Protein AF-0000000076552666 (afdb_homodimer)

Organism: NCBI:txid570835

Foldseek 3Di:
DAAEAALAFALRCVVVVNFQNQLVVVLVCLLVCLVLGHQEYEYFAQADALAQSHSCLAHAGLPFRQCDQDRHGRHHRRHGLVSLLVSQVSNVVSNYAYAHEANLFFHDNAPDWDQDPVPRDIASWAHDDPVNALTTDPQQFAPHPQDHDPPPDPCPPVTTTGDCRPPSSVVRLLVSLQCQCAVSNHQAYEYEPPVRDDLLSVLVSQADQHDHPRDTHGHAAEYEDPDWQVVLVVSLVVNCVSHVRHYAYEWNVLLLLLLCLFPPALAFQCVNQPCRTCCSVPLARYEYENDHNPCVVNHRDGLSLLSLLVVLQGGHHYYHYNCCVPVVVQQVPPDQAHSSLSSVCSQAASAAHKDWFDGGSFKTKIKHCWDDDPVHTHNIKIKIAGSAAPFKDKDKTADPDAQWKKDWRHKDHDDPDHFDIWTHHRRRITIDIHGHRMMIMIGTD/DAAEAALAFALRCVVVVNFQNQLVVVLVCLLVCLVLGHQEYEYFAQADALAQSHSCLAHAGLPFRQCDQDRHGRHHRRHGLVSLLVSQVSNVVSNYAYAHEANLFFHDNAPDWDQDPVPRDIASWAHDDPVNALTTDPQQFAPHPQDHDPPVDPCPVVTTTGDCRPPSSVVRLLVSLQCQCAVSNHQAYEYEPPVRDDLLSVLVSQADQHDHPRDTHGHAAEYEDPDWQVVLVVSLVVNCVSHVRHYAYEWNVLLVLVLCLFPPALAFQCVNQPQRTCCSVPLARYEYENDHNPCVVNHRDGLSLLVLLVVLQGGHHYYHYNCCVPVVVQQVPPDQAHSSLSSVCSQAASAAHKDWFDGGSFKTKIKHCWDDDPVHTHNIKIKIFGSAAPFKDKDKTADPDAQWKKDWRHKDHPDPDHFDIWTHHRRRITIDIHGHRMMIMIGTD

InterPro domains:
  IPR006046 Alpha amylase [PR00110] (95-106)
  IPR006046 Alpha amylase [PR00110] (186-197)
  IPR006046 Alpha amylase [PR00110] (284-296)
  IPR006047 Glycosyl hydrolase family 13, catalytic domain [PF00128] (23-197)
  IPR006047 Glycosyl hydrolase family 13, catalytic domain [SM00642] (2-346)
  IPR013776 Alpha-amylase, thermostable [PIRSF001021] (3-443)
  IPR013780 Glycosyl hydrolase, all-beta [G3DSA:2.60.40.1180] (351-445)
  IPR017853 Glycoside hydrolase superfamily [SSF51445] (3-327)

Radius of gyration: 35.52 Å; Cα contacts (8 Å, |Δi|>4): 2183; chains: 2; bounding box: 60×103×81 Å

Nearest PDB structures (foldseek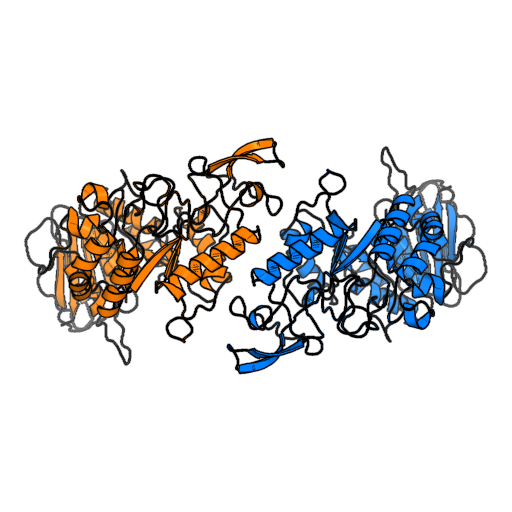):
  1e43-assembly1_A  TM=8.154E-01  e=4.623E-34  Bacillus amyloliquefaciens
  3bh4-assembly2_B  TM=8.262E-01  e=8.918E-34  Bacillus amyloliquefaciens
  4uzu-assembly1_A  TM=8.296E-01  e=8.918E-34  Geobacillus stearothermophilus
  1bli-assembly1_A  TM=8.299E-01  e=7.146E-33  Bacillus licheniformis
  6tp1-assembly1_A  TM=8.231E-01  e=9.925E-33  Bacillus licheniformis

Secondary structure (DSSP, 8-state):
---EEE---TTHHHHTT-TT-HHHHHHHHHHHHHHHT--EEEPPP-SEESSTTS-SSSEEETT-SS-S-BTTBSS-SS--HHHHHHHHHHHHHTT-EEEEEE--SB----SEEEE-TTT--EEEEEB--TT----B-GGGBSS-SS-----SS--GGGPPBB-TTSHHHHHHHHHHHHIIIIII---EEEES-GGGS-HHHHHHHHHS-EEETTEEE--EEEE---S-HHHHHHHHHHHHHS-SS-EEEE-HHHHHHHHHHHHSTT--GGGGGSS-SHHHH-GGGEE-BS--TT-GGG---S-HHHHHHHHHHSSS--EEEHIIIIIS----TTSTTSHHHHHHHHHHH--S-EEEEEE-SSEEEEEE--EE-SS-EE--EEEEEE--SSS-B--EEE-S-TT-EEEEEEEESS--PPPPPEE--TTSEEE--B-TTEEEEEEE-/---EEE---TTHHHHTT-TT-HHHHHHTTHHHHHHHT--EEEPPP-SEESSTTS-SSSEEETT-SS-S-BTTBSS-SS--HHHHHHHHHHHHHTT-EEEEEE--SB----SEEEE-TTT--EEEEEB--TT-S--B-GGGBSS-SS-----SS---TTPPBB-TTSHHHHHHHHHHHHIIIIII---EEEES-GGGS-HHHHHHHHHS-EEETTEEE--EEEE---S-HHHHHHHHHHHHHS-SS-EEEE-HHHHHHHHHHHHSTT--GGGGGSS-SHHHH-GGGEE-BS--TT-GGG---S-HHHHHHHHHHSSS--EEEHIIIIIS----TTSTTSHHHHHHHHHHH--S-EEEEEE-SSEEEEEE--EE-SS-EE--EEEEEE--SSS-B--EEE-S-TT-EEEEEEEESS--PPPPPEE--TTSEEE--B-TTEEEEEEE-

Solvent-accessible surface area (backbone atoms only — not comparable to full-atom values): 44773 Å² total; per-residue (Å²): 125,62,32,34,28,36,67,51,45,78,56,39,29,62,77,68,73,25,64,42,35,33,34,57,54,50,47,72,43,37,63,60,41,31,73,49,55,40,33,27,36,36,40,62,38,66,29,26,22,44,31,29,82,40,77,22,90,34,29,51,27,82,77,25,33,19,78,51,81,50,50,88,33,36,39,24,31,41,21,28,49,69,46,43,46,50,29,47,52,53,27,49,75,44,63,22,44,37,27,42,37,40,63,74,37,43,41,31,64,44,74,38,73,39,67,33,85,88,79,66,48,76,41,60,34,28,35,76,42,90,70,71,57,79,62,40,40,51,59,38,18,52,69,29,52,58,45,73,64,72,67,92,75,72,66,54,92,76,42,48,33,52,29,63,76,25,46,69,45,39,37,42,53,52,52,50,50,42,43,43,36,48,71,57,57,37,47,25,39,35,34,47,53,45,79,69,48,66,50,63,60,54,17,48,64,51,47,30,60,39,51,47,97,90,34,81,42,79,53,48,38,35,29,38,45,89,50,53,47,71,58,42,52,54,49,49,56,53,32,40,69,62,24,89,49,72,54,26,31,46,23,48,44,41,27,54,50,38,36,35,62,40,64,34,84,82,41,53,48,50,68,81,68,71,53,57,23,42,43,70,72,36,28,91,33,13,30,32,47,67,57,60,62,79,41,68,92,67,52,65,85,36,59,55,64,51,39,52,49,51,42,38,53,44,73,41,39,26,34,44,33,38,55,47,41,60,76,66,54,39,26,42,78,96,38,43,60,16,51,39,23,39,42,46,45,24,59,47,17,44,17,57,59,79,42,82,64,44,67,39,52,46,40,38,32,33,31,24,69,22,36,75,58,99,83,47,70,15,76,9,31,38,40,26,40,19,58,40,76,82,44,68,43,61,54,74,35,71,47,95,48,49,63,36,41,27,38,62,60,28,40,45,42,76,49,89,73,76,72,69,67,38,59,21,39,85,78,6,38,34,60,55,58,13,32,11,47,12,24,26,31,30,30,74,102,128,61,33,33,28,36,66,52,45,77,54,39,29,61,76,69,73,26,65,42,35,33,32,56,54,51,46,72,42,38,64,61,38,30,73,48,54,41,33,28,35,37,41,64,38,66,29,25,22,46,31,28,83,39,75,21,88,35,30,51,27,83,77,26,32,19,77,52,81,51,49,87,33,38,39,23,32,42,20,28,50,69,47,43,44,50,30,46,52,52,27,48,76,46,64,23,43,34,27,42,37,41,62,72,38,44,40,30,64,44,75,37,72,36,66,32,85,87,79,66,49,73,41,62,34,29,35,76,41,87,71,71,58,78,63,40,39,52,60,38,17,53,70,28,52,57,44,73,65,74,67,84,74,76,68,54,92,76,43,48,34,52,29,62,75,25,48,69,43,40,37,42,53,52,52,50,50,42,43,42,36,48,71,57,56,38,47,25,39,35,34,46,55,44,79,69,50,65,49,64,60,55,19,48,65,51,46,30,60,39,51,45,98,90,34,81,44,78,53,49,38,34,29,38,44,89,52,53,49,69,58,41,51,52,49,49,56,54,32,43,70,60,27,91,50,73,54,24,31,46,22,47,43,41,28,55,52,38,36,36,64,38,65,34,84,82,40,53,49,52,67,80,68,73,51,57,24,43,43,71,70,37,28,92,34,12,30,31,45,67,57,60,62,80,41,67,92,66,52,64,84,35,58,56,62,50,39,52,51,51,43,37,53,45,72,41,38,25,34,44,34,37,54,48,38,59,77,67,53,39,27,40,76,94,36,44,61,17,51,38,23,39,43,47,44,25,62,45,18,45,18,55,59,77,41,81,63,44,68,39,52,44,40,38,31,32,30,23,69,22,36,76,59,100,85,48,71,15,76,10,30,39,40,26,40,17,59,39,76,82,45,70,44,61,54,74,35,70,47,95,51,50,64,36,43,27,38,61,60,28,41,45,41,76,49,90,74,76,74,68,68,36,59,22,39,82,78,6,37,36,58,52,58,12,34,10,47,12,25,25,33,30,30,75,104

Sequence (890 aa):
MAVMMQAFYWDAPIQEKKEGEWWNHIAEKVEDLGKAGVNALWLPPVSKASDNRSNGYDPYDYFDLGDYDQKGGTKTLYGNRAELEALIAKAHANNIGLYADMVINHNSGADEEETNPLDGQKRWTKFKPKSGRFPRDWNCFHPSRYEEFMIEGENYAGFPHLCHRNPLVYAAMYDYARMLIEELGFDGFRFDFVKGFGAWMIGRLAKYRYVKDGAEFTPYVVGEYWSGTEDIDAWLEHVNQLTDNQIAAFDFPLRYKLKDVCDTPNYDLRNLTDGGAVVMKRPLHAATFVDNHDMGDNVIVNDKMMAYSFIMVHEGYPCIFWYDYYNNGLARPGTPNGIDALIKAHDKYAGGDSEILHADPDLYIMQRVGWKDEKAEQAGLIYVLNNLGDKWSGTSVKTKWPNQKFAPIAWDGHDTALPDERTTDGEGNAEFPAPPRGFAIYAPVMAVMMQAFYWDAPIQEKKEGEWWNHIAEKVEDLGKAGVNALWLPPVSKASDNRSNGYDPYDYFDLGDYDQKGGTKTLYGNRAELEALIAKAHANNIGLYADMVINHNSGADEEETNPLDGQKRWTKFKPKSGRFPRDWNCFHPSRYEEFMIEGENYAGFPHLCHRNPLVYAAMYDYARMLIEELGFDGFRFDFVKGFGAWMIGRLAKYRYVKDGAEFTPYVVGEYWSGTEDIDAWLEHVNQLTDNQIAAFDFPLRYKLKDVCDTPNYDLRNLTDGGAVVMKRPLHAATFVDNHDMGDNVIVNDKMMAYSFIMVHEGYPCIFWYDYYNNGLARPGTPNGIDALIKAHDKYAGGDSEILHADPDLYIMQRVGWKDEKAEQAGLIYVLNNLGDKWSGTSVKTKWPNQKFAPIAWDGHDTALPDERTTDGEGNAEFPAPPRGFAIYAPV

pLDDT: mean 95.34, std 7.49, range [41.53, 98.94]

Structure (mmCIF, N/CA/C/O backbone):
data_AF-0000000076552666-model_v1
#
loop_
_entity.id
_entity.type
_entity.pdbx_description
1 polymer Alpha-amylase
#
loop_
_atom_site.group_PDB
_atom_site.id
_atom_site.type_symbol
_atom_site.label_atom_id
_atom_site.label_alt_id
_atom_site.label_comp_id
_atom_site.label_asym_id
_atom_site.label_entity_id
_atom_site.label_seq_id
_atom_site.pdbx_PDB_ins_code
_atom_site.Cartn_x
_atom_site.Cartn_y
_atom_site.Cartn_z
_atom_site.occupancy
_atom_site.B_iso_or_equiv
_atom_site.auth_seq_id
_atom_site.auth_comp_id
_atom_site.auth_asym_id
_atom_site.auth_atom_id
_atom_site.pdbx_PDB_model_num
ATOM 1 N N . MET A 1 1 ? -4.051 -33.688 -2.457 1 70.56 1 MET A N 1
ATOM 2 C CA . MET A 1 1 ? -2.83 -33.031 -2.891 1 70.56 1 MET A CA 1
ATOM 3 C C . MET A 1 1 ? -2.791 -32.906 -4.41 1 70.56 1 MET A C 1
ATOM 5 O O . MET A 1 1 ? -3.385 -33.719 -5.125 1 70.56 1 MET A O 1
ATOM 9 N N . ALA A 1 2 ? -2.449 -31.734 -5.039 1 92.25 2 ALA A N 1
ATOM 10 C CA . ALA A 1 2 ? -2.637 -31.344 -6.434 1 92.25 2 ALA A CA 1
ATOM 11 C C . ALA A 1 2 ? -1.299 -31.234 -7.16 1 92.25 2 ALA A C 1
ATOM 13 O O . ALA A 1 2 ? -0.248 -31.125 -6.523 1 92.25 2 ALA A O 1
ATOM 14 N N . VAL A 1 3 ? -1.312 -31.609 -8.398 1 98 3 VAL A N 1
ATOM 15 C CA . VAL A 1 3 ? -0.167 -31.484 -9.297 1 98 3 VAL A CA 1
ATOM 16 C C . VAL A 1 3 ? -0.466 -30.469 -10.391 1 98 3 VAL A C 1
ATOM 18 O O . VAL A 1 3 ? -1.53 -30.516 -11.016 1 98 3 VAL A O 1
ATOM 21 N N . MET A 1 4 ? 0.484 -29.578 -10.586 1 98.5 4 MET A N 1
ATOM 22 C CA . MET A 1 4 ? 0.353 -28.594 -11.664 1 98.5 4 MET A CA 1
ATOM 23 C C . MET A 1 4 ? 1.31 -28.922 -12.812 1 98.5 4 MET A C 1
ATOM 25 O O . MET A 1 4 ? 2.342 -29.562 -12.602 1 98.5 4 MET A O 1
ATOM 29 N N . MET A 1 5 ? 0.93 -28.531 -13.977 1 98.81 5 MET A N 1
ATOM 30 C CA . MET A 1 5 ? 1.824 -28.625 -15.133 1 98.81 5 MET A CA 1
ATOM 31 C C . MET A 1 5 ? 2.047 -27.266 -15.766 1 98.81 5 MET A C 1
ATOM 33 O O . MET A 1 5 ? 1.09 -26.531 -16.031 1 98.81 5 MET A O 1
ATOM 37 N N . GLN A 1 6 ? 3.285 -26.906 -15.906 1 98.88 6 GLN A N 1
ATOM 38 C CA . GLN A 1 6 ? 3.584 -25.812 -16.828 1 98.88 6 GLN A CA 1
ATOM 39 C C . GLN A 1 6 ? 3.328 -26.234 -18.281 1 98.88 6 GLN A C 1
ATOM 41 O O . GLN A 1 6 ? 4.098 -27.016 -18.844 1 98.88 6 GLN A O 1
ATOM 46 N N . ALA A 1 7 ? 2.361 -25.672 -18.922 1 98.88 7 ALA A N 1
ATOM 47 C CA . ALA A 1 7 ? 1.863 -26.219 -20.172 1 98.88 7 ALA A CA 1
ATOM 48 C C . ALA A 1 7 ? 2.459 -25.484 -21.375 1 98.88 7 ALA A C 1
ATOM 50 O O . ALA A 1 7 ? 1.768 -25.219 -22.359 1 98.88 7 ALA A O 1
ATOM 51 N N . PHE A 1 8 ? 3.682 -25.094 -21.203 1 98.75 8 PHE A N 1
ATOM 52 C CA . PHE A 1 8 ? 4.43 -24.438 -22.281 1 98.75 8 PHE A CA 1
ATOM 53 C C . PHE A 1 8 ? 5.926 -24.5 -22 1 98.75 8 PHE A C 1
ATOM 55 O O . PHE A 1 8 ? 6.355 -25 -20.969 1 98.75 8 PHE A O 1
ATOM 62 N N . TYR A 1 9 ? 6.73 -24.156 -22.906 1 97.94 9 TYR A N 1
ATOM 63 C CA . TYR A 1 9 ? 8.148 -23.828 -22.812 1 97.94 9 TYR A CA 1
ATOM 64 C C . TYR A 1 9 ? 8.516 -22.75 -23.828 1 97.94 9 TYR A C 1
ATOM 66 O O . TYR A 1 9 ? 7.652 -22.281 -24.578 1 97.94 9 TYR A O 1
ATOM 74 N N . TRP A 1 10 ? 9.75 -22.234 -23.797 1 96.12 10 TRP A N 1
ATOM 75 C CA . TRP A 1 10 ? 10.133 -21.156 -24.703 1 96.12 10 TRP A CA 1
ATOM 76 C C . TRP A 1 10 ? 9.891 -21.562 -26.156 1 96.12 10 TRP A C 1
ATOM 78 O O . TRP A 1 10 ? 10.344 -22.625 -26.594 1 96.12 10 TRP A O 1
ATOM 88 N N . ASP A 1 11 ? 9.148 -20.828 -26.906 1 96.06 11 ASP A N 1
ATOM 89 C CA . ASP A 1 11 ? 8.867 -20.984 -28.328 1 96.06 11 ASP A CA 1
ATOM 90 C C . ASP A 1 11 ? 8.148 -22.297 -28.609 1 96.06 11 ASP A C 1
ATOM 92 O O . ASP A 1 11 ? 8.305 -22.891 -29.672 1 96.06 11 ASP A O 1
ATOM 96 N N . ALA A 1 12 ? 7.414 -22.797 -27.625 1 97.88 12 ALA A N 1
ATOM 97 C CA . ALA A 1 12 ? 6.754 -24.094 -27.734 1 97.88 12 ALA A CA 1
ATOM 98 C C . ALA A 1 12 ? 5.879 -24.156 -28.984 1 97.88 12 ALA A C 1
ATOM 100 O O . ALA A 1 12 ? 5.988 -25.094 -29.781 1 97.88 12 ALA A O 1
ATOM 101 N N . PRO A 1 13 ? 5.035 -23.109 -29.25 1 98.44 13 PRO A N 1
ATOM 102 C CA . PRO A 1 13 ? 4.191 -23.219 -30.438 1 98.44 13 PRO A CA 1
ATOM 103 C C . PRO A 1 13 ? 5 -23.312 -31.734 1 98.44 13 PRO A C 1
ATOM 105 O O . PRO A 1 13 ? 4.602 -24.016 -32.656 1 98.44 13 PRO A O 1
ATOM 108 N N . ILE A 1 14 ? 6.055 -22.547 -31.797 1 97.94 14 ILE A N 1
ATOM 109 C CA . ILE A 1 14 ? 6.902 -22.562 -32.969 1 97.94 14 ILE A CA 1
ATOM 110 C C . ILE A 1 14 ? 7.578 -23.922 -33.125 1 97.94 14 ILE A C 1
ATOM 112 O O . ILE A 1 14 ? 7.527 -24.547 -34.188 1 97.94 14 ILE A O 1
ATOM 116 N N . GLN A 1 15 ? 8.18 -24.391 -32.062 1 97.62 15 GLN A N 1
ATOM 117 C CA . GLN A 1 15 ? 8.922 -25.641 -32.062 1 97.62 15 GLN A CA 1
ATOM 118 C C . GLN A 1 15 ? 8.008 -26.828 -32.344 1 97.62 15 GLN A C 1
ATOM 120 O O . GLN A 1 15 ? 8.438 -27.812 -32.969 1 97.62 15 GLN A O 1
ATOM 125 N N . GLU A 1 16 ? 6.77 -26.797 -31.984 1 97.94 16 GLU A N 1
ATOM 126 C CA . GLU A 1 16 ? 5.82 -27.891 -32.188 1 97.94 16 GLU A CA 1
ATOM 127 C C . GLU A 1 16 ? 4.965 -27.672 -33.406 1 97.94 16 GLU A C 1
ATOM 129 O O . GLU A 1 16 ? 4.031 -28.422 -33.688 1 97.94 16 GLU A O 1
ATOM 134 N N . LYS A 1 17 ? 5.223 -26.609 -34.219 1 98.06 17 LYS A N 1
ATOM 135 C CA . LYS A 1 17 ? 4.492 -26.25 -35.438 1 98.06 17 LYS A CA 1
ATOM 136 C C . LYS A 1 17 ? 3.01 -26.031 -35.125 1 98.06 17 LYS A C 1
ATOM 138 O O . LYS A 1 17 ? 2.145 -26.578 -35.812 1 98.06 17 LYS A O 1
ATOM 143 N N . LYS A 1 18 ? 2.77 -25.297 -34.031 1 98.38 18 LYS A N 1
ATOM 144 C CA . LYS A 1 18 ? 1.422 -24.969 -33.562 1 98.38 18 LYS A CA 1
ATOM 145 C C . LYS A 1 18 ? 1.264 -23.469 -33.344 1 98.38 18 LYS A C 1
ATOM 147 O O . LYS A 1 18 ? 0.619 -23.047 -32.375 1 98.38 18 LYS A O 1
ATOM 152 N N . GLU A 1 19 ? 1.954 -22.672 -34.188 1 97.88 19 GLU A N 1
ATOM 153 C CA . GLU A 1 19 ? 1.85 -21.219 -34.031 1 97.88 19 GLU A CA 1
ATOM 154 C C . GLU A 1 19 ? 0.401 -20.75 -34.156 1 97.88 19 GLU A C 1
ATOM 156 O O . GLU A 1 19 ? -0.294 -21.109 -35.094 1 97.88 19 GLU A O 1
ATOM 161 N N . GLY A 1 20 ? -0.063 -20.047 -33.156 1 98 20 GLY A N 1
ATOM 162 C CA . GLY A 1 20 ? -1.428 -19.547 -33.156 1 98 20 GLY A CA 1
ATOM 163 C C . GLY A 1 20 ? -2.451 -20.609 -32.781 1 98 20 GLY A C 1
ATOM 164 O O . GLY A 1 20 ? -3.656 -20.359 -32.844 1 98 20 GLY A O 1
ATOM 165 N N . GLU A 1 21 ? -1.959 -21.812 -32.406 1 98.44 21 GLU A N 1
ATOM 166 C CA . GLU A 1 21 ? -2.865 -22.938 -32.188 1 98.44 21 GLU A CA 1
ATOM 167 C C . GLU A 1 21 ? -2.523 -23.672 -30.891 1 98.44 21 GLU A C 1
ATOM 169 O O . GLU A 1 21 ? -2.879 -24.844 -30.719 1 98.44 21 GLU A O 1
ATOM 174 N N . TRP A 1 22 ? -1.819 -23 -30.078 1 98.81 22 TRP A N 1
ATOM 175 C CA . TRP A 1 22 ? -1.337 -23.672 -28.875 1 98.81 22 TRP A CA 1
ATOM 176 C C . TRP A 1 22 ? -2.486 -23.969 -27.906 1 98.81 22 TRP A C 1
ATOM 178 O O . TRP A 1 22 ? -2.52 -25.016 -27.281 1 98.81 22 TRP A O 1
ATOM 188 N N . TRP A 1 23 ? -3.475 -23.047 -27.797 1 98.88 23 TRP A N 1
ATOM 189 C CA . TRP A 1 23 ? -4.637 -23.297 -26.953 1 98.88 23 TRP A CA 1
ATOM 190 C C . TRP A 1 23 ? -5.359 -24.562 -27.406 1 98.88 23 TRP A C 1
ATOM 192 O O . TRP A 1 23 ? -5.684 -25.422 -26.578 1 98.88 23 TRP A O 1
ATOM 202 N N . ASN A 1 24 ? -5.547 -24.688 -28.641 1 98.88 24 ASN A N 1
ATOM 203 C CA . ASN A 1 24 ? -6.188 -25.891 -29.172 1 98.88 24 ASN A CA 1
ATOM 204 C C . ASN A 1 24 ? -5.34 -27.141 -28.938 1 98.88 24 ASN A C 1
ATOM 206 O O . ASN A 1 24 ? -5.875 -28.203 -28.625 1 98.88 24 ASN A O 1
ATOM 210 N N . HIS A 1 25 ? -4.082 -26.953 -29.141 1 98.88 25 HIS A N 1
ATOM 211 C CA . HIS A 1 25 ? -3.162 -28.062 -28.922 1 98.88 25 HIS A CA 1
ATOM 212 C C . HIS A 1 25 ? -3.238 -28.578 -27.484 1 98.88 25 HIS A C 1
ATOM 214 O O . HIS A 1 25 ? -3.303 -29.781 -27.25 1 98.88 25 HIS A O 1
ATOM 220 N N . ILE A 1 26 ? -3.23 -27.719 -26.5 1 98.88 26 ILE A N 1
ATOM 221 C CA . ILE A 1 26 ? -3.369 -28.094 -25.109 1 98.88 26 ILE A CA 1
ATOM 222 C C . ILE A 1 26 ? -4.723 -28.766 -24.875 1 98.88 26 ILE A C 1
ATOM 224 O O . ILE A 1 26 ? -4.816 -29.766 -24.172 1 98.88 26 ILE A O 1
ATOM 228 N N . ALA A 1 27 ? -5.754 -28.188 -25.5 1 98.88 27 ALA A N 1
ATOM 229 C CA . ALA A 1 27 ? -7.102 -28.719 -25.344 1 98.88 27 ALA A CA 1
ATOM 230 C C . ALA A 1 27 ? -7.16 -30.203 -25.75 1 98.88 27 ALA A C 1
ATOM 232 O O . ALA A 1 27 ? -7.879 -30.984 -25.125 1 98.88 27 ALA A O 1
ATOM 233 N N . GLU A 1 28 ? -6.41 -30.516 -26.719 1 98.62 28 GLU A N 1
ATOM 234 C CA . GLU A 1 28 ? -6.375 -31.891 -27.188 1 98.62 28 GLU A CA 1
ATOM 235 C C . GLU A 1 28 ? -5.809 -32.844 -26.125 1 98.62 28 GLU A C 1
ATOM 237 O O . GLU A 1 28 ? -6.055 -34.031 -26.172 1 98.62 28 GLU A O 1
ATOM 242 N N . LYS A 1 29 ? -5.07 -32.281 -25.234 1 98.44 29 LYS A N 1
ATOM 243 C CA . LYS A 1 29 ? -4.359 -33.125 -24.266 1 98.44 29 LYS A CA 1
ATOM 244 C C . LYS A 1 29 ? -5.102 -33.125 -22.922 1 98.44 29 LYS A C 1
ATOM 246 O O . LYS A 1 29 ? -4.805 -33.969 -22.062 1 98.44 29 LYS A O 1
ATOM 251 N N . VAL A 1 30 ? -6.094 -32.406 -22.766 1 98.62 30 VAL A N 1
ATOM 252 C CA . VAL A 1 30 ? -6.699 -32.094 -21.469 1 98.62 30 VAL A CA 1
ATOM 253 C C . VAL A 1 30 ? -7.301 -33.375 -20.875 1 98.62 30 VAL A C 1
ATOM 255 O O . VAL A 1 30 ? -7.109 -33.656 -19.688 1 98.62 30 VAL A O 1
ATOM 258 N N . GLU A 1 31 ? -8.008 -34.125 -21.641 1 98.31 31 GLU A N 1
ATOM 259 C CA . GLU A 1 31 ? -8.648 -35.344 -21.125 1 98.31 31 GLU A CA 1
ATOM 260 C C . GLU A 1 31 ? -7.609 -36.312 -20.594 1 98.31 31 GLU A C 1
ATOM 262 O O . GLU A 1 31 ? -7.762 -36.844 -19.484 1 98.31 31 GLU A O 1
ATOM 267 N N . ASP A 1 32 ? -6.59 -36.531 -21.375 1 98.06 32 ASP A N 1
ATOM 268 C CA . ASP A 1 32 ? -5.535 -37.438 -20.984 1 98.06 32 ASP A CA 1
ATOM 269 C C . ASP A 1 32 ? -4.797 -36.938 -19.75 1 98.06 32 ASP A C 1
ATOM 271 O O . ASP A 1 32 ? -4.422 -37.75 -18.875 1 98.06 32 ASP A O 1
ATOM 275 N N . LEU A 1 33 ? -4.566 -35.688 -19.703 1 98.44 33 LEU A N 1
ATOM 276 C CA . LEU A 1 33 ? -3.893 -35.125 -18.547 1 98.44 33 LEU A CA 1
ATOM 277 C C . LEU A 1 33 ? -4.738 -35.281 -17.297 1 98.44 33 LEU A C 1
ATOM 279 O O . LEU A 1 33 ? -4.207 -35.562 -16.219 1 98.44 33 LEU A O 1
ATOM 283 N N . GLY A 1 34 ? -5.996 -35.062 -17.438 1 97.69 34 GLY A N 1
ATOM 284 C CA . GLY A 1 34 ? -6.898 -35.312 -16.312 1 97.69 34 GLY A CA 1
ATOM 285 C C . GLY A 1 34 ? -6.848 -36.75 -15.812 1 97.69 34 GLY A C 1
ATOM 286 O O . GLY A 1 34 ? -6.77 -37 -14.609 1 97.69 34 GLY A O 1
ATOM 287 N N . LYS A 1 35 ? -6.836 -37.656 -16.719 1 96.81 35 LYS A N 1
ATOM 288 C CA . LYS A 1 35 ? -6.758 -39.062 -16.375 1 96.81 35 LYS A CA 1
ATOM 289 C C . LYS A 1 35 ? -5.434 -39.406 -15.68 1 96.81 35 LYS A C 1
ATOM 291 O O . LYS A 1 35 ? -5.383 -40.25 -14.789 1 96.81 35 LYS A O 1
ATOM 296 N N . ALA A 1 36 ? -4.457 -38.688 -16.109 1 97.12 36 ALA A N 1
ATOM 297 C CA . ALA A 1 36 ? -3.133 -38.906 -15.523 1 97.12 36 ALA A CA 1
ATOM 298 C C . ALA A 1 36 ? -3.049 -38.312 -14.117 1 97.12 36 ALA A C 1
ATOM 300 O O . ALA A 1 36 ? -2.131 -38.656 -13.359 1 97.12 36 ALA A O 1
ATOM 301 N N . GLY A 1 37 ? -3.953 -37.438 -13.781 1 97.19 37 GLY A N 1
ATOM 302 C CA . GLY A 1 37 ? -4 -36.938 -12.422 1 97.19 37 GLY A CA 1
ATOM 303 C C . GLY A 1 37 ? -3.49 -35.5 -12.312 1 97.19 37 GLY A C 1
ATOM 304 O O . GLY A 1 37 ? -3.287 -35 -11.203 1 97.19 37 GLY A O 1
ATOM 305 N N . VAL A 1 38 ? -3.301 -34.844 -13.414 1 98.44 38 VAL A N 1
ATOM 306 C CA . VAL A 1 38 ? -2.932 -33.406 -13.398 1 98.44 38 VAL A CA 1
ATOM 307 C C . VAL A 1 38 ? -4.125 -32.594 -12.961 1 98.44 38 VAL A C 1
ATOM 309 O O . VAL A 1 38 ? -5.238 -32.75 -13.461 1 98.44 38 VAL A O 1
ATOM 312 N N . ASN A 1 39 ? -3.85 -31.641 -12.047 1 98.31 39 ASN A N 1
ATOM 313 C CA . ASN A 1 39 ? -4.953 -30.906 -11.438 1 98.31 39 ASN A CA 1
ATOM 314 C C . ASN A 1 39 ? -5.039 -29.484 -11.969 1 98.31 39 ASN A C 1
ATOM 316 O O . ASN A 1 39 ? -6.074 -28.828 -11.828 1 98.31 39 ASN A O 1
ATOM 320 N N . ALA A 1 40 ? -3.953 -28.984 -12.523 1 98.69 40 ALA A N 1
ATOM 321 C CA . ALA A 1 40 ? -3.959 -27.609 -13.023 1 98.69 40 ALA A CA 1
ATOM 322 C C . ALA A 1 40 ? -2.924 -27.438 -14.133 1 98.69 40 ALA A C 1
ATOM 324 O O . ALA A 1 40 ? -1.914 -28.141 -14.172 1 98.69 40 ALA A O 1
ATOM 325 N N . LEU A 1 41 ? -3.242 -26.5 -15 1 98.94 41 LEU A N 1
ATOM 326 C CA . LEU A 1 41 ? -2.314 -26.078 -16.047 1 98.94 41 LEU A CA 1
ATOM 327 C C . LEU A 1 41 ? -1.927 -24.625 -15.875 1 98.94 41 LEU A C 1
ATOM 329 O O . LEU A 1 41 ? -2.795 -23.75 -15.758 1 98.94 41 LEU A O 1
ATOM 333 N N . TRP A 1 42 ? -0.657 -24.359 -15.742 1 98.88 42 TRP A N 1
ATOM 334 C CA . TRP A 1 42 ? -0.108 -23.016 -15.844 1 98.88 42 TRP A CA 1
ATOM 335 C C . TRP A 1 42 ? 0.128 -22.625 -17.297 1 98.88 42 TRP A C 1
ATOM 337 O O . TRP A 1 42 ? 0.955 -23.234 -17.984 1 98.88 42 TRP A O 1
ATOM 347 N N . LEU A 1 43 ? -0.601 -21.656 -17.734 1 98.94 43 LEU A N 1
ATOM 348 C CA . LEU A 1 43 ? -0.508 -21.234 -19.125 1 98.94 43 LEU A CA 1
ATOM 349 C C . LEU A 1 43 ? 0.468 -20.062 -19.281 1 98.94 43 LEU A C 1
ATOM 351 O O . LEU A 1 43 ? 0.708 -19.328 -18.328 1 98.94 43 LEU A O 1
ATOM 355 N N . PRO A 1 44 ? 1.056 -19.953 -20.469 1 98.75 44 PRO A N 1
ATOM 356 C CA . PRO A 1 44 ? 1.867 -18.75 -20.734 1 98.75 44 PRO A CA 1
ATOM 357 C C . PRO A 1 44 ? 1.033 -17.484 -20.812 1 98.75 44 PRO A C 1
ATOM 359 O O . PRO A 1 44 ? -0.198 -17.531 -20.766 1 98.75 44 PRO A O 1
ATOM 362 N N . PRO A 1 45 ? 1.68 -16.297 -20.859 1 98.62 45 PRO A N 1
ATOM 363 C CA . PRO A 1 45 ? 0.902 -15.047 -20.922 1 98.62 45 PRO A CA 1
ATOM 364 C C . PRO A 1 45 ? -0.112 -15.047 -22.062 1 98.62 45 PRO A C 1
ATOM 366 O O . PRO A 1 45 ? 0.238 -15.367 -23.203 1 98.62 45 PRO A O 1
ATOM 369 N N . VAL A 1 46 ? -1.292 -14.633 -21.75 1 98.69 46 VAL A N 1
ATOM 370 C CA . VAL A 1 46 ? -2.383 -14.844 -22.703 1 98.69 46 VAL A CA 1
ATOM 371 C C . VAL A 1 46 ? -2.602 -13.586 -23.531 1 98.69 46 VAL A C 1
ATOM 373 O O . VAL A 1 46 ? -3.324 -13.609 -24.531 1 98.69 46 VAL A O 1
ATOM 376 N N . SER A 1 47 ? -1.963 -12.5 -23.172 1 98.5 47 SER A N 1
ATOM 377 C CA . SER A 1 47 ? -2.232 -11.195 -23.766 1 98.5 47 SER A CA 1
ATOM 378 C C . SER A 1 47 ? -1.25 -10.891 -24.891 1 98.5 47 SER A C 1
ATOM 380 O O . SER A 1 47 ? -0.177 -11.492 -24.969 1 98.5 47 SER A O 1
ATOM 382 N N . LYS A 1 48 ? -1.586 -9.922 -25.719 1 98.69 48 LYS A N 1
ATOM 383 C CA . LYS A 1 48 ? -0.761 -9.5 -26.844 1 98.69 48 LYS A CA 1
ATOM 384 C C . LYS A 1 48 ? 0.574 -8.938 -26.375 1 98.69 48 LYS A C 1
ATOM 386 O O . LYS A 1 48 ? 0.61 -8.062 -25.5 1 98.69 48 LYS A O 1
ATOM 391 N N . ALA A 1 49 ? 1.61 -9.469 -26.938 1 98.12 49 ALA A N 1
ATOM 392 C CA . ALA A 1 49 ? 2.971 -9.039 -26.641 1 98.12 49 ALA A CA 1
ATOM 393 C C . ALA A 1 49 ? 3.449 -7.992 -27.641 1 98.12 49 ALA A C 1
ATOM 395 O O . ALA A 1 49 ? 2.648 -7.434 -28.406 1 98.12 49 ALA A O 1
ATOM 396 N N . SER A 1 50 ? 4.754 -7.613 -27.578 1 97.5 50 SER A N 1
ATOM 397 C CA . SER A 1 50 ? 5.348 -6.594 -28.438 1 97.5 50 SER A CA 1
ATOM 398 C C . SER A 1 50 ? 5.422 -7.07 -29.875 1 97.5 50 SER A C 1
ATOM 400 O O . SER A 1 50 ? 5.613 -6.262 -30.797 1 97.5 50 SER A O 1
ATOM 402 N N . ASP A 1 51 ? 5.355 -8.344 -30.031 1 96.88 51 ASP A N 1
ATOM 403 C CA . ASP A 1 51 ? 5.316 -9.008 -31.328 1 96.88 51 ASP A CA 1
ATOM 404 C C . ASP A 1 51 ? 4.418 -10.242 -31.281 1 96.88 51 ASP A C 1
ATOM 406 O O . ASP A 1 51 ? 4.363 -10.945 -30.266 1 96.88 51 ASP A O 1
ATOM 410 N N . ASN A 1 52 ? 3.732 -10.539 -32.375 1 93.69 52 ASN A N 1
ATOM 411 C CA . ASN A 1 52 ? 2.781 -11.648 -32.375 1 93.69 52 ASN A CA 1
ATOM 412 C C . ASN A 1 52 ? 3.49 -13 -32.281 1 93.69 52 ASN A C 1
ATOM 414 O O . ASN A 1 52 ? 2.857 -14.016 -32.031 1 93.69 52 ASN A O 1
ATOM 418 N N . ARG A 1 53 ? 4.805 -13.031 -32.469 1 94.94 53 ARG A N 1
ATOM 419 C CA . ARG A 1 53 ? 5.555 -14.281 -32.375 1 94.94 53 ARG A CA 1
ATOM 420 C C . ARG A 1 53 ? 6.332 -14.352 -31.078 1 94.94 53 ARG A C 1
ATOM 422 O O . ARG A 1 53 ? 7.141 -15.258 -30.875 1 94.94 53 ARG A O 1
ATOM 429 N N . SER A 1 54 ? 6.078 -13.367 -30.25 1 96.25 54 SER A N 1
ATOM 430 C CA . SER A 1 54 ? 6.719 -13.328 -28.938 1 96.25 54 SER A CA 1
ATOM 431 C C . SER A 1 54 ? 6.109 -14.359 -27.984 1 96.25 54 SER A C 1
ATOM 433 O O . SER A 1 54 ? 4.926 -14.68 -28.094 1 96.25 54 SER A O 1
ATOM 435 N N . ASN A 1 55 ? 6.898 -14.789 -27.031 1 96.75 55 ASN A N 1
ATOM 436 C CA . ASN A 1 55 ? 6.461 -15.734 -26.016 1 96.75 55 ASN A CA 1
ATOM 437 C C . ASN A 1 55 ? 5.566 -15.055 -24.969 1 96.75 55 ASN A C 1
ATOM 439 O O . ASN A 1 55 ? 5 -15.727 -24.109 1 96.75 55 ASN A O 1
ATOM 443 N N . GLY A 1 56 ? 5.41 -13.836 -24.984 1 97.25 56 GLY A N 1
ATOM 444 C CA . GLY A 1 56 ? 4.402 -13.172 -24.172 1 97.25 56 GLY A CA 1
ATOM 445 C C . GLY A 1 56 ? 4.984 -12.469 -22.969 1 97.25 56 GLY A C 1
ATOM 446 O O . GLY A 1 56 ? 4.285 -11.711 -22.281 1 97.25 56 GLY A O 1
ATOM 447 N N . TYR A 1 57 ? 6.281 -12.586 -22.656 1 97 57 TYR A N 1
ATOM 448 C CA . TYR A 1 57 ? 6.883 -11.984 -21.484 1 97 57 TYR A CA 1
ATOM 449 C C . TYR A 1 57 ? 7.344 -10.555 -21.766 1 97 57 TYR A C 1
ATOM 451 O O . TYR A 1 57 ? 8.227 -10.031 -21.094 1 97 57 TYR A O 1
ATOM 459 N N . ASP A 1 58 ? 6.867 -9.977 -22.828 1 96.69 58 ASP A N 1
ATOM 460 C CA . ASP A 1 58 ? 6.992 -8.578 -23.234 1 96.69 58 ASP A CA 1
ATOM 461 C C . ASP A 1 58 ? 5.629 -7.969 -23.531 1 96.69 58 ASP A C 1
ATOM 463 O O . ASP A 1 58 ? 5.383 -7.512 -24.656 1 96.69 58 ASP A O 1
ATOM 467 N N . PRO A 1 59 ? 4.871 -7.852 -22.516 1 97.81 59 PRO A N 1
ATOM 468 C CA . PRO A 1 59 ? 3.467 -7.488 -22.703 1 97.81 59 PRO A CA 1
ATOM 469 C C . PRO A 1 59 ? 3.295 -6.102 -23.328 1 97.81 59 PRO A C 1
ATOM 471 O O . PRO A 1 59 ? 3.988 -5.16 -22.938 1 97.81 59 PRO A O 1
ATOM 474 N N . TYR A 1 60 ? 2.373 -5.992 -24.281 1 98.44 60 TYR A N 1
ATOM 475 C CA . TYR A 1 60 ? 1.987 -4.754 -24.938 1 98.44 60 TYR A CA 1
ATOM 476 C C . TYR A 1 60 ? 0.565 -4.352 -24.562 1 98.44 60 TYR A C 1
ATOM 478 O O . TYR A 1 60 ? 0.343 -3.275 -24.016 1 98.44 60 TYR A O 1
ATOM 486 N N . ASP A 1 61 ? -0.378 -5.223 -24.797 1 98.81 61 ASP A N 1
ATOM 487 C CA . ASP A 1 61 ? -1.8 -4.988 -24.562 1 98.81 61 ASP A CA 1
ATOM 488 C C . ASP A 1 61 ? -2.406 -6.113 -23.719 1 98.81 61 ASP A C 1
ATOM 490 O O . ASP A 1 61 ? -2.787 -7.156 -24.25 1 98.81 61 ASP A O 1
ATOM 494 N N . TYR A 1 62 ? -2.646 -5.883 -22.453 1 98.75 62 TYR A N 1
ATOM 495 C CA . TYR A 1 62 ? -3.131 -6.887 -21.5 1 98.75 62 TYR A CA 1
ATOM 496 C C . TYR A 1 62 ? -4.527 -7.359 -21.875 1 98.75 62 TYR A C 1
ATOM 498 O O . TYR A 1 62 ? -4.957 -8.445 -21.469 1 98.75 62 TYR A O 1
ATOM 506 N N . PHE A 1 63 ? -5.238 -6.598 -22.688 1 98.88 63 PHE A N 1
ATOM 507 C CA . PHE A 1 63 ? -6.656 -6.855 -22.891 1 98.88 63 PHE A CA 1
ATOM 508 C C . PHE A 1 63 ? -6.914 -7.344 -24.312 1 98.88 63 PHE A C 1
ATOM 510 O O . PHE A 1 63 ? -8.062 -7.469 -24.734 1 98.88 63 PHE A O 1
ATOM 517 N N . ASP A 1 64 ? -5.844 -7.531 -25.031 1 98.81 64 ASP A N 1
ATOM 518 C CA . ASP A 1 64 ? -5.902 -8.211 -26.312 1 98.81 64 ASP A CA 1
ATOM 519 C C . ASP A 1 64 ? -5.434 -9.664 -26.188 1 98.81 64 ASP A C 1
ATOM 521 O O . ASP A 1 64 ? -4.242 -9.914 -25.984 1 98.81 64 ASP A O 1
ATOM 525 N N . LEU A 1 65 ? -6.359 -10.57 -26.391 1 98.75 65 LEU A N 1
ATOM 526 C CA . LEU A 1 65 ? -6.062 -11.992 -26.266 1 98.75 65 LEU A CA 1
ATOM 527 C C . LEU A 1 65 ? -5.957 -12.664 -27.625 1 98.75 65 LEU A C 1
ATOM 529 O O . LEU A 1 65 ? -6.172 -13.867 -27.75 1 98.75 65 LEU A O 1
ATOM 533 N N . GLY A 1 66 ? -5.652 -11.852 -28.625 1 98.5 66 GLY A N 1
ATOM 534 C CA . GLY A 1 66 ? -5.496 -12.359 -29.969 1 98.5 66 GLY A CA 1
ATOM 535 C C . GLY A 1 66 ? -6.66 -12.016 -30.875 1 98.5 66 GLY A C 1
ATOM 536 O O . GLY A 1 66 ? -6.98 -12.766 -31.812 1 98.5 66 GLY A O 1
ATOM 537 N N . ASP A 1 67 ? -7.281 -10.867 -30.641 1 98.25 67 ASP A N 1
ATOM 538 C CA . ASP A 1 67 ? -8.5 -10.547 -31.359 1 98.25 67 ASP A CA 1
ATOM 539 C C . ASP A 1 67 ? -8.336 -9.266 -32.188 1 98.25 67 ASP A C 1
ATOM 541 O O . ASP A 1 67 ? -9.188 -8.93 -33 1 98.25 67 ASP A O 1
ATOM 545 N N . TYR A 1 68 ? -7.297 -8.531 -31.922 1 98.5 68 TYR A N 1
ATOM 546 C CA . TYR A 1 68 ? -7.016 -7.293 -32.625 1 98.5 68 TYR A CA 1
ATOM 547 C C . TYR A 1 68 ? -5.793 -7.449 -33.531 1 98.5 68 TYR A C 1
ATOM 549 O O . TYR A 1 68 ? -4.789 -8.039 -33.125 1 98.5 68 TYR A O 1
ATOM 557 N N . ASP A 1 69 ? -5.844 -6.918 -34.781 1 98.56 69 ASP A N 1
ATOM 558 C CA . ASP A 1 69 ? -4.684 -6.895 -35.656 1 98.56 69 ASP A CA 1
ATOM 559 C C . ASP A 1 69 ? -3.709 -5.789 -35.25 1 98.56 69 ASP A C 1
ATOM 561 O O . ASP A 1 69 ? -3.877 -4.633 -35.656 1 98.56 69 ASP A O 1
ATOM 565 N N . GLN A 1 70 ? -2.725 -6.172 -34.5 1 98.44 70 GLN A N 1
ATOM 566 C CA . GLN A 1 70 ? -1.669 -5.285 -34.031 1 98.44 70 GLN A CA 1
ATOM 567 C C . GLN A 1 70 ? -0.409 -6.07 -33.688 1 98.44 70 GLN A C 1
ATOM 569 O O . GLN A 1 70 ? -0.474 -7.273 -33.406 1 98.44 70 GLN A O 1
ATOM 574 N N . LYS A 1 71 ? 0.788 -5.289 -33.75 1 98.25 71 LYS A N 1
ATOM 575 C CA . LYS A 1 71 ? 2.088 -5.852 -33.406 1 98.25 71 LYS A CA 1
ATOM 576 C C . LYS A 1 71 ? 2.41 -7.074 -34.25 1 98.25 71 LYS A C 1
ATOM 578 O O . LYS A 1 71 ? 2.857 -8.102 -33.719 1 98.25 71 LYS A O 1
ATOM 583 N N . GLY A 1 72 ? 2.018 -7.074 -35.5 1 97.81 72 GLY A N 1
ATOM 584 C CA . GLY A 1 72 ? 2.477 -8.031 -36.5 1 97.81 72 GLY A CA 1
ATOM 585 C C . GLY A 1 72 ? 1.427 -9.062 -36.844 1 97.81 72 GLY A C 1
ATOM 586 O O . GLY A 1 72 ? 1.648 -9.898 -37.75 1 97.81 72 GLY A O 1
ATOM 587 N N . GLY A 1 73 ? 0.21 -9.047 -36.156 1 97.75 73 GLY A N 1
ATOM 588 C CA . GLY A 1 73 ? -0.838 -10 -36.469 1 97.75 73 GLY A CA 1
ATOM 589 C C . GLY A 1 73 ? -1.996 -9.961 -35.5 1 97.75 73 GLY A C 1
ATOM 590 O O . GLY A 1 73 ? -1.953 -9.234 -34.5 1 97.75 73 GLY A O 1
ATOM 591 N N . THR A 1 74 ? -2.994 -10.727 -35.781 1 98.5 74 THR A N 1
ATOM 592 C CA . THR A 1 74 ? -4.191 -10.75 -34.969 1 98.5 74 THR A CA 1
ATOM 593 C C . THR A 1 74 ? -3.998 -11.664 -33.75 1 98.5 74 THR A C 1
ATOM 595 O O . THR A 1 74 ? -3.982 -11.211 -32.625 1 98.5 74 THR A O 1
ATOM 598 N N . LYS A 1 75 ? -3.67 -12.922 -33.969 1 98.56 75 LYS A N 1
ATOM 599 C CA . LYS A 1 75 ? -3.537 -13.898 -32.875 1 98.56 75 LYS A CA 1
ATOM 600 C C . LYS A 1 75 ? -2.236 -13.688 -32.125 1 98.56 75 LYS A C 1
ATOM 602 O O . LYS A 1 75 ? -1.266 -13.156 -32.656 1 98.56 75 LYS A O 1
ATOM 607 N N . THR A 1 76 ? -2.299 -14.016 -30.891 1 98.62 76 THR A N 1
ATOM 608 C CA . THR A 1 76 ? -1.034 -14.195 -30.188 1 98.62 76 THR A CA 1
ATOM 609 C C . THR A 1 76 ? -0.318 -15.453 -30.688 1 98.62 76 THR A C 1
ATOM 611 O O . THR A 1 76 ? -0.859 -16.203 -31.5 1 98.62 76 THR A O 1
ATOM 614 N N . LEU A 1 77 ? 0.915 -15.602 -30.172 1 98.62 77 LEU A N 1
ATOM 615 C CA . LEU A 1 77 ? 1.656 -16.812 -30.516 1 98.62 77 LEU A CA 1
ATOM 616 C C . LEU A 1 77 ? 0.874 -18.062 -30.109 1 98.62 77 LEU A C 1
ATOM 618 O O . LEU A 1 77 ? 1.027 -19.125 -30.719 1 98.62 77 LEU A O 1
ATOM 622 N N . TYR A 1 78 ? -0.082 -17.953 -29.188 1 98.81 78 TYR A N 1
ATOM 623 C CA . TYR A 1 78 ? -0.705 -19.094 -28.531 1 98.81 78 TYR A CA 1
ATOM 624 C C . TYR A 1 78 ? -2.131 -19.297 -29.031 1 98.81 78 TYR A C 1
ATOM 626 O O . TYR A 1 78 ? -2.689 -20.391 -28.906 1 98.81 78 TYR A O 1
ATOM 634 N N . GLY A 1 79 ? -2.766 -18.312 -29.516 1 98.62 79 GLY A N 1
ATOM 635 C CA . GLY A 1 79 ? -4.133 -18.422 -30 1 98.62 79 GLY A CA 1
ATOM 636 C C . GLY A 1 79 ? -4.938 -17.156 -29.781 1 98.62 79 GLY A C 1
ATOM 637 O O . GLY A 1 79 ? -4.379 -16.047 -29.766 1 98.62 79 GLY A O 1
ATOM 638 N N . ASN A 1 80 ? -6.266 -17.234 -29.812 1 98.62 80 ASN A N 1
ATOM 639 C CA . ASN A 1 80 ? -7.156 -16.094 -29.594 1 98.62 80 ASN A CA 1
ATOM 640 C C . ASN A 1 80 ? -8.094 -16.344 -28.406 1 98.62 80 ASN A C 1
ATOM 642 O O . ASN A 1 80 ? -8 -17.375 -27.75 1 98.62 80 ASN A O 1
ATOM 646 N N . ARG A 1 81 ? -8.898 -15.383 -28.125 1 98.81 81 ARG A N 1
ATOM 647 C CA . ARG A 1 81 ? -9.75 -15.422 -26.953 1 98.81 81 ARG A CA 1
ATOM 648 C C . ARG A 1 81 ? -10.703 -16.609 -27 1 98.81 81 ARG A C 1
ATOM 650 O O . ARG A 1 81 ? -10.867 -17.328 -26.016 1 98.81 81 ARG A O 1
ATOM 657 N N . ALA A 1 82 ? -11.328 -16.797 -28.094 1 98.81 82 ALA A N 1
ATOM 658 C CA . ALA A 1 82 ? -12.32 -17.859 -28.219 1 98.81 82 ALA A CA 1
ATOM 659 C C . ALA A 1 82 ? -11.695 -19.219 -27.938 1 98.81 82 ALA A C 1
ATOM 661 O O . ALA A 1 82 ? -12.289 -20.062 -27.25 1 98.81 82 ALA A O 1
ATOM 662 N N . GLU A 1 83 ? -10.531 -19.453 -28.516 1 98.88 83 GLU A N 1
ATOM 663 C CA . GLU A 1 83 ? -9.828 -20.719 -28.312 1 98.88 83 GLU A CA 1
ATOM 664 C C . GLU A 1 83 ? -9.414 -20.891 -26.859 1 98.88 83 GLU A C 1
ATOM 666 O O . GLU A 1 83 ? -9.461 -21.984 -26.312 1 98.88 83 GLU A O 1
ATOM 671 N N . LEU A 1 84 ? -9.008 -19.828 -26.25 1 98.94 84 LEU A N 1
ATOM 672 C CA . LEU A 1 84 ? -8.641 -19.844 -24.828 1 98.94 84 LEU A CA 1
ATOM 673 C C . LEU A 1 84 ? -9.844 -20.188 -23.969 1 98.94 84 LEU A C 1
ATOM 675 O O . LEU A 1 84 ? -9.75 -21.016 -23.062 1 98.94 84 LEU A O 1
ATOM 679 N N . GLU A 1 85 ? -10.953 -19.531 -24.234 1 98.88 85 GLU A N 1
ATOM 680 C CA . GLU A 1 85 ? -12.18 -19.797 -23.484 1 98.88 85 GLU A CA 1
ATOM 681 C C . GLU A 1 85 ? -12.609 -21.25 -23.641 1 98.88 85 GLU A C 1
ATOM 683 O O . GLU A 1 85 ? -13.055 -21.891 -22.672 1 98.88 85 GLU A O 1
ATOM 688 N N . ALA A 1 86 ? -12.477 -21.75 -24.797 1 98.88 86 ALA A N 1
ATOM 689 C CA . ALA A 1 86 ? -12.805 -23.156 -25.047 1 98.88 86 ALA A CA 1
ATOM 690 C C . ALA A 1 86 ? -11.875 -24.078 -24.266 1 98.88 86 ALA A C 1
ATOM 692 O O . ALA A 1 86 ? -12.32 -25.094 -23.703 1 98.88 86 ALA A O 1
ATOM 693 N N . LEU A 1 87 ? -10.625 -23.734 -24.266 1 98.94 87 LEU A N 1
ATOM 694 C CA . LEU A 1 87 ? -9.664 -24.516 -23.484 1 98.94 87 LEU A CA 1
ATOM 695 C C . LEU A 1 87 ? -10.039 -24.516 -22.016 1 98.94 87 LEU A C 1
ATOM 697 O O . LEU A 1 87 ? -10.039 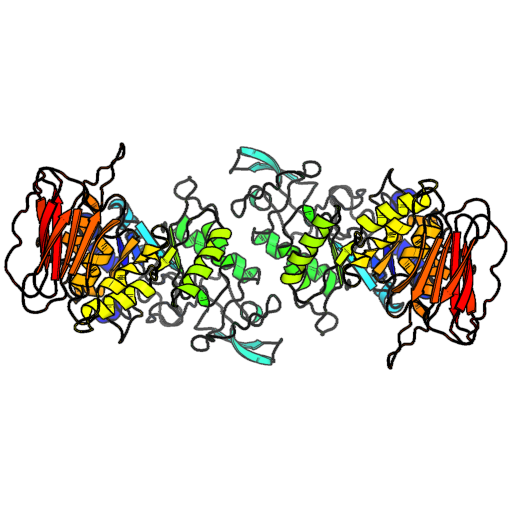-25.562 -21.359 1 98.94 87 LEU A O 1
ATOM 701 N N . ILE A 1 88 ? -10.359 -23.391 -21.469 1 98.88 88 ILE A N 1
ATOM 702 C CA . ILE A 1 88 ? -10.68 -23.25 -20.047 1 98.88 88 ILE A CA 1
ATOM 703 C C . ILE A 1 88 ? -11.922 -24.078 -19.719 1 98.88 88 ILE A C 1
ATOM 705 O O . ILE A 1 88 ? -11.938 -24.828 -18.734 1 98.88 88 ILE A O 1
ATOM 709 N N . ALA A 1 89 ? -12.891 -23.969 -20.562 1 98.69 89 ALA A N 1
ATOM 710 C CA . ALA A 1 89 ? -14.117 -24.75 -20.359 1 98.69 89 ALA A CA 1
ATOM 711 C C . ALA A 1 89 ? -13.828 -26.25 -20.375 1 98.69 89 ALA A C 1
ATOM 713 O O . ALA A 1 89 ? -14.32 -26.984 -19.516 1 98.69 89 ALA A O 1
ATOM 714 N N . LYS A 1 90 ? -13.086 -26.672 -21.312 1 98.81 90 LYS A N 1
ATOM 715 C CA . LYS A 1 90 ? -12.758 -28.094 -21.422 1 98.81 90 LYS A CA 1
ATOM 716 C C . LYS A 1 90 ? -11.953 -28.562 -20.219 1 98.81 90 LYS A C 1
ATOM 718 O O . LYS A 1 90 ? -12.195 -29.656 -19.703 1 98.81 90 LYS A O 1
ATOM 723 N N . ALA A 1 91 ? -11 -27.781 -19.844 1 98.88 91 ALA A N 1
ATOM 724 C CA . ALA A 1 91 ? -10.203 -28.125 -18.672 1 98.88 91 ALA A CA 1
ATOM 725 C C . ALA A 1 91 ? -11.078 -28.297 -17.438 1 98.88 91 ALA A C 1
ATOM 727 O O . ALA A 1 91 ? -10.977 -29.297 -16.734 1 98.88 91 ALA A O 1
ATOM 728 N N . HIS A 1 92 ? -11.969 -27.359 -17.234 1 98.5 92 HIS A N 1
ATOM 729 C CA . HIS A 1 92 ? -12.859 -27.422 -16.078 1 98.5 92 HIS A CA 1
ATOM 730 C C . HIS A 1 92 ? -13.773 -28.641 -16.156 1 98.5 92 HIS A C 1
ATOM 732 O O . HIS A 1 92 ? -14.039 -29.281 -15.133 1 98.5 92 HIS A O 1
ATOM 738 N N . ALA A 1 93 ? -14.18 -28.984 -17.281 1 98.31 93 ALA A N 1
ATOM 739 C CA . ALA A 1 93 ? -15.016 -30.172 -17.469 1 98.31 93 ALA A CA 1
ATOM 740 C C . ALA A 1 93 ? -14.258 -31.438 -17.109 1 98.31 93 ALA A C 1
ATOM 742 O O . ALA A 1 93 ? -14.859 -32.469 -16.828 1 98.31 93 ALA A O 1
ATOM 743 N N . ASN A 1 94 ? -12.992 -31.344 -17.172 1 98 94 ASN A N 1
ATOM 744 C CA . ASN A 1 94 ? -12.148 -32.469 -16.828 1 98 94 ASN A CA 1
ATOM 745 C C . ASN A 1 94 ? -11.477 -32.281 -15.469 1 98 94 ASN A C 1
ATOM 747 O O . ASN A 1 94 ? -10.445 -32.906 -15.188 1 98 94 ASN A O 1
ATOM 751 N N . ASN A 1 95 ? -11.961 -31.344 -14.68 1 96.81 95 ASN A N 1
ATOM 752 C CA . ASN A 1 95 ? -11.531 -31.062 -13.312 1 96.81 95 ASN A CA 1
ATOM 753 C C . ASN A 1 95 ? -10.086 -30.594 -13.266 1 96.81 95 ASN A C 1
ATOM 755 O O . ASN A 1 95 ? -9.32 -31 -12.383 1 96.81 95 ASN A O 1
ATOM 759 N N . ILE A 1 96 ? -9.711 -29.906 -14.242 1 98.62 96 ILE A N 1
ATOM 760 C CA . ILE A 1 96 ? -8.383 -29.297 -14.305 1 98.62 96 ILE A CA 1
ATOM 761 C C . ILE A 1 96 ? -8.516 -27.781 -14.18 1 98.62 96 ILE A C 1
ATOM 763 O O . ILE A 1 96 ? -9.281 -27.156 -14.93 1 98.62 96 ILE A O 1
ATOM 767 N N . GLY A 1 97 ? -7.844 -27.188 -13.188 1 98.5 97 GLY A N 1
ATOM 768 C CA . GLY A 1 97 ? -7.781 -25.734 -13.078 1 98.5 97 GLY A CA 1
ATOM 769 C C . GLY A 1 97 ? -6.758 -25.109 -14.008 1 98.5 97 GLY A C 1
ATOM 770 O O . GLY A 1 97 ? -5.926 -25.812 -14.586 1 98.5 97 GLY A O 1
ATOM 771 N N . LEU A 1 98 ? -6.855 -23.812 -14.156 1 98.81 98 LEU A N 1
ATOM 772 C CA . LEU A 1 98 ? -5.898 -23.078 -14.984 1 98.81 98 LEU A CA 1
ATOM 773 C C . LEU A 1 98 ? -5.355 -21.859 -14.242 1 98.81 98 LEU A C 1
ATOM 775 O O . LEU A 1 98 ? -6.105 -21.156 -13.57 1 98.81 98 LEU A O 1
ATOM 779 N N . TYR A 1 99 ? -4.074 -21.641 -14.336 1 98.88 99 TYR A N 1
ATOM 780 C CA . TYR A 1 99 ? -3.416 -20.469 -13.758 1 98.88 99 TYR A CA 1
ATOM 781 C C . TYR A 1 99 ? -2.893 -19.547 -14.844 1 98.88 99 TYR A C 1
ATOM 783 O O . TYR A 1 99 ? -2.268 -20 -15.805 1 98.88 99 TYR A O 1
ATOM 791 N N . ALA A 1 100 ? -3.16 -18.266 -14.727 1 98.88 100 ALA A N 1
ATOM 792 C CA . ALA A 1 100 ? -2.717 -17.266 -15.688 1 98.88 100 ALA A CA 1
ATOM 793 C C . ALA A 1 100 ? -1.341 -16.719 -15.312 1 98.88 100 ALA A C 1
ATOM 795 O O . ALA A 1 100 ? -1.056 -16.484 -14.141 1 98.88 100 ALA A O 1
ATOM 796 N N . ASP A 1 101 ? -0.516 -16.578 -16.297 1 98.81 101 ASP A N 1
ATOM 797 C CA . ASP A 1 101 ? 0.796 -15.969 -16.109 1 98.81 101 ASP A CA 1
ATOM 798 C C . ASP A 1 101 ? 0.693 -14.445 -16.094 1 98.81 101 ASP A C 1
ATOM 800 O O . ASP A 1 101 ? 0.418 -13.82 -17.125 1 98.81 101 ASP A O 1
ATOM 804 N N . MET A 1 102 ? 0.98 -13.875 -14.984 1 98.44 102 MET A N 1
ATOM 805 C CA . MET A 1 102 ? 0.896 -12.438 -14.773 1 98.44 102 MET A CA 1
ATOM 806 C C . MET A 1 102 ? 2.264 -11.781 -14.938 1 98.44 102 MET A C 1
ATOM 808 O O . MET A 1 102 ? 3.092 -11.828 -14.023 1 98.44 102 MET A O 1
ATOM 812 N N . VAL A 1 103 ? 2.449 -11.109 -16.062 1 97.81 103 VAL A N 1
ATOM 813 C CA . VAL A 1 103 ? 3.652 -10.32 -16.312 1 97.81 103 VAL A CA 1
ATOM 814 C C . VAL A 1 103 ? 3.334 -8.836 -16.156 1 97.81 103 VAL A C 1
ATOM 816 O O . VAL A 1 103 ? 3.002 -8.164 -17.141 1 97.81 103 VAL A O 1
ATOM 819 N N . ILE A 1 104 ? 3.51 -8.305 -14.898 1 96.94 104 ILE A N 1
ATOM 820 C CA . ILE A 1 104 ? 2.955 -6.977 -14.664 1 96.94 104 ILE A CA 1
ATOM 821 C C . ILE A 1 104 ? 4.059 -6.035 -14.188 1 96.94 104 ILE A C 1
ATOM 823 O O . ILE A 1 104 ? 3.779 -4.934 -13.703 1 96.94 104 ILE A O 1
ATOM 827 N N . ASN A 1 105 ? 5.359 -6.477 -14.289 1 94.88 105 ASN A N 1
ATOM 828 C CA . ASN A 1 105 ? 6.465 -5.613 -13.898 1 94.88 105 ASN A CA 1
ATOM 829 C C . ASN A 1 105 ? 6.777 -4.582 -14.977 1 94.88 105 ASN A C 1
ATOM 831 O O . ASN A 1 105 ? 7.008 -3.408 -14.68 1 94.88 105 ASN A O 1
ATOM 835 N N . HIS A 1 106 ? 6.789 -5.039 -16.203 1 95.19 106 HIS A N 1
ATOM 836 C CA . HIS A 1 106 ? 7.254 -4.215 -17.328 1 95.19 106 HIS A CA 1
ATOM 837 C C . HIS A 1 106 ? 6.348 -4.371 -18.531 1 95.19 106 HIS A C 1
ATOM 839 O O . HIS A 1 106 ? 5.523 -5.285 -18.594 1 95.19 106 HIS A O 1
ATOM 845 N N . ASN A 1 107 ? 6.48 -3.443 -19.422 1 96.31 107 ASN A N 1
ATOM 846 C CA . ASN A 1 107 ? 5.828 -3.514 -20.734 1 96.31 107 ASN A CA 1
ATOM 847 C C . ASN A 1 107 ? 6.824 -3.324 -21.875 1 96.31 107 ASN A C 1
ATOM 849 O O . ASN A 1 107 ? 7.961 -2.902 -21.641 1 96.31 107 ASN A O 1
ATOM 853 N N . SER A 1 108 ? 6.43 -3.752 -22.984 1 96.19 108 SER A N 1
ATOM 854 C CA . SER A 1 108 ? 7.273 -3.68 -24.172 1 96.19 108 SER A CA 1
ATOM 855 C C . SER A 1 108 ? 6.441 -3.424 -25.422 1 96.19 108 SER A C 1
ATOM 857 O O . SER A 1 108 ? 5.238 -3.684 -25.438 1 96.19 108 SER A O 1
ATOM 859 N N . GLY A 1 109 ? 7.133 -2.838 -26.469 1 97.25 109 GLY A N 1
ATOM 860 C CA . GLY A 1 109 ? 6.469 -2.625 -27.75 1 97.25 109 GLY A CA 1
ATOM 861 C C . GLY A 1 109 ? 5.707 -1.313 -27.812 1 97.25 109 GLY A C 1
ATOM 862 O O . GLY A 1 109 ? 4.711 -1.203 -28.531 1 97.25 109 GLY A O 1
ATOM 863 N N . ALA A 1 110 ? 6.191 -0.334 -27.125 1 97.75 110 ALA A N 1
ATOM 864 C CA . ALA A 1 110 ? 5.539 0.974 -27.125 1 97.75 110 ALA A CA 1
ATOM 865 C C . ALA A 1 110 ? 5.422 1.537 -28.531 1 97.75 110 ALA A C 1
ATOM 867 O O . ALA A 1 110 ? 6.199 1.174 -29.422 1 97.75 110 ALA A O 1
ATOM 868 N N . ASP A 1 111 ? 4.527 2.447 -28.688 1 98.31 111 ASP A N 1
ATOM 869 C CA . ASP A 1 111 ? 4.23 3.004 -30 1 98.31 111 ASP A CA 1
ATOM 870 C C . ASP A 1 111 ? 5.07 4.254 -30.266 1 98.31 111 ASP A C 1
ATOM 872 O O . ASP A 1 111 ? 5.285 4.625 -31.422 1 98.31 111 ASP A O 1
ATOM 876 N N . GLU A 1 112 ? 5.48 4.969 -29.234 1 98 112 GLU A N 1
ATOM 877 C CA . GLU A 1 112 ? 6.316 6.16 -29.359 1 98 112 GLU A CA 1
ATOM 878 C C . GLU A 1 112 ? 7.238 6.309 -28.156 1 98 112 GLU A C 1
ATOM 880 O O . GLU A 1 112 ? 6.941 5.801 -27.062 1 98 112 GLU A O 1
ATOM 885 N N . GLU A 1 113 ? 8.344 6.941 -28.375 1 96.81 113 GLU A N 1
ATOM 886 C CA . GLU A 1 113 ? 9.195 7.379 -27.281 1 96.81 113 GLU A CA 1
ATOM 887 C C . GLU A 1 113 ? 8.688 8.68 -26.672 1 96.81 113 GLU A C 1
ATOM 889 O O . GLU A 1 113 ? 8.125 9.523 -27.375 1 96.81 113 GLU A O 1
ATOM 894 N N . GLU A 1 114 ? 8.906 8.82 -25.391 1 97.69 114 GLU A N 1
ATOM 895 C CA . GLU A 1 114 ? 8.617 10.062 -24.688 1 97.69 114 GLU A CA 1
ATOM 896 C C . GLU A 1 114 ? 9.812 10.508 -23.844 1 97.69 114 GLU A C 1
ATOM 898 O O . GLU A 1 114 ? 10.578 9.68 -23.359 1 97.69 114 GLU A O 1
ATOM 903 N N . THR A 1 115 ? 10 11.797 -23.781 1 96.62 115 THR A N 1
ATOM 904 C CA . THR A 1 115 ? 10.945 12.336 -22.812 1 96.62 115 THR A CA 1
ATOM 905 C C . THR A 1 115 ? 10.305 12.43 -21.438 1 96.62 115 THR A C 1
ATOM 907 O O . THR A 1 115 ? 9.273 13.086 -21.266 1 96.62 115 THR A O 1
ATOM 910 N N . ASN A 1 116 ? 10.844 11.75 -20.516 1 94.38 116 ASN A N 1
ATOM 911 C CA . ASN A 1 116 ? 10.352 11.844 -19.141 1 94.38 116 ASN A CA 1
ATOM 912 C C . ASN A 1 116 ? 10.672 13.203 -18.531 1 94.38 116 ASN A C 1
ATOM 914 O O . ASN A 1 116 ? 11.836 13.594 -18.438 1 94.38 116 ASN A O 1
ATOM 918 N N . PRO A 1 117 ? 9.727 13.906 -18.109 1 94 117 PRO A N 1
ATOM 919 C CA . PRO A 1 117 ? 9.977 15.266 -17.625 1 94 117 PRO A CA 1
ATOM 920 C C . PRO A 1 117 ? 10.727 15.281 -16.297 1 94 117 PRO A C 1
ATOM 922 O O . PRO A 1 117 ? 11.258 16.328 -15.898 1 94 117 PRO A O 1
ATOM 925 N N . LEU A 1 118 ? 10.758 14.266 -15.602 1 92 118 LEU A N 1
ATOM 926 C CA . LEU A 1 118 ? 11.383 14.234 -14.289 1 92 118 LEU A CA 1
ATOM 927 C C . LEU A 1 118 ? 12.898 14.102 -14.414 1 92 118 LEU A C 1
ATOM 929 O O . LEU A 1 118 ? 13.648 14.68 -13.617 1 92 118 LEU A O 1
ATOM 933 N N . ASP A 1 119 ? 13.359 13.352 -15.43 1 91.19 119 ASP A N 1
ATOM 934 C CA . ASP A 1 119 ? 14.797 13.125 -15.5 1 91.19 119 ASP A CA 1
ATOM 935 C C . ASP A 1 119 ? 15.336 13.461 -16.891 1 91.19 119 ASP A C 1
ATOM 937 O O . ASP A 1 119 ? 16.531 13.344 -17.141 1 91.19 119 ASP A O 1
ATOM 941 N N . GLY A 1 120 ? 14.484 13.805 -17.781 1 93.56 120 GLY A N 1
ATOM 942 C CA . GLY A 1 120 ? 14.875 14.273 -19.109 1 93.56 120 GLY A CA 1
ATOM 943 C C . GLY A 1 120 ? 15.25 13.141 -20.047 1 93.56 120 GLY A C 1
ATOM 944 O O . GLY A 1 120 ? 15.641 13.383 -21.188 1 93.56 120 GLY A O 1
ATOM 945 N N . GLN A 1 121 ? 15.094 11.836 -19.719 1 92.62 121 GLN A N 1
ATOM 946 C CA . GLN A 1 121 ? 15.5 10.695 -20.531 1 92.62 121 GLN A CA 1
ATOM 947 C C . GLN A 1 121 ? 14.375 10.266 -21.484 1 92.62 121 GLN A C 1
ATOM 949 O O . GLN A 1 121 ? 13.203 10.281 -21.094 1 92.62 121 GLN A O 1
ATOM 954 N N . LYS A 1 122 ? 14.781 9.875 -22.656 1 94.81 122 LYS A N 1
ATOM 955 C CA . LYS A 1 122 ? 13.828 9.328 -23.625 1 94.81 122 LYS A CA 1
ATOM 956 C C . LYS A 1 122 ? 13.625 7.828 -23.406 1 94.81 122 LYS A C 1
ATOM 958 O O . LYS A 1 122 ? 14.594 7.082 -23.266 1 94.81 122 LYS A O 1
ATOM 963 N N . ARG A 1 123 ? 12.344 7.371 -23.297 1 93.5 123 ARG A N 1
ATOM 964 C CA . ARG A 1 123 ? 11.992 5.965 -23.141 1 93.5 123 ARG A CA 1
ATOM 965 C C . ARG A 1 123 ? 10.766 5.613 -23.984 1 93.5 123 ARG A C 1
ATOM 967 O O . ARG A 1 123 ? 9.961 6.488 -24.312 1 93.5 123 ARG A O 1
ATOM 974 N N . TRP A 1 124 ? 10.656 4.363 -24.406 1 95.44 124 TRP A N 1
ATOM 975 C CA . TRP A 1 124 ? 9.492 3.859 -25.125 1 95.44 124 TRP A CA 1
ATOM 976 C C . TRP A 1 124 ? 8.328 3.617 -24.172 1 95.44 124 TRP A C 1
ATOM 978 O O . TRP A 1 124 ? 8.125 2.498 -23.703 1 95.44 124 TRP A O 1
ATOM 988 N N . THR A 1 125 ? 7.574 4.781 -23.922 1 97.38 125 THR A N 1
ATOM 989 C CA . THR A 1 125 ? 6.605 4.672 -22.828 1 97.38 125 THR A CA 1
ATOM 990 C C . THR A 1 125 ? 5.207 5.043 -23.312 1 97.38 125 THR A C 1
ATOM 992 O O . THR A 1 125 ? 4.242 4.984 -22.547 1 97.38 125 THR A O 1
ATOM 995 N N . LYS A 1 126 ? 5.062 5.406 -24.562 1 98.5 126 LYS A N 1
ATOM 996 C CA . LYS A 1 126 ? 3.73 5.727 -25.078 1 98.5 126 LYS A CA 1
ATOM 997 C C . LYS A 1 126 ? 3.08 4.5 -25.719 1 98.5 126 LYS A C 1
ATOM 999 O O . LYS A 1 126 ? 3.539 4.016 -26.75 1 98.5 126 LYS A O 1
ATOM 1004 N N . PHE A 1 127 ? 2.033 3.973 -25.125 1 98.69 127 PHE A N 1
ATOM 1005 C CA . PHE A 1 127 ? 1.293 2.807 -25.594 1 98.69 127 PHE A CA 1
ATOM 1006 C C . PHE A 1 127 ? -0.124 3.191 -26 1 98.69 127 PHE A C 1
ATOM 1008 O O . PHE A 1 127 ? -0.846 3.824 -25.219 1 98.69 127 PHE A O 1
ATOM 1015 N N . LYS A 1 128 ? -0.562 2.877 -27.141 1 98.5 128 LYS A N 1
ATOM 1016 C CA . LYS A 1 128 ? -1.902 3.088 -27.672 1 98.5 128 LYS A CA 1
ATOM 1017 C C . LYS A 1 128 ? -2.516 1.775 -28.156 1 98.5 128 LYS A C 1
ATOM 1019 O O . LYS A 1 128 ? -2.807 1.616 -29.344 1 98.5 128 LYS A O 1
ATOM 1024 N N . PRO A 1 129 ? -2.797 0.823 -27.25 1 98.69 129 PRO A N 1
ATOM 1025 C CA . PRO A 1 129 ? -3.322 -0.494 -27.609 1 98.69 129 PRO A CA 1
ATOM 1026 C C . PRO A 1 129 ? -4.668 -0.415 -28.328 1 98.69 129 PRO A C 1
ATOM 1028 O O . PRO A 1 129 ? -5.504 0.428 -27.984 1 98.69 129 PRO A O 1
ATOM 1031 N N . LYS A 1 130 ? -4.93 -1.281 -29.203 1 98.56 130 LYS A N 1
ATOM 1032 C CA . LYS A 1 130 ? -6.152 -1.279 -30 1 98.56 130 LYS A CA 1
ATOM 1033 C C . LYS A 1 130 ? -7.34 -1.783 -29.188 1 98.56 130 LYS A C 1
ATOM 1035 O O . LYS A 1 130 ? -8.492 -1.596 -29.578 1 98.56 130 LYS A O 1
ATOM 1040 N N . SER A 1 131 ? -7.09 -2.453 -28.094 1 98.44 131 SER A N 1
ATOM 1041 C CA . SER A 1 131 ? -8.188 -2.842 -27.219 1 98.44 131 SER A CA 1
ATOM 1042 C C . SER A 1 131 ? -8.906 -1.62 -26.656 1 98.44 131 SER A C 1
ATOM 1044 O O . SER A 1 131 ? -10.023 -1.732 -26.141 1 98.44 131 SER A O 1
ATOM 1046 N N . GLY A 1 132 ? -8.203 -0.463 -26.703 1 98.44 132 GLY A N 1
ATOM 1047 C CA . GLY A 1 132 ? -8.742 0.761 -26.125 1 98.44 132 GLY A CA 1
ATOM 1048 C C . GLY A 1 132 ? -8.625 0.82 -24.609 1 98.44 132 GLY A C 1
ATOM 1049 O O . GLY A 1 132 ? -9.039 1.799 -24 1 98.44 132 GLY A O 1
ATOM 1050 N N . ARG A 1 133 ? -8.031 -0.177 -24.078 1 98.44 133 ARG A N 1
ATOM 1051 C CA . ARG A 1 133 ? -7.906 -0.252 -22.625 1 98.44 133 ARG A CA 1
ATOM 1052 C C . ARG A 1 133 ? -6.461 -0.035 -22.188 1 98.44 133 ARG A C 1
ATOM 1054 O O . ARG A 1 133 ? -5.531 -0.486 -22.859 1 98.44 133 ARG A O 1
ATOM 1061 N N . PHE A 1 134 ? -6.285 0.74 -21.062 1 98.56 134 PHE A N 1
ATOM 1062 C CA . PHE A 1 134 ? -5.027 0.994 -20.359 1 98.56 134 PHE A CA 1
ATOM 1063 C C . PHE A 1 134 ? -4.027 1.673 -21.297 1 98.56 134 PHE A C 1
ATOM 1065 O O . PHE A 1 134 ? -2.906 1.189 -21.469 1 98.56 134 PHE A O 1
ATOM 1072 N N . PRO A 1 135 ? -4.418 2.688 -22.078 1 98.75 135 PRO A N 1
ATOM 1073 C CA . PRO A 1 135 ? -3.373 3.516 -22.703 1 98.75 135 PRO A CA 1
ATOM 1074 C C . PRO A 1 135 ? -2.361 4.035 -21.672 1 98.75 135 PRO A C 1
ATOM 1076 O O . PRO A 1 135 ? -2.719 4.297 -20.531 1 98.75 135 PRO A O 1
ATOM 1079 N N . ARG A 1 136 ? -1.084 4.137 -22.062 1 98.62 136 ARG A N 1
ATOM 1080 C CA . ARG A 1 136 ? -0.037 4.492 -21.109 1 98.62 136 ARG A CA 1
ATOM 1081 C C . ARG A 1 136 ? 0.829 5.629 -21.656 1 98.62 136 ARG A C 1
ATOM 1083 O O . ARG A 1 136 ? 0.944 5.805 -22.875 1 98.62 136 ARG A O 1
ATOM 1090 N N . ASP A 1 137 ? 1.364 6.328 -20.781 1 98.56 137 ASP A N 1
ATOM 1091 C CA . ASP A 1 137 ? 2.375 7.344 -21.062 1 98.56 137 ASP A CA 1
ATOM 1092 C C . ASP A 1 137 ? 3.514 7.273 -20.047 1 98.56 137 ASP A C 1
ATOM 1094 O O . ASP A 1 137 ? 3.586 6.34 -19.25 1 98.56 137 ASP A O 1
ATOM 1098 N N . TRP A 1 138 ? 4.402 8.211 -20.109 1 96.56 138 TRP A N 1
ATOM 1099 C CA . TRP A 1 138 ? 5.625 8.188 -19.297 1 96.56 138 TRP A CA 1
ATOM 1100 C C . TRP A 1 138 ? 5.301 8.047 -17.828 1 96.56 138 TRP A C 1
ATOM 1102 O O . TRP A 1 138 ? 6.031 7.387 -17.078 1 96.56 138 TRP A O 1
ATOM 1112 N N . ASN A 1 139 ? 4.195 8.617 -17.391 1 96.88 139 ASN A N 1
ATOM 1113 C CA . ASN A 1 139 ? 3.869 8.695 -15.969 1 96.88 139 ASN A CA 1
ATOM 1114 C C . ASN A 1 139 ? 3.375 7.352 -15.43 1 96.88 139 ASN A C 1
ATOM 1116 O O . ASN A 1 139 ? 3.221 7.18 -14.227 1 96.88 139 ASN A O 1
ATOM 1120 N N . CYS A 1 140 ? 3.109 6.383 -16.328 1 97.38 140 CYS A N 1
ATOM 1121 C CA . CYS A 1 140 ? 2.705 5.035 -15.938 1 97.38 140 CYS A CA 1
ATOM 1122 C C . CYS A 1 140 ? 3.918 4.188 -15.57 1 97.38 140 CYS A C 1
ATOM 1124 O O . CYS A 1 140 ? 3.771 3.076 -15.062 1 97.38 140 CYS A O 1
ATOM 1126 N N . PHE A 1 141 ? 5.121 4.734 -15.828 1 95.25 141 PHE A N 1
ATOM 1127 C CA . PHE A 1 141 ? 6.363 3.998 -1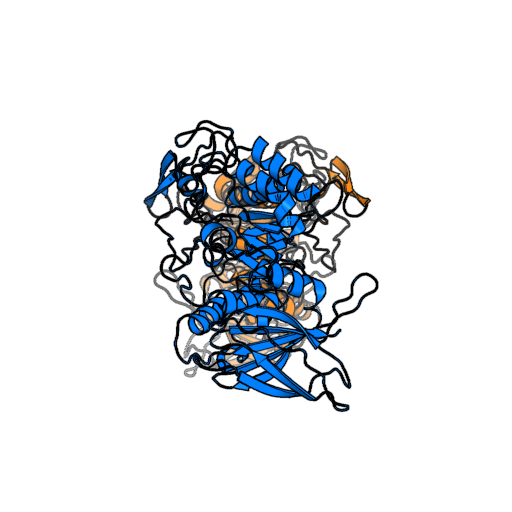5.633 1 95.25 141 PHE A CA 1
ATOM 1128 C C . PHE A 1 141 ? 7.309 4.77 -14.711 1 95.25 141 PHE A C 1
ATOM 1130 O O . PHE A 1 141 ? 7.172 5.984 -14.555 1 95.25 141 PHE A O 1
ATOM 1137 N N . HIS A 1 142 ? 8.258 4.074 -14.148 1 92.25 142 HIS A N 1
ATOM 1138 C CA . HIS A 1 142 ? 9.281 4.738 -13.352 1 92.25 142 HIS A CA 1
ATOM 1139 C C . HIS A 1 142 ? 10.289 5.461 -14.242 1 92.25 142 HIS A C 1
ATOM 1141 O O . HIS A 1 142 ? 10.68 4.941 -15.289 1 92.25 142 HIS A O 1
ATOM 1147 N N . PRO A 1 143 ? 10.789 6.59 -13.805 1 92.38 143 PRO A N 1
ATOM 1148 C CA . PRO A 1 143 ? 10.258 7.387 -12.695 1 92.38 143 PRO A CA 1
ATOM 1149 C C . PRO A 1 143 ? 8.93 8.062 -13.031 1 92.38 143 PRO A C 1
ATOM 1151 O O . PRO A 1 143 ? 8.688 8.406 -14.195 1 92.38 143 PRO A O 1
ATOM 1154 N N . SER A 1 144 ? 8.047 8.156 -12.117 1 94.81 144 SER A N 1
ATOM 1155 C CA . SER A 1 144 ? 6.738 8.797 -12.258 1 94.81 144 SER A CA 1
ATOM 1156 C C . SER A 1 144 ? 6.504 9.828 -11.156 1 94.81 144 SER A C 1
ATOM 1158 O O . SER A 1 144 ? 7.324 9.969 -10.25 1 94.81 144 SER A O 1
ATOM 1160 N N . ARG A 1 145 ? 5.48 10.578 -11.234 1 96.06 145 ARG A N 1
ATOM 1161 C CA . ARG A 1 145 ? 5.141 11.555 -10.203 1 96.06 145 ARG A CA 1
ATOM 1162 C C . ARG A 1 145 ? 4.676 10.859 -8.93 1 96.06 145 ARG A C 1
ATOM 1164 O O . ARG A 1 145 ? 4.59 11.484 -7.871 1 96.06 145 ARG A O 1
ATOM 1171 N N . TYR A 1 146 ? 4.375 9.594 -9 1 95.31 146 TYR A N 1
ATOM 1172 C CA . TYR A 1 146 ? 3.828 8.844 -7.871 1 95.31 146 TYR A CA 1
ATOM 1173 C C . TYR A 1 146 ? 4.938 8.164 -7.074 1 95.31 146 TYR A C 1
ATOM 1175 O O . TYR A 1 146 ? 4.812 7.969 -5.863 1 95.31 146 TYR A O 1
ATOM 1183 N N . GLU A 1 147 ? 5.934 7.711 -7.672 1 86.94 147 GLU A N 1
ATOM 1184 C CA . GLU A 1 147 ? 7.035 6.996 -7.035 1 86.94 147 GLU A CA 1
ATOM 1185 C C . GLU A 1 147 ? 8.258 6.941 -7.945 1 86.94 147 GLU A C 1
ATOM 1187 O O . GLU A 1 147 ? 8.133 6.938 -9.172 1 86.94 147 GLU A O 1
ATOM 1192 N N . GLU A 1 148 ? 9.281 7.18 -7.188 1 73.69 148 GLU A N 1
ATOM 1193 C CA . GLU A 1 148 ? 10.523 6.879 -7.891 1 73.69 148 GLU A CA 1
ATOM 1194 C C . GLU A 1 148 ? 11.18 5.617 -7.34 1 73.69 148 GLU A C 1
ATOM 1196 O O . GLU A 1 148 ? 11.453 5.527 -6.137 1 73.69 148 GLU A O 1
ATOM 1201 N N . PHE A 1 149 ? 10.812 4.566 -7.711 1 62.38 149 PHE A N 1
ATOM 1202 C CA . PHE A 1 149 ? 11.469 3.35 -7.25 1 62.38 149 PHE A CA 1
ATOM 1203 C C . PHE A 1 149 ? 12.398 2.801 -8.32 1 62.38 149 PHE A C 1
ATOM 1205 O O . PHE A 1 149 ? 11.984 2.574 -9.461 1 62.38 149 PHE A O 1
ATOM 1212 N N . MET A 1 150 ? 13.641 3.451 -8.32 1 53.34 150 MET A N 1
ATOM 1213 C CA . MET A 1 150 ? 14.469 2.68 -9.242 1 53.34 150 MET A CA 1
ATOM 1214 C C . MET A 1 150 ? 15.008 1.423 -8.562 1 53.34 150 MET A C 1
ATOM 1216 O O . MET A 1 150 ? 15.562 1.491 -7.469 1 53.34 150 MET A O 1
ATOM 1220 N N . ILE A 1 151 ? 14.281 0.4 -8.523 1 50.19 151 ILE A N 1
ATOM 1221 C CA . ILE A 1 151 ? 14.891 -0.805 -7.969 1 50.19 151 ILE A CA 1
ATOM 1222 C C . ILE A 1 151 ? 16.359 -0.871 -8.375 1 50.19 151 ILE A C 1
ATOM 1224 O O . ILE A 1 151 ? 16.703 -0.656 -9.539 1 50.19 151 ILE A O 1
ATOM 1228 N N . GLU A 1 152 ? 17.266 -0.473 -7.445 1 42.81 152 GLU A N 1
ATOM 1229 C CA . GLU A 1 152 ? 18.719 -0.528 -7.559 1 42.81 152 GLU A CA 1
ATOM 1230 C C . GLU A 1 152 ? 19.141 -1.339 -8.781 1 42.81 152 GLU A C 1
ATOM 1232 O O . GLU A 1 152 ? 20.109 -0.99 -9.453 1 42.81 152 GLU A O 1
ATOM 1237 N N . GLY A 1 153 ? 18.797 -2.57 -9.125 1 41.53 153 GLY A N 1
ATOM 1238 C CA . GLY A 1 153 ? 19.391 -3.531 -10.031 1 41.53 153 GLY A CA 1
ATOM 1239 C C . GLY A 1 153 ? 18.609 -3.699 -11.32 1 41.53 153 GLY A C 1
ATOM 1240 O O . GLY A 1 153 ? 19.203 -3.828 -12.398 1 41.53 153 GLY A O 1
ATOM 1241 N N . GLU A 1 154 ? 17.219 -4.242 -11.398 1 47.75 154 GLU A N 1
ATOM 1242 C CA . GLU A 1 154 ? 16.875 -5.062 -12.562 1 47.75 154 GLU A CA 1
ATOM 1243 C C . GLU A 1 154 ? 16.188 -4.234 -13.641 1 47.75 154 GLU A C 1
ATOM 1245 O O . GLU A 1 154 ? 14.984 -3.984 -13.555 1 47.75 154 GLU A O 1
ATOM 1250 N N . ASN A 1 155 ? 16.672 -2.979 -13.906 1 52.25 155 ASN A N 1
ATOM 1251 C CA . ASN A 1 155 ? 16.281 -2.625 -15.266 1 52.25 155 ASN A CA 1
ATOM 1252 C C . ASN A 1 155 ? 16.25 -3.852 -16.172 1 52.25 155 ASN A C 1
ATOM 1254 O O . ASN A 1 155 ? 17.25 -4.195 -16.812 1 52.25 155 ASN A O 1
ATOM 1258 N N . TYR A 1 156 ? 15.477 -4.664 -15.852 1 53.5 156 TYR A N 1
ATOM 1259 C CA . TYR A 1 156 ? 15.328 -5.836 -16.703 1 53.5 156 TYR A CA 1
ATOM 1260 C C . TYR A 1 156 ? 15.203 -5.43 -18.172 1 53.5 156 TYR A C 1
ATOM 1262 O O . TYR A 1 156 ? 14.242 -4.762 -18.562 1 53.5 156 TYR A O 1
ATOM 1270 N N . ALA A 1 157 ? 16.125 -5.773 -18.984 1 60.47 157 ALA A N 1
ATOM 1271 C CA . ALA A 1 157 ? 16.219 -5.859 -20.438 1 60.47 157 ALA A CA 1
ATOM 1272 C C . ALA A 1 157 ? 15.914 -4.512 -21.094 1 60.47 157 ALA A C 1
ATOM 1274 O O . ALA A 1 157 ? 15.562 -4.449 -22.266 1 60.47 157 ALA A O 1
ATOM 1275 N N . GLY A 1 158 ? 15.945 -3.303 -20.125 1 73.88 158 GLY A N 1
ATOM 1276 C CA . GLY A 1 158 ? 15.75 -2.01 -20.766 1 73.88 158 GLY A CA 1
ATOM 1277 C C . GLY A 1 158 ? 14.281 -1.654 -20.953 1 73.88 158 GLY A C 1
ATOM 1278 O O . GLY A 1 158 ? 13.961 -0.582 -21.469 1 73.88 158 GLY A O 1
ATOM 1279 N N . PHE A 1 159 ? 13.383 -2.504 -20.5 1 87.06 159 PHE A N 1
ATOM 1280 C CA . PHE A 1 159 ? 11.953 -2.234 -20.625 1 87.06 159 PHE A CA 1
ATOM 1281 C C . PHE A 1 159 ? 11.492 -1.236 -19.578 1 87.06 159 PHE A C 1
ATOM 1283 O O . PHE A 1 159 ? 12.055 -1.188 -18.469 1 87.06 159 PHE A O 1
ATOM 1290 N N . PRO A 1 160 ? 10.594 -0.352 -20 1 92.19 160 PRO A N 1
ATOM 1291 C CA . PRO A 1 160 ? 10.023 0.498 -18.953 1 92.19 160 PRO A CA 1
ATOM 1292 C C . PRO A 1 160 ? 9.234 -0.297 -17.922 1 92.19 160 PRO A C 1
ATOM 1294 O O . PRO A 1 160 ? 8.461 -1.191 -18.281 1 92.19 160 PRO A O 1
ATOM 1297 N N . HIS A 1 161 ? 9.43 0.003 -16.672 1 92.81 161 HIS A N 1
ATOM 1298 C CA . HIS A 1 161 ? 8.781 -0.679 -15.555 1 92.81 161 HIS A CA 1
ATOM 1299 C C . HIS A 1 161 ? 7.555 0.087 -15.078 1 92.81 161 HIS A C 1
ATOM 1301 O O . HIS A 1 161 ? 7.613 1.302 -14.875 1 92.81 161 HIS A O 1
ATOM 1307 N N . LEU A 1 162 ? 6.543 -0.605 -14.867 1 95.25 162 LEU A N 1
ATOM 1308 C CA . LEU A 1 162 ? 5.281 0.006 -14.461 1 95.25 162 LEU A CA 1
ATOM 1309 C C . LEU A 1 162 ? 5.371 0.558 -13.047 1 95.25 162 LEU A C 1
ATOM 1311 O O . LEU A 1 162 ? 5.953 -0.077 -12.164 1 95.25 162 LEU A O 1
ATOM 1315 N N . CYS A 1 163 ? 4.852 1.742 -12.828 1 95.06 163 CYS A N 1
ATOM 1316 C CA . CYS A 1 163 ? 4.621 2.285 -11.492 1 95.06 163 CYS A CA 1
ATOM 1317 C C . CYS A 1 163 ? 3.244 1.895 -10.977 1 95.06 163 CYS A C 1
ATOM 1319 O O . CYS A 1 163 ? 2.25 2.553 -11.281 1 95.06 163 CYS A O 1
ATOM 1321 N N . HIS A 1 164 ? 3.197 0.916 -10.141 1 96 164 HIS A N 1
ATOM 1322 C CA . HIS A 1 164 ? 1.917 0.375 -9.695 1 96 164 HIS A CA 1
ATOM 1323 C C . HIS A 1 164 ? 1.192 1.356 -8.781 1 96 164 HIS A C 1
ATOM 1325 O O . HIS A 1 164 ? -0.007 1.21 -8.531 1 96 164 HIS A O 1
ATOM 1331 N N . ARG A 1 165 ? 1.897 2.393 -8.289 1 95.44 165 ARG A N 1
ATOM 1332 C CA . ARG A 1 165 ? 1.271 3.389 -7.426 1 95.44 165 ARG A CA 1
ATOM 1333 C C . ARG A 1 165 ? 0.483 4.406 -8.242 1 95.44 165 ARG A C 1
ATOM 1335 O O . ARG A 1 165 ? -0.311 5.172 -7.695 1 95.44 165 ARG A O 1
ATOM 1342 N N . ASN A 1 166 ? 0.801 4.508 -9.523 1 96.94 166 ASN A N 1
ATOM 1343 C CA . ASN A 1 166 ? -0.031 5.309 -10.414 1 96.94 166 ASN A CA 1
ATOM 1344 C C . ASN A 1 166 ? -1.463 4.785 -10.469 1 96.94 166 ASN A C 1
ATOM 1346 O O . ASN A 1 166 ? -1.687 3.607 -10.75 1 96.94 166 ASN A O 1
ATOM 1350 N N . PRO A 1 167 ? -2.463 5.645 -10.25 1 97.88 167 PRO A N 1
ATOM 1351 C CA . PRO A 1 167 ? -3.85 5.176 -10.18 1 97.88 167 PRO A CA 1
ATOM 1352 C C . PRO A 1 167 ? -4.297 4.477 -11.461 1 97.88 167 PRO A C 1
ATOM 1354 O O . PRO A 1 167 ? -5.086 3.533 -11.414 1 97.88 167 PRO A O 1
ATOM 1357 N N . LEU A 1 168 ? -3.84 4.938 -12.562 1 98.25 168 LEU A N 1
ATOM 1358 C CA . LEU A 1 168 ? -4.207 4.305 -13.828 1 98.25 168 LEU A CA 1
ATOM 1359 C C . LEU A 1 168 ? -3.652 2.889 -13.906 1 98.25 168 LEU A C 1
ATOM 1361 O O . LEU A 1 168 ? -4.363 1.96 -14.297 1 98.25 168 LEU A O 1
ATOM 1365 N N . VAL A 1 169 ? -2.373 2.699 -13.555 1 98.12 169 VAL A N 1
ATOM 1366 C CA . VAL A 1 169 ? -1.733 1.389 -13.555 1 98.12 169 VAL A CA 1
ATOM 1367 C C . VAL A 1 169 ? -2.408 0.484 -12.531 1 98.12 169 VAL A C 1
ATOM 1369 O O . VAL A 1 169 ? -2.76 -0.658 -12.836 1 98.12 169 VAL A O 1
ATOM 1372 N N . TYR A 1 170 ? -2.607 1.054 -11.359 1 97.69 170 TYR A N 1
ATOM 1373 C CA . TYR A 1 170 ? -3.256 0.353 -10.258 1 97.69 170 TYR A CA 1
ATOM 1374 C C . TYR A 1 170 ? -4.609 -0.198 -10.68 1 97.69 170 TYR A C 1
ATOM 1376 O O . TYR A 1 170 ? -4.891 -1.386 -10.5 1 97.69 170 TYR A O 1
ATOM 1384 N N . ALA A 1 171 ? -5.426 0.587 -11.281 1 98.44 171 ALA A N 1
ATOM 1385 C CA . ALA A 1 171 ? -6.754 0.197 -11.742 1 98.44 171 ALA A CA 1
ATOM 1386 C C . ALA A 1 171 ? -6.664 -0.852 -12.852 1 98.44 171 ALA A C 1
ATOM 1388 O O . ALA A 1 171 ? -7.445 -1.806 -12.875 1 98.44 171 ALA A O 1
ATOM 1389 N N . ALA A 1 172 ? -5.738 -0.692 -13.719 1 98.75 172 ALA A N 1
ATOM 1390 C CA . ALA A 1 172 ? -5.582 -1.61 -14.844 1 98.75 172 ALA A CA 1
ATOM 1391 C C . ALA A 1 172 ? -5.219 -3.012 -14.359 1 98.75 172 ALA A C 1
ATOM 1393 O O . ALA A 1 172 ? -5.652 -4.008 -14.945 1 98.75 172 ALA A O 1
ATOM 1394 N N . MET A 1 173 ? -4.395 -3.119 -13.32 1 98.56 173 MET A N 1
ATOM 1395 C CA . MET A 1 173 ? -4.012 -4.422 -12.781 1 98.56 173 MET A CA 1
ATOM 1396 C C . MET A 1 173 ? -5.23 -5.16 -12.227 1 98.56 173 MET A C 1
ATOM 1398 O O . MET A 1 173 ? -5.379 -6.363 -12.438 1 98.56 173 MET A O 1
ATOM 1402 N N . TYR A 1 174 ? -6.117 -4.422 -11.586 1 98.5 174 TYR A N 1
ATOM 1403 C CA . TYR A 1 174 ? -7.344 -5.039 -11.086 1 98.5 174 TYR A CA 1
ATOM 1404 C C . TYR A 1 174 ? -8.242 -5.465 -12.242 1 98.5 174 TYR A C 1
ATOM 1406 O O . TYR A 1 174 ? -8.828 -6.551 -12.219 1 98.5 174 TYR A O 1
ATOM 1414 N N . ASP A 1 175 ? -8.375 -4.562 -13.211 1 98.69 175 ASP A N 1
ATOM 1415 C CA . ASP A 1 175 ? -9.203 -4.891 -14.367 1 98.69 175 ASP A CA 1
ATOM 1416 C C . ASP A 1 175 ? -8.703 -6.152 -15.062 1 98.69 175 ASP A C 1
ATOM 1418 O O . ASP A 1 175 ? -9.492 -7.012 -15.445 1 98.69 175 ASP A O 1
ATOM 1422 N N . TYR A 1 176 ? -7.387 -6.203 -15.219 1 98.81 176 TYR A N 1
ATOM 1423 C CA . TYR A 1 176 ? -6.77 -7.359 -15.859 1 98.81 176 TYR A CA 1
ATOM 1424 C C . TYR A 1 176 ? -7.016 -8.625 -15.047 1 98.81 176 TYR A C 1
ATOM 1426 O O . TYR A 1 176 ? -7.449 -9.641 -15.586 1 98.81 176 TYR A O 1
ATOM 1434 N N . ALA A 1 177 ? -6.824 -8.578 -13.758 1 98.81 177 ALA A N 1
ATOM 1435 C CA . ALA A 1 177 ? -7.043 -9.719 -12.875 1 98.81 177 ALA A CA 1
ATOM 1436 C C . ALA A 1 177 ? -8.5 -10.18 -12.922 1 98.81 177 ALA A C 1
ATOM 1438 O O . ALA A 1 177 ? -8.773 -11.375 -12.961 1 98.81 177 ALA A O 1
ATOM 1439 N N . ARG A 1 178 ? -9.422 -9.234 -12.906 1 98.5 178 ARG A N 1
ATOM 1440 C CA . ARG A 1 178 ? -10.844 -9.57 -12.953 1 98.5 178 ARG A CA 1
ATOM 1441 C C . ARG A 1 178 ? -11.211 -10.219 -14.281 1 98.5 178 ARG A C 1
ATOM 1443 O O . ARG A 1 178 ? -12.016 -11.156 -14.312 1 98.5 178 ARG A O 1
ATOM 1450 N N . MET A 1 179 ? -10.625 -9.648 -15.344 1 98.75 179 MET A N 1
ATOM 1451 C CA . MET A 1 179 ? -10.883 -10.281 -16.625 1 98.75 179 MET A CA 1
ATOM 1452 C C . MET A 1 179 ? -10.445 -11.742 -16.609 1 98.75 179 MET A C 1
ATOM 1454 O O . MET A 1 179 ? -11.18 -12.625 -17.062 1 98.75 179 MET A O 1
ATOM 1458 N N . LEU A 1 180 ? -9.305 -12.062 -16.062 1 98.81 180 LEU A N 1
ATOM 1459 C CA . LEU A 1 180 ? -8.742 -13.406 -16.047 1 98.81 180 LEU A CA 1
ATOM 1460 C C . LEU A 1 180 ? -9.578 -14.336 -15.18 1 98.81 180 LEU A C 1
ATOM 1462 O O . LEU A 1 180 ? -9.93 -15.438 -15.594 1 98.81 180 LEU A O 1
ATOM 1466 N N . ILE A 1 181 ? -9.953 -13.867 -14 1 98.75 181 ILE A N 1
ATOM 1467 C CA . ILE A 1 181 ? -10.625 -14.734 -13.039 1 98.75 181 ILE A CA 1
ATOM 1468 C C . ILE A 1 181 ? -12.133 -14.727 -13.312 1 98.75 181 ILE A C 1
ATOM 1470 O O . ILE A 1 181 ? -12.727 -15.781 -13.539 1 98.75 181 ILE A O 1
ATOM 1474 N N . GLU A 1 182 ? -12.75 -13.555 -13.391 1 98.5 182 GLU A N 1
ATOM 1475 C CA . GLU A 1 182 ? -14.203 -13.445 -13.375 1 98.5 182 GLU A CA 1
ATOM 1476 C C . GLU A 1 182 ? -14.781 -13.641 -14.773 1 98.5 182 GLU A C 1
ATOM 1478 O O . GLU A 1 182 ? -15.836 -14.258 -14.93 1 98.5 182 GLU A O 1
ATOM 1483 N N . GLU A 1 183 ? -14.117 -13.125 -15.773 1 98.12 183 GLU A N 1
ATOM 1484 C CA . GLU A 1 183 ? -14.664 -13.211 -17.125 1 98.12 183 GLU A CA 1
ATOM 1485 C C . GLU A 1 183 ? -14.219 -14.492 -17.828 1 98.12 183 GLU A C 1
ATOM 1487 O O . GLU A 1 183 ? -15.047 -15.203 -18.406 1 98.12 183 GLU A O 1
ATOM 1492 N N . LEU A 1 184 ? -12.906 -14.836 -17.734 1 98.56 184 LEU A N 1
ATOM 1493 C CA . LEU A 1 184 ? -12.367 -15.961 -18.5 1 98.56 184 LEU A CA 1
ATOM 1494 C C . LEU A 1 184 ? -12.469 -17.25 -17.703 1 98.56 184 LEU A C 1
ATOM 1496 O O . LEU A 1 184 ? -12.531 -18.344 -18.281 1 98.56 184 LEU A O 1
ATOM 1500 N N . GLY A 1 185 ? -12.305 -17.156 -16.391 1 98.5 185 GLY A N 1
ATOM 1501 C CA . GLY A 1 185 ? -12.508 -18.344 -15.57 1 98.5 185 GLY A CA 1
ATOM 1502 C C . GLY A 1 185 ? -11.203 -18.953 -15.094 1 98.5 185 GLY A C 1
ATOM 1503 O O . GLY A 1 185 ? -11.188 -20.109 -14.648 1 98.5 185 GLY A O 1
ATOM 1504 N N . PHE A 1 186 ? -10.133 -18.25 -15.141 1 98.81 186 PHE A N 1
ATOM 1505 C CA . PHE A 1 186 ? -8.898 -18.781 -14.562 1 98.81 186 PHE A CA 1
ATOM 1506 C C . PHE A 1 186 ? -9.062 -19.031 -13.07 1 98.81 186 PHE A C 1
ATOM 1508 O O . PHE A 1 186 ? -9.953 -18.453 -12.438 1 98.81 186 PHE A O 1
ATOM 1515 N N . ASP A 1 187 ? -8.188 -19.875 -12.539 1 98.69 187 ASP A N 1
ATOM 1516 C CA . ASP A 1 187 ? -8.344 -20.312 -11.156 1 98.69 187 ASP A CA 1
ATOM 1517 C C . ASP A 1 187 ? -7.203 -19.781 -10.281 1 98.69 187 ASP A C 1
ATOM 1519 O O . ASP A 1 187 ? -7.152 -20.078 -9.078 1 98.69 187 ASP A O 1
ATOM 1523 N N . GLY A 1 188 ? -6.309 -19.047 -10.867 1 98.5 188 GLY A N 1
ATOM 1524 C CA . GLY A 1 188 ? -5.207 -18.5 -10.094 1 98.5 188 GLY A CA 1
ATOM 1525 C C . GLY A 1 188 ? -4.203 -17.734 -10.945 1 98.5 188 GLY A C 1
ATOM 1526 O O . GLY A 1 188 ? -4.426 -17.531 -12.141 1 98.5 188 GLY A O 1
ATOM 1527 N N . PHE A 1 189 ? -3.131 -17.281 -10.219 1 98.75 189 PHE A N 1
ATOM 1528 C CA . PHE A 1 189 ? -2.117 -16.438 -10.844 1 98.75 189 PHE A CA 1
ATOM 1529 C C . PHE A 1 189 ? -0.722 -17 -10.609 1 98.75 189 PHE A C 1
ATOM 1531 O O . PHE A 1 189 ? -0.408 -17.438 -9.5 1 98.75 189 PHE A O 1
ATOM 1538 N N . ARG A 1 190 ? 0.03 -17.047 -11.648 1 98.81 190 ARG A N 1
ATOM 1539 C CA . ARG A 1 190 ? 1.483 -17.109 -11.539 1 98.81 190 ARG A CA 1
ATOM 1540 C C . ARG A 1 190 ? 2.111 -15.758 -11.859 1 98.81 190 ARG A C 1
ATOM 1542 O O . ARG A 1 190 ? 2.037 -15.289 -13 1 98.81 190 ARG A O 1
ATOM 1549 N N . PHE A 1 191 ? 2.752 -15.109 -10.883 1 98.06 191 PHE A N 1
ATOM 1550 C CA . PHE A 1 191 ? 3.348 -13.797 -11.086 1 98.06 191 PHE A CA 1
ATOM 1551 C C . PHE A 1 191 ? 4.805 -13.93 -11.516 1 98.06 191 PHE A C 1
ATOM 1553 O O . PHE A 1 191 ? 5.617 -14.523 -10.805 1 98.06 191 PHE A O 1
ATOM 1560 N N . ASP A 1 192 ? 5.074 -13.297 -12.633 1 96.69 192 ASP A N 1
ATOM 1561 C CA . ASP A 1 192 ? 6.41 -13.281 -13.219 1 96.69 192 ASP A CA 1
ATOM 1562 C C . ASP A 1 192 ? 7.293 -12.234 -12.547 1 96.69 192 ASP A C 1
ATOM 1564 O O . ASP A 1 192 ? 6.836 -11.125 -12.258 1 96.69 192 ASP A O 1
ATOM 1568 N N . PHE A 1 193 ? 8.539 -12.578 -12.281 1 93.69 193 PHE A N 1
ATOM 1569 C CA . PHE A 1 193 ? 9.586 -11.656 -11.844 1 93.69 193 PHE A CA 1
ATOM 1570 C C . PHE A 1 193 ? 9.102 -10.789 -10.695 1 93.69 193 PHE A C 1
ATOM 1572 O O . PHE A 1 193 ? 9.172 -9.562 -10.766 1 93.69 193 PHE A O 1
ATOM 1579 N N . VAL A 1 194 ? 8.727 -11.383 -9.602 1 94.38 194 VAL A N 1
ATOM 1580 C CA . VAL A 1 194 ? 8.078 -10.664 -8.5 1 94.38 194 VAL A CA 1
ATOM 1581 C C . VAL A 1 194 ? 9.117 -9.844 -7.738 1 94.38 194 VAL A C 1
ATOM 1583 O O . VAL A 1 194 ? 8.766 -8.969 -6.945 1 94.38 194 VAL A O 1
ATOM 1586 N N . LYS A 1 195 ? 10.414 -10.062 -8.008 1 90.69 195 LYS A N 1
ATOM 1587 C CA . LYS A 1 195 ? 11.461 -9.242 -7.414 1 90.69 195 LYS A CA 1
ATOM 1588 C C . LYS A 1 195 ? 11.461 -7.832 -8 1 90.69 195 LYS A C 1
ATOM 1590 O O . LYS A 1 195 ? 12.039 -6.914 -7.426 1 90.69 195 LYS A O 1
ATOM 1595 N N . GLY A 1 196 ? 10.812 -7.715 -9.125 1 89.5 196 GLY A N 1
ATOM 1596 C CA . GLY A 1 196 ? 10.93 -6.48 -9.883 1 89.5 196 GLY A CA 1
ATOM 1597 C C . GLY A 1 196 ? 9.914 -5.434 -9.477 1 89.5 196 GLY A C 1
ATOM 1598 O O . GLY A 1 196 ? 9.938 -4.309 -9.984 1 89.5 196 GLY A O 1
ATOM 1599 N N . PHE A 1 197 ? 8.93 -5.695 -8.625 1 91.19 197 PHE A N 1
ATOM 1600 C CA . PHE A 1 197 ? 7.93 -4.723 -8.195 1 91.19 197 PHE A CA 1
ATOM 1601 C C . PHE A 1 197 ? 7.453 -5.035 -6.781 1 91.19 197 PHE A C 1
ATOM 1603 O O . PHE A 1 197 ? 7.891 -6.016 -6.172 1 91.19 197 PHE A O 1
ATOM 1610 N N . GLY A 1 198 ? 6.672 -4.242 -6.234 1 90.06 198 GLY A N 1
ATOM 1611 C CA . GLY A 1 198 ? 6.285 -4.359 -4.836 1 90.06 198 GLY A CA 1
ATOM 1612 C C . GLY A 1 198 ? 5.379 -5.547 -4.566 1 90.06 198 GLY A C 1
ATOM 1613 O O . GLY A 1 198 ? 4.363 -5.727 -5.242 1 90.06 198 GLY A O 1
ATOM 1614 N N . ALA A 1 199 ? 5.664 -6.273 -3.469 1 93.06 199 ALA A N 1
ATOM 1615 C CA . ALA A 1 199 ? 4.871 -7.434 -3.062 1 93.06 199 ALA A CA 1
ATOM 1616 C C . ALA A 1 199 ? 3.443 -7.027 -2.715 1 93.06 199 ALA A C 1
ATOM 1618 O O . ALA A 1 199 ? 2.52 -7.836 -2.822 1 93.06 199 ALA A O 1
ATOM 1619 N N . TRP A 1 200 ? 3.33 -5.758 -2.359 1 92.62 200 TRP A N 1
ATOM 1620 C CA . TRP A 1 200 ? 2.014 -5.273 -1.952 1 92.62 200 TRP A CA 1
ATOM 1621 C C . TRP A 1 200 ? 1.01 -5.406 -3.092 1 92.62 200 TRP A C 1
ATOM 1623 O O . TRP A 1 200 ? -0.17 -5.684 -2.859 1 92.62 200 TRP A O 1
ATOM 1633 N N . MET A 1 201 ? 1.449 -5.223 -4.332 1 94.88 201 MET A N 1
ATOM 1634 C CA . MET A 1 201 ? 0.549 -5.344 -5.477 1 94.88 201 MET A CA 1
ATOM 1635 C C . MET A 1 201 ? 0.041 -6.773 -5.621 1 94.88 201 MET A C 1
ATOM 1637 O O . MET A 1 201 ? -1.138 -6.992 -5.906 1 94.88 201 MET A O 1
ATOM 1641 N N . ILE A 1 202 ? 0.887 -7.734 -5.371 1 96.5 202 ILE A N 1
ATOM 1642 C CA . ILE A 1 202 ? 0.51 -9.141 -5.418 1 96.5 202 ILE A CA 1
ATOM 1643 C C . ILE A 1 202 ? -0.477 -9.453 -4.293 1 96.5 202 ILE A C 1
ATOM 1645 O O . ILE A 1 202 ? -1.512 -10.078 -4.523 1 96.5 202 ILE A O 1
ATOM 1649 N N . GLY A 1 203 ? -0.134 -8.969 -3.086 1 94.88 203 GLY A N 1
ATOM 1650 C CA . GLY A 1 203 ? -1.031 -9.164 -1.959 1 94.88 203 GLY A CA 1
ATOM 1651 C C . GLY A 1 203 ? -2.418 -8.602 -2.195 1 94.88 203 GLY A C 1
ATOM 1652 O O . GLY A 1 203 ? -3.42 -9.234 -1.854 1 94.88 203 GLY A O 1
ATOM 1653 N N . ARG A 1 204 ? -2.484 -7.473 -2.84 1 94.94 204 ARG A N 1
ATOM 1654 C CA . ARG A 1 204 ? -3.758 -6.809 -3.098 1 94.94 204 ARG A CA 1
ATOM 1655 C C . ARG A 1 204 ? -4.59 -7.586 -4.113 1 94.94 204 ARG A C 1
ATOM 1657 O O . ARG A 1 204 ? -5.797 -7.762 -3.932 1 94.94 204 ARG A O 1
ATOM 1664 N N . LEU A 1 205 ? -3.98 -8.031 -5.133 1 97.19 205 LEU A N 1
ATOM 1665 C CA . LEU A 1 205 ? -4.703 -8.797 -6.148 1 97.19 205 LEU A CA 1
ATOM 1666 C C . LEU A 1 205 ? -5.133 -10.148 -5.605 1 97.19 205 LEU A C 1
ATOM 1668 O O . LEU A 1 205 ? -6.191 -10.664 -5.977 1 97.19 205 LEU A O 1
ATOM 1672 N N . ALA A 1 206 ? -4.309 -10.711 -4.723 1 96.69 206 ALA A N 1
ATOM 1673 C CA . ALA A 1 206 ? -4.637 -12 -4.117 1 96.69 206 ALA A CA 1
ATOM 1674 C C . ALA A 1 206 ? -5.82 -11.867 -3.162 1 96.69 206 ALA A C 1
ATOM 1676 O O . ALA A 1 206 ? -6.652 -12.773 -3.064 1 96.69 206 ALA A O 1
ATOM 1677 N N . LYS A 1 207 ? -5.902 -10.734 -2.504 1 93.88 207 LYS A N 1
ATOM 1678 C CA . LYS A 1 207 ? -6.887 -10.508 -1.449 1 93.88 207 LYS A CA 1
ATOM 1679 C C . LYS A 1 207 ? -8.227 -10.078 -2.033 1 93.88 207 LYS A C 1
ATOM 1681 O O . LYS A 1 207 ? -9.266 -10.188 -1.37 1 93.88 207 LYS A O 1
ATOM 1686 N N . TYR A 1 208 ? -8.227 -9.531 -3.188 1 96.5 208 TYR A N 1
ATOM 1687 C CA . TYR A 1 208 ? -9.453 -9.047 -3.807 1 96.5 208 TYR A CA 1
ATOM 1688 C C . TYR A 1 208 ? -10.523 -10.133 -3.814 1 96.5 208 TYR A C 1
ATOM 1690 O O . TYR A 1 208 ? -10.227 -11.305 -4.066 1 96.5 208 TYR A O 1
ATOM 1698 N N . ARG A 1 209 ? -11.805 -9.773 -3.553 1 96.12 209 ARG A N 1
ATOM 1699 C CA . ARG A 1 209 ? -12.906 -10.727 -3.496 1 96.12 209 ARG A CA 1
ATOM 1700 C C . ARG A 1 209 ? -13.508 -10.961 -4.883 1 96.12 209 ARG A C 1
ATOM 1702 O O . ARG A 1 209 ? -14.508 -10.336 -5.238 1 96.12 209 ARG A O 1
ATOM 1709 N N . TYR A 1 210 ? -12.914 -11.859 -5.582 1 97.38 210 TYR A N 1
ATOM 1710 C CA . TYR A 1 210 ? -13.391 -12.211 -6.914 1 97.38 210 TYR A CA 1
ATOM 1711 C C . TYR A 1 210 ? -14.719 -12.953 -6.836 1 97.38 210 TYR A C 1
ATOM 1713 O O . TYR A 1 210 ? -15.047 -13.539 -5.801 1 97.38 210 TYR A O 1
ATOM 1721 N N . VAL A 1 211 ? -15.461 -12.898 -7.902 1 96.81 211 VAL A N 1
ATOM 1722 C CA . VAL A 1 211 ? -16.719 -13.633 -8 1 96.81 211 VAL A CA 1
ATOM 1723 C C . VAL A 1 211 ? -16.703 -14.508 -9.258 1 96.81 211 VAL A C 1
ATOM 1725 O O . VAL A 1 211 ? -16.453 -14.016 -10.359 1 96.81 211 VAL A O 1
ATOM 1728 N N . LYS A 1 212 ? -16.891 -15.766 -9.062 1 94.62 212 LYS A N 1
ATOM 1729 C CA . LYS A 1 212 ? -17.062 -16.75 -10.133 1 94.62 212 LYS A CA 1
ATOM 1730 C C . LYS A 1 212 ? -18.375 -17.5 -9.969 1 94.62 212 LYS A C 1
ATOM 1732 O O . LYS A 1 212 ? -18.672 -18.031 -8.898 1 94.62 212 LYS A O 1
ATOM 1737 N N . ASP A 1 213 ? -19.156 -17.531 -11.055 1 91 213 ASP A N 1
ATOM 1738 C CA . ASP A 1 213 ? -20.422 -18.234 -11.062 1 91 213 ASP A CA 1
ATOM 1739 C C . ASP A 1 213 ? -21.297 -17.812 -9.883 1 91 213 ASP A C 1
ATOM 1741 O O . ASP A 1 213 ? -21.891 -18.656 -9.211 1 91 213 ASP A O 1
ATOM 1745 N N . GLY A 1 214 ? -21.25 -16.578 -9.477 1 90.94 214 GLY A N 1
ATOM 1746 C CA . GLY A 1 214 ? -22.125 -15.992 -8.477 1 90.94 214 GLY A CA 1
ATOM 1747 C C . GLY A 1 214 ? -21.625 -16.172 -7.055 1 90.94 214 GLY A C 1
ATOM 1748 O O . GLY A 1 214 ? -22.281 -15.742 -6.102 1 90.94 214 GLY A O 1
ATOM 1749 N N . ALA A 1 215 ? -20.469 -16.766 -6.926 1 94.69 215 ALA A N 1
ATOM 1750 C CA . ALA A 1 215 ? -19.922 -17 -5.598 1 94.69 215 ALA A CA 1
ATOM 1751 C C . ALA A 1 215 ? -18.516 -16.406 -5.469 1 94.69 215 ALA A C 1
ATOM 1753 O O . ALA A 1 215 ? -17.812 -16.266 -6.465 1 94.69 215 ALA A O 1
ATOM 1754 N N . GLU A 1 216 ? -18.219 -16.031 -4.258 1 94.56 216 GLU A N 1
ATOM 1755 C CA . GLU A 1 216 ? -16.875 -15.539 -4 1 94.56 216 GLU A CA 1
ATOM 1756 C C . GLU A 1 216 ? -15.828 -16.609 -4.285 1 94.56 216 GLU A C 1
ATOM 1758 O O . GLU A 1 216 ? -16.047 -17.797 -3.99 1 94.56 216 GLU A O 1
ATOM 1763 N N . PHE A 1 217 ? -14.727 -16.203 -4.801 1 96.81 217 PHE A N 1
ATOM 1764 C CA . PHE A 1 217 ? -13.68 -17.141 -5.219 1 96.81 217 PHE A CA 1
ATOM 1765 C C . PHE A 1 217 ? -12.305 -16.625 -4.793 1 96.81 217 PHE A C 1
ATOM 1767 O O . PHE A 1 217 ? -12 -15.445 -4.953 1 96.81 217 PHE A O 1
ATOM 1774 N N . THR A 1 218 ? -11.5 -17.469 -4.191 1 96.38 218 THR A N 1
ATOM 1775 C CA . THR A 1 218 ? -10.125 -17.156 -3.826 1 96.38 218 THR A CA 1
ATOM 1776 C C . THR A 1 218 ? -9.141 -17.844 -4.773 1 96.38 218 THR A C 1
ATOM 1778 O O . THR A 1 218 ? -9.078 -19.062 -4.824 1 96.38 218 THR A O 1
ATOM 1781 N N . PRO A 1 219 ? -8.352 -17.078 -5.477 1 97.75 219 PRO A N 1
ATOM 1782 C CA . PRO A 1 219 ? -7.43 -17.672 -6.445 1 97.75 219 PRO A CA 1
ATOM 1783 C C . PRO A 1 219 ? -6.172 -18.25 -5.789 1 97.75 219 PRO A C 1
ATOM 1785 O O . PRO A 1 219 ? -5.758 -17.781 -4.727 1 97.75 219 PRO A O 1
ATOM 1788 N N . TYR A 1 220 ? -5.637 -19.312 -6.41 1 97.75 220 TYR A N 1
ATOM 1789 C CA . TYR A 1 220 ? -4.27 -19.719 -6.105 1 97.75 220 TYR A CA 1
ATOM 1790 C C . TYR A 1 220 ? -3.266 -18.688 -6.586 1 97.75 220 TYR A C 1
ATOM 1792 O O . TYR A 1 220 ? -3.414 -18.125 -7.676 1 97.75 220 TYR A O 1
ATOM 1800 N N . VAL A 1 221 ? -2.232 -18.375 -5.777 1 98.56 221 VAL A N 1
ATOM 1801 C CA . VAL A 1 221 ? -1.247 -17.375 -6.156 1 98.56 221 VAL A CA 1
ATOM 1802 C C . VAL A 1 221 ? 0.161 -17.906 -5.902 1 98.56 221 VAL A C 1
ATOM 1804 O O . VAL A 1 221 ? 0.468 -18.375 -4.801 1 98.56 221 VAL A O 1
ATOM 1807 N N . VAL A 1 222 ? 1.021 -17.859 -6.918 1 98.56 222 VAL A N 1
ATOM 1808 C CA . VAL A 1 222 ? 2.422 -18.234 -6.773 1 98.56 222 VAL A CA 1
ATOM 1809 C C . VAL A 1 222 ? 3.311 -17.203 -7.469 1 98.56 222 VAL A C 1
ATOM 1811 O O . VAL A 1 222 ? 2.955 -16.688 -8.523 1 98.56 222 VAL A O 1
ATOM 1814 N N . GLY A 1 223 ? 4.406 -16.875 -6.852 1 98.06 223 GLY A N 1
ATOM 1815 C CA . GLY A 1 223 ? 5.332 -15.906 -7.418 1 98.06 223 GLY A CA 1
ATOM 1816 C C . GLY A 1 223 ? 6.668 -16.516 -7.805 1 98.06 223 GLY A C 1
ATOM 1817 O O . GLY A 1 223 ? 7.16 -17.422 -7.133 1 98.06 223 GLY A O 1
ATOM 1818 N N . GLU A 1 224 ? 7.191 -16.016 -8.859 1 97.69 224 GLU A N 1
ATOM 1819 C CA . GLU A 1 224 ? 8.562 -16.328 -9.227 1 97.69 224 GLU A CA 1
ATOM 1820 C C . GLU A 1 224 ? 9.555 -15.375 -8.555 1 97.69 224 GLU A C 1
ATOM 1822 O O . GLU A 1 224 ? 9.844 -14.297 -9.078 1 97.69 224 GLU A O 1
ATOM 1827 N N . TYR A 1 225 ? 9.984 -15.727 -7.484 1 95.69 225 TYR A N 1
ATOM 1828 C CA . TYR A 1 225 ? 11.07 -15.023 -6.801 1 95.69 225 TYR A CA 1
ATOM 1829 C C . TYR A 1 225 ? 12.375 -15.812 -6.898 1 95.69 225 TYR A C 1
ATOM 1831 O O . TYR A 1 225 ? 12.719 -16.562 -5.984 1 95.69 225 TYR A O 1
ATOM 1839 N N . TRP A 1 226 ? 13.086 -15.531 -7.965 1 94.75 226 TRP A N 1
ATOM 1840 C CA . TRP A 1 226 ? 14.305 -16.281 -8.234 1 94.75 226 TRP A CA 1
ATOM 1841 C C . TRP A 1 226 ? 15.477 -15.742 -7.418 1 94.75 226 TRP A C 1
ATOM 1843 O O . TRP A 1 226 ? 16.109 -14.766 -7.816 1 94.75 226 TRP A O 1
ATOM 1853 N N . SER A 1 227 ? 15.695 -16.297 -6.336 1 93.69 227 SER A N 1
ATOM 1854 C CA . SER A 1 227 ? 16.75 -15.914 -5.41 1 93.69 227 SER A CA 1
ATOM 1855 C C . SER A 1 227 ? 17.062 -17.031 -4.426 1 93.69 227 SER A C 1
ATOM 1857 O O . SER A 1 227 ? 16.625 -18.172 -4.613 1 93.69 227 SER A O 1
ATOM 1859 N N . GLY A 1 228 ? 17.922 -16.766 -3.518 1 93.5 228 GLY A N 1
ATOM 1860 C CA . GLY A 1 228 ? 18.297 -17.734 -2.494 1 93.5 228 GLY A CA 1
ATOM 1861 C C . GLY A 1 228 ? 17.266 -17.828 -1.379 1 93.5 228 GLY A C 1
ATOM 1862 O O . GLY A 1 228 ? 16.25 -17.141 -1.396 1 93.5 228 GLY A O 1
ATOM 1863 N N . THR A 1 229 ? 17.594 -18.719 -0.519 1 93.81 229 THR A N 1
ATOM 1864 C CA . THR A 1 229 ? 16.688 -19.141 0.543 1 93.81 229 THR A CA 1
ATOM 1865 C C . THR A 1 229 ? 16.25 -17.938 1.386 1 93.81 229 THR A C 1
ATOM 1867 O O . THR A 1 229 ? 15.062 -17.719 1.589 1 93.81 229 THR A O 1
ATOM 1870 N N . GLU A 1 230 ? 17.172 -17.156 1.817 1 94.12 230 GLU A N 1
ATOM 1871 C CA . GLU A 1 230 ? 16.875 -16.047 2.73 1 94.12 230 GLU A CA 1
ATOM 1872 C C . GLU A 1 230 ? 15.977 -15.008 2.07 1 94.12 230 GLU A C 1
ATOM 1874 O O . GLU A 1 230 ? 15.023 -14.523 2.684 1 94.12 230 GLU A O 1
ATOM 1879 N N . ASP A 1 231 ? 16.203 -14.719 0.877 1 94.56 231 ASP A N 1
ATOM 1880 C CA . ASP A 1 231 ? 15.445 -13.703 0.15 1 94.56 231 ASP A CA 1
ATOM 1881 C C . ASP A 1 231 ? 14.016 -14.164 -0.108 1 94.56 231 ASP A C 1
ATOM 1883 O O . ASP A 1 231 ? 13.07 -13.398 0.066 1 94.56 231 ASP A O 1
ATOM 1887 N N . ILE A 1 232 ? 13.867 -15.383 -0.502 1 96.12 232 ILE A N 1
ATOM 1888 C CA . ILE A 1 232 ? 12.539 -15.922 -0.786 1 96.12 232 ILE A CA 1
ATOM 1889 C C . ILE A 1 232 ? 11.727 -15.984 0.503 1 96.12 232 ILE A C 1
ATOM 1891 O O . ILE A 1 232 ? 10.539 -15.656 0.51 1 96.12 232 ILE A O 1
ATOM 1895 N N . ASP A 1 233 ? 12.367 -16.391 1.542 1 95.31 233 ASP A N 1
ATOM 1896 C CA . ASP A 1 233 ? 11.695 -16.484 2.834 1 95.31 233 ASP A CA 1
ATOM 1897 C C . ASP A 1 233 ? 11.195 -15.109 3.289 1 95.31 233 ASP A C 1
ATOM 1899 O O . ASP A 1 233 ? 10.055 -14.977 3.75 1 95.31 233 ASP A O 1
ATOM 1903 N N . ALA A 1 234 ? 12.062 -14.148 3.18 1 95.5 234 ALA A N 1
ATOM 1904 C CA . ALA A 1 234 ? 11.688 -12.789 3.553 1 95.5 234 ALA A CA 1
ATOM 1905 C C . ALA A 1 234 ? 10.523 -12.289 2.703 1 95.5 234 ALA A C 1
ATOM 1907 O O . ALA A 1 234 ? 9.602 -11.656 3.219 1 95.5 234 ALA A O 1
ATOM 1908 N N . TRP A 1 235 ? 10.555 -12.531 1.455 1 95.44 235 TRP A N 1
ATOM 1909 C CA . TRP A 1 235 ? 9.484 -12.125 0.549 1 95.44 235 TRP A CA 1
ATOM 1910 C C . TRP A 1 235 ? 8.164 -12.789 0.923 1 95.44 235 TRP A C 1
ATOM 1912 O O . TRP A 1 235 ? 7.125 -12.133 0.977 1 95.44 235 TRP A O 1
ATOM 1922 N N . LEU A 1 236 ? 8.227 -14.094 1.225 1 96.62 236 LEU A N 1
ATOM 1923 C CA . LEU A 1 236 ? 7.039 -14.836 1.609 1 96.62 236 LEU A CA 1
ATOM 1924 C C . LEU A 1 236 ? 6.453 -14.297 2.91 1 96.62 236 LEU A C 1
ATOM 1926 O O . LEU A 1 236 ? 5.234 -14.211 3.059 1 96.62 236 LEU A O 1
ATOM 1930 N N . GLU A 1 237 ? 7.34 -14 3.811 1 94.75 237 GLU A N 1
ATOM 1931 C CA . GLU A 1 237 ? 6.863 -13.406 5.059 1 94.75 237 GLU A CA 1
ATOM 1932 C C . GLU A 1 237 ? 6.129 -12.094 4.797 1 94.75 237 GLU A C 1
ATOM 1934 O O . GLU A 1 237 ? 5.031 -11.875 5.32 1 94.75 237 GLU A O 1
ATOM 1939 N N . HIS A 1 238 ? 6.684 -11.328 3.99 1 92.94 238 HIS A N 1
ATOM 1940 C CA . HIS A 1 238 ? 6.137 -10 3.715 1 92.94 238 HIS A CA 1
ATOM 1941 C C . HIS A 1 238 ? 4.816 -10.094 2.963 1 92.94 238 HIS A C 1
ATOM 1943 O O . HIS A 1 238 ? 3.814 -9.516 3.385 1 92.94 238 HIS A O 1
ATOM 1949 N N . VAL A 1 239 ? 4.77 -10.797 1.906 1 93.44 239 VAL A N 1
ATOM 1950 C CA . VAL A 1 239 ? 3.602 -10.82 1.029 1 93.44 239 VAL A CA 1
ATOM 1951 C C . VAL A 1 239 ? 2.43 -11.484 1.746 1 93.44 239 VAL A C 1
ATOM 1953 O O . VAL A 1 239 ? 1.275 -11.094 1.558 1 93.44 239 VAL A O 1
ATOM 1956 N N . ASN A 1 240 ? 2.717 -12.453 2.6 1 94.19 240 ASN A N 1
ATOM 1957 C CA . ASN A 1 240 ? 1.643 -13.18 3.27 1 94.19 240 ASN A CA 1
ATOM 1958 C C . ASN A 1 240 ? 1.11 -12.406 4.473 1 94.19 240 ASN A C 1
ATOM 1960 O O . ASN A 1 240 ? 0.073 -12.766 5.035 1 94.19 240 ASN A O 1
ATOM 1964 N N . GLN A 1 241 ? 1.744 -11.336 4.855 1 90.44 241 GLN A N 1
ATOM 1965 C CA . GLN A 1 241 ? 1.196 -10.422 5.855 1 90.44 241 GLN A CA 1
ATOM 1966 C C . GLN A 1 241 ? 0.125 -9.523 5.25 1 90.44 241 GLN A C 1
ATOM 1968 O O . GLN A 1 241 ? -0.669 -8.922 5.977 1 90.44 241 GLN A O 1
ATOM 1973 N N . LEU A 1 242 ? 0.109 -9.477 4.012 1 86 242 LEU A N 1
ATOM 1974 C CA . LEU A 1 242 ? -0.762 -8.531 3.318 1 86 242 LEU A CA 1
ATOM 1975 C C . LEU A 1 242 ? -2.127 -9.156 3.041 1 86 242 LEU A C 1
ATOM 1977 O O . LEU A 1 242 ? -3.082 -8.453 2.713 1 86 242 LEU A O 1
ATOM 1981 N N . THR A 1 243 ? -2.229 -10.453 3.211 1 83.06 243 THR A N 1
ATOM 1982 C CA . THR A 1 243 ? -3.455 -11.156 2.844 1 83.06 243 THR A CA 1
ATOM 1983 C C . THR A 1 243 ? -3.607 -12.445 3.652 1 83.06 243 THR A C 1
ATOM 1985 O O . THR A 1 243 ? -2.617 -13 4.125 1 83.06 243 THR A O 1
ATOM 1988 N N . ASP A 1 244 ? -4.863 -12.805 3.701 1 82.5 244 ASP A N 1
ATOM 1989 C CA . ASP A 1 244 ? -5.152 -14.102 4.312 1 82.5 244 ASP A CA 1
ATOM 1990 C C . ASP A 1 244 ? -5.086 -15.227 3.275 1 82.5 244 ASP A C 1
ATOM 1992 O O . ASP A 1 244 ? -5.109 -16.406 3.631 1 82.5 244 ASP A O 1
ATOM 1996 N N . ASN A 1 245 ? -5.016 -14.766 2.074 1 83.31 245 ASN A N 1
ATOM 1997 C CA . ASN A 1 245 ? -4.816 -15.758 1.022 1 83.31 245 ASN A CA 1
ATOM 1998 C C . ASN A 1 245 ? -3.377 -16.266 0.987 1 83.31 245 ASN A C 1
ATOM 2000 O O . ASN A 1 245 ? -2.438 -15.461 0.991 1 83.31 245 ASN A O 1
ATOM 2004 N N . GLN A 1 246 ? -3.273 -17.484 0.914 1 88.25 246 GLN A N 1
ATOM 2005 C CA . GLN A 1 246 ? -1.938 -18.078 0.923 1 88.25 246 GLN A CA 1
ATOM 2006 C C . GLN A 1 246 ? -1.222 -17.844 -0.403 1 88.25 246 GLN A C 1
ATOM 2008 O O . GLN A 1 246 ? -1.727 -18.219 -1.463 1 88.25 246 GLN A O 1
ATOM 2013 N N . ILE A 1 247 ? -0.127 -17.188 -0.32 1 96.44 247 ILE A N 1
ATOM 2014 C CA . ILE A 1 247 ? 0.711 -16.938 -1.486 1 96.44 247 ILE A CA 1
ATOM 2015 C C . ILE A 1 247 ? 1.949 -17.828 -1.44 1 96.44 247 ILE A C 1
ATOM 2017 O O . ILE A 1 247 ? 2.605 -17.938 -0.402 1 96.44 247 ILE A O 1
ATOM 2021 N N . ALA A 1 248 ? 2.197 -18.5 -2.527 1 98.12 248 ALA A N 1
ATOM 2022 C CA . ALA A 1 248 ? 3.322 -19.422 -2.635 1 98.12 248 ALA A CA 1
ATOM 2023 C C . ALA A 1 248 ? 4.441 -18.828 -3.488 1 98.12 248 ALA A C 1
ATOM 2025 O O . ALA A 1 248 ? 4.266 -17.781 -4.109 1 98.12 248 ALA A O 1
ATOM 2026 N N . ALA A 1 249 ? 5.617 -19.453 -3.43 1 98.31 249 ALA A N 1
ATOM 2027 C CA . ALA A 1 249 ? 6.754 -19.156 -4.293 1 98.31 249 ALA A CA 1
ATOM 2028 C C . ALA A 1 249 ? 7.324 -20.422 -4.914 1 98.31 249 ALA A C 1
ATOM 2030 O O . ALA A 1 249 ? 7.277 -21.5 -4.305 1 98.31 249 ALA A O 1
ATOM 2031 N N . PHE A 1 250 ? 7.812 -20.281 -6.078 1 98.56 250 PHE A N 1
ATOM 2032 C CA . PHE A 1 250 ? 8.562 -21.391 -6.66 1 98.56 250 PHE A CA 1
ATOM 2033 C C . PHE A 1 250 ? 9.828 -21.672 -5.863 1 98.56 250 PHE A C 1
ATOM 2035 O O . PHE A 1 250 ? 10.547 -20.734 -5.496 1 98.56 250 PHE A O 1
ATOM 2042 N N . ASP A 1 251 ? 10.109 -22.922 -5.617 1 98.25 251 ASP A N 1
ATOM 2043 C CA . ASP A 1 251 ? 11.188 -23.344 -4.723 1 98.25 251 ASP A CA 1
ATOM 2044 C C . ASP A 1 251 ? 12.508 -23.469 -5.48 1 98.25 251 ASP A C 1
ATOM 2046 O O . ASP A 1 251 ? 13.031 -24.578 -5.637 1 98.25 251 ASP A O 1
ATOM 2050 N N . PHE A 1 252 ? 13.078 -22.391 -5.805 1 97.94 252 PHE A N 1
ATOM 2051 C CA . PHE A 1 252 ? 14.328 -22.344 -6.551 1 97.94 252 PHE A CA 1
ATOM 2052 C C . PHE A 1 252 ? 15.453 -23 -5.75 1 97.94 252 PHE A C 1
ATOM 2054 O O . PHE A 1 252 ? 16.25 -23.766 -6.297 1 97.94 252 PHE A O 1
ATOM 2061 N N . PRO A 1 253 ? 15.523 -22.75 -4.473 1 97.62 253 PRO A N 1
ATOM 2062 C CA . PRO A 1 253 ? 16.578 -23.422 -3.707 1 97.62 253 PRO A CA 1
ATOM 2063 C C . PRO A 1 253 ? 16.516 -24.953 -3.818 1 97.62 253 PRO A C 1
ATOM 2065 O O . PRO A 1 253 ? 17.531 -25.594 -4.012 1 97.62 253 PRO A O 1
ATOM 2068 N N . LEU A 1 254 ? 15.344 -25.516 -3.689 1 98.06 254 LEU A N 1
ATOM 2069 C CA . LEU A 1 254 ? 15.211 -26.969 -3.857 1 98.06 254 LEU A CA 1
ATOM 2070 C C . LEU A 1 254 ? 15.641 -27.391 -5.258 1 98.06 254 LEU A C 1
ATOM 2072 O O . LEU A 1 254 ? 16.359 -28.375 -5.422 1 98.06 254 LEU A O 1
ATOM 2076 N N . ARG A 1 255 ? 15.172 -26.641 -6.23 1 98.25 255 ARG A N 1
ATOM 2077 C CA . ARG A 1 255 ? 15.477 -26.984 -7.617 1 98.25 255 ARG A CA 1
ATOM 2078 C C . ARG A 1 255 ? 16.984 -27.078 -7.844 1 98.25 255 ARG A C 1
ATOM 2080 O O . ARG A 1 255 ? 17.453 -27.969 -8.547 1 98.25 255 ARG A O 1
ATOM 2087 N N . TYR A 1 256 ? 17.734 -26.219 -7.34 1 97.62 256 TYR A N 1
ATOM 2088 C CA . TYR A 1 256 ? 19.188 -26.25 -7.523 1 97.62 256 TYR A CA 1
ATOM 2089 C C . TYR A 1 256 ? 19.812 -27.422 -6.781 1 97.62 256 TYR A C 1
ATOM 2091 O O . TYR A 1 256 ? 20.766 -28.031 -7.262 1 97.62 256 TYR A O 1
ATOM 2099 N N . LYS A 1 257 ? 19.297 -27.766 -5.641 1 97.5 257 LYS A N 1
ATOM 2100 C CA . LYS A 1 257 ? 19.75 -28.969 -4.945 1 97.5 257 LYS A CA 1
ATOM 2101 C C . LYS A 1 257 ? 19.469 -30.219 -5.77 1 97.5 257 LYS A C 1
ATOM 2103 O O . LYS A 1 257 ? 20.312 -31.109 -5.867 1 97.5 257 LYS A O 1
ATOM 2108 N N . LEU A 1 258 ? 18.328 -30.266 -6.332 1 98.19 258 LEU A N 1
ATOM 2109 C CA . LEU A 1 258 ? 17.938 -31.422 -7.125 1 98.19 258 LEU A CA 1
ATOM 2110 C C . LEU A 1 258 ? 18.797 -31.531 -8.383 1 98.19 258 LEU A C 1
ATOM 2112 O O . LEU A 1 258 ? 19.109 -32.625 -8.828 1 98.19 258 LEU A O 1
ATOM 2116 N N . LYS A 1 259 ? 19.125 -30.359 -8.953 1 98.44 259 LYS A N 1
ATOM 2117 C CA . LYS A 1 259 ? 20.078 -30.422 -10.062 1 98.44 259 LYS A CA 1
ATOM 2118 C C . LYS A 1 259 ? 21.375 -31.078 -9.641 1 98.44 259 LYS A C 1
ATOM 2120 O O . LYS A 1 259 ? 21.938 -31.891 -10.375 1 98.44 259 LYS A O 1
ATOM 2125 N N . ASP A 1 260 ? 21.844 -30.703 -8.508 1 97.75 260 ASP A N 1
ATOM 2126 C CA . ASP A 1 260 ? 23.094 -31.281 -8.008 1 97.75 260 ASP A CA 1
ATOM 2127 C C . ASP A 1 260 ? 22.938 -32.781 -7.762 1 97.75 260 ASP A C 1
ATOM 2129 O O . ASP A 1 260 ? 23.844 -33.562 -8.094 1 97.75 260 ASP A O 1
ATOM 2133 N N . VAL A 1 261 ? 21.844 -33.219 -7.176 1 97.81 261 VAL A N 1
ATOM 2134 C CA . VAL A 1 261 ? 21.562 -34.625 -6.957 1 97.81 261 VAL A CA 1
ATOM 2135 C C . VAL A 1 261 ? 21.672 -35.375 -8.273 1 97.81 261 VAL A C 1
ATOM 2137 O O . VAL A 1 261 ? 22.25 -36.469 -8.328 1 97.81 261 VAL A O 1
ATOM 2140 N N . CYS A 1 262 ? 21.188 -34.781 -9.297 1 98.06 262 CYS A N 1
ATOM 2141 C CA . CYS A 1 262 ? 21.062 -35.469 -10.586 1 98.06 262 CYS A CA 1
ATOM 2142 C C . CYS A 1 262 ? 22.375 -35.375 -11.367 1 98.06 262 CYS A C 1
ATOM 2144 O O . CYS A 1 262 ? 22.844 -36.375 -11.93 1 98.06 262 CYS A O 1
ATOM 2146 N N . ASP A 1 263 ? 23.031 -34.188 -11.367 1 97.56 263 ASP A N 1
ATOM 2147 C CA . ASP A 1 263 ? 24.094 -33.906 -12.336 1 97.56 263 ASP A CA 1
ATOM 2148 C C . ASP A 1 263 ? 25.469 -33.938 -11.672 1 97.56 263 ASP A C 1
ATOM 2150 O O . ASP A 1 263 ? 26.484 -33.969 -12.359 1 97.56 263 ASP A O 1
ATOM 2154 N N . THR A 1 264 ? 25.484 -33.812 -10.32 1 95.81 264 THR A N 1
ATOM 2155 C CA . THR A 1 264 ? 26.766 -33.812 -9.633 1 95.81 264 THR A CA 1
ATOM 2156 C C . THR A 1 264 ? 27.094 -35.156 -9.047 1 95.81 264 THR A C 1
ATOM 2158 O O . THR A 1 264 ? 26.453 -35.625 -8.102 1 95.81 264 THR A O 1
ATOM 2161 N N . PRO A 1 265 ? 28.125 -35.719 -9.523 1 89.69 265 PRO A N 1
ATOM 2162 C CA . PRO A 1 265 ? 28.5 -37.031 -8.977 1 89.69 265 PRO A CA 1
ATOM 2163 C C . PRO A 1 265 ? 28.797 -37 -7.48 1 89.69 265 PRO A C 1
ATOM 2165 O O . PRO A 1 265 ? 29.453 -36.062 -7.008 1 89.69 265 PRO A O 1
ATOM 2168 N N . ASN A 1 266 ? 28.359 -37.906 -6.723 1 90.38 266 ASN A N 1
ATOM 2169 C CA . ASN A 1 266 ? 28.609 -38.094 -5.293 1 90.38 266 ASN A CA 1
ATOM 2170 C C . ASN A 1 266 ? 28.062 -36.906 -4.484 1 90.38 266 ASN A C 1
ATOM 2172 O O . ASN A 1 266 ? 28.641 -36.531 -3.465 1 90.38 266 ASN A O 1
ATOM 2176 N N . TYR A 1 267 ? 27.141 -36.25 -5.043 1 96.12 267 TYR A N 1
ATOM 2177 C CA . TYR A 1 267 ? 26.469 -35.219 -4.25 1 96.12 267 TYR A CA 1
ATOM 2178 C C . TYR A 1 267 ? 25.984 -35.781 -2.92 1 96.12 267 TYR A C 1
ATOM 2180 O O . TYR A 1 267 ? 25.406 -36.875 -2.875 1 96.12 267 TYR A O 1
ATOM 2188 N N . ASP A 1 268 ? 26.281 -35.094 -1.779 1 97.69 268 ASP A N 1
ATOM 2189 C CA . ASP A 1 268 ? 25.875 -35.531 -0.442 1 97.69 268 ASP A CA 1
ATOM 2190 C C . ASP A 1 268 ? 24.375 -35.312 -0.236 1 97.69 268 ASP A C 1
ATOM 2192 O O . ASP A 1 268 ? 23.906 -34.188 -0.087 1 97.69 268 ASP A O 1
ATOM 2196 N N . LEU A 1 269 ? 23.609 -36.406 -0.11 1 97.75 269 LEU A N 1
ATOM 2197 C CA . LEU A 1 269 ? 22.156 -36.375 -0.044 1 97.75 269 LEU A CA 1
ATOM 2198 C C . LEU A 1 269 ? 21.703 -35.75 1.272 1 97.75 269 LEU A C 1
ATOM 2200 O O . LEU A 1 269 ? 20.547 -35.344 1.399 1 97.75 269 LEU A O 1
ATOM 2204 N N . ARG A 1 270 ? 22.594 -35.562 2.322 1 96.06 270 ARG A N 1
ATOM 2205 C CA . ARG A 1 270 ? 22.234 -34.938 3.584 1 96.06 270 ARG A CA 1
ATOM 2206 C C . ARG A 1 270 ? 21.875 -33.469 3.363 1 96.06 270 ARG A C 1
ATOM 2208 O O . ARG A 1 270 ? 21.172 -32.875 4.184 1 96.06 270 ARG A O 1
ATOM 2215 N N . ASN A 1 271 ? 22.25 -32.938 2.209 1 96.06 271 ASN A N 1
ATOM 2216 C CA . ASN A 1 271 ? 21.969 -31.547 1.866 1 96.06 271 ASN A CA 1
ATOM 2217 C C . ASN A 1 271 ? 20.484 -31.328 1.565 1 96.06 271 ASN A C 1
ATOM 2219 O O . ASN A 1 271 ? 20 -30.188 1.535 1 96.06 271 ASN A O 1
ATOM 2223 N N . LEU A 1 272 ? 19.797 -32.344 1.328 1 96.25 272 LEU A N 1
ATOM 2224 C CA . LEU A 1 272 ? 18.359 -32.281 1.079 1 96.25 272 LEU A CA 1
ATOM 2225 C C . LEU A 1 272 ? 17.594 -32.094 2.385 1 96.25 272 LEU A C 1
ATOM 2227 O O . LEU A 1 272 ? 16.391 -31.875 2.373 1 96.25 272 LEU A O 1
ATOM 2231 N N . THR A 1 273 ? 18.297 -32.125 3.533 1 91.94 273 THR A N 1
ATOM 2232 C CA . THR A 1 273 ? 17.641 -32.156 4.832 1 91.94 273 THR A CA 1
ATOM 2233 C C . THR A 1 273 ? 17.828 -30.844 5.578 1 91.94 273 THR A C 1
ATOM 2235 O O . THR A 1 273 ? 17.25 -30.641 6.652 1 91.94 273 THR A O 1
ATOM 2238 N N . ASP A 1 274 ? 18.578 -29.797 5.207 1 85.38 274 ASP A N 1
ATOM 2239 C CA . ASP A 1 274 ? 19.094 -28.641 5.949 1 85.38 274 ASP A CA 1
ATOM 2240 C C . ASP A 1 274 ? 18.047 -27.547 6.035 1 85.38 274 ASP A C 1
ATOM 2242 O O . ASP A 1 274 ? 18.312 -26.453 6.562 1 85.38 274 ASP A O 1
ATOM 2246 N N . GLY A 1 275 ? 16.953 -27.625 5.613 1 81.25 275 GLY A N 1
ATOM 2247 C CA . GLY A 1 275 ? 15.906 -26.625 5.734 1 81.25 275 GLY A CA 1
ATOM 2248 C C . GLY A 1 275 ? 16.078 -25.469 4.754 1 81.25 275 GLY A C 1
ATOM 2249 O O . GLY A 1 275 ? 15.398 -24.453 4.871 1 81.25 275 GLY A O 1
ATOM 2250 N N . GLY A 1 276 ? 16.922 -25.5 3.889 1 89 276 GLY A N 1
ATOM 2251 C CA . GLY A 1 276 ? 17.203 -24.406 2.961 1 89 276 GLY A CA 1
ATOM 2252 C C . GLY A 1 276 ? 16.172 -24.281 1.859 1 89 276 GLY A C 1
ATOM 2253 O O . GLY A 1 276 ? 16.094 -23.25 1.188 1 89 276 GLY A O 1
ATOM 2254 N N . ALA A 1 277 ? 15.461 -25.281 1.669 1 93.69 277 ALA A N 1
ATOM 2255 C CA . ALA A 1 277 ? 14.414 -25.25 0.647 1 93.69 277 ALA A CA 1
ATOM 2256 C C . ALA A 1 277 ? 13.109 -24.719 1.212 1 93.69 277 ALA A C 1
ATOM 2258 O O . ALA A 1 277 ? 12.812 -24.906 2.395 1 93.69 277 ALA A O 1
ATOM 2259 N N . VAL A 1 278 ? 12.297 -24.031 0.38 1 95 278 VAL A N 1
ATOM 2260 C CA . VAL A 1 278 ? 11.016 -23.469 0.799 1 95 278 VAL A CA 1
ATOM 2261 C C . VAL A 1 278 ? 10.117 -24.578 1.356 1 95 278 VAL A C 1
ATOM 2263 O O . VAL A 1 278 ? 9.5 -24.406 2.408 1 95 278 VAL A O 1
ATOM 2266 N N . VAL A 1 279 ? 10.133 -25.734 0.716 1 95.56 279 VAL A N 1
ATOM 2267 C CA . VAL A 1 279 ? 9.211 -26.812 1.045 1 95.56 279 VAL A CA 1
ATOM 2268 C C . VAL A 1 279 ? 9.539 -27.375 2.428 1 95.56 279 VAL A C 1
ATOM 2270 O O . VAL A 1 279 ? 8.648 -27.828 3.145 1 95.56 279 VAL A O 1
ATOM 2273 N N . MET A 1 280 ? 10.75 -27.328 2.785 1 92.38 280 MET A N 1
ATOM 2274 C CA . MET A 1 280 ? 11.156 -27.844 4.086 1 92.38 280 MET A CA 1
ATOM 2275 C C . MET A 1 280 ? 10.734 -26.906 5.211 1 92.38 280 MET A C 1
ATOM 2277 O O . MET A 1 280 ? 10.398 -27.359 6.309 1 92.38 280 MET A O 1
ATOM 2281 N N . LYS A 1 281 ? 10.68 -25.656 4.93 1 92.06 281 LYS A N 1
ATOM 2282 C CA . LYS A 1 281 ? 10.359 -24.656 5.938 1 92.06 281 LYS A CA 1
ATOM 2283 C C . LYS A 1 281 ? 8.883 -24.281 5.891 1 92.06 281 LYS A C 1
ATOM 2285 O O . LYS A 1 281 ? 8.258 -24.062 6.93 1 92.06 281 LYS A O 1
ATOM 2290 N N . ARG A 1 282 ? 8.391 -24.156 4.652 1 93.44 282 ARG A N 1
ATOM 2291 C CA . ARG A 1 282 ? 7.027 -23.703 4.41 1 93.44 282 ARG A CA 1
ATOM 2292 C C . ARG A 1 282 ? 6.336 -24.547 3.355 1 93.44 282 ARG A C 1
ATOM 2294 O O . ARG A 1 282 ? 6 -24.062 2.273 1 93.44 282 ARG A O 1
ATOM 2301 N N . PRO A 1 283 ? 6.008 -25.734 3.695 1 93.69 283 PRO A N 1
ATOM 2302 C CA . PRO A 1 283 ? 5.492 -26.656 2.678 1 93.69 283 PRO A CA 1
ATOM 2303 C C . PRO A 1 283 ? 4.219 -26.141 2.012 1 93.69 283 PRO A C 1
ATOM 2305 O O . PRO A 1 283 ? 4.004 -26.375 0.82 1 93.69 283 PRO A O 1
ATOM 2308 N N . LEU A 1 284 ? 3.432 -25.375 2.74 1 92.31 284 LEU A N 1
ATOM 2309 C CA . LEU A 1 284 ? 2.16 -24.906 2.203 1 92.31 284 LEU A CA 1
ATOM 2310 C C . LEU A 1 284 ? 2.369 -23.719 1.272 1 92.31 284 LEU A C 1
ATOM 2312 O O . LEU A 1 284 ? 1.46 -23.328 0.533 1 92.31 284 LEU A O 1
ATOM 2316 N N . HIS A 1 285 ? 3.572 -23.156 1.271 1 96.62 285 HIS A N 1
ATOM 2317 C CA . HIS A 1 285 ? 3.887 -21.984 0.454 1 96.62 285 HIS A CA 1
ATOM 2318 C C . HIS A 1 285 ? 4.895 -22.328 -0.637 1 96.62 285 HIS A C 1
ATOM 2320 O O . HIS A 1 285 ? 5.516 -21.438 -1.217 1 96.62 285 HIS A O 1
ATOM 2326 N N . ALA A 1 286 ? 5.047 -23.656 -0.897 1 97.44 286 ALA A N 1
ATOM 2327 C CA . ALA A 1 286 ? 6.105 -24.062 -1.812 1 97.44 286 ALA A CA 1
ATOM 2328 C C . ALA A 1 286 ? 5.523 -24.672 -3.09 1 97.44 286 ALA A C 1
ATOM 2330 O O . ALA A 1 286 ? 4.805 -25.672 -3.041 1 97.44 286 ALA A O 1
ATOM 2331 N N . ALA A 1 287 ? 5.789 -24.016 -4.16 1 98.5 287 ALA A N 1
ATOM 2332 C CA . ALA A 1 287 ? 5.652 -24.672 -5.461 1 98.5 287 ALA A CA 1
ATOM 2333 C C . ALA A 1 287 ? 6.973 -25.281 -5.906 1 98.5 287 ALA A C 1
ATOM 2335 O O . ALA A 1 287 ? 7.918 -24.578 -6.25 1 98.5 287 ALA A O 1
ATOM 2336 N N . THR A 1 288 ? 7.023 -26.594 -5.914 1 98.56 288 THR A N 1
ATOM 2337 C CA . THR A 1 288 ? 8.273 -27.266 -6.262 1 98.56 288 THR A CA 1
ATOM 2338 C C . THR A 1 288 ? 8.305 -27.609 -7.75 1 98.56 288 THR A C 1
ATOM 2340 O O . THR A 1 288 ? 7.258 -27.781 -8.375 1 98.56 288 THR A O 1
ATOM 2343 N N . PHE A 1 289 ? 9.508 -27.594 -8.32 1 98.69 289 PHE A N 1
ATOM 2344 C CA . PHE A 1 289 ? 9.648 -27.891 -9.75 1 98.69 289 PHE A CA 1
ATOM 2345 C C . PHE A 1 289 ? 11.039 -28.438 -10.055 1 98.69 289 PHE A C 1
ATOM 2347 O O . PHE A 1 289 ? 11.945 -28.344 -9.227 1 98.69 289 PHE A O 1
ATOM 2354 N N . VAL A 1 290 ? 11.125 -29.125 -11.211 1 98.62 290 VAL A N 1
ATOM 2355 C CA . VAL A 1 290 ? 12.375 -29.734 -11.641 1 98.62 290 VAL A CA 1
ATOM 2356 C C . VAL A 1 290 ? 13.023 -28.891 -12.734 1 98.62 290 VAL A C 1
ATOM 2358 O O . VAL A 1 290 ? 14.227 -28.625 -12.695 1 98.62 290 VAL A O 1
ATOM 2361 N N . ASP A 1 291 ? 12.25 -28.5 -13.664 1 98.19 291 ASP A N 1
ATOM 2362 C CA . ASP A 1 291 ? 12.672 -27.578 -14.719 1 98.19 291 ASP A CA 1
ATOM 2363 C C . ASP A 1 291 ? 11.508 -26.703 -15.18 1 98.19 291 ASP A C 1
ATOM 2365 O O . ASP A 1 291 ? 10.352 -26.984 -14.852 1 98.19 291 ASP A O 1
ATOM 2369 N N . ASN A 1 292 ? 11.836 -25.625 -15.75 1 97.88 292 ASN A N 1
ATOM 2370 C CA . ASN A 1 292 ? 10.867 -24.703 -16.344 1 97.88 292 ASN A CA 1
ATOM 2371 C C . ASN A 1 292 ? 11.469 -23.969 -17.547 1 97.88 292 ASN A C 1
ATOM 2373 O O . ASN A 1 292 ? 12.578 -24.266 -17.969 1 97.88 292 ASN A O 1
ATOM 2377 N N . HIS A 1 293 ? 10.75 -23.078 -18.094 1 97.12 293 HIS A N 1
ATOM 2378 C CA . HIS A 1 293 ? 11.133 -22.422 -19.344 1 97.12 293 HIS A CA 1
ATOM 2379 C C . HIS A 1 293 ? 12.312 -21.484 -19.125 1 97.12 293 HIS A C 1
ATOM 2381 O O . HIS A 1 293 ? 12.984 -21.094 -20.094 1 97.12 293 HIS A O 1
ATOM 2387 N N . ASP A 1 294 ? 12.656 -21.188 -17.953 1 94.31 294 ASP A N 1
ATOM 2388 C CA . ASP A 1 294 ? 13.664 -20.172 -17.688 1 94.31 294 ASP A CA 1
ATOM 2389 C C . ASP A 1 294 ? 15.023 -20.797 -17.422 1 94.31 294 ASP A C 1
ATOM 2391 O O . ASP A 1 294 ? 16.031 -20.094 -17.328 1 94.31 294 ASP A O 1
ATOM 2395 N N . MET A 1 295 ? 15.133 -22.016 -17.281 1 94.94 295 MET A N 1
ATOM 2396 C CA . MET A 1 295 ? 16.375 -22.625 -16.828 1 94.94 295 MET A CA 1
ATOM 2397 C C . MET A 1 295 ? 17.438 -22.609 -17.906 1 94.94 295 MET A C 1
ATOM 2399 O O . MET A 1 295 ? 18.625 -22.625 -17.625 1 94.94 295 MET A O 1
ATOM 2403 N N . GLY A 1 296 ? 17.047 -22.609 -19.234 1 91.88 296 GLY A N 1
ATOM 2404 C CA . GLY A 1 296 ? 18 -22.547 -20.328 1 91.88 296 GLY A CA 1
ATOM 2405 C C . GLY A 1 296 ? 19.094 -23.594 -20.219 1 91.88 296 GLY A C 1
ATOM 2406 O O . GLY A 1 296 ? 18.812 -24.781 -20.109 1 91.88 296 GLY A O 1
ATOM 2407 N N . ASP A 1 297 ? 20.344 -23.062 -20.078 1 92.44 297 ASP A N 1
ATOM 2408 C CA . ASP A 1 297 ? 21.484 -23.953 -20.016 1 92.44 297 ASP A CA 1
ATOM 2409 C C . ASP A 1 297 ? 21.594 -24.609 -18.641 1 92.44 297 ASP A C 1
ATOM 2411 O O . ASP A 1 297 ? 22.391 -25.531 -18.453 1 92.44 297 ASP A O 1
ATOM 2415 N N . ASN A 1 298 ? 20.781 -24.25 -17.781 1 95.69 298 ASN A N 1
ATOM 2416 C CA . ASN A 1 298 ? 20.844 -24.75 -16.406 1 95.69 298 ASN A CA 1
ATOM 2417 C C . ASN A 1 298 ? 19.891 -25.922 -16.203 1 95.69 298 ASN A C 1
ATOM 2419 O O . ASN A 1 298 ? 19.672 -26.359 -15.07 1 95.69 298 ASN A O 1
ATOM 2423 N N . VAL A 1 299 ? 19.391 -26.5 -17.188 1 96.88 299 VAL A N 1
ATOM 2424 C CA . VAL A 1 299 ? 18.453 -27.609 -17.094 1 96.88 299 VAL A CA 1
ATOM 2425 C C . VAL A 1 299 ? 19.156 -28.844 -16.531 1 96.88 299 VAL A C 1
ATOM 2427 O O . VAL A 1 299 ? 20.375 -28.969 -16.641 1 96.88 299 VAL A O 1
ATOM 2430 N N . ILE A 1 300 ? 18.422 -29.672 -15.914 1 98.12 300 ILE A N 1
ATOM 2431 C CA . ILE A 1 300 ? 18.938 -30.969 -15.461 1 98.12 300 ILE A CA 1
ATOM 2432 C C . ILE A 1 300 ? 19.062 -31.922 -16.656 1 98.12 300 ILE A C 1
ATOM 2434 O O . ILE A 1 300 ? 18.109 -32.094 -17.406 1 98.12 300 ILE A O 1
ATOM 2438 N N . VAL A 1 301 ? 20.203 -32.562 -16.781 1 96.75 301 VAL A N 1
ATOM 2439 C CA . VAL A 1 301 ? 20.453 -33.281 -18 1 96.75 301 VAL A CA 1
ATOM 2440 C C . VAL A 1 301 ? 20.578 -34.781 -17.688 1 96.75 301 VAL A C 1
ATOM 2442 O O . VAL A 1 301 ? 20.453 -35.625 -18.594 1 96.75 301 VAL A O 1
ATOM 2445 N N . ASN A 1 302 ? 20.828 -35.156 -16.516 1 96.31 302 ASN A N 1
ATOM 2446 C CA . ASN A 1 302 ? 20.953 -36.531 -16.109 1 96.31 302 ASN A CA 1
ATOM 2447 C C . ASN A 1 302 ? 19.906 -36.906 -15.055 1 96.31 302 ASN A C 1
ATOM 2449 O O . ASN A 1 302 ? 19.5 -36.062 -14.25 1 96.31 302 ASN A O 1
ATOM 2453 N N . ASP A 1 303 ? 19.438 -38.125 -15.109 1 96.88 303 ASP A N 1
ATOM 2454 C CA . ASP A 1 303 ? 18.688 -38.812 -14.047 1 96.88 303 ASP A CA 1
ATOM 2455 C C . ASP A 1 303 ? 17.547 -37.906 -13.547 1 96.88 303 ASP A C 1
ATOM 2457 O O . ASP A 1 303 ? 17.328 -37.781 -12.336 1 96.88 303 ASP A O 1
ATOM 2461 N N . LYS A 1 304 ? 16.859 -37.188 -14.367 1 97.75 304 LYS A N 1
ATOM 2462 C CA . LYS A 1 304 ? 15.828 -36.219 -14.047 1 97.75 304 LYS A CA 1
ATOM 2463 C C . LYS A 1 304 ? 14.695 -36.844 -13.242 1 97.75 304 LYS A C 1
ATOM 2465 O O . LYS A 1 304 ? 14.039 -36.156 -12.445 1 97.75 304 LYS A O 1
ATOM 2470 N N . MET A 1 305 ? 14.516 -38.125 -13.391 1 98.25 305 MET A N 1
ATOM 2471 C CA . MET A 1 305 ? 13.43 -38.812 -12.695 1 98.25 305 MET A CA 1
ATOM 2472 C C . MET A 1 305 ? 13.688 -38.844 -11.188 1 98.25 305 MET A C 1
ATOM 2474 O O . MET A 1 305 ? 12.75 -38.906 -10.398 1 98.25 305 MET A O 1
ATOM 2478 N N . MET A 1 306 ? 14.922 -38.781 -10.758 1 98.38 306 MET A N 1
ATOM 2479 C CA . MET A 1 306 ? 15.227 -38.688 -9.336 1 98.38 306 MET A CA 1
ATOM 2480 C C . MET A 1 306 ? 14.656 -37.406 -8.742 1 98.38 306 MET A C 1
ATOM 2482 O O . MET A 1 306 ? 14.07 -37.406 -7.66 1 98.38 306 MET A O 1
ATOM 2486 N N . ALA A 1 307 ? 14.828 -36.344 -9.516 1 98.75 307 ALA A N 1
ATOM 2487 C CA . ALA A 1 307 ? 14.305 -35.062 -9.078 1 98.75 307 ALA A CA 1
ATOM 2488 C C . ALA A 1 307 ? 12.773 -35.062 -9.039 1 98.75 307 ALA A C 1
ATOM 2490 O O . ALA A 1 307 ? 12.172 -34.625 -8.062 1 98.75 307 ALA A O 1
ATOM 2491 N N . TYR A 1 308 ? 12.133 -35.562 -10.078 1 98.88 308 TYR A N 1
ATOM 2492 C CA . TYR A 1 308 ? 10.672 -35.625 -10.117 1 98.88 308 TYR A CA 1
ATOM 2493 C C . TYR A 1 308 ? 10.148 -36.5 -8.977 1 98.88 308 TYR A C 1
ATOM 2495 O O . TYR A 1 308 ? 9.102 -36.188 -8.391 1 98.88 308 TYR A O 1
ATOM 2503 N N . SER A 1 309 ? 10.859 -37.625 -8.695 1 98.81 309 SER A N 1
ATOM 2504 C CA . SER A 1 309 ? 10.406 -38.469 -7.602 1 98.81 309 SER A CA 1
ATOM 2505 C C . SER A 1 309 ? 10.391 -37.719 -6.281 1 98.81 309 SER A C 1
ATOM 2507 O O . SER A 1 309 ? 9.453 -37.844 -5.488 1 98.81 309 SER A O 1
ATOM 2509 N N . PHE A 1 310 ? 11.375 -36.906 -6.059 1 98.62 310 PHE A N 1
ATOM 2510 C CA . PHE A 1 310 ? 11.492 -36.156 -4.816 1 98.62 310 PHE A CA 1
ATOM 2511 C C . PHE A 1 310 ? 10.328 -35.188 -4.652 1 98.62 310 PHE A C 1
ATOM 2513 O O . PHE A 1 310 ? 9.672 -35.156 -3.607 1 98.62 310 PHE A O 1
ATOM 2520 N N . ILE A 1 311 ? 9.977 -34.406 -5.668 1 98.56 311 ILE A N 1
ATOM 2521 C CA . ILE A 1 311 ? 8.977 -33.344 -5.508 1 98.56 311 ILE A CA 1
ATOM 2522 C C . ILE A 1 311 ? 7.578 -33.969 -5.465 1 98.56 311 ILE A C 1
ATOM 2524 O O . ILE A 1 311 ? 6.641 -33.375 -4.938 1 98.56 311 ILE A O 1
ATOM 2528 N N . MET A 1 312 ? 7.438 -35.188 -5.93 1 98.5 312 MET A N 1
ATOM 2529 C CA . MET A 1 312 ? 6.125 -35.812 -5.977 1 98.5 312 MET A CA 1
ATOM 2530 C C . MET A 1 312 ? 5.793 -36.469 -4.645 1 98.5 312 MET A C 1
ATOM 2532 O O . MET A 1 312 ? 4.621 -36.719 -4.336 1 98.5 312 MET A O 1
ATOM 2536 N N . VAL A 1 313 ? 6.781 -36.75 -3.877 1 97.69 313 VAL A N 1
ATOM 2537 C CA . VAL A 1 313 ? 6.484 -37.5 -2.654 1 97.69 313 VAL A CA 1
ATOM 2538 C C . VAL A 1 313 ? 6.527 -36.562 -1.455 1 97.69 313 VAL A C 1
ATOM 2540 O O . VAL A 1 313 ? 5.918 -36.812 -0.419 1 97.69 313 VAL A O 1
ATOM 2543 N N . HIS A 1 314 ? 7.262 -35.469 -1.507 1 96.88 314 HIS A N 1
ATOM 2544 C CA . HIS A 1 314 ? 7.316 -34.5 -0.419 1 96.88 314 HIS A CA 1
ATOM 2545 C C . HIS A 1 314 ? 6.125 -33.531 -0.471 1 96.88 314 HIS A C 1
ATOM 2547 O O . HIS A 1 314 ? 5.41 -33.5 -1.474 1 96.88 314 HIS A O 1
ATOM 2553 N N . GLU A 1 315 ? 5.945 -32.875 0.67 1 95 315 GLU A N 1
ATOM 2554 C CA . GLU A 1 315 ? 4.91 -31.859 0.69 1 95 315 GLU A CA 1
ATOM 2555 C C . GLU A 1 315 ? 5.176 -30.781 -0.364 1 95 315 GLU A C 1
ATOM 2557 O O . GLU A 1 315 ? 6.125 -30.891 -1.143 1 95 315 GLU A O 1
ATOM 2562 N N . GLY A 1 316 ? 4.309 -29.75 -0.444 1 96.06 316 GLY A N 1
ATOM 2563 C CA . GLY A 1 316 ? 4.398 -28.734 -1.479 1 96.06 316 GLY A CA 1
ATOM 2564 C C . GLY A 1 316 ? 3.465 -29 -2.646 1 96.06 316 GLY A C 1
ATOM 2565 O O . GLY A 1 316 ? 2.705 -29.969 -2.643 1 96.06 316 GLY A O 1
ATOM 2566 N N . TYR A 1 317 ? 3.51 -28.078 -3.611 1 98 317 TYR A N 1
ATOM 2567 C CA . TYR A 1 317 ? 2.703 -28.156 -4.824 1 98 317 TYR A CA 1
ATOM 2568 C C . TYR A 1 317 ? 3.58 -28.391 -6.047 1 98 317 TYR A C 1
ATOM 2570 O O . TYR A 1 317 ? 4.07 -27.438 -6.66 1 98 317 TYR A O 1
ATOM 2578 N N . PRO A 1 318 ? 3.771 -29.672 -6.426 1 98.62 318 PRO A N 1
ATOM 2579 C CA . PRO A 1 318 ? 4.723 -29.984 -7.496 1 98.62 318 PRO A CA 1
ATOM 2580 C C . PRO A 1 318 ? 4.238 -29.516 -8.867 1 98.62 318 PRO A C 1
ATOM 2582 O O . PRO A 1 318 ? 3.047 -29.609 -9.164 1 98.62 318 PRO A O 1
ATOM 2585 N N . CYS A 1 319 ? 5.199 -29.047 -9.633 1 98.81 319 CYS A N 1
ATOM 2586 C CA . CYS A 1 319 ? 4.945 -28.578 -10.992 1 98.81 319 CYS A CA 1
ATOM 2587 C C . CYS A 1 319 ? 5.734 -29.406 -12 1 98.81 319 CYS A C 1
ATOM 2589 O O . CYS A 1 319 ? 6.965 -29.469 -11.938 1 98.81 319 CYS A O 1
ATOM 2591 N N . ILE A 1 320 ? 4.988 -30.031 -12.914 1 98.62 320 ILE A N 1
ATOM 2592 C CA . ILE A 1 320 ? 5.578 -30.797 -14.008 1 98.62 320 ILE A CA 1
ATOM 2593 C C . ILE A 1 320 ? 5.812 -29.891 -15.211 1 98.62 320 ILE A C 1
ATOM 2595 O O . ILE A 1 320 ? 5.035 -28.953 -15.453 1 98.62 320 ILE A O 1
ATOM 2599 N N . PHE A 1 321 ? 6.895 -30.156 -15.898 1 98.75 321 PHE A N 1
ATOM 2600 C CA . PHE A 1 321 ? 7.277 -29.359 -17.047 1 98.75 321 PHE A CA 1
ATOM 2601 C C . PHE A 1 321 ? 6.844 -30.031 -18.344 1 98.75 321 PHE A C 1
ATOM 2603 O O . PHE A 1 321 ? 7.211 -31.188 -18.609 1 98.75 321 PHE A O 1
ATOM 2610 N N . TRP A 1 322 ? 6.137 -29.312 -19.156 1 98.75 322 TRP A N 1
ATOM 2611 C CA . TRP A 1 322 ? 5.602 -29.828 -20.406 1 98.75 322 TRP A CA 1
ATOM 2612 C C . TRP A 1 322 ? 6.695 -30.5 -21.219 1 98.75 322 TRP A C 1
ATOM 2614 O O . TRP A 1 322 ? 6.508 -31.609 -21.719 1 98.75 322 TRP A O 1
ATOM 2624 N N . TYR A 1 323 ? 7.801 -29.844 -21.391 1 98.44 323 TYR A N 1
ATOM 2625 C CA . TYR A 1 323 ? 8.891 -30.328 -22.234 1 98.44 323 TYR A CA 1
ATOM 2626 C C . TYR A 1 323 ? 9.391 -31.672 -21.734 1 98.44 323 TYR A C 1
ATOM 2628 O O . TYR A 1 323 ? 9.648 -32.594 -22.531 1 98.44 323 TYR A O 1
ATOM 2636 N N . ASP A 1 324 ? 9.484 -31.875 -20.469 1 98.56 324 ASP A N 1
ATOM 2637 C CA . ASP A 1 324 ? 9.93 -33.125 -19.875 1 98.56 324 ASP A CA 1
ATOM 2638 C C . ASP A 1 324 ? 8.875 -34.219 -20.062 1 98.56 324 ASP A C 1
ATOM 2640 O O . ASP A 1 324 ? 9.211 -35.375 -20.375 1 98.56 324 ASP A O 1
ATOM 2644 N N . TYR A 1 325 ? 7.695 -33.875 -19.891 1 98.75 325 TYR A N 1
ATOM 2645 C CA . TYR A 1 325 ? 6.586 -34.844 -19.969 1 98.75 325 TYR A CA 1
ATOM 2646 C C . TYR A 1 325 ? 6.414 -35.375 -21.375 1 98.75 325 TYR A C 1
ATOM 2648 O O . TYR A 1 325 ? 6.332 -36.594 -21.578 1 98.75 325 TYR A O 1
ATOM 2656 N N . TYR A 1 326 ? 6.445 -34.531 -22.359 1 98.44 326 TYR A N 1
ATOM 2657 C CA . TYR A 1 326 ? 6.125 -34.906 -23.719 1 98.44 326 TYR A CA 1
ATOM 2658 C C . TYR A 1 326 ? 7.387 -35.031 -24.562 1 98.44 326 TYR A C 1
ATOM 2660 O O . TYR A 1 326 ? 7.645 -36.094 -25.156 1 98.44 326 TYR A O 1
ATOM 2668 N N . ASN A 1 327 ? 8.164 -33.969 -24.641 1 97.94 327 ASN A N 1
ATOM 2669 C CA . ASN A 1 327 ? 9.281 -33.938 -25.578 1 97.94 327 ASN A CA 1
ATOM 2670 C C . ASN A 1 327 ? 10.406 -34.875 -25.172 1 97.94 327 ASN A C 1
ATOM 2672 O O . ASN A 1 327 ? 10.969 -35.594 -26 1 97.94 327 ASN A O 1
ATOM 2676 N N . ASN A 1 328 ? 10.695 -34.844 -23.844 1 97.81 328 ASN A N 1
ATOM 2677 C CA . ASN A 1 328 ? 11.711 -35.781 -23.359 1 97.81 328 ASN A CA 1
ATOM 2678 C C . ASN A 1 328 ? 11.133 -37.156 -23.109 1 97.81 328 ASN A C 1
ATOM 2680 O O . ASN A 1 328 ? 11.867 -38.094 -22.75 1 97.81 328 ASN A O 1
ATOM 2684 N N . GLY A 1 329 ? 9.844 -37.344 -23.172 1 98.06 329 GLY A N 1
ATOM 2685 C CA . GLY A 1 329 ? 9.195 -38.656 -23.062 1 98.06 329 GLY A CA 1
ATOM 2686 C C . GLY A 1 329 ? 9.219 -39.219 -21.656 1 98.06 329 GLY A C 1
ATOM 2687 O O . GLY A 1 329 ? 9.312 -40.438 -21.484 1 98.06 329 GLY A O 1
ATOM 2688 N N . LEU A 1 330 ? 9.141 -38.375 -20.688 1 98.44 330 LEU A N 1
ATOM 2689 C CA . LEU A 1 330 ? 9.297 -38.844 -19.328 1 98.44 330 LEU A CA 1
ATOM 2690 C C . LEU A 1 330 ? 7.945 -39.219 -18.719 1 98.44 330 LEU A C 1
ATOM 2692 O O . LEU A 1 330 ? 7.883 -39.781 -17.625 1 98.44 330 LEU A O 1
ATOM 2696 N N . ALA A 1 331 ? 6.871 -38.906 -19.438 1 98.62 331 ALA A N 1
ATOM 2697 C CA . ALA A 1 331 ? 5.566 -39.344 -18.938 1 98.62 331 ALA A CA 1
ATOM 2698 C C . ALA A 1 331 ? 5.531 -40.844 -18.703 1 98.62 331 ALA A C 1
ATOM 2700 O O . ALA A 1 331 ? 5.238 -41.312 -17.609 1 98.62 331 ALA A O 1
ATOM 2701 N N . ARG A 1 332 ? 5.844 -41.594 -19.656 1 97.94 332 ARG A N 1
ATOM 2702 C CA . ARG A 1 332 ? 5.91 -43.031 -19.688 1 97.94 332 ARG A CA 1
ATOM 2703 C C . ARG A 1 332 ? 4.633 -43.656 -19.125 1 97.94 332 ARG A C 1
ATOM 2705 O O . ARG A 1 332 ? 4.68 -44.406 -18.156 1 97.94 332 ARG A O 1
ATOM 2712 N N . PRO A 1 333 ? 3.512 -43.344 -19.797 1 97.31 333 PRO A N 1
ATOM 2713 C CA . PRO A 1 333 ? 2.221 -43.844 -19.297 1 97.31 333 PRO A CA 1
ATOM 2714 C C . PRO A 1 333 ? 2.164 -45.375 -19.219 1 97.31 333 PRO A C 1
ATOM 2716 O O . PRO A 1 333 ? 2.697 -46.062 -20.078 1 97.31 333 PRO A O 1
ATOM 2719 N N . GLY A 1 334 ? 1.616 -45.844 -18.156 1 95.62 334 GLY A N 1
ATOM 2720 C CA . GLY A 1 334 ? 1.392 -47.281 -18 1 95.62 334 GLY A CA 1
ATOM 2721 C C . GLY A 1 334 ? 2.598 -48.031 -17.438 1 95.62 334 GLY A C 1
ATOM 2722 O O . GLY A 1 334 ? 2.588 -49.25 -17.344 1 95.62 334 GLY A O 1
ATOM 2723 N N . THR A 1 335 ? 3.639 -47.281 -17.141 1 96.56 335 THR A N 1
ATOM 2724 C CA . THR A 1 335 ? 4.828 -47.906 -16.562 1 96.56 335 THR A CA 1
ATOM 2725 C C . THR A 1 335 ? 5.074 -47.375 -15.156 1 96.56 335 THR A C 1
ATOM 2727 O O . THR A 1 335 ? 4.566 -46.312 -14.797 1 96.56 335 THR A O 1
ATOM 2730 N N . PRO A 1 336 ? 5.785 -48.094 -14.336 1 96.69 336 PRO A N 1
ATOM 2731 C CA . PRO A 1 336 ? 6.078 -47.625 -12.977 1 96.69 336 PRO A CA 1
ATOM 2732 C C . PRO A 1 336 ? 7.254 -46.656 -12.922 1 96.69 336 PRO A C 1
ATOM 2734 O O . PRO A 1 336 ? 7.617 -46.188 -11.844 1 96.69 336 PRO A O 1
ATOM 2737 N N . ASN A 1 337 ? 7.867 -46.344 -14.086 1 96.94 337 ASN A N 1
ATOM 2738 C CA . ASN A 1 337 ? 9.148 -45.625 -14.086 1 96.94 337 ASN A CA 1
ATOM 2739 C C . ASN A 1 337 ? 9.008 -44.219 -14.641 1 96.94 337 ASN A C 1
ATOM 2741 O O . ASN A 1 337 ? 10 -43.594 -14.977 1 96.94 337 ASN A O 1
ATOM 2745 N N . GLY A 1 338 ? 7.777 -43.75 -14.852 1 97.94 338 GLY A N 1
ATOM 2746 C CA . GLY A 1 338 ? 7.555 -42.438 -15.453 1 97.94 338 GLY A CA 1
ATOM 2747 C C . GLY A 1 338 ? 6.871 -41.469 -14.516 1 97.94 338 GLY A C 1
ATOM 2748 O O . GLY A 1 338 ? 6.523 -41.844 -13.383 1 97.94 338 GLY A O 1
ATOM 2749 N N . ILE A 1 339 ? 6.688 -40.25 -15 1 98.81 339 ILE A N 1
ATOM 2750 C CA . ILE A 1 339 ? 6.055 -39.188 -14.234 1 98.81 339 ILE A CA 1
ATOM 2751 C C . ILE A 1 339 ? 4.621 -39.594 -13.891 1 98.81 339 ILE A C 1
ATOM 2753 O O . ILE A 1 339 ? 4.129 -39.281 -12.805 1 98.81 339 ILE A O 1
ATOM 2757 N N . ASP A 1 340 ? 3.934 -40.344 -14.789 1 98.62 340 ASP A N 1
ATOM 2758 C CA . ASP A 1 340 ? 2.561 -40.75 -14.523 1 98.62 340 ASP A CA 1
ATOM 2759 C C . ASP A 1 340 ? 2.475 -41.625 -13.258 1 98.62 340 ASP A C 1
ATOM 2761 O O . ASP A 1 340 ? 1.548 -41.469 -12.461 1 98.62 340 ASP A O 1
ATOM 2765 N N . ALA A 1 341 ? 3.404 -42.5 -13.086 1 98.38 341 ALA A N 1
ATOM 2766 C CA . ALA A 1 341 ? 3.428 -43.344 -11.883 1 98.38 341 ALA A CA 1
ATOM 2767 C C . ALA A 1 341 ? 3.666 -42.469 -10.641 1 98.38 341 ALA A C 1
ATOM 2769 O O . ALA A 1 341 ? 3.111 -42.75 -9.578 1 98.38 341 ALA A O 1
ATOM 2770 N N . LEU A 1 342 ? 4.492 -41.531 -10.773 1 98.75 342 LEU A N 1
ATOM 2771 C CA . LEU A 1 342 ? 4.777 -40.625 -9.656 1 98.75 342 LEU A CA 1
ATOM 2772 C C . LEU A 1 342 ? 3.549 -39.812 -9.289 1 98.75 342 LEU A C 1
ATOM 2774 O O . LEU A 1 342 ? 3.295 -39.562 -8.109 1 98.75 342 LEU A O 1
ATOM 2778 N N . ILE A 1 343 ? 2.791 -39.344 -10.297 1 98.56 343 ILE A N 1
ATOM 2779 C CA . ILE A 1 343 ? 1.55 -38.625 -10.047 1 98.56 343 ILE A CA 1
ATOM 2780 C C . ILE A 1 343 ? 0.585 -39.5 -9.258 1 98.56 343 ILE A C 1
ATOM 2782 O O . ILE A 1 343 ? -0.038 -39.031 -8.297 1 98.56 343 ILE A O 1
ATOM 2786 N N . LYS A 1 344 ? 0.521 -40.719 -9.648 1 96.94 344 LYS A N 1
ATOM 2787 C CA . LYS A 1 344 ? -0.353 -41.656 -8.945 1 96.94 344 LYS A CA 1
ATOM 2788 C C . LYS A 1 344 ? 0.103 -41.875 -7.508 1 96.94 344 LYS A C 1
ATOM 2790 O O . LYS A 1 344 ? -0.722 -41.906 -6.594 1 96.94 344 LYS A O 1
ATOM 2795 N N . ALA A 1 345 ? 1.401 -42.031 -7.344 1 97.69 345 ALA A N 1
ATOM 2796 C CA . ALA A 1 345 ? 1.947 -42.188 -5.996 1 97.69 345 ALA A CA 1
ATOM 2797 C C . ALA A 1 345 ? 1.615 -40.969 -5.141 1 97.69 345 ALA A C 1
ATOM 2799 O O . ALA A 1 345 ? 1.237 -41.094 -3.975 1 97.69 345 ALA A O 1
ATOM 2800 N N . HIS A 1 346 ? 1.749 -39.812 -5.688 1 97.62 346 HIS A N 1
ATOM 2801 C CA . HIS A 1 346 ? 1.445 -38.562 -5.016 1 97.62 346 HIS A CA 1
ATOM 2802 C C . HIS A 1 346 ? -0.015 -38.5 -4.578 1 97.62 346 HIS A C 1
ATOM 2804 O O . HIS A 1 346 ? -0.312 -38.156 -3.428 1 97.62 346 HIS A O 1
ATOM 2810 N N . ASP A 1 347 ? -0.899 -38.781 -5.48 1 94.81 347 ASP A N 1
ATOM 2811 C CA . ASP A 1 347 ? -2.34 -38.656 -5.281 1 94.81 347 ASP A CA 1
ATOM 2812 C C . ASP A 1 347 ? -2.836 -39.688 -4.242 1 94.81 347 ASP A C 1
ATOM 2814 O O . ASP A 1 347 ? -3.613 -39.312 -3.354 1 94.81 347 ASP A O 1
ATOM 2818 N N . LYS A 1 348 ? -2.301 -40.844 -4.254 1 94.5 348 LYS A N 1
ATOM 2819 C CA . LYS A 1 348 ? -2.902 -41.906 -3.482 1 94.5 348 LYS A CA 1
ATOM 2820 C C . LYS A 1 348 ? -2.182 -42.125 -2.15 1 94.5 348 LYS A C 1
ATOM 2822 O O . LYS A 1 348 ? -2.783 -42.562 -1.17 1 94.5 348 LYS A O 1
ATOM 2827 N N . TYR A 1 349 ? -0.91 -41.688 -2.139 1 96.5 349 TYR A N 1
ATOM 2828 C CA . TYR A 1 349 ? -0.166 -42.219 -1.004 1 96.5 349 TYR A CA 1
ATOM 2829 C C . TYR A 1 349 ? 0.609 -41.125 -0.291 1 96.5 349 TYR A C 1
ATOM 2831 O O . TYR A 1 349 ? 1.021 -41.281 0.859 1 96.5 349 TYR A O 1
ATOM 2839 N N . ALA A 1 350 ? 0.898 -40.031 -0.886 1 95.94 350 ALA A N 1
ATOM 2840 C CA . ALA A 1 350 ? 1.793 -39.031 -0.32 1 95.94 350 ALA A CA 1
ATOM 2841 C C . ALA A 1 350 ? 1.044 -38.094 0.631 1 95.94 350 ALA A C 1
ATOM 2843 O O . ALA A 1 350 ? 1.05 -36.875 0.452 1 95.94 350 ALA A O 1
ATOM 2844 N N . GLY A 1 351 ? 0.454 -38.688 1.623 1 93.69 351 GLY A N 1
ATOM 2845 C CA . GLY A 1 351 ? -0.274 -37.938 2.611 1 93.69 351 GLY A CA 1
ATOM 2846 C C . GLY A 1 351 ? 0.44 -37.844 3.947 1 93.69 351 GLY A C 1
ATOM 2847 O O . GLY A 1 351 ? 1.283 -38.688 4.262 1 93.69 351 GLY A O 1
ATOM 2848 N N . GLY A 1 352 ? 0.099 -36.75 4.707 1 93.25 352 GLY A N 1
ATOM 2849 C CA . GLY A 1 352 ? 0.667 -36.562 6.035 1 93.25 352 GLY A CA 1
ATOM 2850 C C . GLY A 1 352 ? 2.066 -36 6.02 1 93.25 352 GLY A C 1
ATOM 2851 O O . GLY A 1 352 ? 2.598 -35.656 4.953 1 93.25 352 GLY A O 1
ATOM 2852 N N . ASP A 1 353 ? 2.707 -35.938 7.156 1 94.31 353 ASP A N 1
ATOM 2853 C CA . ASP A 1 353 ? 4.016 -35.312 7.301 1 94.31 353 ASP A CA 1
ATOM 2854 C C . ASP A 1 353 ? 5.121 -36.219 6.754 1 94.31 353 ASP A C 1
ATOM 2856 O O . ASP A 1 353 ? 5.027 -37.438 6.828 1 94.31 353 ASP A O 1
ATOM 2860 N N . SER A 1 354 ? 6.07 -35.562 6.203 1 95.62 354 SER A N 1
ATOM 2861 C CA . SER A 1 354 ? 7.305 -36.25 5.859 1 95.62 354 SER A CA 1
ATOM 2862 C C . SER A 1 354 ? 8.188 -36.469 7.086 1 95.62 354 SER A C 1
ATOM 2864 O O . SER A 1 354 ? 8.375 -35.531 7.883 1 95.62 354 SER A O 1
ATOM 2866 N N . GLU A 1 355 ? 8.672 -37.625 7.215 1 97.06 355 GLU A N 1
ATOM 2867 C CA . GLU A 1 355 ? 9.641 -37.969 8.25 1 97.06 355 GLU A CA 1
ATOM 2868 C C . GLU A 1 355 ? 10.867 -38.656 7.664 1 97.06 355 GLU A C 1
ATOM 2870 O O . GLU A 1 355 ? 10.75 -39.719 7.047 1 97.06 355 GLU A O 1
ATOM 2875 N N . ILE A 1 356 ? 11.969 -38.031 7.891 1 97.25 356 ILE A N 1
ATOM 2876 C CA . ILE A 1 356 ? 13.211 -38.625 7.406 1 97.25 356 ILE A CA 1
ATOM 2877 C C . ILE A 1 356 ? 13.617 -39.781 8.32 1 97.25 356 ILE A C 1
ATOM 2879 O O . ILE A 1 356 ? 13.789 -39.594 9.531 1 97.25 356 ILE A O 1
ATOM 2883 N N . LEU A 1 357 ? 13.805 -40.906 7.734 1 98.31 357 LEU A N 1
ATOM 2884 C CA . LEU A 1 357 ? 14.148 -42.094 8.5 1 98.31 357 LEU A CA 1
ATOM 2885 C C . LEU A 1 357 ? 15.656 -42.344 8.453 1 98.31 357 LEU A C 1
ATOM 2887 O O . LEU A 1 357 ? 16.219 -42.938 9.391 1 98.31 357 LEU A O 1
ATOM 2891 N N . HIS A 1 358 ? 16.234 -42 7.309 1 98.19 358 HIS A N 1
ATOM 2892 C CA . HIS A 1 358 ? 17.672 -42.188 7.121 1 98.19 358 HIS A CA 1
ATOM 2893 C C . HIS A 1 358 ? 18.219 -41.219 6.082 1 98.19 358 HIS A C 1
ATOM 2895 O O . HIS A 1 358 ? 17.578 -40.969 5.059 1 98.19 358 HIS A O 1
ATOM 2901 N N . ALA A 1 359 ? 19.406 -40.625 6.379 1 97.69 359 ALA A N 1
ATOM 2902 C CA . ALA A 1 359 ? 20.125 -39.812 5.398 1 97.69 359 ALA A CA 1
ATOM 2903 C C . ALA A 1 359 ? 21.641 -39.969 5.578 1 97.69 359 ALA A C 1
ATOM 2905 O O . ALA A 1 359 ? 22.156 -39.719 6.672 1 97.69 359 ALA A O 1
ATOM 2906 N N . ASP A 1 360 ? 22.281 -40.375 4.641 1 97.06 360 ASP A N 1
ATOM 2907 C CA . ASP A 1 360 ? 23.734 -40.344 4.52 1 97.06 360 ASP A CA 1
ATOM 2908 C C . ASP A 1 360 ? 24.172 -39.844 3.137 1 97.06 360 ASP A C 1
ATOM 2910 O O . ASP A 1 360 ? 23.344 -39.375 2.354 1 97.06 360 ASP A O 1
ATOM 2914 N N . PRO A 1 361 ? 25.359 -39.781 2.773 1 96.75 361 PRO A N 1
ATOM 2915 C CA . PRO A 1 361 ? 25.766 -39.156 1.516 1 96.75 361 PRO A CA 1
ATOM 2916 C C . PRO A 1 361 ? 25.156 -39.844 0.292 1 96.75 361 PRO A C 1
ATOM 2918 O O . PRO A 1 361 ? 24.953 -39.188 -0.738 1 96.75 361 PRO A O 1
ATOM 2921 N N . ASP A 1 362 ? 24.797 -41.125 0.427 1 97.19 362 ASP A N 1
ATOM 2922 C CA . ASP A 1 362 ? 24.438 -41.844 -0.792 1 97.19 362 ASP A CA 1
ATOM 2923 C C . ASP A 1 362 ? 23.016 -42.375 -0.723 1 97.19 362 ASP A C 1
ATOM 2925 O O . ASP A 1 362 ? 22.469 -42.812 -1.728 1 97.19 362 ASP A O 1
ATOM 2929 N N . LEU A 1 363 ? 22.453 -42.281 0.465 1 98 363 LEU A N 1
ATOM 2930 C CA . LEU A 1 363 ? 21.141 -42.906 0.638 1 98 363 LEU A CA 1
ATOM 2931 C C . LEU A 1 363 ? 20.219 -42 1.453 1 98 363 LEU A C 1
ATOM 2933 O O . LEU A 1 363 ? 20.609 -41.5 2.5 1 98 363 LEU A O 1
ATOM 2937 N N . TYR A 1 364 ? 19.016 -41.75 0.95 1 98.38 364 TYR A N 1
ATOM 2938 C CA . TYR A 1 364 ? 17.969 -40.969 1.583 1 98.38 364 TYR A CA 1
ATOM 2939 C C . TYR A 1 364 ? 16.656 -41.781 1.646 1 98.38 364 TYR A C 1
ATOM 2941 O O . TYR A 1 364 ? 16.156 -42.25 0.621 1 98.38 364 TYR A O 1
ATOM 2949 N N . ILE A 1 365 ? 16.141 -42.031 2.824 1 98.69 365 ILE A N 1
ATOM 2950 C CA . ILE A 1 365 ? 14.898 -42.75 3.023 1 98.69 365 ILE A CA 1
ATOM 2951 C C . ILE A 1 365 ? 13.945 -41.906 3.881 1 98.69 365 ILE A C 1
ATOM 2953 O O . ILE A 1 365 ? 14.336 -41.406 4.93 1 98.69 365 ILE A O 1
ATOM 2957 N N . MET A 1 366 ? 12.758 -41.75 3.465 1 98.12 366 MET A N 1
ATOM 2958 C CA . MET A 1 366 ? 11.742 -41 4.184 1 98.12 366 MET A CA 1
ATOM 2959 C C . MET A 1 366 ? 10.383 -41.688 4.094 1 98.12 366 MET A C 1
ATOM 2961 O O . MET A 1 366 ? 10.156 -42.531 3.215 1 98.12 366 MET A O 1
ATOM 2965 N N . GLN A 1 367 ? 9.539 -41.406 5.066 1 98.25 367 GLN A N 1
ATOM 2966 C CA . GLN A 1 367 ? 8.164 -41.906 4.977 1 98.25 367 GLN A CA 1
ATOM 2967 C C . GLN A 1 367 ? 7.18 -40.719 4.988 1 98.25 367 GLN A C 1
ATOM 2969 O O . GLN A 1 367 ? 7.457 -39.688 5.57 1 98.25 367 GLN A O 1
ATOM 2974 N N . ARG A 1 368 ? 6.137 -40.781 4.207 1 97.81 368 ARG A N 1
ATOM 2975 C CA . ARG A 1 368 ? 4.898 -40.062 4.457 1 97.81 368 ARG A CA 1
ATOM 2976 C C . ARG A 1 368 ? 3.975 -40.844 5.379 1 97.81 368 ARG A C 1
ATOM 2978 O O . ARG A 1 368 ? 3.652 -42 5.105 1 97.81 368 ARG A O 1
ATOM 2985 N N . VAL A 1 369 ? 3.52 -40.219 6.422 1 96.06 369 VAL A N 1
ATOM 2986 C CA . VAL A 1 369 ? 2.893 -40.969 7.508 1 96.06 369 VAL A CA 1
ATOM 2987 C C . VAL A 1 369 ? 1.443 -41.281 7.145 1 96.06 369 VAL A C 1
ATOM 2989 O O . VAL A 1 369 ? 0.803 -42.125 7.793 1 96.06 369 VAL A O 1
ATOM 2992 N N . GLY A 1 370 ? 0.917 -40.688 6.191 1 94 370 GLY A N 1
ATOM 2993 C CA . GLY A 1 370 ? -0.468 -40.875 5.801 1 94 370 GLY A CA 1
ATOM 2994 C C . GLY A 1 370 ? -1.412 -39.844 6.367 1 94 370 GLY A C 1
ATOM 2995 O O . GLY A 1 370 ? -1.037 -39.094 7.262 1 94 370 GLY A O 1
ATOM 2996 N N . TRP A 1 371 ? -2.504 -39.75 5.77 1 90.44 371 TRP A N 1
ATOM 2997 C CA . TRP A 1 371 ? -3.545 -38.812 6.172 1 90.44 371 TRP A CA 1
ATOM 2998 C C . TRP A 1 371 ? -4.93 -39.375 5.863 1 90.44 371 TRP A C 1
ATOM 3000 O O . TRP A 1 371 ? -5.125 -40.031 4.848 1 90.44 371 TRP A O 1
ATOM 3010 N N . LYS A 1 372 ? -5.809 -39.188 6.844 1 87.88 372 LYS A N 1
ATOM 3011 C CA . LYS A 1 372 ? -7.184 -39.625 6.629 1 87.88 372 LYS A CA 1
ATOM 3012 C C . LYS A 1 372 ? -8.18 -38.594 7.113 1 87.88 372 LYS A C 1
ATOM 3014 O O . LYS A 1 372 ? -7.992 -38 8.18 1 87.88 372 LYS A O 1
ATOM 3019 N N . ASP A 1 373 ? -8.945 -38.188 6.129 1 83.44 373 ASP A N 1
ATOM 3020 C CA . ASP A 1 373 ? -10.125 -37.406 6.531 1 83.44 373 ASP A CA 1
ATOM 3021 C C . ASP A 1 373 ? -11.406 -38.062 6.004 1 83.44 373 ASP A C 1
ATOM 3023 O O . ASP A 1 373 ? -11.391 -39.219 5.582 1 83.44 373 ASP A O 1
ATOM 3027 N N . GLU A 1 374 ? -12.688 -37.5 6.223 1 81.88 374 GLU A N 1
ATOM 3028 C CA . GLU A 1 374 ? -13.969 -38.062 5.859 1 81.88 374 GLU A CA 1
ATOM 3029 C C . GLU A 1 374 ? -14.062 -38.312 4.355 1 81.88 374 GLU A C 1
ATOM 3031 O O . GLU A 1 374 ? -14.805 -39.188 3.904 1 81.88 374 GLU A O 1
ATOM 3036 N N . LYS A 1 375 ? -13.18 -37.594 3.748 1 77 375 LYS A N 1
ATOM 3037 C CA . LYS A 1 375 ? -13.398 -37.562 2.303 1 77 375 LYS A CA 1
ATOM 3038 C C . LYS A 1 375 ? -12.281 -38.281 1.564 1 77 375 LYS A C 1
ATOM 3040 O O . LYS A 1 375 ? -12.477 -38.719 0.429 1 77 375 LYS A O 1
ATOM 3045 N N . ALA A 1 376 ? -11.07 -38.312 2.18 1 78.19 376 ALA A N 1
ATOM 3046 C CA . ALA A 1 376 ? -9.906 -38.844 1.469 1 78.19 376 ALA A CA 1
ATOM 3047 C C . ALA A 1 376 ? -8.953 -39.562 2.43 1 78.19 376 ALA A C 1
ATOM 3049 O O . ALA A 1 376 ? -8.906 -39.219 3.619 1 78.19 376 ALA A O 1
ATOM 3050 N N . GLU A 1 377 ? -8.391 -40.625 1.784 1 88.5 377 GLU A N 1
ATOM 3051 C CA . GLU A 1 377 ? -7.379 -41.375 2.539 1 88.5 377 GLU A CA 1
ATOM 3052 C C . GLU A 1 377 ? -6.109 -41.562 1.716 1 88.5 377 GLU A C 1
ATOM 3054 O O . GLU A 1 377 ? -6.176 -41.969 0.552 1 88.5 377 GLU A O 1
ATOM 3059 N N . GLN A 1 378 ? -5.027 -41.125 2.268 1 93.62 378 GLN A N 1
ATOM 3060 C CA . GLN A 1 378 ? -3.695 -41.438 1.763 1 93.62 378 GLN A CA 1
ATOM 3061 C C . GLN A 1 378 ? -2.908 -42.25 2.768 1 93.62 378 GLN A C 1
ATOM 3063 O O . GLN A 1 378 ? -2.572 -41.781 3.854 1 93.62 378 GLN A O 1
ATOM 3068 N N . ALA A 1 379 ? -2.531 -43.438 2.375 1 93.56 379 ALA A N 1
ATOM 3069 C CA . ALA A 1 379 ? -2.057 -44.469 3.297 1 93.56 379 ALA A CA 1
ATOM 3070 C C . ALA A 1 379 ? -0.63 -44.156 3.756 1 93.56 379 ALA A C 1
ATOM 3072 O O . ALA A 1 379 ? -0.163 -44.719 4.75 1 93.56 379 ALA A O 1
ATOM 3073 N N . GLY A 1 380 ? -0.011 -43.312 3.029 1 97.06 380 GLY A N 1
ATOM 3074 C CA . GLY A 1 380 ? 1.405 -43.094 3.291 1 97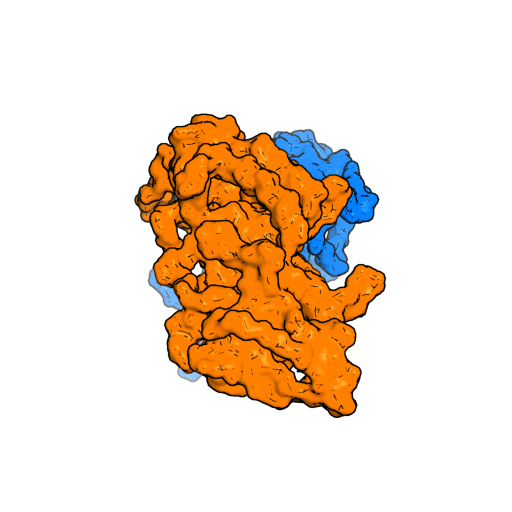.06 380 GLY A CA 1
ATOM 3075 C C . GLY A 1 380 ? 2.303 -43.906 2.367 1 97.06 380 GLY A C 1
ATOM 3076 O O . GLY A 1 380 ? 1.816 -44.656 1.526 1 97.06 380 GLY A O 1
ATOM 3077 N N . LEU A 1 381 ? 3.639 -43.656 2.5 1 98.56 381 LEU A N 1
ATOM 3078 C CA . LEU A 1 381 ? 4.602 -44.344 1.639 1 98.56 381 LEU A CA 1
ATOM 3079 C C . LEU A 1 381 ? 6 -44.281 2.238 1 98.56 381 LEU A C 1
ATOM 3081 O O . LEU A 1 381 ? 6.238 -43.562 3.201 1 98.56 381 LEU A O 1
ATOM 3085 N N . ILE A 1 382 ? 6.832 -45.188 1.747 1 98.69 382 ILE A N 1
ATOM 3086 C CA . ILE A 1 382 ? 8.273 -45.125 1.975 1 98.69 382 ILE A CA 1
ATOM 3087 C C . ILE A 1 382 ? 8.984 -44.719 0.68 1 98.69 382 ILE A C 1
ATOM 3089 O O . ILE A 1 382 ? 8.727 -45.312 -0.375 1 98.69 382 ILE A O 1
ATOM 3093 N N . TYR A 1 383 ? 9.797 -43.75 0.758 1 98.75 383 TYR A N 1
ATOM 3094 C CA . TYR A 1 383 ? 10.57 -43.25 -0.377 1 98.75 383 TYR A CA 1
ATOM 3095 C C . TYR A 1 383 ? 12.062 -43.5 -0.164 1 98.75 383 TYR A C 1
ATOM 3097 O O . TYR A 1 383 ? 12.602 -43.219 0.902 1 98.75 383 TYR A O 1
ATOM 3105 N N . VAL A 1 384 ? 12.664 -44.031 -1.185 1 98.75 384 VAL A N 1
ATOM 3106 C CA . VAL A 1 384 ? 14.094 -44.312 -1.133 1 98.75 384 VAL A CA 1
ATOM 3107 C C . VAL A 1 384 ? 14.789 -43.656 -2.332 1 98.75 384 VAL A C 1
ATOM 3109 O O . VAL A 1 384 ? 14.367 -43.844 -3.477 1 98.75 384 VAL A O 1
ATOM 3112 N N . LEU A 1 385 ? 15.82 -42.906 -2.092 1 98.44 385 LEU A N 1
ATOM 3113 C CA . LEU A 1 385 ? 16.672 -42.281 -3.098 1 98.44 385 LEU A CA 1
ATOM 3114 C C . LEU A 1 385 ? 18.109 -42.781 -2.969 1 98.44 385 LEU A C 1
ATOM 3116 O O . LEU A 1 385 ? 18.719 -42.656 -1.9 1 98.44 385 LEU A O 1
ATOM 3120 N N . ASN A 1 386 ? 18.609 -43.375 -4.035 1 97.69 386 ASN A N 1
ATOM 3121 C CA . ASN A 1 386 ? 19.938 -44 -4.062 1 97.69 386 ASN A CA 1
ATOM 3122 C C . ASN A 1 386 ? 20.859 -43.25 -5.027 1 97.69 386 ASN A C 1
ATOM 3124 O O . ASN A 1 386 ? 20.641 -43.281 -6.238 1 97.69 386 ASN A O 1
ATOM 3128 N N . ASN A 1 387 ? 21.953 -42.719 -4.555 1 96.25 387 ASN A N 1
ATOM 3129 C CA . ASN A 1 387 ? 22.891 -41.938 -5.34 1 96.25 387 ASN A CA 1
ATOM 3130 C C . ASN A 1 387 ? 24.062 -42.781 -5.82 1 96.25 387 ASN A C 1
ATOM 3132 O O . ASN A 1 387 ? 24.891 -42.312 -6.613 1 96.25 387 ASN A O 1
ATOM 3136 N N . LEU A 1 388 ? 24.141 -44 -5.367 1 92 388 LEU A N 1
ATOM 3137 C CA . LEU A 1 388 ? 25.219 -44.844 -5.816 1 92 388 LEU A CA 1
ATOM 3138 C C . LEU A 1 388 ? 25 -45.312 -7.258 1 92 388 LEU A C 1
ATOM 3140 O O . LEU A 1 388 ? 23.891 -45.656 -7.641 1 92 388 LEU A O 1
ATOM 3144 N N . GLY A 1 389 ? 26.016 -45.312 -8.023 1 85.88 389 GLY A N 1
ATOM 3145 C CA . GLY A 1 389 ? 25.891 -45.531 -9.453 1 85.88 389 GLY A CA 1
ATOM 3146 C C . GLY A 1 389 ? 26.031 -47 -9.828 1 85.88 389 GLY A C 1
ATOM 3147 O O . GLY A 1 389 ? 25.672 -47.406 -10.938 1 85.88 389 GLY A O 1
ATOM 3148 N N . ASP A 1 390 ? 26.344 -47.812 -8.883 1 86.69 390 ASP A N 1
ATOM 3149 C CA . ASP A 1 390 ? 26.797 -49.125 -9.328 1 86.69 390 ASP A CA 1
ATOM 3150 C C . ASP A 1 390 ? 26.031 -50.25 -8.625 1 86.69 390 ASP A C 1
ATOM 3152 O O . ASP A 1 390 ? 26.109 -51.406 -9.023 1 86.69 390 ASP A O 1
ATOM 3156 N N . LYS A 1 391 ? 25.234 -49.938 -7.582 1 92.81 391 LYS A N 1
ATOM 3157 C CA . LYS A 1 391 ? 24.594 -51.031 -6.859 1 92.81 391 LYS A CA 1
ATOM 3158 C C . LYS A 1 391 ? 23.281 -50.562 -6.219 1 92.81 391 LYS A C 1
ATOM 3160 O O . LYS A 1 391 ? 23.125 -49.375 -5.914 1 92.81 391 LYS A O 1
ATOM 3165 N N . TRP A 1 392 ? 22.438 -51.531 -6.059 1 96.44 392 TRP A N 1
ATOM 3166 C CA . TRP A 1 392 ? 21.25 -51.312 -5.227 1 96.44 392 TRP A CA 1
ATOM 3167 C C . TRP A 1 392 ? 21.656 -50.969 -3.797 1 96.44 392 TRP A C 1
ATOM 3169 O O . TRP A 1 392 ? 22.672 -51.469 -3.293 1 96.44 392 TRP A O 1
ATOM 3179 N N . SER A 1 393 ? 20.984 -50.094 -3.236 1 96.12 393 SER A N 1
ATOM 3180 C CA . SER A 1 393 ? 21.281 -49.688 -1.867 1 96.12 393 SER A CA 1
ATOM 3181 C C . SER A 1 393 ? 20.016 -49.5 -1.046 1 96.12 393 SER A C 1
ATOM 3183 O O . SER A 1 393 ? 19 -49.031 -1.566 1 96.12 393 SER A O 1
ATOM 3185 N N . GLY A 1 394 ? 20.031 -49.938 0.184 1 96.69 394 GLY A N 1
ATOM 3186 C CA . GLY A 1 394 ? 19.016 -49.781 1.214 1 96.69 394 GLY A CA 1
ATOM 3187 C C . GLY A 1 394 ? 19.531 -50.094 2.609 1 96.69 394 GLY A C 1
ATOM 3188 O O . GLY A 1 394 ? 20.656 -50.562 2.771 1 96.69 394 GLY A O 1
ATOM 3189 N N . THR A 1 395 ? 18.828 -49.625 3.572 1 97.5 395 THR A N 1
ATOM 3190 C CA . THR A 1 395 ? 19.141 -49.938 4.961 1 97.5 395 THR A CA 1
ATOM 3191 C C . THR A 1 395 ? 17.875 -50.156 5.777 1 97.5 395 THR A C 1
ATOM 3193 O O . THR A 1 395 ? 16.781 -49.812 5.324 1 97.5 395 THR A O 1
ATOM 3196 N N . SER A 1 396 ? 18.078 -50.875 6.84 1 97.94 396 SER A N 1
ATOM 3197 C CA . SER A 1 396 ? 16.938 -51.062 7.727 1 97.94 396 SER A CA 1
ATOM 3198 C C . SER A 1 396 ? 16.562 -49.75 8.414 1 97.94 396 SER A C 1
ATOM 3200 O O . SER A 1 396 ? 17.422 -49.062 8.961 1 97.94 396 SER A O 1
ATOM 3202 N N . VAL A 1 397 ? 15.273 -49.469 8.367 1 98.56 397 VAL A N 1
ATOM 3203 C CA . VAL A 1 397 ? 14.742 -48.312 9.039 1 98.56 397 VAL A CA 1
ATOM 3204 C C . VAL A 1 397 ? 13.508 -48.688 9.852 1 98.56 397 VAL A C 1
ATOM 3206 O O . VAL A 1 397 ? 12.828 -49.656 9.539 1 98.56 397 VAL A O 1
ATOM 3209 N N . LYS A 1 398 ? 13.289 -47.875 10.867 1 98.19 398 LYS A N 1
ATOM 3210 C CA . LYS A 1 398 ? 12.07 -48 11.648 1 98.19 398 LYS A CA 1
ATOM 3211 C C . LYS A 1 398 ? 10.93 -47.188 11.07 1 98.19 398 LYS A C 1
ATOM 3213 O O . LYS A 1 398 ? 10.992 -45.938 11.086 1 98.19 398 LYS A O 1
ATOM 3218 N N . THR A 1 399 ? 9.93 -47.844 10.609 1 98.25 399 THR A N 1
ATOM 3219 C CA . THR A 1 399 ? 8.766 -47.188 10.062 1 98.25 399 THR A CA 1
ATOM 3220 C C . THR A 1 399 ? 7.641 -47.094 11.102 1 98.25 399 THR A C 1
ATOM 3222 O O . THR A 1 399 ? 7.762 -47.688 12.188 1 98.25 399 THR A O 1
ATOM 3225 N N . LYS A 1 400 ? 6.582 -46.406 10.766 1 96.88 400 LYS A N 1
ATOM 3226 C CA . LYS A 1 400 ? 5.441 -46.312 11.68 1 96.88 400 LYS A CA 1
ATOM 3227 C C . LYS A 1 400 ? 4.566 -47.562 11.594 1 96.88 400 LYS A C 1
ATOM 3229 O O . LYS A 1 400 ? 3.67 -47.75 12.422 1 96.88 400 LYS A O 1
ATOM 3234 N N . TRP A 1 401 ? 4.777 -48.438 10.648 1 97.56 401 TRP A N 1
ATOM 3235 C CA . TRP A 1 401 ? 3.9 -49.594 10.375 1 97.56 401 TRP A CA 1
ATOM 3236 C C . TRP A 1 401 ? 4.492 -50.875 10.93 1 97.56 401 TRP A C 1
ATOM 3238 O O . TRP A 1 401 ? 5.422 -51.438 10.352 1 97.56 401 TRP A O 1
ATOM 3248 N N . PRO A 1 402 ? 3.951 -51.469 11.938 1 97.69 402 PRO A N 1
ATOM 3249 C CA . PRO A 1 402 ? 4.371 -52.781 12.375 1 97.69 402 PRO A CA 1
ATOM 3250 C C . PRO A 1 402 ? 3.707 -53.906 11.578 1 97.69 402 PRO A C 1
ATOM 3252 O O . PRO A 1 402 ? 2.512 -53.844 11.273 1 97.69 402 PRO A O 1
ATOM 3255 N N . ASN A 1 403 ? 4.422 -54.906 11.234 1 98.06 403 ASN A N 1
ATOM 3256 C CA . ASN A 1 403 ? 3.916 -56.094 10.555 1 98.06 403 ASN A CA 1
ATOM 3257 C C . ASN A 1 403 ? 3.139 -55.719 9.297 1 98.06 403 ASN A C 1
ATOM 3259 O O . ASN A 1 403 ? 2.029 -56.219 9.078 1 98.06 403 ASN A O 1
ATOM 3263 N N . GLN A 1 404 ? 3.705 -54.906 8.523 1 98.25 404 GLN A N 1
ATOM 3264 C CA . GLN A 1 404 ? 3.039 -54.406 7.328 1 98.25 404 GLN A CA 1
ATOM 3265 C C . GLN A 1 404 ? 3.801 -54.781 6.062 1 98.25 404 GLN A C 1
ATOM 3267 O O . GLN A 1 404 ? 5.02 -54.594 5.988 1 98.25 404 GLN A O 1
ATOM 3272 N N . LYS A 1 405 ? 3.131 -55.312 5.086 1 98.44 405 LYS A N 1
ATOM 3273 C CA . LYS A 1 405 ? 3.691 -55.562 3.762 1 98.44 405 LYS A CA 1
ATOM 3274 C C . LYS A 1 405 ? 3.668 -54.312 2.895 1 98.44 405 LYS A C 1
ATOM 3276 O O . LYS A 1 405 ? 2.693 -53.562 2.912 1 98.44 405 LYS A O 1
ATOM 3281 N N . PHE A 1 406 ? 4.754 -54.094 2.176 1 98.44 406 PHE A N 1
ATOM 3282 C CA . PHE A 1 406 ? 4.879 -53 1.25 1 98.44 406 PHE A CA 1
ATOM 3283 C C . PHE A 1 406 ? 5.145 -53.5 -0.166 1 98.44 406 PHE A C 1
ATOM 3285 O O . PHE A 1 406 ? 5.926 -54.406 -0.366 1 98.44 406 PHE A O 1
ATOM 3292 N N . ALA A 1 407 ? 4.492 -52.875 -1.127 1 98.25 407 ALA A N 1
ATOM 3293 C CA . ALA A 1 407 ? 4.754 -53.156 -2.539 1 98.25 407 ALA A CA 1
ATOM 3294 C C . ALA A 1 407 ? 5.395 -51.938 -3.213 1 98.25 407 ALA A C 1
ATOM 3296 O O . ALA A 1 407 ? 5.027 -50.812 -2.934 1 98.25 407 ALA A O 1
ATOM 3297 N N . PRO A 1 408 ? 6.41 -52.219 -4.062 1 98.12 408 PRO A N 1
ATOM 3298 C CA . PRO A 1 408 ? 6.902 -51.094 -4.879 1 98.12 408 PRO A CA 1
ATOM 3299 C C . PRO A 1 408 ? 5.855 -50.594 -5.867 1 98.12 408 PRO A C 1
ATOM 3301 O O . PRO A 1 408 ? 5.238 -51.375 -6.586 1 98.12 408 PRO A O 1
ATOM 3304 N N . ILE A 1 409 ? 5.648 -49.281 -5.934 1 97.81 409 ILE A N 1
ATOM 3305 C CA . ILE A 1 409 ? 4.586 -48.75 -6.785 1 97.81 409 ILE A CA 1
ATOM 3306 C C . ILE A 1 409 ? 5.184 -47.844 -7.852 1 97.81 409 ILE A C 1
ATOM 3308 O O . ILE A 1 409 ? 4.543 -47.562 -8.867 1 97.81 409 ILE A O 1
ATOM 3312 N N . ALA A 1 410 ? 6.375 -47.312 -7.707 1 98.44 410 ALA A N 1
ATOM 3313 C CA . ALA A 1 410 ? 7.105 -46.531 -8.688 1 98.44 410 ALA A CA 1
ATOM 3314 C C . ALA A 1 410 ? 8.609 -46.594 -8.445 1 98.44 410 ALA A C 1
ATOM 3316 O O . ALA A 1 410 ? 9.062 -46.594 -7.297 1 98.44 410 ALA A O 1
ATOM 3317 N N . TRP A 1 411 ? 9.383 -46.75 -9.477 1 98.19 411 TRP A N 1
ATOM 3318 C CA . TRP A 1 411 ? 10.836 -46.812 -9.367 1 98.19 411 TRP A CA 1
ATOM 3319 C C . TRP A 1 411 ? 11.492 -46.5 -10.711 1 98.19 411 TRP A C 1
ATOM 3321 O O . TRP A 1 411 ? 10.867 -46.656 -11.766 1 98.19 411 TRP A O 1
ATOM 3331 N N . ASP A 1 412 ? 12.688 -46.031 -10.703 1 97.38 412 ASP A N 1
ATOM 3332 C CA . ASP A 1 412 ? 13.547 -45.844 -11.867 1 97.38 412 ASP A CA 1
ATOM 3333 C C . ASP A 1 412 ? 15.016 -45.75 -11.461 1 97.38 412 ASP A C 1
ATOM 3335 O O . ASP A 1 412 ? 15.328 -45.438 -10.312 1 97.38 412 ASP A O 1
ATOM 3339 N N . GLY A 1 413 ? 15.898 -46.125 -12.328 1 95.94 413 GLY A N 1
ATOM 3340 C CA . GLY A 1 413 ? 17.344 -46.062 -12.094 1 95.94 413 GLY A CA 1
ATOM 3341 C C . GLY A 1 413 ? 18.141 -46.781 -13.164 1 95.94 413 GLY A C 1
ATOM 3342 O O . GLY A 1 413 ? 17.625 -47.031 -14.258 1 95.94 413 GLY A O 1
ATOM 3343 N N . HIS A 1 414 ? 19.422 -46.938 -12.82 1 94.94 414 HIS A N 1
ATOM 3344 C CA . HIS A 1 414 ? 20.328 -47.531 -13.789 1 94.94 414 HIS A CA 1
ATOM 3345 C C . HIS A 1 414 ? 20.359 -49.062 -13.664 1 94.94 414 HIS A C 1
ATOM 3347 O O . HIS A 1 414 ? 21.422 -49.656 -13.633 1 94.94 414 HIS A O 1
ATOM 3353 N N . ASP A 1 415 ? 19.25 -49.656 -13.391 1 90.44 415 ASP A N 1
ATOM 3354 C CA . ASP A 1 415 ? 19.031 -51.094 -13.375 1 90.44 415 ASP A CA 1
ATOM 3355 C C . ASP A 1 415 ? 17.578 -51.438 -13.742 1 90.44 415 ASP A C 1
ATOM 3357 O O . ASP A 1 415 ? 16.656 -50.719 -13.383 1 90.44 415 ASP A O 1
ATOM 3361 N N . THR A 1 416 ? 17.422 -52.562 -14.461 1 85.94 416 THR A N 1
ATOM 3362 C CA . THR A 1 416 ? 16.094 -52.938 -14.953 1 85.94 416 THR A CA 1
ATOM 3363 C C . THR A 1 416 ? 15.383 -53.844 -13.969 1 85.94 416 THR A C 1
ATOM 3365 O O . THR A 1 416 ? 14.195 -54.156 -14.133 1 85.94 416 THR A O 1
ATOM 3368 N N . ALA A 1 417 ? 16.109 -54.188 -12.922 1 86.75 417 ALA A N 1
ATOM 3369 C CA . ALA A 1 417 ? 15.5 -55.094 -11.945 1 86.75 417 ALA A CA 1
ATOM 3370 C C . ALA A 1 417 ? 14.344 -54.406 -11.219 1 86.75 417 ALA A C 1
ATOM 3372 O O . ALA A 1 417 ? 14.375 -53.188 -10.984 1 86.75 417 ALA A O 1
ATOM 3373 N N . LEU A 1 418 ? 13.406 -55.219 -10.859 1 91.31 418 LEU A N 1
ATOM 3374 C CA . LEU A 1 418 ? 12.242 -54.781 -10.109 1 91.31 418 LEU A CA 1
ATOM 3375 C C . LEU A 1 418 ? 12.5 -54.875 -8.602 1 91.31 418 LEU A C 1
ATOM 3377 O O . LEU A 1 418 ? 13.055 -55.844 -8.125 1 91.31 418 LEU A O 1
ATOM 3381 N N . PRO A 1 419 ? 12.117 -53.781 -7.945 1 95.44 419 PRO A N 1
ATOM 3382 C CA . PRO A 1 419 ? 12.211 -53.906 -6.488 1 95.44 419 PRO A CA 1
ATOM 3383 C C . PRO A 1 419 ? 11.25 -54.969 -5.934 1 95.44 419 PRO A C 1
ATOM 3385 O O . PRO A 1 419 ? 10.133 -55.094 -6.426 1 95.44 419 PRO A O 1
ATOM 3388 N N . ASP A 1 420 ? 11.695 -55.656 -4.902 1 95 420 ASP A N 1
ATOM 3389 C CA . ASP A 1 420 ? 10.875 -56.688 -4.258 1 95 420 ASP A CA 1
ATOM 3390 C C . ASP A 1 420 ? 9.969 -56.094 -3.195 1 95 420 ASP A C 1
ATOM 3392 O O . ASP A 1 420 ? 10.273 -55.031 -2.645 1 95 420 ASP A O 1
ATOM 3396 N N . GLU A 1 421 ? 8.938 -56.781 -2.918 1 97.5 421 GLU A N 1
ATOM 3397 C CA . GLU A 1 421 ? 8.117 -56.438 -1.765 1 97.5 421 GLU A CA 1
ATOM 3398 C C . GLU A 1 421 ? 8.922 -56.5 -0.47 1 97.5 421 GLU A C 1
ATOM 3400 O O . GLU A 1 421 ? 9.898 -57.25 -0.378 1 97.5 421 GLU A O 1
ATOM 3405 N N . ARG A 1 422 ? 8.484 -55.688 0.412 1 97.88 422 ARG A N 1
ATOM 3406 C CA . ARG A 1 422 ? 9.117 -55.625 1.728 1 97.88 422 ARG A CA 1
ATOM 3407 C C . ARG A 1 422 ? 8.078 -55.781 2.836 1 97.88 422 ARG A C 1
ATOM 3409 O O . ARG A 1 422 ? 6.918 -55.406 2.664 1 97.88 422 ARG A O 1
ATOM 3416 N N . THR A 1 423 ? 8.5 -56.375 4 1 98.38 423 THR A N 1
ATOM 3417 C CA . THR A 1 423 ? 7.629 -56.5 5.164 1 98.38 423 THR A CA 1
ATOM 3418 C C . THR A 1 423 ? 8.344 -56.031 6.43 1 98.38 423 THR A C 1
ATOM 3420 O O . THR A 1 423 ? 9.469 -56.469 6.703 1 98.38 423 THR A O 1
ATOM 3423 N N . THR A 1 424 ? 7.695 -55.188 7.117 1 98.44 424 THR A N 1
ATOM 3424 C CA . THR A 1 424 ? 8.273 -54.75 8.383 1 98.44 424 THR A CA 1
ATOM 3425 C C . THR A 1 424 ? 8.031 -55.781 9.477 1 98.44 424 THR A C 1
ATOM 3427 O O . THR A 1 424 ? 7.055 -56.531 9.422 1 98.44 424 THR A O 1
ATOM 3430 N N . ASP A 1 425 ? 8.906 -55.781 10.453 1 98.19 425 ASP A N 1
ATOM 3431 C CA . ASP A 1 425 ? 8.734 -56.688 11.602 1 98.19 425 ASP A CA 1
ATOM 3432 C C . ASP A 1 425 ? 7.793 -56.062 12.633 1 98.19 425 ASP A C 1
ATOM 3434 O O . ASP A 1 425 ? 7.137 -55.062 12.359 1 98.19 425 ASP A O 1
ATOM 3438 N N . GLY A 1 426 ? 7.668 -56.688 13.766 1 97.69 426 GLY A N 1
ATOM 3439 C CA . GLY A 1 426 ? 6.734 -56.281 14.805 1 97.69 426 GLY A CA 1
ATOM 3440 C C . GLY A 1 426 ? 7.031 -54.906 15.367 1 97.69 426 GLY A C 1
ATOM 3441 O O . GLY A 1 426 ? 6.148 -54.25 15.938 1 97.69 426 GLY A O 1
ATOM 3442 N N . GLU A 1 427 ? 8.273 -54.438 15.195 1 97.75 427 GLU A N 1
ATOM 3443 C CA . GLU A 1 427 ? 8.672 -53.125 15.688 1 97.75 427 GLU A CA 1
ATOM 3444 C C . GLU A 1 427 ? 8.648 -52.094 14.562 1 97.75 427 GLU A C 1
ATOM 3446 O O . GLU A 1 427 ? 8.969 -50.938 14.789 1 97.75 427 GLU A O 1
ATOM 3451 N N . GLY A 1 428 ? 8.297 -52.469 13.344 1 98.19 428 GLY A N 1
ATOM 3452 C CA . GLY A 1 428 ? 8.18 -51.562 12.219 1 98.19 428 GLY A CA 1
ATOM 3453 C C . GLY A 1 428 ? 9.461 -51.438 11.414 1 98.19 428 GLY A C 1
ATOM 3454 O O . GLY A 1 428 ? 9.609 -50.5 10.617 1 98.19 428 GLY A O 1
ATOM 3455 N N . ASN A 1 429 ? 10.422 -52.312 11.625 1 98.25 429 ASN A N 1
ATOM 3456 C CA . ASN A 1 429 ? 11.703 -52.219 10.93 1 98.25 429 ASN A CA 1
ATOM 3457 C C . ASN A 1 429 ? 11.695 -53.031 9.641 1 98.25 429 ASN A C 1
ATOM 3459 O O . ASN A 1 429 ? 11.109 -54.125 9.586 1 98.25 429 ASN A O 1
ATOM 3463 N N . ALA A 1 430 ? 12.258 -52.531 8.57 1 98.5 430 ALA A N 1
ATOM 3464 C CA . ALA A 1 430 ? 12.508 -53.25 7.324 1 98.5 430 ALA A CA 1
ATOM 3465 C C . ALA A 1 430 ? 13.57 -52.562 6.484 1 98.5 430 ALA A C 1
ATOM 3467 O O . ALA A 1 430 ? 13.859 -51.375 6.699 1 98.5 430 ALA A O 1
ATOM 3468 N N . GLU A 1 431 ? 14.195 -53.281 5.645 1 98.31 431 GLU A N 1
ATOM 3469 C CA . GLU A 1 431 ? 15.086 -52.719 4.633 1 98.31 431 GLU A CA 1
ATOM 3470 C C . GLU A 1 431 ? 14.32 -52.375 3.357 1 98.31 431 GLU A C 1
ATOM 3472 O O . GLU A 1 431 ? 13.523 -53.156 2.871 1 98.31 431 GLU A O 1
ATOM 3477 N N . PHE A 1 432 ? 14.562 -51.25 2.848 1 98.44 432 PHE A N 1
ATOM 3478 C CA . PHE A 1 432 ? 13.969 -50.812 1.593 1 98.44 432 PHE A CA 1
ATOM 3479 C C . PHE A 1 432 ? 15.047 -50.406 0.6 1 98.44 432 PHE A C 1
ATOM 3481 O O . PHE A 1 432 ? 15.656 -49.344 0.748 1 98.44 432 PHE A O 1
ATOM 3488 N N . PRO A 1 433 ? 15.281 -51.094 -0.449 1 97.62 433 PRO A N 1
ATOM 3489 C CA . PRO A 1 433 ? 16.328 -50.719 -1.411 1 97.62 433 PRO A CA 1
ATOM 3490 C C . PRO A 1 433 ? 15.789 -49.938 -2.604 1 97.62 433 PRO A C 1
ATOM 3492 O O . PRO A 1 433 ? 14.586 -50 -2.896 1 97.62 433 PRO A O 1
ATOM 3495 N N . ALA A 1 434 ? 16.656 -49.281 -3.291 1 98 434 ALA A N 1
ATOM 3496 C CA . ALA A 1 434 ? 16.406 -48.625 -4.574 1 98 434 ALA A CA 1
ATOM 3497 C C . ALA A 1 434 ? 17.516 -48.938 -5.574 1 98 434 ALA A C 1
ATOM 3499 O O . ALA A 1 434 ? 18.641 -49.25 -5.184 1 98 434 ALA A O 1
ATOM 3500 N N . PRO A 1 435 ? 17.172 -48.844 -6.832 1 97.56 435 PRO A N 1
ATOM 3501 C CA . PRO A 1 435 ? 18.172 -49.156 -7.855 1 97.56 435 PRO A CA 1
ATOM 3502 C C . PRO A 1 435 ? 19.297 -48.094 -7.895 1 97.56 435 PRO A C 1
ATOM 3504 O O . PRO A 1 435 ? 19.156 -47.031 -7.312 1 97.56 435 PRO A O 1
ATOM 3507 N N . PRO A 1 436 ? 20.469 -48.469 -8.594 1 96.44 436 PRO A N 1
ATOM 3508 C CA . PRO A 1 436 ? 21.562 -47.5 -8.734 1 96.44 436 PRO A CA 1
ATOM 3509 C C . PRO A 1 436 ? 21.125 -46.219 -9.43 1 96.44 436 PRO A C 1
ATOM 3511 O O . PRO A 1 436 ? 20.453 -46.281 -10.461 1 96.44 436 PRO A O 1
ATOM 3514 N N . ARG A 1 437 ? 21.625 -45.094 -8.859 1 96.94 437 ARG A N 1
ATOM 3515 C CA . ARG A 1 437 ? 21.266 -43.781 -9.383 1 96.94 437 ARG A CA 1
ATOM 3516 C C . ARG A 1 437 ? 19.781 -43.688 -9.672 1 96.94 437 ARG A C 1
ATOM 3518 O O . ARG A 1 437 ? 19.375 -43.344 -10.781 1 96.94 437 ARG A O 1
ATOM 3525 N N . GLY A 1 438 ? 19 -44.062 -8.555 1 97.12 438 GLY A N 1
ATOM 3526 C CA . GLY A 1 438 ? 17.562 -44.156 -8.766 1 97.12 438 GLY A CA 1
ATOM 3527 C C . GLY A 1 438 ? 16.766 -44 -7.488 1 97.12 438 GLY A C 1
ATOM 3528 O O . GLY A 1 438 ? 17.25 -43.438 -6.508 1 97.12 438 GLY A O 1
ATOM 3529 N N . PHE A 1 439 ? 15.484 -44.344 -7.586 1 98.38 439 PHE A N 1
ATOM 3530 C CA . PHE A 1 439 ? 14.547 -44.219 -6.477 1 98.38 439 PHE A CA 1
ATOM 3531 C C . PHE A 1 439 ? 13.562 -45.406 -6.488 1 98.38 439 PHE A C 1
ATOM 3533 O O . PHE A 1 439 ? 13.438 -46.094 -7.492 1 98.38 439 PHE A O 1
ATOM 3540 N N . ALA A 1 440 ? 12.984 -45.594 -5.398 1 98.69 440 ALA A N 1
ATOM 3541 C CA . ALA A 1 440 ? 11.844 -46.5 -5.277 1 98.69 440 ALA A CA 1
ATOM 3542 C C . ALA A 1 440 ? 10.836 -45.969 -4.258 1 98.69 440 ALA A C 1
ATOM 3544 O O . ALA A 1 440 ? 11.219 -45.438 -3.223 1 98.69 440 ALA A O 1
ATOM 3545 N N . ILE A 1 441 ? 9.602 -46.125 -4.574 1 98.88 441 ILE A N 1
ATOM 3546 C CA . ILE A 1 441 ? 8.492 -45.781 -3.688 1 98.88 441 ILE A CA 1
ATOM 3547 C C . ILE A 1 441 ? 7.715 -47.031 -3.314 1 98.88 441 ILE A C 1
ATOM 3549 O O . ILE A 1 441 ? 7.246 -47.781 -4.191 1 98.88 441 ILE A O 1
ATOM 3553 N N . TYR A 1 442 ? 7.652 -47.281 -2.02 1 98.69 442 TYR A N 1
ATOM 3554 C CA . TYR A 1 442 ? 6.922 -48.438 -1.49 1 98.69 442 TYR A CA 1
ATOM 3555 C C . TYR A 1 442 ? 5.645 -48 -0.785 1 98.69 442 TYR A C 1
ATOM 3557 O O . TYR A 1 442 ? 5.66 -47.031 -0.002 1 98.69 442 TYR A O 1
ATOM 3565 N N . ALA A 1 443 ? 4.52 -48.688 -1.055 1 98.25 443 ALA A N 1
ATOM 3566 C CA . ALA A 1 443 ? 3.246 -48.375 -0.404 1 98.25 443 ALA A CA 1
ATOM 3567 C C . ALA A 1 443 ? 2.75 -49.562 0.405 1 98.25 443 ALA A C 1
ATOM 3569 O O . ALA A 1 443 ? 2.947 -50.719 0.011 1 98.25 443 ALA A O 1
ATOM 3570 N N . PRO A 1 444 ? 2.115 -49.281 1.467 1 96.94 444 PRO A N 1
ATOM 3571 C CA . PRO A 1 444 ? 1.562 -50.375 2.246 1 96.94 444 PRO A CA 1
ATOM 3572 C C . PRO A 1 444 ? 0.406 -51.094 1.536 1 96.94 444 PRO A C 1
ATOM 3574 O O . PRO A 1 444 ? -0.405 -50.438 0.875 1 96.94 444 PRO A O 1
ATOM 3577 N N . VAL A 1 445 ? 0.43 -52.375 1.65 1 93.88 445 VAL A N 1
ATOM 3578 C CA . VAL A 1 445 ? -0.612 -53.188 1.006 1 93.88 445 VAL A CA 1
ATOM 3579 C C . VAL A 1 445 ? -1.385 -53.969 2.059 1 93.88 445 VAL A C 1
ATOM 3581 O O . VAL A 1 445 ? -0.833 -54.344 3.1 1 93.88 445 VAL A O 1
ATOM 3584 N N . MET B 1 1 ? 11.453 29.984 11.633 1 70.5 1 MET B N 1
ATOM 3585 C CA . MET B 1 1 ? 10.414 29.266 12.359 1 70.5 1 MET B CA 1
ATOM 3586 C C . MET B 1 1 ? 9.039 29.875 12.086 1 70.5 1 MET B C 1
ATOM 3588 O O . MET B 1 1 ? 8.93 31.062 11.812 1 70.5 1 MET B O 1
ATOM 3592 N N . ALA B 1 2 ? 7.941 29.109 11.766 1 92.31 2 ALA B N 1
ATOM 3593 C CA . ALA B 1 2 ? 6.66 29.531 11.203 1 92.31 2 ALA B CA 1
ATOM 3594 C C . ALA B 1 2 ? 5.527 29.328 12.203 1 92.31 2 ALA B C 1
ATOM 3596 O O . ALA B 1 2 ? 5.668 28.562 13.164 1 92.31 2 ALA B O 1
ATOM 3597 N N . VAL B 1 3 ? 4.582 30.203 12.164 1 98.06 3 VAL B N 1
ATOM 3598 C CA . VAL B 1 3 ? 3.365 30.141 12.969 1 98.06 3 VAL B CA 1
ATOM 3599 C C . VAL B 1 3 ? 2.158 29.922 12.055 1 98.06 3 VAL B C 1
ATOM 3601 O O . VAL B 1 3 ? 2.006 30.625 11.047 1 98.06 3 VAL B O 1
ATOM 3604 N N . MET B 1 4 ? 1.339 28.969 12.438 1 98.5 4 MET B N 1
ATOM 3605 C CA . MET B 1 4 ? 0.106 28.719 11.695 1 98.5 4 MET B CA 1
ATOM 3606 C C . MET B 1 4 ? -1.109 29.172 12.492 1 98.5 4 MET B C 1
ATOM 3608 O O . MET B 1 4 ? -1.064 29.25 13.719 1 98.5 4 MET B O 1
ATOM 3612 N N . MET B 1 5 ? -2.131 29.547 11.789 1 98.81 5 MET B N 1
ATOM 3613 C CA . MET B 1 5 ? -3.406 29.859 12.43 1 98.81 5 MET B CA 1
ATOM 3614 C C . MET B 1 5 ? -4.52 28.969 11.883 1 98.81 5 MET B C 1
ATOM 3616 O O . MET B 1 5 ? -4.672 28.844 10.664 1 98.81 5 MET B O 1
ATOM 3620 N N . GLN B 1 6 ? -5.199 28.312 12.773 1 98.88 6 GLN B N 1
ATOM 3621 C CA . GLN B 1 6 ? -6.496 27.766 12.375 1 98.88 6 GLN B CA 1
ATOM 3622 C C . GLN B 1 6 ? -7.508 28.875 12.125 1 98.88 6 GLN B C 1
ATOM 3624 O O . GLN B 1 6 ? -8 29.5 13.062 1 98.88 6 GLN B O 1
ATOM 3629 N N . ALA B 1 7 ? -7.918 29.062 10.914 1 98.88 7 ALA B N 1
ATOM 3630 C CA . ALA B 1 7 ? -8.648 30.266 10.531 1 98.88 7 ALA B CA 1
ATOM 3631 C C . ALA B 1 7 ? -10.148 30.016 10.516 1 98.88 7 ALA B C 1
ATOM 3633 O O . ALA B 1 7 ? -10.859 30.516 9.641 1 98.88 7 ALA B O 1
ATOM 3634 N N . PHE B 1 8 ? -10.578 29.188 11.422 1 98.75 8 PHE B N 1
ATOM 3635 C CA . PHE B 1 8 ? -12 28.906 11.594 1 98.75 8 PHE B CA 1
ATOM 3636 C C . PHE B 1 8 ? -12.266 28.312 12.969 1 98.75 8 PHE B C 1
ATOM 3638 O O . PHE B 1 8 ? -11.336 28.062 13.734 1 98.75 8 PHE B O 1
ATOM 3645 N N . TYR B 1 9 ? -13.445 28.172 13.367 1 97.94 9 TYR B N 1
ATOM 3646 C CA . TYR B 1 9 ? -13.984 27.359 14.453 1 97.94 9 TYR B CA 1
ATOM 3647 C C . TYR B 1 9 ? -15.375 26.844 14.102 1 97.94 9 TYR B C 1
ATOM 3649 O O . TYR B 1 9 ? -15.891 27.109 13.016 1 97.94 9 TYR B O 1
ATOM 3657 N N . TRP B 1 10 ? -15.953 25.953 14.93 1 96.12 10 TRP B N 1
ATOM 3658 C CA . TRP B 1 10 ? -17.266 25.391 14.617 1 96.12 10 TRP B CA 1
ATOM 3659 C C . TRP B 1 10 ? -18.297 26.484 14.359 1 96.12 10 TRP B C 1
ATOM 3661 O O . TRP B 1 10 ? -18.453 27.391 15.188 1 96.12 10 TRP B O 1
ATOM 3671 N N . ASP B 1 11 ? -18.953 26.5 13.25 1 96.06 11 ASP B N 1
ATOM 3672 C CA . ASP B 1 11 ? -20.031 27.391 12.852 1 96.06 11 ASP B CA 1
ATOM 3673 C C . ASP B 1 11 ? -19.562 28.844 12.805 1 96.06 11 ASP B C 1
ATOM 3675 O O . ASP B 1 11 ? -20.328 29.766 13.047 1 96.06 11 ASP B O 1
ATOM 3679 N N . ALA B 1 12 ? -18.266 29.031 12.562 1 97.88 12 ALA B N 1
ATOM 3680 C CA . ALA B 1 12 ? -17.672 30.359 12.586 1 97.88 12 ALA B CA 1
ATOM 3681 C C . ALA B 1 12 ? -18.422 31.312 11.648 1 97.88 12 ALA B C 1
ATOM 3683 O O . ALA B 1 12 ? -18.812 32.406 12.055 1 97.88 12 ALA B O 1
ATOM 3684 N N . PRO B 1 13 ? -18.734 30.875 10.375 1 98.44 13 PRO B N 1
ATOM 3685 C CA . PRO B 1 13 ? -19.422 31.812 9.5 1 98.44 13 PRO B CA 1
ATOM 3686 C C . PRO B 1 13 ? -20.797 32.219 10.039 1 98.44 13 PRO B C 1
ATOM 3688 O O . PRO B 1 13 ? -21.219 33.375 9.875 1 98.44 13 PRO B O 1
ATOM 3691 N N . ILE B 1 14 ? -21.484 31.266 10.586 1 98 14 ILE B N 1
ATOM 3692 C CA . ILE B 1 14 ? -22.812 31.547 11.141 1 98 14 ILE B CA 1
ATOM 3693 C C . ILE B 1 14 ? -22.688 32.469 12.344 1 98 14 ILE B C 1
ATOM 3695 O O . ILE B 1 14 ? -23.359 33.5 12.414 1 98 14 ILE B O 1
ATOM 3699 N N . GLN B 1 15 ? -21.812 32.125 13.258 1 97.62 15 GLN B N 1
ATOM 3700 C CA . GLN B 1 15 ? -21.641 32.906 14.492 1 97.62 15 GLN B CA 1
ATOM 3701 C C . GLN B 1 15 ? -21.156 34.312 14.203 1 97.62 15 GLN B C 1
ATOM 3703 O O . GLN B 1 15 ? -21.5 35.25 14.938 1 97.62 15 GLN B O 1
ATOM 3708 N N . GLU B 1 16 ? -20.406 34.531 13.172 1 97.94 16 GLU B N 1
ATOM 3709 C CA . GLU B 1 16 ? -19.859 35.844 12.836 1 97.94 16 GLU B CA 1
ATOM 3710 C C . GLU B 1 16 ? -20.703 36.562 11.773 1 97.94 16 GLU B C 1
ATOM 3712 O O . GLU B 1 16 ? -20.328 37.625 11.273 1 97.94 16 GLU B O 1
ATOM 3717 N N . LYS B 1 17 ? -21.859 35.969 11.375 1 98.06 17 LYS B N 1
ATOM 3718 C CA . LYS B 1 17 ? -22.781 36.5 10.375 1 98.06 17 LYS B CA 1
ATOM 3719 C C . LYS B 1 17 ? -22.094 36.719 9.039 1 98.06 17 LYS B C 1
ATOM 3721 O O . LYS B 1 17 ? -22.188 37.781 8.43 1 98.06 17 LYS B O 1
ATOM 3726 N N . LYS B 1 18 ? -21.312 35.688 8.664 1 98.38 18 LYS B N 1
ATOM 3727 C CA . LYS B 1 18 ? -20.562 35.688 7.41 1 98.38 18 LYS B CA 1
ATOM 3728 C C . LYS B 1 18 ? -20.844 34.406 6.605 1 98.38 18 LYS B C 1
ATOM 3730 O O . LYS B 1 18 ? -19.922 33.844 6.004 1 98.38 18 LYS B O 1
ATOM 3735 N N . GLU B 1 19 ? -22.078 33.906 6.711 1 97.81 19 GLU B N 1
ATOM 3736 C CA . GLU B 1 19 ? -22.438 32.719 5.965 1 97.81 19 GLU B CA 1
ATOM 3737 C C . GLU B 1 19 ? -22.203 32.875 4.469 1 97.81 19 GLU B C 1
ATOM 3739 O O . GLU B 1 19 ? -22.656 33.875 3.881 1 97.81 19 GLU B O 1
ATOM 3744 N N . GLY B 1 20 ? -21.422 32 3.9 1 98 20 GLY B N 1
ATOM 3745 C CA . GLY B 1 20 ? -21.109 32.062 2.482 1 98 20 GLY B CA 1
ATOM 3746 C C . GLY B 1 20 ? -20.062 33.125 2.148 1 98 20 GLY B C 1
ATOM 3747 O O . GLY B 1 20 ? -19.766 33.375 0.976 1 98 20 GLY B O 1
ATOM 3748 N N . GLU B 1 21 ? -19.484 33.75 3.199 1 98.44 21 GLU B N 1
ATOM 3749 C CA . GLU B 1 21 ? -18.578 34.875 2.973 1 98.44 21 GLU B CA 1
ATOM 3750 C C . GLU B 1 21 ? -17.312 34.75 3.82 1 98.44 21 GLU B C 1
ATOM 3752 O O . GLU B 1 21 ? -16.625 35.719 4.082 1 98.44 21 GLU B O 1
ATOM 3757 N N . TRP B 1 22 ? -17.094 33.562 4.246 1 98.81 22 TRP B N 1
ATOM 3758 C CA . TRP B 1 22 ? -15.977 33.375 5.168 1 98.81 22 TRP B CA 1
ATOM 3759 C C . TRP B 1 22 ? -14.641 33.562 4.461 1 98.81 22 TRP B C 1
ATOM 3761 O O . TRP B 1 22 ? -13.711 34.125 5.031 1 98.81 22 TRP B O 1
ATOM 3771 N N . TRP B 1 23 ? -14.523 33.125 3.188 1 98.88 23 TRP B N 1
ATOM 3772 C CA . TRP B 1 23 ? -13.297 33.344 2.432 1 98.88 23 TRP B CA 1
ATOM 3773 C C . TRP B 1 23 ? -12.984 34.844 2.33 1 98.88 23 TRP B C 1
ATOM 3775 O O . TRP B 1 23 ? -11.852 35.25 2.58 1 98.88 23 TRP B O 1
ATOM 3785 N N . ASN B 1 24 ? -13.953 35.562 2.031 1 98.88 24 ASN B N 1
ATOM 3786 C CA . ASN B 1 24 ? -13.781 37.031 1.949 1 98.88 24 ASN B CA 1
ATOM 3787 C C . ASN B 1 24 ? -13.422 37.625 3.307 1 98.88 24 ASN B C 1
ATOM 3789 O O . ASN B 1 24 ? -12.602 38.531 3.387 1 98.88 24 ASN B O 1
ATOM 3793 N N . HIS B 1 25 ? -14.102 37.125 4.289 1 98.88 25 HIS B N 1
ATOM 3794 C CA . HIS B 1 25 ? -13.844 37.594 5.641 1 98.88 25 HIS B CA 1
ATOM 3795 C C . HIS B 1 25 ? -12.391 37.375 6.043 1 98.88 25 HIS B C 1
ATOM 3797 O O . HIS B 1 25 ? -11.75 38.281 6.59 1 98.88 25 HIS B O 1
ATOM 3803 N N . ILE B 1 26 ? -11.844 36.219 5.797 1 98.88 26 ILE B N 1
ATOM 3804 C CA . ILE B 1 26 ? -10.445 35.906 6.078 1 98.88 26 ILE B CA 1
ATOM 3805 C C . ILE B 1 26 ? -9.547 36.844 5.246 1 98.88 26 ILE B C 1
ATOM 3807 O O . ILE B 1 26 ? -8.547 37.344 5.75 1 98.88 26 ILE B O 1
ATOM 3811 N N . ALA B 1 27 ? -9.922 37 3.98 1 98.88 27 ALA B N 1
ATOM 3812 C CA . ALA B 1 27 ? -9.117 37.844 3.088 1 98.88 27 ALA B CA 1
ATOM 3813 C C . ALA B 1 27 ? -8.938 39.25 3.658 1 98.88 27 ALA B C 1
ATOM 3815 O O . ALA B 1 27 ? -7.879 39.844 3.5 1 98.88 27 ALA B O 1
ATOM 3816 N N . GLU B 1 28 ? -9.93 39.688 4.309 1 98.62 28 GLU B N 1
ATOM 3817 C CA . GLU B 1 28 ? -9.875 41.031 4.91 1 98.62 28 GLU B CA 1
ATOM 3818 C C . GLU B 1 28 ? -8.82 41.094 6.008 1 98.62 28 GLU B C 1
ATOM 3820 O O . GLU B 1 28 ? -8.344 42.188 6.352 1 98.62 28 GLU B O 1
ATOM 3825 N N . LYS B 1 29 ? -8.492 40 6.543 1 98.44 29 LYS B N 1
ATOM 3826 C CA . LYS B 1 29 ? -7.598 39.938 7.699 1 98.44 29 LYS B CA 1
ATOM 3827 C C . LYS B 1 29 ? -6.176 39.594 7.277 1 98.44 29 LYS B C 1
ATOM 3829 O O . LYS B 1 29 ? -5.234 39.75 8.062 1 98.44 29 LYS B O 1
ATOM 3834 N N . VAL B 1 30 ? -5.945 39.25 6.094 1 98.62 30 VAL B N 1
ATOM 3835 C CA . VAL B 1 30 ? -4.715 38.625 5.633 1 98.62 30 VAL B CA 1
ATOM 3836 C C . VAL B 1 30 ? -3.543 39.594 5.797 1 98.62 30 VAL B C 1
ATOM 3838 O O . VAL B 1 30 ? -2.477 39.188 6.285 1 98.62 30 VAL B O 1
ATOM 3841 N N . GLU B 1 31 ? -3.686 40.812 5.418 1 98.31 31 GLU B N 1
ATOM 3842 C CA . GLU B 1 31 ? -2.594 41.781 5.512 1 98.31 31 GLU B CA 1
ATOM 3843 C C . GLU B 1 31 ? -2.143 41.938 6.957 1 98.31 31 GLU B C 1
ATOM 3845 O O . GLU B 1 31 ? -0.946 41.906 7.25 1 98.31 31 GLU B O 1
ATOM 3850 N N . ASP B 1 32 ? -3.119 42.125 7.82 1 98.06 32 ASP B N 1
ATOM 3851 C CA . ASP B 1 32 ? -2.814 42.312 9.234 1 98.06 32 ASP B CA 1
ATOM 3852 C C . ASP B 1 32 ? -2.174 41.094 9.836 1 98.06 32 ASP B C 1
ATOM 3854 O O . ASP B 1 32 ? -1.269 41.188 10.664 1 98.06 32 ASP B O 1
ATOM 3858 N N . LEU B 1 33 ? -2.658 39.969 9.453 1 98.44 33 LEU B N 1
ATOM 3859 C CA . LEU B 1 33 ? -2.096 38.719 9.953 1 98.44 33 LEU B CA 1
ATOM 3860 C C . LEU B 1 33 ? -0.651 38.562 9.492 1 98.44 33 LEU B C 1
ATOM 3862 O O . LEU B 1 33 ? 0.197 38.094 10.258 1 98.44 33 LEU B O 1
ATOM 3866 N N . GLY B 1 34 ? -0.406 38.906 8.281 1 97.69 34 GLY B N 1
ATOM 3867 C CA . GLY B 1 34 ? 0.963 38.875 7.793 1 97.69 34 GLY B CA 1
ATOM 3868 C C . GLY B 1 34 ? 1.884 39.812 8.586 1 97.69 34 GLY B C 1
ATOM 3869 O O . GLY B 1 34 ? 2.992 39.406 8.953 1 97.69 34 GLY B O 1
ATOM 3870 N N . LYS B 1 35 ? 1.413 40.969 8.883 1 96.81 35 LYS B N 1
ATOM 3871 C CA . LYS B 1 35 ? 2.186 41.906 9.672 1 96.81 35 LYS B CA 1
ATOM 3872 C C . LYS B 1 35 ? 2.439 41.375 11.078 1 96.81 35 LYS B C 1
ATOM 3874 O O . LYS B 1 35 ? 3.492 41.656 11.664 1 96.81 35 LYS B O 1
ATOM 3879 N N . ALA B 1 36 ? 1.479 40.656 11.523 1 97.19 36 ALA B N 1
ATOM 3880 C CA . ALA B 1 36 ? 1.602 40.094 12.867 1 97.19 36 ALA B CA 1
ATOM 3881 C C . ALA B 1 36 ? 2.596 38.938 12.891 1 97.19 36 ALA B C 1
ATOM 3883 O O . ALA B 1 36 ? 3.059 38.531 13.961 1 97.19 36 ALA B O 1
ATOM 3884 N N . GLY B 1 37 ? 2.889 38.406 11.758 1 97.19 37 GLY B N 1
ATOM 3885 C CA . GLY B 1 37 ? 3.902 37.344 11.688 1 97.19 37 GLY B CA 1
ATOM 3886 C C . GLY B 1 37 ? 3.322 35.969 11.484 1 97.19 37 GLY B C 1
ATOM 3887 O O . GLY B 1 37 ? 4.035 34.969 11.586 1 97.19 37 GLY B O 1
ATOM 3888 N N . VAL B 1 38 ? 2.064 35.875 11.148 1 98.44 38 VAL B N 1
ATOM 3889 C CA . VAL B 1 38 ? 1.452 34.594 10.812 1 98.44 38 VAL B CA 1
ATOM 3890 C C . VAL B 1 38 ? 1.954 34.125 9.453 1 98.44 38 VAL B C 1
ATOM 3892 O O . VAL B 1 38 ? 1.974 34.875 8.492 1 98.44 38 VAL B O 1
ATOM 3895 N N . ASN B 1 39 ? 2.316 32.844 9.406 1 98.31 39 ASN B N 1
ATOM 3896 C CA . ASN B 1 39 ? 2.973 32.344 8.203 1 98.31 39 ASN B CA 1
ATOM 3897 C C . ASN B 1 39 ? 2.039 31.469 7.371 1 98.31 39 ASN B C 1
ATOM 3899 O O . ASN B 1 39 ? 2.285 31.234 6.188 1 98.31 39 ASN B O 1
ATOM 3903 N N . ALA B 1 40 ? 0.997 30.938 7.996 1 98.69 40 ALA B N 1
ATOM 3904 C CA . ALA B 1 40 ? 0.08 30.062 7.27 1 98.69 40 ALA B CA 1
ATOM 3905 C C . ALA B 1 40 ? -1.307 30.078 7.906 1 98.69 40 ALA B C 1
ATOM 3907 O O . ALA B 1 40 ? -1.443 30.312 9.109 1 98.69 40 ALA B O 1
ATOM 3908 N N . LEU B 1 41 ? -2.275 29.844 7.055 1 98.94 41 LEU B N 1
ATOM 3909 C CA . LEU B 1 41 ? -3.654 29.672 7.5 1 98.94 41 LEU B CA 1
ATOM 3910 C C . LEU B 1 41 ? -4.156 28.266 7.18 1 98.94 41 LEU B C 1
ATOM 3912 O O . LEU B 1 41 ? -4.055 27.812 6.039 1 98.94 41 LEU B O 1
ATOM 3916 N N . TRP B 1 42 ? -4.582 27.547 8.188 1 98.88 42 TRP B N 1
ATOM 3917 C CA . TRP B 1 42 ? -5.332 26.312 8.016 1 98.88 42 TRP B CA 1
ATOM 3918 C C . TRP B 1 42 ? -6.816 26.594 7.809 1 98.88 42 TRP B C 1
ATOM 3920 O O . TRP B 1 42 ? -7.484 27.125 8.703 1 98.88 42 TRP B O 1
ATOM 3930 N N . LEU B 1 43 ? -7.281 26.266 6.645 1 98.94 43 LEU B N 1
ATOM 3931 C CA . LEU B 1 43 ? -8.672 26.547 6.305 1 98.94 43 LEU B CA 1
ATOM 3932 C C . LEU B 1 43 ? -9.555 25.344 6.582 1 98.94 43 LEU B C 1
ATOM 3934 O O . LEU B 1 43 ? -9.07 24.203 6.59 1 98.94 43 LEU B O 1
ATOM 3938 N N . PRO B 1 44 ? -10.844 25.594 6.848 1 98.69 44 PRO B N 1
ATOM 3939 C CA . PRO B 1 44 ? -11.773 24.469 6.953 1 98.69 44 PRO B CA 1
ATOM 3940 C C . PRO B 1 44 ? -12 23.766 5.617 1 98.69 44 PRO B C 1
ATOM 3942 O O . PRO B 1 44 ? -11.508 24.219 4.582 1 98.69 44 PRO B O 1
ATOM 3945 N N . PRO B 1 45 ? -12.68 22.578 5.625 1 98.62 45 PRO B N 1
ATOM 3946 C CA . PRO B 1 45 ? -12.906 21.875 4.359 1 98.62 45 PRO B CA 1
ATOM 3947 C C . PRO B 1 45 ? -13.547 22.766 3.297 1 98.62 45 PRO B C 1
ATOM 3949 O O . PRO B 1 45 ? -14.555 23.438 3.564 1 98.62 45 PRO B O 1
ATOM 3952 N N . VAL B 1 46 ? -13 22.719 2.127 1 98.69 46 VAL B N 1
ATOM 3953 C CA . VAL B 1 46 ? -13.359 23.703 1.127 1 98.69 46 VAL B CA 1
ATOM 3954 C C . VAL B 1 46 ? -14.453 23.156 0.216 1 98.69 46 VAL B C 1
ATOM 3956 O O . VAL B 1 46 ? -15.062 23.891 -0.56 1 98.69 46 VAL B O 1
ATOM 3959 N N . SER B 1 47 ? -14.742 21.875 0.326 1 98.56 47 SER B N 1
ATOM 3960 C CA . SER B 1 47 ? -15.625 21.188 -0.611 1 98.56 47 SER B CA 1
ATOM 3961 C C . SER B 1 47 ? -17.047 21.125 -0.084 1 98.56 47 SER B C 1
ATOM 3963 O O . SER B 1 47 ? -17.281 21.281 1.117 1 98.56 47 SER B O 1
ATOM 3965 N N . LYS B 1 48 ? -18 20.859 -0.973 1 98.69 48 LYS B N 1
ATOM 3966 C CA . LYS B 1 48 ? -19.422 20.75 -0.636 1 98.69 48 LYS B CA 1
ATOM 3967 C C . LYS B 1 48 ? -19.672 19.594 0.335 1 98.69 48 LYS B C 1
ATOM 3969 O O . LYS B 1 48 ? -19.234 18.469 0.096 1 98.69 48 LYS B O 1
ATOM 3974 N N . ALA B 1 49 ? -20.344 19.938 1.401 1 98.12 49 ALA B N 1
ATOM 3975 C CA . ALA B 1 49 ? -20.703 18.969 2.426 1 98.12 49 ALA B CA 1
ATOM 3976 C C . ALA B 1 49 ? -22.109 18.422 2.193 1 98.12 49 ALA B C 1
ATOM 3978 O O . ALA B 1 49 ? -22.688 18.609 1.123 1 98.12 49 ALA B O 1
ATOM 3979 N N . SER B 1 50 ? -22.641 17.625 3.156 1 97.5 50 SER B N 1
ATOM 3980 C CA . SER B 1 50 ? -23.953 17 3.057 1 97.5 50 SER B CA 1
ATOM 3981 C C . SER B 1 50 ? -25.062 18.031 3.115 1 97.5 50 SER B C 1
ATOM 3983 O O . SER B 1 50 ? -26.203 17.734 2.76 1 97.5 50 SER B O 1
ATOM 3985 N N . ASP B 1 51 ? -24.719 19.172 3.613 1 96.81 51 ASP B N 1
ATOM 3986 C CA . ASP B 1 51 ? -25.594 20.328 3.684 1 96.81 51 ASP B CA 1
ATOM 3987 C C . ASP B 1 51 ? -24.812 21.625 3.486 1 96.81 51 ASP B C 1
ATOM 3989 O O . ASP B 1 51 ? -23.672 21.734 3.922 1 96.81 51 ASP B O 1
ATOM 3993 N N . ASN B 1 52 ? -25.422 22.609 2.867 1 93.75 52 ASN B N 1
ATOM 3994 C CA . ASN B 1 52 ? -24.688 23.844 2.559 1 93.75 52 ASN B CA 1
ATOM 3995 C C . ASN B 1 52 ? -24.391 24.641 3.82 1 93.75 52 ASN B C 1
ATOM 3997 O O . ASN B 1 52 ? -23.578 25.562 3.793 1 93.75 52 ASN B O 1
ATOM 4001 N N . ARG B 1 53 ? -25 24.312 4.953 1 95 53 ARG B N 1
ATOM 4002 C CA . ARG B 1 53 ? -24.734 25.016 6.203 1 95 53 ARG B CA 1
ATOM 4003 C C . ARG B 1 53 ? -23.844 24.172 7.121 1 95 53 ARG B C 1
ATOM 4005 O O . ARG B 1 53 ? -23.641 24.531 8.281 1 95 53 ARG B O 1
ATOM 4012 N N . SER B 1 54 ? -23.406 23.078 6.566 1 96.25 54 SER B N 1
ATOM 4013 C CA . SER B 1 54 ? -22.5 22.203 7.312 1 96.25 54 SER B CA 1
ATOM 4014 C C . SER B 1 54 ? -21.109 22.812 7.422 1 96.25 54 SER B C 1
ATOM 4016 O O . SER B 1 54 ? -20.672 23.547 6.531 1 96.25 54 SER B O 1
ATOM 4018 N N . ASN B 1 55 ? -20.391 22.438 8.469 1 96.75 55 ASN B N 1
ATOM 4019 C CA . ASN B 1 55 ? -19.016 22.875 8.695 1 96.75 55 ASN B CA 1
ATOM 4020 C C . ASN B 1 55 ? -18.047 22.156 7.77 1 96.75 55 ASN B C 1
ATOM 4022 O O . ASN B 1 55 ? -16.859 22.5 7.734 1 96.75 55 ASN B O 1
ATOM 4026 N N . GLY B 1 56 ? -18.438 21.234 7.059 1 97.12 56 GLY B N 1
ATOM 4027 C CA . GLY B 1 56 ? -17.609 20.672 6.004 1 97.12 56 GLY B CA 1
ATOM 4028 C C . GLY B 1 56 ? -17 19.328 6.367 1 97.12 56 GLY B C 1
ATOM 4029 O O . GLY B 1 56 ? -16.438 18.641 5.512 1 97.12 56 GLY B O 1
ATOM 4030 N N . TYR B 1 57 ? -17.156 18.812 7.59 1 97 57 TYR B N 1
ATOM 4031 C CA . TYR B 1 57 ? -16.547 17.562 8.016 1 97 57 TYR B CA 1
ATOM 4032 C C . TYR B 1 57 ? -17.469 16.375 7.699 1 97 57 TYR B C 1
ATOM 4034 O O . TYR B 1 57 ? -17.359 15.328 8.328 1 97 57 TYR B O 1
ATOM 4042 N N . ASP B 1 58 ? -18.406 16.578 6.84 1 96.62 58 ASP B N 1
ATOM 4043 C CA . ASP B 1 58 ? -19.297 15.586 6.23 1 96.62 58 ASP B CA 1
ATOM 4044 C C . ASP B 1 58 ? -19.297 15.711 4.711 1 96.62 58 ASP B C 1
ATOM 4046 O O . ASP B 1 58 ? -20.344 15.945 4.102 1 96.62 58 ASP B O 1
ATOM 4050 N N . PRO B 1 59 ? -18.188 15.414 4.168 1 97.88 59 PRO B N 1
ATOM 4051 C CA . PRO B 1 59 ? -18 15.703 2.744 1 97.88 59 PRO B CA 1
ATOM 4052 C C . PRO B 1 59 ? -18.953 14.93 1.849 1 97.88 59 PRO B C 1
ATOM 4054 O O . PRO B 1 59 ? -19.188 13.734 2.066 1 97.88 59 PRO B O 1
ATOM 4057 N N . TYR B 1 60 ? -19.516 15.602 0.855 1 98.44 60 TYR B N 1
ATOM 4058 C CA . TYR B 1 60 ? -20.391 15.047 -0.166 1 98.44 60 TYR B CA 1
ATOM 4059 C C . TYR B 1 60 ? -19.703 15.039 -1.529 1 98.44 60 TYR B C 1
ATOM 4061 O O . TYR B 1 60 ? -19.531 13.984 -2.141 1 98.44 60 TYR B O 1
ATOM 4069 N N . ASP B 1 61 ? -19.266 16.188 -1.979 1 98.81 61 ASP B N 1
ATOM 4070 C CA . ASP B 1 61 ? -18.656 16.391 -3.283 1 98.81 61 ASP B CA 1
ATOM 4071 C C . ASP B 1 61 ? -17.312 17.125 -3.15 1 98.81 61 ASP B C 1
ATOM 4073 O O . ASP B 1 61 ? -17.281 18.344 -3.076 1 98.81 61 ASP B O 1
ATOM 4077 N N . TYR B 1 62 ? -16.203 16.422 -3.273 1 98.81 62 TYR B N 1
ATOM 4078 C CA . TYR B 1 62 ? -14.867 16.953 -3.072 1 98.81 62 TYR B CA 1
ATOM 4079 C C . TYR B 1 62 ? -14.539 18.016 -4.121 1 98.81 62 TYR B C 1
ATOM 4081 O O . TYR B 1 62 ? -13.656 18.844 -3.916 1 98.81 62 TYR B O 1
ATOM 4089 N N . PHE B 1 63 ? -15.266 18.016 -5.227 1 98.88 63 PHE B N 1
ATOM 4090 C CA . PHE B 1 63 ? -14.867 18.828 -6.367 1 98.88 63 PHE B CA 1
ATOM 4091 C C . PHE B 1 63 ? -15.844 19.969 -6.586 1 98.88 63 PHE B C 1
ATOM 4093 O O . PHE B 1 63 ? -15.766 20.672 -7.598 1 98.88 63 PHE B O 1
ATOM 4100 N N . ASP B 1 64 ? -16.75 20.078 -5.676 1 98.81 64 ASP B N 1
ATOM 4101 C CA . ASP B 1 64 ? -17.609 21.25 -5.613 1 98.81 64 ASP B CA 1
ATOM 4102 C C . ASP B 1 64 ? -17.172 22.203 -4.508 1 98.81 64 ASP B C 1
ATOM 4104 O O . ASP B 1 64 ? -17.312 21.906 -3.322 1 98.81 64 ASP B O 1
ATOM 4108 N N . LEU B 1 65 ? -16.703 23.359 -4.926 1 98.75 65 LEU B N 1
ATOM 4109 C CA . LEU B 1 65 ? -16.188 24.344 -3.982 1 98.75 65 LEU B CA 1
ATOM 4110 C C . LEU B 1 65 ? -17.172 25.5 -3.799 1 98.75 65 LEU B C 1
ATOM 4112 O O . LEU B 1 65 ? -16.781 26.609 -3.449 1 98.75 65 LEU B O 1
ATOM 4116 N N . GLY B 1 66 ? -18.422 25.203 -4.062 1 98.5 66 GLY B N 1
ATOM 4117 C CA . GLY B 1 66 ? -19.484 26.203 -3.908 1 98.5 66 GLY B CA 1
ATOM 4118 C C . GLY B 1 66 ? -19.969 26.75 -5.23 1 98.5 66 GLY B C 1
ATOM 4119 O O . GLY B 1 66 ? -20.391 27.906 -5.309 1 98.5 66 GLY B O 1
ATOM 4120 N N . ASP B 1 67 ? -19.953 25.906 -6.254 1 98.25 67 ASP B N 1
ATOM 4121 C CA . ASP B 1 67 ? -20.25 26.422 -7.59 1 98.25 67 ASP B CA 1
ATOM 4122 C C . ASP B 1 67 ? -21.484 25.703 -8.172 1 98.25 67 ASP B C 1
ATOM 4124 O O . ASP B 1 67 ? -22 26.125 -9.203 1 98.25 67 ASP B O 1
ATOM 4128 N N . TYR B 1 68 ? -21.875 24.625 -7.582 1 98.5 68 TYR B N 1
ATOM 4129 C CA . TYR B 1 68 ? -23.047 23.875 -8.031 1 98.5 68 TYR B CA 1
ATOM 4130 C C . TYR B 1 68 ? -24.188 23.984 -7.043 1 98.5 68 TYR B C 1
ATOM 4132 O O . TYR B 1 68 ? -23.984 23.922 -5.828 1 98.5 68 TYR B O 1
ATOM 4140 N N . ASP B 1 69 ? -25.438 24.141 -7.531 1 98.56 69 ASP B N 1
ATOM 4141 C CA . ASP B 1 69 ? -26.609 24.141 -6.68 1 98.56 69 ASP B CA 1
ATOM 4142 C C . ASP B 1 69 ? -27 22.719 -6.285 1 98.56 69 ASP B C 1
ATOM 4144 O O . ASP B 1 69 ? -27.703 22.031 -7.031 1 98.56 69 ASP B O 1
ATOM 4148 N N . GLN B 1 70 ? -26.547 22.328 -5.121 1 98.44 70 GLN B N 1
ATOM 4149 C CA . GLN B 1 70 ? -26.812 21.016 -4.543 1 98.44 70 GLN B CA 1
ATOM 4150 C C . GLN B 1 70 ? -26.672 21.047 -3.023 1 98.44 70 GLN B C 1
ATOM 4152 O O . GLN B 1 70 ? -26 21.922 -2.477 1 98.44 70 GLN B O 1
ATOM 4157 N N . LYS B 1 71 ? -27.438 20.031 -2.361 1 98.25 71 LYS B N 1
ATOM 4158 C CA . LYS B 1 71 ? -27.375 19.875 -0.912 1 98.25 71 LYS B CA 1
ATOM 4159 C C . LYS B 1 71 ? -27.797 21.156 -0.198 1 98.25 71 LYS B C 1
ATOM 4161 O O . LYS B 1 71 ? -27.125 21.594 0.737 1 98.25 71 LYS B O 1
ATOM 4166 N N . GLY B 1 72 ? -28.75 21.875 -0.74 1 97.81 72 GLY B N 1
ATOM 4167 C CA . GLY B 1 72 ? -29.422 22.969 -0.05 1 97.81 72 GLY B CA 1
ATOM 4168 C C . GLY B 1 72 ? -29.016 24.344 -0.544 1 97.81 72 GLY B C 1
ATOM 4169 O O . GLY B 1 72 ? -29.562 25.359 -0.105 1 97.81 72 GLY B O 1
ATOM 4170 N N . GLY B 1 73 ? -28 24.422 -1.506 1 97.75 73 GLY B N 1
ATOM 4171 C CA . GLY B 1 73 ? -27.578 25.703 -2.025 1 97.75 73 GLY B CA 1
ATOM 4172 C C . GLY B 1 73 ? -26.328 25.625 -2.889 1 97.75 73 GLY B C 1
ATOM 4173 O O . GLY B 1 73 ? -25.734 24.547 -3.033 1 97.75 73 GLY B O 1
ATOM 4174 N N . THR B 1 74 ? -25.969 26.734 -3.443 1 98.5 74 THR B N 1
ATOM 4175 C CA . THR B 1 74 ? -24.812 26.766 -4.34 1 98.5 74 THR B CA 1
ATOM 4176 C C . THR B 1 74 ? -23.516 26.875 -3.545 1 98.5 74 THR B C 1
ATOM 4178 O O . THR B 1 74 ? -22.688 25.969 -3.562 1 98.5 74 THR B O 1
ATOM 4181 N N . LYS B 1 75 ? -23.375 27.891 -2.711 1 98.56 75 LYS B N 1
ATOM 4182 C CA . LYS B 1 75 ? -22.141 28.125 -1.966 1 98.56 75 LYS B CA 1
ATOM 4183 C C . LYS B 1 75 ? -22 27.141 -0.807 1 98.56 75 LYS B C 1
ATOM 4185 O O . LYS B 1 75 ? -23 26.625 -0.297 1 98.56 75 LYS B O 1
ATOM 4190 N N . THR B 1 76 ? -20.797 26.844 -0.514 1 98.62 76 THR B N 1
ATOM 4191 C CA . THR B 1 76 ? -20.578 26.219 0.782 1 98.62 76 THR B CA 1
ATOM 4192 C C . THR B 1 76 ? -20.797 27.219 1.915 1 98.62 76 THR B C 1
ATOM 4194 O O . THR B 1 76 ? -21.047 28.406 1.668 1 98.62 76 THR B O 1
ATOM 4197 N N . LEU B 1 77 ? -20.75 26.672 3.143 1 98.56 77 LEU B N 1
ATOM 4198 C CA . LEU B 1 77 ? -20.859 27.547 4.301 1 98.56 77 LEU B CA 1
ATOM 4199 C C . LEU B 1 77 ? -19.797 28.641 4.273 1 98.56 77 LEU B C 1
ATOM 4201 O O . LEU B 1 77 ? -20 29.734 4.805 1 98.56 77 LEU B O 1
ATOM 4205 N N . TYR B 1 78 ? -18.688 28.453 3.543 1 98.81 78 TYR B N 1
ATOM 4206 C CA . TYR B 1 78 ? -17.5 29.297 3.645 1 98.81 78 TYR B CA 1
ATOM 4207 C C . TYR B 1 78 ? -17.359 30.188 2.422 1 98.81 78 TYR B C 1
ATOM 4209 O O . TYR B 1 78 ? -16.672 31.219 2.471 1 98.81 78 TYR B O 1
ATOM 4217 N N . GLY B 1 79 ? -17.922 29.859 1.327 1 98.62 79 GLY B N 1
ATOM 4218 C CA . GLY B 1 79 ? -17.828 30.641 0.106 1 98.62 79 GLY B CA 1
ATOM 4219 C C . GLY B 1 79 ? -17.797 29.781 -1.149 1 98.62 79 GLY B C 1
ATOM 4220 O O . GLY B 1 79 ? -18.359 28.688 -1.172 1 98.62 79 GLY B O 1
ATOM 4221 N N . ASN B 1 80 ? -17.344 30.328 -2.266 1 98.62 80 ASN B N 1
ATOM 4222 C CA . ASN B 1 80 ? -17.25 29.625 -3.535 1 98.62 80 ASN B CA 1
ATOM 4223 C C . ASN B 1 80 ? -15.805 29.594 -4.043 1 98.62 80 ASN B C 1
ATOM 4225 O O . ASN B 1 80 ? -14.898 30.078 -3.373 1 98.62 80 ASN B O 1
ATOM 4229 N N . ARG B 1 81 ? -15.633 28.969 -5.156 1 98.81 81 ARG B N 1
ATOM 4230 C CA . ARG B 1 81 ? -14.289 28.734 -5.691 1 98.81 81 ARG B CA 1
ATOM 4231 C C . ARG B 1 81 ? -13.586 30.062 -5.973 1 98.81 81 ARG B C 1
ATOM 4233 O O . ARG B 1 81 ? -12.422 30.234 -5.617 1 98.81 81 ARG B O 1
ATOM 4240 N N . ALA B 1 82 ? -14.242 30.938 -6.602 1 98.81 82 ALA B N 1
ATOM 4241 C CA . ALA B 1 82 ? -13.633 32.219 -6.984 1 98.81 82 ALA B CA 1
ATOM 4242 C C . ALA B 1 82 ? -13.133 32.969 -5.758 1 98.81 82 ALA B C 1
ATOM 4244 O O . ALA B 1 82 ? -12.031 33.531 -5.777 1 98.81 82 ALA B O 1
ATOM 4245 N N . GLU B 1 83 ? -13.953 33.031 -4.73 1 98.88 83 GLU B N 1
ATOM 4246 C CA . GLU B 1 83 ? -13.578 33.719 -3.49 1 98.88 83 GLU B CA 1
ATOM 4247 C C . GLU B 1 83 ? -12.398 33 -2.818 1 98.88 83 GLU B C 1
ATOM 4249 O O . GLU B 1 83 ? -11.516 33.656 -2.262 1 98.88 83 GLU B O 1
ATOM 4254 N N . LEU B 1 84 ? -12.391 31.719 -2.871 1 98.94 84 LEU B N 1
ATOM 4255 C CA . LEU B 1 84 ? -11.281 30.938 -2.32 1 98.94 84 LEU B CA 1
ATOM 4256 C C . LEU B 1 84 ? -9.984 31.234 -3.07 1 98.94 84 LEU B C 1
ATOM 4258 O O . LEU B 1 84 ? -8.945 31.438 -2.451 1 98.94 84 LEU B O 1
ATOM 4262 N N . GLU B 1 85 ? -10.062 31.219 -4.387 1 98.88 85 GLU B N 1
ATOM 4263 C CA . GLU B 1 85 ? -8.891 31.516 -5.207 1 98.88 85 GLU B CA 1
ATOM 4264 C C . GLU B 1 85 ? -8.367 32.938 -4.922 1 98.88 85 GLU B C 1
ATOM 4266 O O . GLU B 1 85 ? -7.152 33.125 -4.863 1 98.88 85 GLU B O 1
ATOM 4271 N N . ALA B 1 86 ? -9.242 33.812 -4.75 1 98.88 86 ALA B N 1
ATOM 4272 C CA . ALA B 1 86 ? -8.852 35.188 -4.418 1 98.88 86 ALA B CA 1
ATOM 4273 C C . ALA B 1 86 ? -8.164 35.25 -3.057 1 98.88 86 ALA B C 1
ATOM 4275 O O . ALA B 1 86 ? -7.18 35.969 -2.879 1 98.88 86 ALA B O 1
ATOM 4276 N N . LEU B 1 87 ? -8.719 34.531 -2.125 1 98.94 87 LEU B N 1
ATOM 4277 C CA . LEU B 1 87 ? -8.109 34.469 -0.803 1 98.94 87 LEU B CA 1
ATOM 4278 C C . LEU B 1 87 ? -6.695 33.906 -0.89 1 98.94 87 LEU B C 1
ATOM 4280 O O . LEU B 1 87 ? -5.766 34.438 -0.298 1 98.94 87 LEU B O 1
ATOM 4284 N N . ILE B 1 88 ? -6.512 32.844 -1.611 1 98.88 88 ILE B N 1
ATOM 4285 C CA . ILE B 1 88 ? -5.219 32.188 -1.732 1 98.88 88 ILE B CA 1
ATOM 4286 C C . ILE B 1 88 ? -4.207 33.125 -2.377 1 98.88 88 ILE B C 1
ATOM 4288 O O . ILE B 1 88 ? -3.086 33.281 -1.887 1 98.88 88 ILE B O 1
ATOM 4292 N N . ALA B 1 89 ? -4.629 33.781 -3.4 1 98.69 89 ALA B N 1
ATOM 4293 C CA . ALA B 1 89 ? -3.758 34.75 -4.074 1 98.69 89 ALA B CA 1
ATOM 4294 C C . ALA B 1 89 ? -3.34 35.875 -3.129 1 98.69 89 ALA B C 1
ATOM 4296 O O . ALA B 1 89 ? -2.164 36.25 -3.076 1 98.69 89 ALA B O 1
ATOM 4297 N N . LYS B 1 90 ? -4.27 36.375 -2.43 1 98.81 90 LYS B N 1
ATOM 4298 C CA . LYS B 1 90 ? -3.98 37.469 -1.501 1 98.81 90 LYS B CA 1
ATOM 4299 C C . LYS B 1 90 ? -3.045 37 -0.387 1 98.81 90 LYS B C 1
ATOM 4301 O O . LYS B 1 90 ? -2.131 37.75 0.005 1 98.81 90 LYS B O 1
ATOM 4306 N N . ALA B 1 91 ? -3.336 35.875 0.135 1 98.88 91 ALA B N 1
ATOM 4307 C CA . ALA B 1 91 ? -2.477 35.312 1.177 1 98.88 91 ALA B CA 1
ATOM 4308 C C . ALA B 1 91 ? -1.037 35.188 0.685 1 98.88 91 ALA B C 1
ATOM 4310 O O . ALA B 1 91 ? -0.101 35.625 1.356 1 98.88 91 ALA B O 1
ATOM 4311 N N . HIS B 1 92 ? -0.875 34.656 -0.494 1 98.5 92 HIS B N 1
ATOM 4312 C CA . HIS B 1 92 ? 0.458 34.469 -1.06 1 98.5 92 HIS B CA 1
ATOM 4313 C C . HIS B 1 92 ? 1.143 35.812 -1.29 1 98.5 92 HIS B C 1
ATOM 4315 O O . HIS B 1 92 ? 2.348 35.938 -1.062 1 98.5 92 HIS B O 1
ATOM 4321 N N . ALA B 1 93 ? 0.429 36.75 -1.667 1 98.31 93 ALA B N 1
ATOM 4322 C CA . ALA B 1 93 ? 0.972 38.094 -1.87 1 98.31 93 ALA B CA 1
ATOM 4323 C C . ALA B 1 93 ? 1.468 38.688 -0.556 1 98.31 93 ALA B C 1
ATOM 4325 O O . ALA B 1 93 ? 2.285 39.625 -0.556 1 98.31 93 ALA B O 1
ATOM 4326 N N . ASN B 1 94 ? 0.948 38.188 0.49 1 98 94 ASN B N 1
ATOM 4327 C CA . ASN B 1 94 ? 1.36 38.656 1.812 1 98 94 ASN B CA 1
ATOM 4328 C C . ASN B 1 94 ? 2.23 37.625 2.52 1 98 94 ASN B C 1
ATOM 4330 O O . ASN B 1 94 ? 2.328 37.625 3.748 1 98 94 ASN B O 1
ATOM 4334 N N . ASN B 1 95 ? 2.76 36.656 1.795 1 96.81 95 ASN B N 1
ATOM 4335 C CA . ASN B 1 95 ? 3.697 35.656 2.256 1 96.81 95 ASN B CA 1
ATOM 4336 C C . ASN B 1 95 ? 3.062 34.719 3.299 1 96.81 95 ASN B C 1
ATOM 4338 O O . ASN B 1 95 ? 3.699 34.375 4.297 1 96.81 95 ASN B O 1
ATOM 4342 N N . ILE B 1 96 ? 1.841 34.5 3.141 1 98.62 96 ILE B N 1
ATOM 4343 C CA . ILE B 1 96 ? 1.109 33.562 3.992 1 98.62 96 ILE B CA 1
ATOM 4344 C C . ILE B 1 96 ? 0.724 32.344 3.188 1 98.62 96 ILE B C 1
ATOM 4346 O O . ILE B 1 96 ? 0.124 32.438 2.115 1 98.62 96 ILE B O 1
ATOM 4350 N N . GLY B 1 97 ? 1.143 31.156 3.666 1 98.5 97 GLY B N 1
ATOM 4351 C CA . GLY B 1 97 ? 0.709 29.906 3.061 1 98.5 97 GLY B CA 1
ATOM 4352 C C . GLY B 1 97 ? -0.674 29.469 3.51 1 98.5 97 GLY B C 1
ATOM 4353 O O . GLY B 1 97 ? -1.218 30.016 4.473 1 98.5 97 GLY B O 1
ATOM 4354 N N . LEU B 1 98 ? -1.231 28.531 2.789 1 98.81 98 LEU B N 1
ATOM 4355 C CA . LEU B 1 98 ? -2.539 27.984 3.148 1 98.81 98 LEU B CA 1
ATOM 4356 C C . LEU B 1 98 ? -2.512 26.469 3.172 1 98.81 98 LEU B C 1
ATOM 4358 O O . LEU B 1 98 ? -1.915 25.828 2.293 1 98.81 98 LEU B O 1
ATOM 4362 N N . TYR B 1 99 ? -3.119 25.875 4.168 1 98.88 99 TYR B N 1
ATOM 4363 C CA . TYR B 1 99 ? -3.258 24.422 4.289 1 98.88 99 TYR B CA 1
ATOM 4364 C C . TYR B 1 99 ? -4.711 24 4.133 1 98.88 99 TYR B C 1
ATOM 4366 O O . TYR B 1 99 ? -5.605 24.609 4.734 1 98.88 99 TYR B O 1
ATOM 4374 N N . ALA B 1 100 ? -4.965 23.016 3.314 1 98.88 100 ALA B N 1
ATOM 4375 C CA . ALA B 1 100 ? -6.309 22.484 3.072 1 98.88 100 ALA B CA 1
ATOM 4376 C C . ALA B 1 100 ? -6.656 21.391 4.074 1 98.88 100 ALA B C 1
ATOM 4378 O O . ALA B 1 100 ? -5.816 20.547 4.402 1 98.88 100 ALA B O 1
ATOM 4379 N N . ASP B 1 101 ? -7.848 21.453 4.57 1 98.81 101 ASP B N 1
ATOM 4380 C CA . ASP B 1 101 ? -8.359 20.406 5.453 1 98.81 101 ASP B CA 1
ATOM 4381 C C . ASP B 1 101 ? -8.844 19.203 4.656 1 98.81 101 ASP B C 1
ATOM 4383 O O . ASP B 1 101 ? -9.859 19.266 3.959 1 98.81 101 ASP B O 1
ATOM 4387 N N . MET B 1 102 ? -8.18 18.109 4.816 1 98.44 102 MET B N 1
ATOM 4388 C CA . MET B 1 102 ? -8.469 16.875 4.105 1 98.44 102 MET B CA 1
ATOM 4389 C C . MET B 1 102 ? -9.32 15.938 4.957 1 98.44 102 MET B C 1
ATOM 4391 O O . MET B 1 102 ? -8.797 15.258 5.844 1 98.44 102 MET B O 1
ATOM 4395 N N . VAL B 1 103 ? -10.609 15.867 4.629 1 97.88 103 VAL B N 1
ATOM 4396 C CA . VAL B 1 103 ? -11.516 14.914 5.266 1 97.88 103 VAL B CA 1
ATOM 4397 C C . VAL B 1 103 ? -11.789 13.75 4.312 1 97.88 103 VAL B C 1
ATOM 4399 O O . VAL B 1 103 ? -12.758 13.781 3.553 1 97.88 103 VAL B O 1
ATOM 4402 N N . ILE B 1 104 ? -10.953 12.68 4.426 1 97 104 ILE B N 1
ATOM 4403 C CA . ILE B 1 104 ? -11.016 11.688 3.361 1 97 104 ILE B CA 1
ATOM 4404 C C . ILE B 1 104 ? -11.312 10.312 3.955 1 97 104 ILE B C 1
ATOM 4406 O O . ILE B 1 104 ? -11.195 9.289 3.27 1 97 104 ILE B O 1
ATOM 4410 N N . ASN B 1 105 ? -11.703 10.266 5.273 1 94.88 105 ASN B N 1
ATOM 4411 C CA . ASN B 1 105 ? -12.055 8.992 5.891 1 94.88 105 ASN B CA 1
ATOM 4412 C C . ASN B 1 105 ? -13.461 8.555 5.508 1 94.88 105 ASN B C 1
ATOM 4414 O O . ASN B 1 105 ? -13.695 7.375 5.211 1 94.88 105 ASN B O 1
ATOM 4418 N N . HIS B 1 106 ? -14.375 9.5 5.539 1 95.19 106 HIS B N 1
ATOM 4419 C CA . HIS B 1 106 ? -15.797 9.195 5.379 1 95.19 106 HIS B CA 1
ATOM 4420 C C . HIS B 1 106 ? -16.484 10.211 4.473 1 95.19 106 HIS B C 1
ATOM 4422 O O . HIS B 1 106 ? -15.922 11.266 4.176 1 95.19 106 HIS B O 1
ATOM 4428 N N . ASN B 1 107 ? -17.625 9.828 4.012 1 96.38 107 ASN B N 1
ATOM 4429 C CA . ASN B 1 107 ? -18.516 10.719 3.268 1 96.38 107 ASN B CA 1
ATOM 4430 C C . ASN B 1 107 ? -19.906 10.758 3.863 1 96.38 107 ASN B C 1
ATOM 4432 O O . ASN B 1 107 ? -20.266 9.906 4.691 1 96.38 107 ASN B O 1
ATOM 4436 N N . SER B 1 108 ? -20.594 11.766 3.537 1 96.19 108 SER B N 1
ATOM 4437 C CA . SER B 1 108 ? -21.953 11.969 4.043 1 96.19 108 SER B CA 1
ATOM 4438 C C . SER B 1 108 ? -22.828 12.641 3 1 96.19 108 SER B C 1
ATOM 4440 O O . SER B 1 108 ? -22.328 13.289 2.074 1 96.19 108 SER B O 1
ATOM 4442 N N . GLY B 1 109 ? -24.203 12.414 3.164 1 97.19 109 GLY B N 1
ATOM 4443 C CA . GLY B 1 109 ? -25.141 13.07 2.277 1 97.19 109 GLY B CA 1
ATOM 4444 C C . GLY B 1 109 ? -25.391 12.305 0.995 1 97.19 109 GLY B C 1
ATOM 4445 O O . GLY B 1 109 ? -25.703 12.898 -0.041 1 97.19 109 GLY B O 1
ATOM 4446 N N . ALA B 1 110 ? -25.312 11.016 1.06 1 97.75 110 ALA B N 1
ATOM 4447 C CA . ALA B 1 110 ? -25.531 10.18 -0.115 1 97.75 110 ALA B CA 1
ATOM 4448 C C . ALA B 1 110 ? -26.922 10.43 -0.708 1 97.75 110 ALA B C 1
ATOM 4450 O O . ALA B 1 110 ? -27.828 10.867 -0.008 1 97.75 110 ALA B O 1
ATOM 4451 N N . ASP B 1 111 ? -27.047 10.07 -1.93 1 98.31 111 ASP B N 1
ATOM 4452 C CA . ASP B 1 111 ? -28.281 10.344 -2.658 1 98.31 111 ASP B CA 1
ATOM 4453 C C . ASP B 1 111 ? -29.25 9.164 -2.561 1 98.31 111 ASP B C 1
ATOM 4455 O O . ASP B 1 111 ? -30.469 9.328 -2.732 1 98.31 111 ASP B O 1
ATOM 4459 N N . GLU B 1 112 ? -28.75 7.957 -2.373 1 98 112 GLU B N 1
ATOM 4460 C CA . GLU B 1 112 ? -29.562 6.754 -2.223 1 98 112 GLU B CA 1
ATOM 4461 C C . GLU B 1 112 ? -28.891 5.746 -1.298 1 98 112 GLU B C 1
ATOM 4463 O O . GLU B 1 112 ? -27.672 5.75 -1.152 1 98 112 GLU B O 1
ATOM 4468 N N . GLU B 1 113 ? -29.703 4.941 -0.677 1 96.81 113 GLU B N 1
ATOM 4469 C CA . GLU B 1 113 ? -29.203 3.771 0.033 1 96.81 113 GLU B CA 1
ATOM 4470 C C . GLU B 1 113 ? -28.938 2.611 -0.926 1 96.81 113 GLU B C 1
ATOM 4472 O O . GLU B 1 113 ? -29.656 2.455 -1.921 1 96.81 113 GLU B O 1
ATOM 4477 N N . GLU B 1 114 ? -27.969 1.819 -0.595 1 97.69 114 GLU B N 1
ATOM 4478 C CA . GLU B 1 114 ? -27.672 0.582 -1.314 1 97.69 114 GLU B CA 1
ATOM 4479 C C . GLU B 1 114 ? -27.516 -0.593 -0.353 1 97.69 114 GLU B C 1
ATOM 4481 O O . GLU B 1 114 ? -27.078 -0.418 0.783 1 97.69 114 GLU B O 1
ATOM 4486 N N . THR B 1 115 ? -28 -1.721 -0.791 1 96.62 115 THR B N 1
ATOM 4487 C CA . THR B 1 115 ? -27.672 -2.945 -0.064 1 96.62 115 THR B CA 1
ATOM 4488 C C . THR B 1 115 ? -26.281 -3.449 -0.437 1 96.62 115 THR B C 1
ATOM 4490 O O . THR B 1 115 ? -26 -3.705 -1.609 1 96.62 115 THR B O 1
ATOM 4493 N N . ASN B 1 116 ? -25.422 -3.518 0.498 1 94.38 116 ASN B N 1
ATOM 4494 C CA . ASN B 1 116 ? -24.094 -4.066 0.249 1 94.38 116 ASN B CA 1
ATOM 4495 C C . ASN B 1 116 ? -24.156 -5.57 -0.011 1 94.38 116 ASN B C 1
ATOM 4497 O O . ASN B 1 116 ? -24.625 -6.336 0.837 1 94.38 116 ASN B O 1
ATOM 4501 N N . PRO B 1 117 ? -23.719 -5.992 -1.087 1 94 117 PRO B N 1
ATOM 4502 C CA . PRO B 1 117 ? -23.859 -7.41 -1.426 1 94 117 PRO B CA 1
ATOM 4503 C C . PRO B 1 117 ? -22.969 -8.312 -0.567 1 94 117 PRO B C 1
ATOM 4505 O O . PRO B 1 117 ? -23.188 -9.531 -0.524 1 94 117 PRO B O 1
ATOM 4508 N N . LEU B 1 118 ? -22.016 -7.832 0.036 1 91.88 118 LEU B N 1
ATOM 4509 C CA . LEU B 1 118 ? -21.094 -8.641 0.808 1 91.88 118 LEU B CA 1
ATOM 4510 C C . LEU B 1 118 ? -21.672 -9.008 2.168 1 91.88 118 LEU B C 1
ATOM 4512 O O . LEU B 1 118 ? -21.438 -10.102 2.678 1 91.88 118 LEU B O 1
ATOM 4516 N N . ASP B 1 119 ? -22.469 -8.078 2.744 1 91.06 119 ASP B N 1
ATOM 4517 C CA . ASP B 1 119 ? -22.953 -8.359 4.09 1 91.06 119 ASP B CA 1
ATOM 4518 C C . ASP B 1 119 ? -24.469 -8.172 4.18 1 91.06 119 ASP B C 1
ATOM 4520 O O . ASP B 1 119 ? -25.062 -8.375 5.242 1 91.06 119 ASP B O 1
ATOM 4524 N N . GLY B 1 120 ? -25.062 -7.742 3.129 1 93.5 120 GLY B N 1
ATOM 4525 C CA . GLY B 1 120 ? -26.516 -7.637 3.043 1 93.5 120 GLY B CA 1
ATOM 4526 C C . GLY B 1 120 ? -27.062 -6.414 3.75 1 93.5 120 GLY B C 1
ATOM 4527 O O . GLY B 1 120 ? -28.281 -6.207 3.785 1 93.5 120 GLY B O 1
ATOM 4528 N N . GLN B 1 121 ? -26.266 -5.449 4.277 1 92.5 121 GLN B N 1
ATOM 4529 C CA . GLN B 1 121 ? -26.703 -4.281 5.031 1 92.5 121 GLN B CA 1
ATOM 4530 C C . GLN B 1 121 ? -26.984 -3.1 4.105 1 92.5 121 GLN B C 1
ATOM 4532 O O . GLN B 1 121 ? -26.25 -2.877 3.143 1 92.5 121 GLN B O 1
ATOM 4537 N N . LYS B 1 122 ? -28.016 -2.361 4.453 1 94.75 122 LYS B N 1
ATOM 4538 C CA . LYS B 1 122 ? -28.328 -1.132 3.729 1 94.75 122 LYS B CA 1
ATOM 4539 C C . LYS B 1 122 ? -27.547 0.051 4.293 1 94.75 122 LYS B C 1
ATOM 4541 O O . LYS B 1 122 ? -27.5 0.249 5.508 1 94.75 122 LYS B O 1
ATOM 4546 N N . ARG B 1 123 ? -26.844 0.826 3.41 1 93.38 123 ARG B N 1
ATOM 4547 C CA . ARG B 1 123 ? -26.094 2.02 3.785 1 93.38 123 ARG B CA 1
ATOM 4548 C C . ARG B 1 123 ? -26.266 3.125 2.75 1 93.38 123 ARG B C 1
ATOM 4550 O O . ARG B 1 123 ? -26.578 2.852 1.587 1 93.38 123 ARG B O 1
ATOM 4557 N N . TRP B 1 124 ? -26.156 4.367 3.178 1 95.38 124 TRP B N 1
ATOM 4558 C CA . TRP B 1 124 ? -26.203 5.52 2.289 1 95.38 124 TRP B CA 1
ATOM 4559 C C . TRP B 1 124 ? -24.891 5.684 1.536 1 95.38 124 TRP B C 1
ATOM 4561 O O . TRP B 1 124 ? -24 6.438 1.964 1 95.38 124 TRP B O 1
ATOM 4571 N N . THR B 1 125 ? -24.797 4.875 0.383 1 97.44 125 THR B N 1
ATOM 4572 C CA . THR B 1 125 ? -23.469 4.797 -0.235 1 97.44 125 THR B CA 1
ATOM 4573 C C . THR B 1 125 ? -23.531 5.211 -1.702 1 97.44 125 THR B C 1
ATOM 4575 O O . THR B 1 125 ? -22.516 5.242 -2.389 1 97.44 125 THR B O 1
ATOM 4578 N N . LYS B 1 126 ? -24.719 5.551 -2.191 1 98.5 126 LYS B N 1
ATOM 4579 C CA . LYS B 1 126 ? -24.797 6 -3.578 1 98.5 126 LYS B CA 1
ATOM 4580 C C . LYS B 1 126 ? -24.703 7.52 -3.672 1 98.5 126 LYS B C 1
ATOM 4582 O O . LYS B 1 126 ? -25.594 8.234 -3.207 1 98.5 126 LYS B O 1
ATOM 4587 N N . PHE B 1 127 ? -23.625 8.039 -4.238 1 98.69 127 PHE B N 1
ATOM 4588 C CA . PHE B 1 127 ? -23.375 9.469 -4.41 1 98.69 127 PHE B CA 1
ATOM 4589 C C . PHE B 1 127 ? -23.375 9.844 -5.887 1 98.69 127 PHE B C 1
ATOM 4591 O O . PHE B 1 127 ? -22.672 9.219 -6.688 1 98.69 127 PHE B O 1
ATOM 4598 N N . LYS B 1 128 ? -24.094 10.789 -6.305 1 98.44 128 LYS B N 1
ATOM 4599 C CA . LYS B 1 128 ? -24.172 11.344 -7.652 1 98.44 128 LYS B CA 1
ATOM 4600 C C . LYS B 1 128 ? -23.922 12.844 -7.648 1 98.44 128 LYS B C 1
ATOM 4602 O O . LYS B 1 128 ? -24.797 13.633 -8.016 1 98.44 128 LYS B O 1
ATOM 4607 N N . PRO B 1 129 ? -22.688 13.289 -7.305 1 98.75 129 PRO B N 1
ATOM 4608 C CA . PRO B 1 129 ? -22.359 14.719 -7.199 1 98.75 129 PRO B CA 1
ATOM 4609 C C . PRO B 1 129 ? -22.531 15.461 -8.516 1 98.75 129 PRO B C 1
ATOM 4611 O O . PRO B 1 129 ? -22.25 14.914 -9.586 1 98.75 129 PRO B O 1
ATOM 4614 N N . LYS B 1 130 ? -22.906 16.672 -8.477 1 98.56 130 LYS B N 1
ATOM 4615 C CA . LYS B 1 130 ? -23.172 17.469 -9.664 1 98.56 130 LYS B CA 1
ATOM 4616 C C . LYS B 1 130 ? -21.875 17.922 -10.328 1 98.56 130 LYS B C 1
ATOM 4618 O O . LYS B 1 130 ? -21.875 18.344 -11.477 1 98.56 130 LYS B O 1
ATOM 4623 N N . SER B 1 131 ? -20.766 17.844 -9.617 1 98.44 131 SER B N 1
ATOM 4624 C CA . SER B 1 131 ? -19.484 18.141 -10.25 1 98.44 131 SER B CA 1
ATOM 4625 C C . SER B 1 131 ? -19.172 17.141 -11.359 1 98.44 131 SER B C 1
ATOM 4627 O O . SER B 1 131 ? -18.297 17.391 -12.195 1 98.44 131 SER B O 1
ATOM 4629 N N . GLY B 1 132 ? -19.859 15.992 -11.305 1 98.44 132 GLY B N 1
ATOM 4630 C CA . GLY B 1 132 ? -19.609 14.922 -12.258 1 98.44 132 GLY B CA 1
ATOM 4631 C C . GLY B 1 132 ? -18.359 14.117 -11.938 1 98.44 132 GLY B C 1
ATOM 4632 O O . GLY B 1 132 ? -18.016 13.18 -12.656 1 98.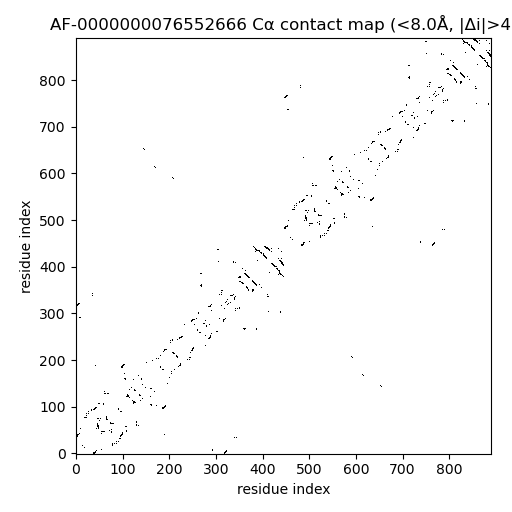44 132 GLY B O 1
ATOM 4633 N N . ARG B 1 133 ? -17.75 14.469 -10.875 1 98.5 133 ARG B N 1
ATOM 4634 C CA . ARG B 1 133 ? -16.5 13.797 -10.5 1 98.5 133 ARG B CA 1
ATOM 4635 C C . ARG B 1 133 ? -16.703 12.914 -9.281 1 98.5 133 ARG B C 1
ATOM 4637 O O . ARG B 1 133 ? -17.453 13.266 -8.359 1 98.5 133 ARG B O 1
ATOM 4644 N N . PHE B 1 134 ? -16.062 11.68 -9.312 1 98.56 134 PHE B N 1
ATOM 4645 C CA . PHE B 1 134 ? -15.992 10.711 -8.227 1 98.56 134 PHE B CA 1
ATOM 4646 C C . PHE B 1 134 ? -17.391 10.242 -7.824 1 98.56 134 PHE B C 1
ATOM 4648 O O . PHE B 1 134 ? -17.75 10.32 -6.648 1 98.56 134 PHE B O 1
ATOM 4655 N N . PRO B 1 135 ? -18.297 9.922 -8.758 1 98.75 135 PRO B N 1
ATOM 4656 C CA . PRO B 1 135 ? -19.484 9.172 -8.336 1 98.75 135 PRO B CA 1
ATOM 4657 C C . PRO B 1 135 ? -19.125 7.918 -7.543 1 98.75 135 PRO B C 1
ATOM 4659 O O . PRO B 1 135 ? -18.094 7.293 -7.793 1 98.75 135 PRO B O 1
ATOM 4662 N N . ARG B 1 136 ? -19.953 7.566 -6.547 1 98.62 136 ARG B N 1
ATOM 4663 C CA . ARG B 1 136 ? -19.609 6.465 -5.656 1 98.62 136 ARG B CA 1
ATOM 4664 C C . ARG B 1 136 ? -20.781 5.492 -5.52 1 98.62 136 ARG B C 1
ATOM 4666 O O . ARG B 1 136 ? -21.938 5.875 -5.695 1 98.62 136 ARG B O 1
ATOM 4673 N N . ASP B 1 137 ? -20.453 4.336 -5.234 1 98.56 137 ASP B N 1
ATOM 4674 C CA . ASP B 1 137 ? -21.391 3.285 -4.879 1 98.56 137 ASP B CA 1
ATOM 4675 C C . ASP B 1 137 ? -20.891 2.465 -3.695 1 98.56 137 ASP B C 1
ATOM 4677 O O . ASP B 1 137 ? -19.891 2.824 -3.066 1 98.56 137 ASP B O 1
ATOM 4681 N N . TRP B 1 138 ? -21.594 1.418 -3.371 1 96.56 138 TRP B N 1
ATOM 4682 C CA . TRP B 1 138 ? -21.312 0.64 -2.17 1 96.56 138 TRP B CA 1
ATOM 4683 C C . TRP B 1 138 ? -19.859 0.168 -2.152 1 96.56 138 TRP B C 1
ATOM 4685 O O . TRP B 1 138 ? -19.234 0.097 -1.091 1 96.56 138 TRP B O 1
ATOM 4695 N N . ASN B 1 139 ? -19.297 -0.108 -3.312 1 96.81 139 ASN B N 1
ATOM 4696 C CA . ASN B 1 139 ? -17.969 -0.721 -3.408 1 96.81 139 ASN B CA 1
ATOM 4697 C C . ASN B 1 139 ? -16.859 0.29 -3.125 1 96.81 139 ASN B C 1
ATOM 4699 O O . ASN B 1 139 ? -15.703 -0.085 -2.984 1 96.81 139 ASN B O 1
ATOM 4703 N N . CYS B 1 140 ? -17.203 1.594 -3.047 1 97.38 140 CYS B N 1
ATOM 4704 C CA . CYS B 1 140 ? -16.25 2.643 -2.705 1 97.38 140 CYS B CA 1
ATOM 4705 C C . CYS B 1 140 ? -16.062 2.732 -1.196 1 97.38 140 CYS B C 1
ATOM 4707 O O . CYS B 1 140 ? -15.172 3.445 -0.721 1 97.38 140 CYS B O 1
ATOM 4709 N N . PHE B 1 141 ? -16.891 1.99 -0.437 1 95.25 141 PHE B N 1
ATOM 4710 C CA . PHE B 1 141 ? -16.891 2.057 1.02 1 95.25 141 PHE B CA 1
ATOM 4711 C C . PHE B 1 141 ? -16.703 0.673 1.625 1 95.25 141 PHE B C 1
ATOM 4713 O O . PHE B 1 141 ? -16.938 -0.34 0.961 1 95.25 141 PHE B O 1
ATOM 4720 N N . HIS B 1 142 ? -16.297 0.644 2.865 1 92.19 142 HIS B N 1
ATOM 4721 C CA . HIS B 1 142 ? -16.203 -0.626 3.574 1 92.19 142 HIS B CA 1
ATOM 4722 C C . HIS B 1 142 ? -17.578 -1.146 3.971 1 92.19 142 HIS B C 1
ATOM 4724 O O . HIS B 1 142 ? -18.438 -0.373 4.391 1 92.19 142 HIS B O 1
ATOM 4730 N N . PRO B 1 143 ? -17.766 -2.439 3.943 1 92.31 143 PRO B N 1
ATOM 4731 C CA . PRO B 1 143 ? -16.906 -3.424 3.285 1 92.31 143 PRO B CA 1
ATOM 4732 C C . PRO B 1 143 ? -16.969 -3.344 1.763 1 92.31 143 PRO B C 1
ATOM 4734 O O . PRO B 1 143 ? -18.016 -2.982 1.205 1 92.31 143 PRO B O 1
ATOM 4737 N N . SER B 1 144 ? -15.898 -3.557 1.093 1 94.81 144 SER B N 1
ATOM 4738 C CA . SER B 1 144 ? -15.781 -3.547 -0.363 1 94.81 144 SER B CA 1
ATOM 4739 C C . SER B 1 144 ? -15.109 -4.816 -0.875 1 94.81 144 SER B C 1
ATOM 4741 O O . SER B 1 144 ? -14.656 -5.645 -0.084 1 94.81 144 SER B O 1
ATOM 4743 N N . ARG B 1 145 ? -15.094 -5.035 -2.127 1 95.94 145 ARG B N 1
ATOM 4744 C CA . ARG B 1 145 ? -14.414 -6.188 -2.715 1 95.94 145 ARG B CA 1
ATOM 4745 C C . ARG B 1 145 ? -12.906 -6.059 -2.586 1 95.94 145 ARG B C 1
ATOM 4747 O O . ARG B 1 145 ? -12.172 -7.031 -2.775 1 95.94 145 ARG B O 1
ATOM 4754 N N . TYR B 1 146 ? -12.414 -4.887 -2.268 1 95.31 146 TYR B N 1
ATOM 4755 C CA . TYR B 1 146 ? -10.984 -4.613 -2.213 1 95.31 146 TYR B CA 1
ATOM 4756 C C . TYR B 1 146 ? -10.438 -4.824 -0.803 1 95.31 146 TYR B C 1
ATOM 4758 O O . TYR B 1 146 ? -9.266 -5.164 -0.625 1 95.31 146 TYR B O 1
ATOM 4766 N N . GLU B 1 147 ? -11.148 -4.539 0.187 1 86.94 147 GLU B N 1
ATOM 4767 C CA . GLU B 1 147 ? -10.719 -4.641 1.578 1 86.94 147 GLU B CA 1
ATOM 4768 C C . GLU B 1 147 ? -11.914 -4.613 2.527 1 86.94 147 GLU B C 1
ATOM 4770 O O . GLU B 1 147 ? -12.922 -3.953 2.252 1 86.94 147 GLU B O 1
ATOM 4775 N N . GLU B 1 148 ? -11.664 -5.559 3.428 1 74.19 148 GLU B N 1
ATOM 4776 C CA . GLU B 1 148 ? -12.609 -5.453 4.535 1 74.19 148 GLU B CA 1
ATOM 4777 C C . GLU B 1 148 ? -11.938 -4.879 5.781 1 74.19 148 GLU B C 1
ATOM 4779 O O . GLU B 1 148 ? -10.906 -5.383 6.219 1 74.19 148 GLU B O 1
ATOM 4784 N N . PHE B 1 149 ? -11.703 -3.807 5.887 1 62.69 149 PHE B N 1
ATOM 4785 C CA . PHE B 1 149 ? -11.133 -3.277 7.121 1 62.69 149 PHE B CA 1
ATOM 4786 C C . PHE B 1 149 ? -12.227 -2.689 8.008 1 62.69 149 PHE B C 1
ATOM 4788 O O . PHE B 1 149 ? -13.031 -1.873 7.555 1 62.69 149 PHE B O 1
ATOM 4795 N N . MET B 1 150 ? -12.758 -3.725 8.844 1 52.19 150 MET B N 1
ATOM 4796 C CA . MET B 1 150 ? -13.617 -3.031 9.797 1 52.19 150 MET B CA 1
ATOM 4797 C C . MET B 1 150 ? -12.805 -2.428 10.938 1 52.19 150 MET B C 1
ATOM 4799 O O . MET B 1 150 ? -12 -3.121 11.562 1 52.19 150 MET B O 1
ATOM 4803 N N . ILE B 1 151 ? -12.141 -1.389 10.727 1 49.16 151 ILE B N 1
ATOM 4804 C CA . ILE B 1 151 ? -11.453 -0.787 11.867 1 49.16 151 ILE B CA 1
ATOM 4805 C C . ILE B 1 151 ? -12.258 -1.017 13.141 1 49.16 151 ILE B C 1
ATOM 4807 O O . ILE B 1 151 ? -13.484 -0.851 13.141 1 49.16 151 ILE B O 1
ATOM 4811 N N . GLU B 1 152 ? -11.812 -2.016 13.93 1 41.78 152 GLU B N 1
ATOM 4812 C CA . GLU B 1 152 ? -12.406 -2.141 15.258 1 41.78 152 GLU B CA 1
ATOM 4813 C C . GLU B 1 152 ? -13.289 -0.939 15.578 1 41.78 152 GLU B C 1
ATOM 4815 O O . GLU B 1 152 ? -14.344 -1.088 16.203 1 41.78 152 GLU B O 1
ATOM 4820 N N . GLY B 1 153 ? -12.609 0.243 15.867 1 41.72 153 GLY B N 1
ATOM 4821 C CA . GLY B 1 153 ? -13.273 1.356 16.516 1 41.72 153 GLY B CA 1
ATOM 4822 C C . GLY B 1 153 ? -14.453 1.899 15.734 1 41.72 153 GLY B C 1
ATOM 4823 O O . GLY B 1 153 ? -15.492 1.249 15.641 1 41.72 153 GLY B O 1
ATOM 4824 N N . GLU B 1 154 ? -14.289 3.309 14.977 1 45.03 154 GLU B N 1
ATOM 4825 C CA . GLU B 1 154 ? -15.109 4.512 15 1 45.03 154 GLU B CA 1
ATOM 4826 C C . GLU B 1 154 ? -16.078 4.539 13.828 1 45.03 154 GLU B C 1
ATOM 4828 O O . GLU B 1 154 ? -15.688 4.82 12.695 1 45.03 154 GLU B O 1
ATOM 4833 N N . ASN B 1 155 ? -16.75 3.336 13.539 1 51.53 155 ASN B N 1
ATOM 4834 C CA . ASN B 1 155 ? -17.969 3.811 12.891 1 51.53 155 ASN B CA 1
ATOM 4835 C C . ASN B 1 155 ? -18.281 5.254 13.281 1 51.53 155 ASN B C 1
ATOM 4837 O O . ASN B 1 155 ? -19 5.496 14.25 1 51.53 155 ASN B O 1
ATOM 4841 N N . TYR B 1 156 ? -17.422 6.031 13.062 1 51.84 156 TYR B N 1
ATOM 4842 C CA . TYR B 1 156 ? -17.688 7.438 13.344 1 51.84 156 TYR B CA 1
ATOM 4843 C C . TYR B 1 156 ? -19.047 7.852 12.789 1 51.84 156 TYR B C 1
ATOM 4845 O O . TYR B 1 156 ? -19.266 7.816 11.578 1 51.84 156 TYR B O 1
ATOM 4853 N N . ALA B 1 157 ? -19.938 8.141 13.555 1 60.09 157 ALA B N 1
ATOM 4854 C CA . ALA B 1 157 ? -21.203 8.859 13.422 1 60.09 157 ALA B CA 1
ATOM 4855 C C . ALA B 1 157 ? -22.125 8.172 12.422 1 60.09 157 ALA B C 1
ATOM 4857 O O . ALA B 1 157 ? -23.047 8.797 11.891 1 60.09 157 ALA B O 1
ATOM 4858 N N . GLY B 1 158 ? -21.672 6.723 12.047 1 73.75 158 GLY B N 1
ATOM 4859 C CA . GLY B 1 158 ? -22.594 6.047 11.156 1 73.75 158 GLY B CA 1
ATOM 4860 C C . GLY B 1 158 ? -22.359 6.359 9.688 1 73.75 158 GLY B C 1
ATOM 4861 O O . GLY B 1 158 ? -23.062 5.855 8.82 1 73.75 158 GLY B O 1
ATOM 4862 N N . PHE B 1 159 ? -21.328 7.141 9.375 1 86.94 159 PHE B N 1
ATOM 4863 C CA . PHE B 1 159 ? -21.016 7.484 7.992 1 86.94 159 PHE B CA 1
ATOM 4864 C C . PHE B 1 159 ? -20.281 6.344 7.297 1 86.94 159 PHE B C 1
ATOM 4866 O O . PHE B 1 159 ? -19.531 5.602 7.934 1 86.94 159 PHE B O 1
ATOM 4873 N N . PRO B 1 160 ? -20.641 6.145 6.023 1 92.12 160 PRO B N 1
ATOM 4874 C CA . PRO B 1 160 ? -19.844 5.168 5.293 1 92.12 160 PRO B CA 1
ATOM 4875 C C . PRO B 1 160 ? -18.375 5.598 5.145 1 92.12 160 PRO B C 1
ATOM 4877 O O . PRO B 1 160 ? -18.109 6.762 4.84 1 92.12 160 PRO B O 1
ATOM 4880 N N . HIS B 1 161 ? -17.469 4.703 5.375 1 92.81 161 HIS B N 1
ATOM 4881 C CA . HIS B 1 161 ? -16.031 4.953 5.32 1 92.81 161 HIS B CA 1
ATOM 4882 C C . HIS B 1 161 ? -15.461 4.543 3.967 1 92.81 161 HIS B C 1
ATOM 4884 O O . HIS B 1 161 ? -15.727 3.441 3.482 1 92.81 161 HIS B O 1
ATOM 4890 N N . LEU B 1 162 ? -14.688 5.363 3.451 1 95.31 162 LEU B N 1
ATOM 4891 C CA . LEU B 1 162 ? -14.109 5.121 2.133 1 95.31 162 LEU B CA 1
ATOM 4892 C C . LEU B 1 162 ? -13.109 3.977 2.18 1 95.31 162 LEU B C 1
ATOM 4894 O O . LEU B 1 162 ? -12.32 3.871 3.127 1 95.31 162 LEU B O 1
ATOM 4898 N N . CYS B 1 163 ? -13.148 3.096 1.211 1 95.06 163 CYS B N 1
ATOM 4899 C CA . CYS B 1 163 ? -12.102 2.107 0.972 1 95.06 163 CYS B CA 1
ATOM 4900 C C . CYS B 1 163 ? -11.031 2.662 0.039 1 95.06 163 CYS B C 1
ATOM 4902 O O . CYS B 1 163 ? -11.18 2.621 -1.183 1 95.06 163 CYS B O 1
ATOM 4904 N N . HIS B 1 164 ? -9.945 3.09 0.584 1 95.94 164 HIS B N 1
ATOM 4905 C CA . HIS B 1 164 ? -8.922 3.77 -0.203 1 95.94 164 HIS B CA 1
ATOM 4906 C C . HIS B 1 164 ? -8.219 2.799 -1.147 1 95.94 164 HIS B C 1
ATOM 4908 O O . HIS B 1 164 ? -7.531 3.223 -2.08 1 95.94 164 HIS B O 1
ATOM 4914 N N . ARG B 1 165 ? -8.398 1.48 -0.944 1 95.38 165 ARG B N 1
ATOM 4915 C CA . ARG B 1 165 ? -7.781 0.487 -1.818 1 95.38 165 ARG B CA 1
ATOM 4916 C C . ARG B 1 165 ? -8.57 0.325 -3.109 1 95.38 165 ARG B C 1
ATOM 4918 O O . ARG B 1 165 ? -8.094 -0.277 -4.07 1 95.38 165 ARG B O 1
ATOM 4925 N N . ASN B 1 166 ? -9.828 0.727 -3.08 1 96.88 166 ASN B N 1
ATOM 4926 C CA . ASN B 1 166 ? -10.594 0.785 -4.32 1 96.88 166 ASN B CA 1
ATOM 4927 C C . ASN B 1 166 ? -9.953 1.738 -5.328 1 96.88 166 ASN B C 1
ATOM 4929 O O . ASN B 1 166 ? -9.711 2.904 -5.016 1 96.88 166 ASN B O 1
ATOM 4933 N N . PRO B 1 167 ? -9.719 1.287 -6.562 1 97.81 167 PRO B N 1
ATOM 4934 C CA . PRO B 1 167 ? -9.016 2.121 -7.539 1 97.81 167 PRO B CA 1
ATOM 4935 C C . PRO B 1 167 ? -9.727 3.445 -7.805 1 97.81 167 PRO B C 1
ATOM 4937 O O . PRO B 1 167 ? -9.078 4.465 -8.039 1 97.81 167 PRO B O 1
ATOM 4940 N N . LEU B 1 168 ? -11.016 3.43 -7.801 1 98.25 168 LEU B N 1
ATOM 4941 C CA . LEU B 1 168 ? -11.758 4.664 -8.023 1 98.25 168 LEU B CA 1
ATOM 4942 C C . LEU B 1 168 ? -11.523 5.656 -6.891 1 98.25 168 LEU B C 1
ATOM 4944 O O . LEU B 1 168 ? -11.297 6.844 -7.137 1 98.25 168 LEU B O 1
ATOM 4948 N N . VAL B 1 169 ? -11.586 5.195 -5.637 1 98.06 169 VAL B N 1
ATOM 4949 C CA . VAL B 1 169 ? -11.352 6.031 -4.465 1 98.06 169 VAL B CA 1
ATOM 4950 C C . VAL B 1 169 ? -9.906 6.52 -4.461 1 98.06 169 VAL B C 1
ATOM 4952 O O . VAL B 1 169 ? -9.641 7.711 -4.277 1 98.06 169 VAL B O 1
ATOM 4955 N N . TYR B 1 170 ? -9.016 5.586 -4.715 1 97.62 170 TYR B N 1
ATOM 4956 C CA . TYR B 1 170 ? -7.59 5.867 -4.773 1 97.62 170 TYR B CA 1
ATOM 4957 C C . TYR B 1 170 ? -7.293 6.988 -5.766 1 97.62 170 TYR B C 1
ATOM 4959 O O . TYR B 1 170 ? -6.621 7.965 -5.422 1 97.62 170 TYR B O 1
ATOM 4967 N N . ALA B 1 171 ? -7.816 6.918 -6.934 1 98.5 171 ALA B N 1
ATOM 4968 C CA . ALA B 1 171 ? -7.617 7.918 -7.98 1 98.5 171 ALA B CA 1
ATOM 4969 C C . ALA B 1 171 ? -8.242 9.25 -7.59 1 98.5 171 ALA B C 1
ATOM 4971 O O . ALA B 1 171 ? -7.656 10.312 -7.828 1 98.5 171 ALA B O 1
ATOM 4972 N N . ALA B 1 172 ? -9.375 9.203 -6.996 1 98.75 172 ALA B N 1
ATOM 4973 C CA . ALA B 1 172 ? -10.086 10.422 -6.609 1 98.75 172 ALA B CA 1
ATOM 4974 C C . ALA B 1 172 ? -9.305 11.203 -5.559 1 98.75 172 ALA B C 1
ATOM 4976 O O . ALA B 1 172 ? -9.305 12.438 -5.562 1 98.75 172 ALA B O 1
ATOM 4977 N N . MET B 1 173 ? -8.641 10.508 -4.629 1 98.5 173 MET B N 1
ATOM 4978 C CA . MET B 1 173 ? -7.844 11.172 -3.604 1 98.5 173 MET B CA 1
ATOM 4979 C C . MET B 1 173 ? -6.68 11.938 -4.227 1 98.5 173 MET B C 1
ATOM 4981 O O . MET B 1 173 ? -6.391 13.07 -3.824 1 98.5 173 MET B O 1
ATOM 4985 N N . TYR B 1 174 ? -6.07 11.359 -5.242 1 98.5 174 TYR B N 1
ATOM 4986 C CA . TYR B 1 174 ? -4.992 12.055 -5.938 1 98.5 174 TYR B CA 1
ATOM 4987 C C . TYR B 1 174 ? -5.531 13.258 -6.707 1 98.5 174 TYR B C 1
ATOM 4989 O O . TYR B 1 174 ? -4.922 14.328 -6.707 1 98.5 174 TYR B O 1
ATOM 4997 N N . ASP B 1 175 ? -6.648 13.031 -7.387 1 98.69 175 ASP B N 1
ATOM 4998 C CA . ASP B 1 175 ? -7.25 14.125 -8.133 1 98.69 175 ASP B CA 1
ATOM 4999 C C . ASP B 1 175 ? -7.586 15.297 -7.215 1 98.69 175 ASP B C 1
ATOM 5001 O O . ASP B 1 175 ? -7.34 16.453 -7.566 1 98.69 175 ASP B O 1
ATOM 5005 N N . TYR B 1 176 ? -8.164 14.945 -6.082 1 98.81 176 TYR B N 1
ATOM 5006 C CA . TYR B 1 176 ? -8.523 15.969 -5.102 1 98.81 176 TYR B CA 1
ATOM 5007 C C . TYR B 1 176 ? -7.289 16.703 -4.594 1 98.81 176 TYR B C 1
ATOM 5009 O O . TYR B 1 176 ? -7.254 17.938 -4.574 1 98.81 176 TYR B O 1
ATOM 5017 N N . ALA B 1 177 ? -6.254 15.992 -4.258 1 98.81 177 ALA B N 1
ATOM 5018 C CA . ALA B 1 177 ? -5.008 16.578 -3.771 1 98.81 177 ALA B CA 1
ATOM 5019 C C . ALA B 1 177 ? -4.379 17.484 -4.824 1 98.81 177 ALA B C 1
ATOM 5021 O O . ALA B 1 177 ? -3.898 18.578 -4.508 1 98.81 177 ALA B O 1
ATOM 5022 N N . ARG B 1 178 ? -4.379 17.047 -6.07 1 98.5 178 ARG B N 1
ATOM 5023 C CA . ARG B 1 178 ? -3.805 17.828 -7.152 1 98.5 178 ARG B CA 1
ATOM 5024 C C . ARG B 1 178 ? -4.602 19.109 -7.379 1 98.5 178 ARG B C 1
ATOM 5026 O O . ARG B 1 178 ? -4.023 20.172 -7.637 1 98.5 178 ARG B O 1
ATOM 5033 N N . MET B 1 179 ? -5.93 18.938 -7.309 1 98.69 179 MET B N 1
ATOM 5034 C CA . MET B 1 179 ? -6.742 20.141 -7.434 1 98.69 179 MET B CA 1
ATOM 5035 C C . MET B 1 179 ? -6.367 21.172 -6.367 1 98.69 179 MET B C 1
ATOM 5037 O O . MET B 1 179 ? -6.191 22.344 -6.672 1 98.69 179 MET B O 1
ATOM 5041 N N . LEU B 1 180 ? -6.168 20.766 -5.145 1 98.81 180 LEU B N 1
ATOM 5042 C CA . LEU B 1 180 ? -5.883 21.656 -4.023 1 98.81 180 LEU B CA 1
ATOM 5043 C C . LEU B 1 180 ? -4.508 22.281 -4.172 1 98.81 180 LEU B C 1
ATOM 5045 O O . LEU B 1 180 ? -4.359 23.5 -4.027 1 98.81 180 LEU B O 1
ATOM 5049 N N . ILE B 1 181 ? -3.52 21.484 -4.531 1 98.69 181 ILE B N 1
ATOM 5050 C CA . ILE B 1 181 ? -2.145 21.969 -4.559 1 98.69 181 ILE B CA 1
ATOM 5051 C C . ILE B 1 181 ? -1.854 22.625 -5.906 1 98.69 181 ILE B C 1
ATOM 5053 O O . ILE B 1 181 ? -1.474 23.797 -5.969 1 98.69 181 ILE B O 1
ATOM 5057 N N . GLU B 1 182 ? -2.121 21.938 -7.008 1 98.5 182 GLU B N 1
ATOM 5058 C CA . GLU B 1 182 ? -1.641 22.359 -8.32 1 98.5 182 GLU B CA 1
ATOM 5059 C C . GLU B 1 182 ? -2.584 23.375 -8.953 1 98.5 182 GLU B C 1
ATOM 5061 O O . GLU B 1 182 ? -2.137 24.312 -9.609 1 98.5 182 GLU B O 1
ATOM 5066 N N . GLU B 1 183 ? -3.869 23.188 -8.773 1 98.12 183 GLU B N 1
ATOM 5067 C CA . GLU B 1 183 ? -4.82 24.078 -9.422 1 98.12 183 GLU B CA 1
ATOM 5068 C C . GLU B 1 183 ? -5.129 25.297 -8.547 1 98.12 183 GLU B C 1
ATOM 5070 O O . GLU B 1 183 ? -5.094 26.438 -9.016 1 98.12 183 GLU B O 1
ATOM 5075 N N . LEU B 1 184 ? -5.406 25.062 -7.234 1 98.56 184 LEU B N 1
ATOM 5076 C CA . LEU B 1 184 ? -5.855 26.141 -6.359 1 98.56 184 LEU B CA 1
ATOM 5077 C C . LEU B 1 184 ? -4.672 26.844 -5.715 1 98.56 184 LEU B C 1
ATOM 5079 O O . LEU B 1 184 ? -4.766 28.031 -5.352 1 98.56 184 LEU B O 1
ATOM 5083 N N . GLY B 1 185 ? -3.623 26.094 -5.418 1 98.44 185 GLY B N 1
ATOM 5084 C CA . GLY B 1 185 ? -2.424 26.734 -4.906 1 98.44 185 GLY B CA 1
ATOM 5085 C C . GLY B 1 185 ? -2.244 26.562 -3.41 1 98.44 185 GLY B C 1
ATOM 5086 O O . GLY B 1 185 ? -1.459 27.281 -2.787 1 98.44 185 GLY B O 1
ATOM 5087 N N . PHE B 1 186 ? -2.91 25.641 -2.818 1 98.81 186 PHE B N 1
ATOM 5088 C CA . PHE B 1 186 ? -2.652 25.359 -1.41 1 98.81 186 PHE B CA 1
ATOM 5089 C C . PHE B 1 186 ? -1.207 24.922 -1.2 1 98.81 186 PHE B C 1
ATOM 5091 O O . PHE B 1 186 ? -0.549 24.469 -2.137 1 98.81 186 PHE B O 1
ATOM 5098 N N . ASP B 1 187 ? -0.752 25.047 0.051 1 98.69 187 ASP B N 1
ATOM 5099 C CA . ASP B 1 187 ? 0.658 24.812 0.345 1 98.69 187 ASP B CA 1
ATOM 5100 C C . ASP B 1 187 ? 0.834 23.578 1.227 1 98.69 187 ASP B C 1
ATOM 5102 O O . ASP B 1 187 ? 1.957 23.234 1.596 1 98.69 187 ASP B O 1
ATOM 5106 N N . GLY B 1 188 ? -0.237 22.938 1.563 1 98.5 188 GLY B N 1
ATOM 5107 C CA . GLY B 1 188 ? -0.148 21.734 2.389 1 98.5 188 GLY B CA 1
ATOM 5108 C C . GLY B 1 188 ? -1.503 21.172 2.771 1 98.5 188 GLY B C 1
ATOM 5109 O O . GLY B 1 188 ? -2.535 21.641 2.291 1 98.5 188 GLY B O 1
ATOM 5110 N N . PHE B 1 189 ? -1.412 20.094 3.6 1 98.75 189 PHE B N 1
ATOM 5111 C CA . PHE B 1 189 ? -2.605 19.344 3.986 1 98.75 189 PHE B CA 1
ATOM 5112 C C . PHE B 1 189 ? -2.684 19.203 5.5 1 98.75 189 PHE B C 1
ATOM 5114 O O . PHE B 1 189 ? -1.676 18.938 6.16 1 98.75 189 PHE B O 1
ATOM 5121 N N . ARG B 1 190 ? -3.838 19.469 6.012 1 98.81 190 ARG B N 1
ATOM 5122 C CA . ARG B 1 190 ? -4.227 18.953 7.316 1 98.81 190 ARG B CA 1
ATOM 5123 C C . ARG B 1 190 ? -5.199 17.781 7.176 1 98.81 190 ARG B C 1
ATOM 5125 O O . ARG B 1 190 ? -6.324 17.953 6.703 1 98.81 190 ARG B O 1
ATOM 5132 N N . PHE B 1 191 ? -4.801 16.578 7.598 1 98.12 191 PHE B N 1
ATOM 5133 C CA . PHE B 1 191 ? -5.652 15.398 7.469 1 98.12 191 PHE B CA 1
ATOM 5134 C C . PHE B 1 191 ? -6.488 15.195 8.727 1 98.12 191 PHE B C 1
ATOM 5136 O O . PHE B 1 191 ? -5.945 15.062 9.828 1 98.12 191 PHE B O 1
ATOM 5143 N N . ASP B 1 192 ? -7.77 15.117 8.492 1 96.75 192 ASP B N 1
ATOM 5144 C CA . ASP B 1 192 ? -8.75 14.906 9.555 1 96.75 192 ASP B CA 1
ATOM 5145 C C . ASP B 1 192 ? -8.844 13.43 9.938 1 96.75 192 ASP B C 1
ATOM 5147 O O . ASP B 1 192 ? -8.82 12.555 9.062 1 96.75 192 ASP B O 1
ATOM 5151 N N . PHE B 1 193 ? -8.93 13.141 11.211 1 93.56 193 PHE B N 1
ATOM 5152 C CA . PHE B 1 193 ? -9.242 11.828 11.758 1 93.56 193 PHE B CA 1
ATOM 5153 C C . PHE B 1 193 ? -8.383 10.75 11.109 1 93.56 193 PHE B C 1
ATOM 5155 O O . PHE B 1 193 ? -8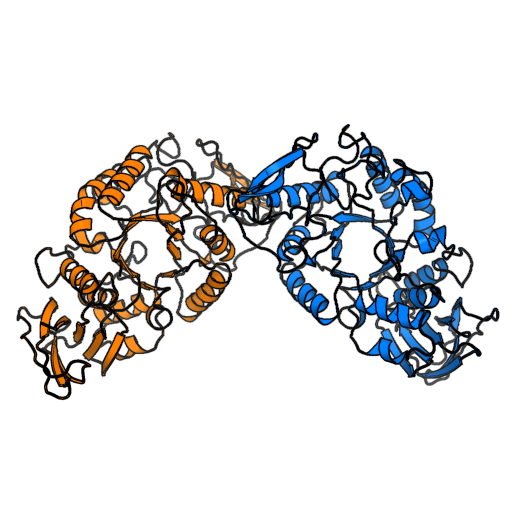.898 9.766 10.578 1 93.56 193 PHE B O 1
ATOM 5162 N N . VAL B 1 194 ? -7.09 10.852 11.234 1 94.38 194 VAL B N 1
ATOM 5163 C CA . VAL B 1 194 ? -6.164 9.992 10.516 1 94.38 194 VAL B CA 1
ATOM 5164 C C . VAL B 1 194 ? -6.145 8.602 11.148 1 94.38 194 VAL B C 1
ATOM 5166 O O . VAL B 1 194 ? -5.633 7.648 10.547 1 94.38 194 VAL B O 1
ATOM 5169 N N . LYS B 1 195 ? -6.742 8.445 12.328 1 90.69 195 LYS B N 1
ATOM 5170 C CA . LYS B 1 195 ? -6.867 7.129 12.945 1 90.69 195 LYS B CA 1
ATOM 5171 C C . LYS B 1 195 ? -7.879 6.266 12.195 1 90.69 195 LYS B C 1
ATOM 5173 O O . LYS B 1 195 ? -7.902 5.043 12.367 1 90.69 195 LYS B O 1
ATOM 5178 N N . GLY B 1 196 ? -8.68 6.922 11.398 1 89.56 196 GLY B N 1
ATOM 5179 C CA . GLY B 1 196 ? -9.812 6.234 10.805 1 89.56 196 GLY B CA 1
ATOM 5180 C C . GLY B 1 196 ? -9.477 5.551 9.492 1 89.56 196 GLY B C 1
ATOM 5181 O O . GLY B 1 196 ? -10.32 4.859 8.914 1 89.56 196 GLY B O 1
ATOM 5182 N N . PHE B 1 197 ? -8.305 5.715 8.891 1 91.06 197 PHE B N 1
ATOM 5183 C CA . PHE B 1 197 ? -7.918 5.078 7.641 1 91.06 197 PHE B CA 1
ATOM 5184 C C . PHE B 1 197 ? -6.414 4.836 7.594 1 91.06 197 PHE B C 1
ATOM 5186 O O . PHE B 1 197 ? -5.695 5.191 8.531 1 91.06 197 PHE B O 1
ATOM 5193 N N . GLY B 1 198 ? -5.949 4.207 6.625 1 90 198 GLY B N 1
ATOM 5194 C CA . GLY B 1 198 ? -4.559 3.783 6.562 1 90 198 GLY B CA 1
ATOM 5195 C C . GLY B 1 198 ? -3.592 4.938 6.383 1 90 198 GLY B C 1
ATOM 5196 O O . GLY B 1 198 ? -3.756 5.758 5.477 1 90 198 GLY B O 1
ATOM 5197 N N . ALA B 1 199 ? -2.488 4.914 7.16 1 93.06 199 ALA B N 1
ATOM 5198 C CA . ALA B 1 199 ? -1.452 5.938 7.09 1 93.06 199 ALA B CA 1
ATOM 5199 C C . ALA B 1 199 ? -0.787 5.949 5.715 1 93.06 199 ALA B C 1
ATOM 5201 O O . ALA B 1 199 ? -0.269 6.98 5.277 1 93.06 199 ALA B O 1
ATOM 5202 N N . TRP B 1 200 ? -0.885 4.793 5.074 1 92.5 200 TRP B N 1
ATOM 5203 C CA . TRP B 1 200 ? -0.241 4.676 3.771 1 92.5 200 TRP B CA 1
ATOM 5204 C C . TRP B 1 200 ? -0.833 5.668 2.777 1 92.5 200 TRP B C 1
ATOM 5206 O O . TRP B 1 200 ? -0.123 6.195 1.917 1 92.5 200 TRP B O 1
ATOM 5216 N N . MET B 1 201 ? -2.131 5.949 2.867 1 94.88 201 MET B N 1
ATOM 5217 C CA . MET B 1 201 ? -2.77 6.898 1.959 1 94.88 201 MET B CA 1
ATOM 5218 C C . MET B 1 201 ? -2.215 8.305 2.164 1 94.88 201 MET B C 1
ATOM 5220 O O . MET B 1 201 ? -1.977 9.031 1.196 1 94.88 201 MET B O 1
ATOM 5224 N N . ILE B 1 202 ? -1.951 8.664 3.389 1 96.44 202 ILE B N 1
ATOM 5225 C CA . ILE B 1 202 ? -1.363 9.961 3.713 1 96.44 202 ILE B CA 1
ATOM 5226 C C . ILE B 1 202 ? 0.065 10.031 3.178 1 96.44 202 ILE B C 1
ATOM 5228 O O . ILE B 1 202 ? 0.449 11.016 2.541 1 96.44 202 ILE B O 1
ATOM 5232 N N . GLY B 1 203 ? 0.828 8.961 3.445 1 94.88 203 GLY B N 1
ATOM 5233 C CA . GLY B 1 203 ? 2.189 8.906 2.934 1 94.88 203 GLY B CA 1
ATOM 5234 C C . GLY B 1 203 ? 2.266 9.039 1.426 1 94.88 203 GLY B C 1
ATOM 5235 O O . GLY B 1 203 ? 3.133 9.75 0.905 1 94.88 203 GLY B O 1
ATOM 5236 N N . ARG B 1 204 ? 1.328 8.453 0.733 1 94.94 204 ARG B N 1
ATOM 5237 C CA . ARG B 1 204 ? 1.312 8.484 -0.726 1 94.94 204 ARG B CA 1
ATOM 5238 C C . ARG B 1 204 ? 0.994 9.883 -1.24 1 94.94 204 ARG B C 1
ATOM 5240 O O . ARG B 1 204 ? 1.633 10.367 -2.18 1 94.94 204 ARG B O 1
ATOM 5247 N N . LEU B 1 205 ? 0.05 10.516 -0.663 1 97.19 205 LEU B N 1
ATOM 5248 C CA . LEU B 1 205 ? -0.313 11.859 -1.093 1 97.19 205 LEU B CA 1
ATOM 5249 C C . LEU B 1 205 ? 0.788 12.852 -0.745 1 97.19 205 LEU B C 1
ATOM 5251 O O . LEU B 1 205 ? 1.015 13.82 -1.481 1 97.19 205 LEU B O 1
ATOM 5255 N N . ALA B 1 206 ? 1.465 12.602 0.371 1 96.69 206 ALA B N 1
ATOM 5256 C CA . ALA B 1 206 ? 2.559 13.477 0.784 1 96.69 206 ALA B CA 1
ATOM 5257 C C . ALA B 1 206 ? 3.756 13.344 -0.153 1 96.69 206 ALA B C 1
ATOM 5259 O O . ALA B 1 206 ? 4.449 14.32 -0.429 1 96.69 206 ALA B O 1
ATOM 5260 N N . LYS B 1 207 ? 3.951 12.141 -0.655 1 93.94 207 LYS B N 1
ATOM 5261 C CA . 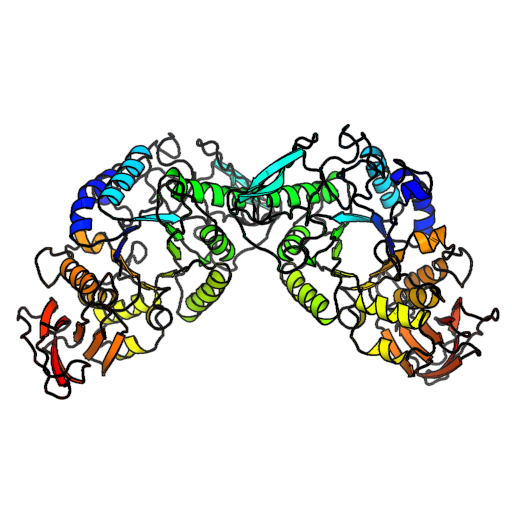LYS B 1 207 ? 5.133 11.805 -1.446 1 93.94 207 LYS B CA 1
ATOM 5262 C C . LYS B 1 207 ? 4.945 12.203 -2.906 1 93.94 207 LYS B C 1
ATOM 5264 O O . LYS B 1 207 ? 5.922 12.352 -3.645 1 93.94 207 LYS B O 1
ATOM 5269 N N . TYR B 1 208 ? 3.744 12.312 -3.346 1 96.5 208 TYR B N 1
ATOM 5270 C CA . TYR B 1 208 ? 3.469 12.641 -4.738 1 96.5 208 TYR B CA 1
ATOM 5271 C C . TYR B 1 208 ? 4.219 13.898 -5.16 1 96.5 208 TYR B C 1
ATOM 5273 O O . TYR B 1 208 ? 4.305 14.859 -4.395 1 96.5 208 TYR B O 1
ATOM 5281 N N . ARG B 1 209 ? 4.773 13.938 -6.402 1 96.19 209 ARG B N 1
ATOM 5282 C CA . ARG B 1 209 ? 5.539 15.078 -6.902 1 96.19 209 ARG B CA 1
ATOM 5283 C C . ARG B 1 209 ? 4.625 16.125 -7.535 1 96.19 209 ARG B C 1
ATOM 5285 O O . ARG B 1 209 ? 4.445 16.141 -8.75 1 96.19 209 ARG B O 1
ATOM 5292 N N . TYR B 1 210 ? 4.117 16.953 -6.707 1 97.38 210 TYR B N 1
ATOM 5293 C CA . TYR B 1 210 ? 3.25 18.031 -7.168 1 97.38 210 TYR B CA 1
ATOM 5294 C C . TYR B 1 210 ? 4.043 19.062 -7.965 1 97.38 210 TYR B C 1
ATOM 5296 O O . TYR B 1 210 ? 5.262 19.172 -7.812 1 97.38 210 TYR B O 1
ATOM 5304 N N . VAL B 1 211 ? 3.359 19.781 -8.805 1 96.75 211 VAL B N 1
ATOM 5305 C CA . VAL B 1 211 ? 3.967 20.875 -9.562 1 96.75 211 VAL B CA 1
ATOM 5306 C C . VAL B 1 211 ? 3.182 22.156 -9.344 1 96.75 211 VAL B C 1
ATOM 5308 O O . VAL B 1 211 ? 1.962 22.188 -9.516 1 96.75 211 VAL B O 1
ATOM 5311 N N . LYS B 1 212 ? 3.85 23.141 -8.883 1 94.62 212 LYS B N 1
ATOM 5312 C CA . LYS B 1 212 ? 3.326 24.5 -8.75 1 94.62 212 LYS B CA 1
ATOM 5313 C C . LYS B 1 212 ? 4.191 25.5 -9.508 1 94.62 212 LYS B C 1
ATOM 5315 O O . LYS B 1 212 ? 5.41 25.531 -9.336 1 94.62 212 LYS B O 1
ATOM 5320 N N . ASP B 1 213 ? 3.539 26.297 -10.344 1 91.06 213 ASP B N 1
ATOM 5321 C CA . ASP B 1 213 ? 4.223 27.328 -11.117 1 91.06 213 ASP B CA 1
ATOM 5322 C C . ASP B 1 213 ? 5.402 26.734 -11.891 1 91.06 213 ASP B C 1
ATOM 5324 O O . ASP B 1 213 ? 6.496 27.312 -11.898 1 91.06 213 ASP B O 1
ATOM 5328 N N . GLY B 1 214 ? 5.305 2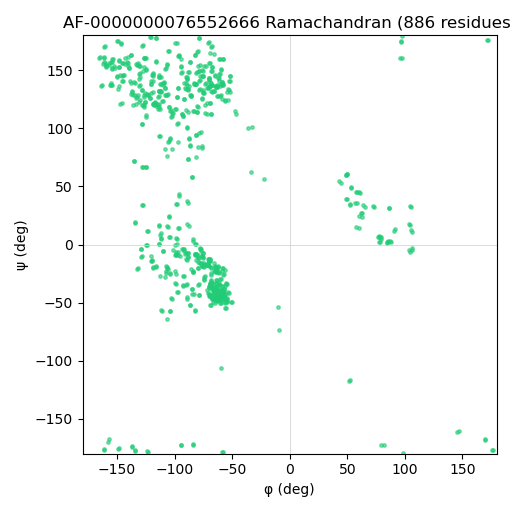5.516 -12.359 1 90.94 214 GLY B N 1
ATOM 5329 C CA . GLY B 1 214 ? 6.273 24.891 -13.242 1 90.94 214 GLY B CA 1
ATOM 5330 C C . GLY B 1 214 ? 7.398 24.188 -12.492 1 90.94 214 GLY B C 1
ATOM 5331 O O . GLY B 1 214 ? 8.297 23.625 -13.109 1 90.94 214 GLY B O 1
ATOM 5332 N N . ALA B 1 215 ? 7.312 24.203 -11.188 1 94.69 215 ALA B N 1
ATOM 5333 C CA . ALA B 1 215 ? 8.359 23.578 -10.383 1 94.69 215 ALA B CA 1
ATOM 5334 C C . ALA B 1 215 ? 7.773 22.547 -9.43 1 94.69 215 ALA B C 1
ATOM 5336 O O . ALA B 1 215 ? 6.609 22.656 -9.023 1 94.69 215 ALA B O 1
ATOM 5337 N N . GLU B 1 216 ? 8.602 21.578 -9.148 1 94.5 216 GLU B N 1
ATOM 5338 C CA . GLU B 1 216 ? 8.18 20.578 -8.164 1 94.5 216 GLU B CA 1
ATOM 5339 C C . GLU B 1 216 ? 7.945 21.219 -6.797 1 94.5 216 GLU B C 1
ATOM 5341 O O . GLU B 1 216 ? 8.688 22.125 -6.387 1 94.5 216 GLU B O 1
ATOM 5346 N N . PHE B 1 217 ? 6.973 20.75 -6.102 1 96.75 217 PHE B N 1
ATOM 5347 C CA . PHE B 1 217 ? 6.562 21.328 -4.828 1 96.75 217 PHE B CA 1
ATOM 5348 C C . PHE B 1 217 ? 6.281 20.25 -3.801 1 96.75 217 PHE B C 1
ATOM 5350 O O . PHE B 1 217 ? 5.625 19.25 -4.113 1 96.75 217 PHE B O 1
ATOM 5357 N N . THR B 1 218 ? 6.809 20.359 -2.621 1 96.31 218 THR B N 1
ATOM 5358 C CA . THR B 1 218 ? 6.539 19.453 -1.511 1 96.31 218 THR B CA 1
ATOM 5359 C C . THR B 1 218 ? 5.613 20.109 -0.49 1 96.31 218 THR B C 1
ATOM 5361 O O . THR B 1 218 ? 5.977 21.109 0.133 1 96.31 218 THR B O 1
ATOM 5364 N N . PRO B 1 219 ? 4.465 19.547 -0.274 1 97.69 219 PRO B N 1
ATOM 5365 C CA . PRO B 1 219 ? 3.508 20.156 0.652 1 97.69 219 PRO B CA 1
ATOM 5366 C C . PRO B 1 219 ? 3.84 19.875 2.115 1 97.69 219 PRO B C 1
ATOM 5368 O O . PRO B 1 219 ? 4.457 18.844 2.426 1 97.69 219 PRO B O 1
ATOM 5371 N N . TYR B 1 220 ? 3.482 20.828 2.986 1 97.75 220 TYR B N 1
ATOM 5372 C CA . TYR B 1 220 ? 3.418 20.547 4.414 1 97.75 220 TYR B CA 1
ATOM 5373 C C . TYR B 1 220 ? 2.285 19.578 4.723 1 97.75 220 TYR B C 1
ATOM 5375 O O . TYR B 1 220 ? 1.193 19.688 4.16 1 97.75 220 TYR B O 1
ATOM 5383 N N . VAL B 1 221 ? 2.521 18.578 5.609 1 98.5 221 VAL B N 1
ATOM 5384 C CA . VAL B 1 221 ? 1.495 17.594 5.93 1 98.5 221 VAL B CA 1
ATOM 5385 C C . VAL B 1 221 ? 1.412 17.406 7.441 1 98.5 221 VAL B C 1
ATOM 5387 O O . VAL B 1 221 ? 2.424 17.156 8.102 1 98.5 221 VAL B O 1
ATOM 5390 N N . VAL B 1 222 ? 0.211 17.562 8.008 1 98.56 222 VAL B N 1
ATOM 5391 C CA . VAL B 1 222 ? -0.021 17.312 9.422 1 98.56 222 VAL B CA 1
ATOM 5392 C C . VAL B 1 222 ? -1.296 16.484 9.602 1 98.56 222 VAL B C 1
ATOM 5394 O O . VAL B 1 222 ? -2.273 16.688 8.875 1 98.56 222 VAL B O 1
ATOM 5397 N N . GLY B 1 223 ? -1.265 15.539 10.5 1 98.06 223 GLY B N 1
ATOM 5398 C CA . GLY B 1 223 ? -2.42 14.695 10.766 1 98.06 223 GLY B CA 1
ATOM 5399 C C . GLY B 1 223 ? -3.008 14.898 12.148 1 98.06 223 GLY B C 1
ATOM 5400 O O . GLY B 1 223 ? -2.277 15.156 13.102 1 98.06 223 GLY B O 1
ATOM 5401 N N . GLU B 1 224 ? -4.289 14.797 12.188 1 97.69 224 GLU B N 1
ATOM 5402 C CA . GLU B 1 224 ? -4.977 14.75 13.477 1 97.69 224 GLU B CA 1
ATOM 5403 C C . GLU B 1 224 ? -5.07 13.312 13.992 1 97.69 224 GLU B C 1
ATOM 5405 O O . GLU B 1 224 ? -6 12.586 13.648 1 97.69 224 GLU B O 1
ATOM 5410 N N . TYR B 1 225 ? -4.168 12.945 14.711 1 95.69 225 TYR B N 1
ATOM 5411 C CA . TYR B 1 225 ? -4.203 11.68 15.43 1 95.69 225 TYR B CA 1
ATOM 5412 C C . TYR B 1 225 ? -4.465 11.898 16.922 1 95.69 225 TYR B C 1
ATOM 5414 O O . TYR B 1 225 ? -3.527 11.961 17.719 1 95.69 225 TYR B O 1
ATOM 5422 N N . TRP B 1 226 ? -5.73 11.93 17.234 1 94.62 226 TRP B N 1
ATOM 5423 C CA . TRP B 1 226 ? -6.129 12.234 18.609 1 94.62 226 TRP B CA 1
ATOM 5424 C C . TRP B 1 226 ? -6.023 11 19.5 1 94.62 226 TRP B C 1
ATOM 5426 O O . TRP B 1 226 ? -6.934 10.172 19.531 1 94.62 226 TRP B O 1
ATOM 5436 N N . SER B 1 227 ? -4.969 10.867 20.125 1 93.56 227 SER B N 1
ATOM 5437 C CA . SER B 1 227 ? -4.668 9.742 21 1 93.56 227 SER B CA 1
ATOM 5438 C C . SER B 1 227 ? -3.531 10.078 21.969 1 93.56 227 SER B C 1
ATOM 5440 O O . SER B 1 227 ? -3.135 11.242 22.078 1 93.56 227 SER B O 1
ATOM 5442 N N . GLY B 1 228 ? -3.141 9.133 22.734 1 93.31 228 GLY B N 1
ATOM 5443 C CA . GLY B 1 228 ? -2.043 9.305 23.672 1 93.31 228 GLY B CA 1
ATOM 5444 C C . GLY B 1 228 ? -0.678 9.227 23 1 93.31 228 GLY B C 1
ATOM 5445 O O . GLY B 1 228 ? -0.578 9.031 21.797 1 93.31 228 GLY B O 1
ATOM 5446 N N . THR B 1 229 ? 0.259 9.422 23.844 1 93.56 229 THR B N 1
ATOM 5447 C CA . THR B 1 229 ? 1.647 9.578 23.438 1 93.56 229 THR B CA 1
ATOM 5448 C C . THR B 1 229 ? 2.113 8.367 22.625 1 93.56 229 THR B C 1
ATOM 5450 O O . THR B 1 229 ? 2.633 8.516 21.516 1 93.56 229 THR B O 1
ATOM 5453 N N . GLU B 1 230 ? 1.892 7.211 23.109 1 93.75 230 GLU B N 1
ATOM 5454 C CA . GLU B 1 230 ? 2.404 5.996 22.484 1 93.75 230 GLU B CA 1
ATOM 5455 C C . GLU B 1 230 ? 1.78 5.777 21.109 1 93.75 230 GLU B C 1
ATOM 5457 O O . GLU B 1 230 ? 2.479 5.43 20.156 1 93.75 230 GLU B O 1
ATOM 5462 N N . ASP B 1 231 ? 0.571 6.023 20.984 1 94.44 231 ASP B N 1
ATOM 5463 C CA . ASP B 1 231 ? -0.15 5.809 19.734 1 94.44 231 ASP B CA 1
ATOM 5464 C C . ASP B 1 231 ? 0.288 6.809 18.656 1 94.44 231 ASP B C 1
ATOM 5466 O O . ASP B 1 231 ? 0.497 6.441 17.5 1 94.44 231 ASP B O 1
ATOM 5470 N N . ILE B 1 232 ? 0.421 8.031 19.047 1 95.94 232 ILE B N 1
ATOM 5471 C CA . ILE B 1 232 ? 0.825 9.062 18.109 1 95.94 232 ILE B CA 1
ATOM 5472 C C . ILE B 1 232 ? 2.254 8.797 17.641 1 95.94 232 ILE B C 1
ATOM 5474 O O . ILE B 1 232 ? 2.559 8.953 16.453 1 95.94 232 ILE B O 1
ATOM 5478 N N . ASP B 1 233 ? 3.07 8.414 18.547 1 95.19 233 ASP B N 1
ATOM 5479 C CA . ASP B 1 233 ? 4.461 8.117 18.219 1 95.19 233 ASP B CA 1
ATOM 5480 C C . ASP B 1 233 ? 4.547 6.969 17.203 1 95.19 233 ASP B C 1
ATOM 5482 O O . ASP B 1 233 ? 5.301 7.043 16.234 1 95.19 233 ASP B O 1
ATOM 5486 N N . ALA B 1 234 ? 3.814 5.945 17.484 1 95.38 234 ALA B N 1
ATOM 5487 C CA . ALA B 1 234 ? 3.789 4.797 16.578 1 95.38 234 ALA B CA 1
ATOM 5488 C C . ALA B 1 234 ? 3.281 5.199 15.203 1 95.38 234 ALA B C 1
ATOM 5490 O O . ALA B 1 234 ? 3.83 4.77 14.188 1 95.38 234 ALA B O 1
ATOM 5491 N N . TRP B 1 235 ? 2.271 5.973 15.148 1 95.31 235 TRP B N 1
ATOM 5492 C CA . TRP B 1 235 ? 1.711 6.438 13.883 1 95.31 235 TRP B CA 1
ATOM 5493 C C . TRP B 1 235 ? 2.732 7.262 13.109 1 95.31 235 TRP B C 1
ATOM 5495 O O . TRP B 1 235 ? 2.908 7.066 11.898 1 95.31 235 TRP B O 1
ATOM 5505 N N . LEU B 1 236 ? 3.438 8.148 13.82 1 96.5 236 LEU B N 1
ATOM 5506 C CA . LEU B 1 236 ? 4.449 8.992 13.195 1 96.5 236 LEU B CA 1
ATOM 5507 C C . LEU B 1 236 ? 5.594 8.148 12.641 1 96.5 236 LEU B C 1
ATOM 5509 O O . LEU B 1 236 ? 6.121 8.438 11.562 1 96.5 236 LEU B O 1
ATOM 5513 N N . GLU B 1 237 ? 5.961 7.168 13.414 1 94.62 237 GLU B N 1
ATOM 5514 C CA . GLU B 1 237 ? 7 6.266 12.93 1 94.62 237 GLU B CA 1
ATOM 5515 C C . GLU B 1 237 ? 6.57 5.582 11.633 1 94.62 237 GLU B C 1
ATOM 5517 O O . GLU B 1 237 ? 7.332 5.539 10.664 1 94.62 237 GLU B O 1
ATOM 5522 N N . HIS B 1 238 ? 5.395 5.152 11.617 1 92.75 238 HIS B N 1
ATOM 5523 C CA . HIS B 1 238 ? 4.879 4.402 10.477 1 92.75 238 HIS B CA 1
ATOM 5524 C C . HIS B 1 238 ? 4.727 5.297 9.25 1 92.75 238 HIS B C 1
ATOM 5526 O O . HIS B 1 238 ? 5.23 4.977 8.172 1 92.75 238 HIS B O 1
ATOM 5532 N N . VAL B 1 239 ? 4.078 6.371 9.375 1 93.31 239 VAL B N 1
ATOM 5533 C CA . VAL B 1 239 ? 3.732 7.211 8.227 1 93.31 239 VAL B CA 1
ATOM 5534 C C . VAL B 1 239 ? 5 7.824 7.637 1 93.31 239 VAL B C 1
ATOM 5536 O O . VAL B 1 239 ? 5.102 8.008 6.422 1 93.31 239 VAL B O 1
ATOM 5539 N N . ASN B 1 240 ? 5.984 8.109 8.477 1 94 240 ASN B N 1
ATOM 5540 C CA . ASN B 1 240 ? 7.195 8.758 7.992 1 94 240 ASN B CA 1
ATOM 5541 C C . ASN B 1 240 ? 8.156 7.754 7.359 1 94 240 ASN B C 1
ATOM 5543 O O . ASN B 1 240 ? 9.141 8.141 6.73 1 94 240 ASN B O 1
ATOM 5547 N N . GLN B 1 241 ? 7.883 6.488 7.465 1 90.19 241 GLN B N 1
ATOM 5548 C CA . GLN B 1 241 ? 8.625 5.473 6.723 1 90.19 241 GLN B CA 1
ATOM 5549 C C . GLN B 1 241 ? 8.156 5.41 5.27 1 90.19 241 GLN B C 1
ATOM 5551 O O . GLN B 1 241 ? 8.859 4.863 4.414 1 90.19 241 GLN B O 1
ATOM 5556 N N . LEU B 1 242 ? 7.074 5.953 5.027 1 86 242 LEU B N 1
ATOM 5557 C CA . LEU B 1 242 ? 6.445 5.824 3.719 1 86 242 LEU B CA 1
ATOM 5558 C C . LEU B 1 242 ? 6.906 6.938 2.783 1 86 242 LEU B C 1
ATOM 5560 O O . LEU B 1 242 ? 6.711 6.855 1.568 1 86 242 LEU B O 1
ATOM 5564 N N . THR B 1 243 ? 7.539 7.949 3.332 1 83.12 243 THR B N 1
ATOM 5565 C CA . THR B 1 243 ? 7.902 9.117 2.537 1 83.12 243 THR B CA 1
ATOM 5566 C C . THR B 1 243 ? 9.102 9.836 3.148 1 83.12 243 THR B C 1
ATOM 5568 O O . THR B 1 243 ? 9.352 9.727 4.352 1 83.12 243 THR B O 1
ATOM 5571 N N . ASP B 1 244 ? 9.719 10.555 2.236 1 82.75 244 ASP B N 1
ATOM 5572 C CA . ASP B 1 244 ? 10.797 11.422 2.699 1 82.75 244 ASP B CA 1
ATOM 5573 C C . ASP B 1 244 ? 10.266 12.797 3.107 1 82.75 244 ASP B C 1
ATOM 5575 O O . ASP B 1 244 ? 10.984 13.594 3.709 1 82.75 244 ASP B O 1
ATOM 5579 N N . ASN B 1 245 ? 9.039 12.969 2.752 1 83.25 245 ASN B N 1
ATOM 5580 C CA . ASN B 1 245 ? 8.391 14.195 3.215 1 83.25 245 ASN B CA 1
ATOM 5581 C C . ASN B 1 245 ? 8.016 14.109 4.691 1 83.25 245 ASN B C 1
ATOM 5583 O O . ASN B 1 245 ? 7.367 13.148 5.117 1 83.25 245 ASN B O 1
ATOM 5587 N N . GLN B 1 246 ? 8.383 15.078 5.352 1 88.31 246 GLN B N 1
ATOM 5588 C CA . GLN B 1 246 ? 8.133 15.07 6.789 1 88.31 246 GLN B CA 1
ATOM 5589 C C . GLN B 1 246 ? 6.645 15.258 7.086 1 88.31 246 GLN B C 1
ATOM 5591 O O . GLN B 1 246 ? 6.035 16.234 6.652 1 88.31 246 GLN B O 1
ATOM 5596 N N . ILE B 1 247 ? 6.102 14.312 7.758 1 96.44 247 ILE B N 1
ATOM 5597 C CA . ILE B 1 247 ? 4.703 14.359 8.18 1 96.44 247 ILE B CA 1
ATOM 5598 C C . ILE B 1 247 ? 4.625 14.633 9.68 1 96.44 247 ILE B C 1
ATOM 5600 O O . ILE B 1 247 ? 5.336 14.008 10.469 1 96.44 247 ILE B O 1
ATOM 5604 N N . ALA B 1 248 ? 3.844 15.602 10.031 1 98.12 248 ALA B N 1
ATOM 5605 C CA . ALA B 1 248 ? 3.682 16.016 11.422 1 98.12 248 ALA B CA 1
ATOM 5606 C C . ALA B 1 248 ? 2.342 15.531 11.984 1 98.12 248 ALA B C 1
ATOM 5608 O O . ALA B 1 248 ? 1.493 15.039 11.234 1 98.12 248 ALA B O 1
ATOM 5609 N N . ALA B 1 249 ? 2.199 15.602 13.305 1 98.25 249 ALA B N 1
ATOM 5610 C CA . ALA B 1 249 ? 0.946 15.359 14.016 1 98.25 249 ALA B CA 1
ATOM 5611 C C . ALA B 1 249 ? 0.654 16.484 15.008 1 98.25 249 ALA B C 1
ATOM 5613 O O . ALA B 1 249 ? 1.577 17.078 15.562 1 98.25 249 ALA B O 1
ATOM 5614 N N . PHE B 1 250 ? -0.585 16.75 15.164 1 98.56 250 PHE B N 1
ATOM 5615 C CA . PHE B 1 250 ? -0.96 17.656 16.234 1 98.56 250 PHE B CA 1
ATOM 5616 C C . PHE B 1 250 ? -0.616 17.062 17.609 1 98.56 250 PHE B C 1
ATOM 5618 O O . PHE B 1 250 ? -0.883 15.883 17.859 1 98.56 250 PHE B O 1
ATOM 5625 N N . ASP B 1 251 ? -0.053 17.859 18.469 1 98.25 251 ASP B N 1
ATOM 5626 C CA . ASP B 1 251 ? 0.492 17.391 19.75 1 98.25 251 ASP B CA 1
ATOM 5627 C C . ASP B 1 251 ? -0.579 17.406 20.844 1 98.25 251 ASP B C 1
ATOM 5629 O O . ASP B 1 251 ? -0.51 18.188 21.781 1 98.25 251 ASP B O 1
ATOM 5633 N N . PHE B 1 252 ? -1.453 16.484 20.766 1 97.94 252 PHE B N 1
ATOM 5634 C CA . PHE B 1 252 ? -2.551 16.359 21.719 1 97.94 252 PHE B CA 1
ATOM 5635 C C . PHE B 1 252 ? -2.021 16.109 23.141 1 97.94 252 PHE B C 1
ATOM 5637 O O . PHE B 1 252 ? -2.496 16.719 24.094 1 97.94 252 PHE B O 1
ATOM 5644 N N . PRO B 1 253 ? -1.021 15.297 23.297 1 97.62 253 PRO B N 1
ATOM 5645 C CA . PRO B 1 253 ? -0.486 15.109 24.641 1 97.62 253 PRO B CA 1
ATOM 5646 C C . PRO B 1 253 ? -0.02 16.422 25.281 1 97.62 253 PRO B C 1
ATOM 5648 O O . PRO B 1 253 ? -0.315 16.688 26.438 1 97.62 253 PRO B O 1
ATOM 5651 N N . LEU B 1 254 ? 0.705 17.234 24.547 1 98 254 LEU B N 1
ATOM 5652 C CA . LEU B 1 254 ? 1.113 18.516 25.078 1 98 254 LEU B CA 1
ATOM 5653 C C . LEU B 1 254 ? -0.102 19.375 25.422 1 98 254 LEU B C 1
ATOM 5655 O O . LEU B 1 254 ? -0.148 20 26.484 1 98 254 LEU B O 1
ATOM 5659 N N . ARG B 1 255 ? -1.051 19.375 24.516 1 98.25 255 ARG B N 1
ATOM 5660 C CA . ARG B 1 255 ? -2.232 20.219 24.719 1 98.25 255 ARG B CA 1
ATOM 5661 C C . ARG B 1 255 ? -2.92 19.859 26.031 1 98.25 255 ARG B C 1
ATOM 5663 O O . ARG B 1 255 ? -3.381 20.75 26.75 1 98.25 255 ARG B O 1
ATOM 5670 N N . TYR B 1 256 ? -3.057 18.672 26.375 1 97.56 256 TYR B N 1
ATOM 5671 C CA . TYR B 1 256 ? -3.711 18.281 27.609 1 97.56 256 TYR B CA 1
ATOM 5672 C C . TYR B 1 256 ? -2.867 18.656 28.812 1 97.56 256 TYR B C 1
ATOM 5674 O O . TYR B 1 256 ? -3.404 19.047 29.859 1 97.56 256 TYR B O 1
ATOM 5682 N N . LYS B 1 257 ? -1.583 18.578 28.719 1 97.5 257 LYS B N 1
ATOM 5683 C CA . LYS B 1 257 ? -0.711 19.062 29.781 1 97.5 257 LYS B CA 1
ATOM 5684 C C . LYS B 1 257 ? -0.889 20.562 30 1 97.5 257 LYS B C 1
ATOM 5686 O O . LYS B 1 257 ? -0.951 21.031 31.141 1 97.5 257 LYS B O 1
ATOM 5691 N N . LEU B 1 258 ? -0.954 21.266 28.938 1 98.19 258 LEU B N 1
ATOM 5692 C CA . LEU B 1 258 ? -1.1 22.719 29.016 1 98.19 258 LEU B CA 1
ATOM 5693 C C . LEU B 1 258 ? -2.451 23.094 29.609 1 98.19 258 LEU B C 1
ATOM 5695 O O . LEU B 1 258 ? -2.561 24.094 30.328 1 98.19 258 LEU B O 1
ATOM 5699 N N . LYS B 1 259 ? -3.482 22.297 29.266 1 98.44 259 LYS B N 1
ATOM 5700 C CA . LYS B 1 259 ? -4.758 22.531 29.938 1 98.44 259 LYS B CA 1
ATOM 5701 C C . LYS B 1 259 ? -4.613 22.406 31.453 1 98.44 259 LYS B C 1
ATOM 5703 O O . LYS B 1 259 ? -5.156 23.219 32.188 1 98.44 259 LYS B O 1
ATOM 5708 N N . ASP B 1 260 ? -3.918 21.406 31.859 1 97.75 260 ASP B N 1
ATOM 5709 C CA . ASP B 1 260 ? -3.715 21.219 33.281 1 97.75 260 ASP B CA 1
ATOM 5710 C C . ASP B 1 260 ? -2.922 22.359 33.906 1 97.75 260 ASP B C 1
ATOM 5712 O O . ASP B 1 260 ? -3.244 22.844 35 1 97.75 260 ASP B O 1
ATOM 5716 N N . VAL B 1 261 ? -1.884 22.812 33.25 1 97.81 261 VAL B N 1
ATOM 5717 C CA . VAL B 1 261 ? -1.098 23.953 33.688 1 97.81 261 VAL B CA 1
ATOM 5718 C C . VAL B 1 261 ? -2.016 25.156 33.938 1 97.81 261 VAL B C 1
ATOM 5720 O O . VAL B 1 261 ? -1.88 25.859 34.938 1 97.81 261 VAL B O 1
ATOM 5723 N N . CYS B 1 262 ? -2.938 25.328 33.062 1 98.06 262 CYS B N 1
ATOM 5724 C CA . CYS B 1 262 ? -3.785 26.516 33.062 1 98.06 262 CYS B CA 1
ATOM 5725 C C . CYS B 1 262 ? -4.949 26.359 34.031 1 98.06 262 CYS B C 1
ATOM 5727 O O . CYS B 1 262 ? -5.254 27.266 34.812 1 98.06 262 CYS B O 1
ATOM 5729 N N . ASP B 1 263 ? -5.59 25.172 34.062 1 97.56 263 ASP B N 1
ATOM 5730 C CA . ASP B 1 263 ? -6.898 25.031 34.688 1 97.56 263 ASP B CA 1
ATOM 5731 C C . ASP B 1 263 ? -6.793 24.266 36 1 97.56 263 ASP B C 1
ATOM 5733 O O . ASP B 1 263 ? -7.727 24.266 36.812 1 97.56 263 ASP B O 1
ATOM 5737 N N . THR B 1 264 ? -5.664 23.531 36.188 1 95.88 264 THR B N 1
ATOM 5738 C CA . THR B 1 264 ? -5.523 22.734 37.406 1 95.88 264 THR B CA 1
ATOM 5739 C C . THR B 1 264 ? -4.645 23.453 38.438 1 95.88 264 THR B C 1
ATOM 5741 O O . THR B 1 264 ? -3.438 23.594 38.219 1 95.88 264 THR B O 1
ATOM 5744 N N . PRO B 1 265 ? -5.23 23.766 39.5 1 89.62 265 PRO B N 1
ATOM 5745 C CA . PRO B 1 265 ? -4.422 24.438 40.531 1 89.62 265 PRO B CA 1
ATOM 5746 C C . PRO B 1 265 ? -3.244 23.594 41 1 89.62 265 PRO B C 1
ATOM 5748 O O . PRO B 1 265 ? -3.391 22.375 41.219 1 89.62 265 PRO B O 1
ATOM 5751 N N . ASN B 1 266 ? -2.105 24.141 41.188 1 90.25 266 ASN B N 1
ATOM 5752 C CA . ASN B 1 266 ? -0.891 23.531 41.688 1 90.25 266 ASN B CA 1
ATOM 5753 C C . ASN B 1 266 ? -0.412 22.375 40.812 1 90.25 266 ASN B C 1
ATOM 5755 O O . ASN B 1 266 ? 0.144 21.391 41.281 1 90.25 266 ASN B O 1
ATOM 5759 N N . TYR B 1 267 ? -0.809 22.453 39.594 1 96.19 267 TYR B N 1
ATOM 5760 C CA . TYR B 1 267 ? -0.255 21.469 38.688 1 96.19 267 TYR B CA 1
ATOM 5761 C C . TYR B 1 267 ? 1.269 21.469 38.719 1 96.19 267 TYR B C 1
ATOM 5763 O O . TYR B 1 267 ? 1.893 22.531 38.75 1 96.19 267 TYR B O 1
ATOM 5771 N N . ASP B 1 268 ? 1.927 20.281 38.844 1 97.62 268 ASP B N 1
ATOM 5772 C CA . ASP B 1 268 ? 3.379 20.141 38.906 1 97.62 268 ASP B CA 1
ATOM 5773 C C . ASP B 1 268 ? 4.012 20.406 37.531 1 97.62 268 ASP B C 1
ATOM 5775 O O . ASP B 1 268 ? 3.912 19.578 36.625 1 97.62 268 ASP B O 1
ATOM 5779 N N . LEU B 1 269 ? 4.758 21.484 37.406 1 97.69 269 LEU B N 1
ATOM 5780 C CA . LEU B 1 269 ? 5.309 21.922 36.125 1 97.69 269 LEU B CA 1
ATOM 5781 C C . LEU B 1 269 ? 6.398 20.969 35.656 1 97.69 269 LEU B C 1
ATOM 5783 O O . LEU B 1 269 ? 6.77 20.984 34.469 1 97.69 269 LEU B O 1
ATOM 5787 N N . ARG B 1 270 ? 6.938 20.031 36.5 1 96.06 270 ARG B N 1
ATOM 5788 C CA . ARG B 1 270 ? 7.922 19.031 36.125 1 96.06 270 ARG B CA 1
ATOM 5789 C C . ARG B 1 270 ? 7.344 18.078 35.062 1 96.06 270 ARG B C 1
ATOM 5791 O O . ARG B 1 270 ? 8.086 17.453 34.312 1 96.06 270 ARG B O 1
ATOM 5798 N N . ASN B 1 271 ? 6.031 18.047 34.938 1 96 271 ASN B N 1
ATOM 5799 C CA . ASN B 1 271 ? 5.344 17.188 34 1 96 271 ASN B CA 1
ATOM 5800 C C . ASN B 1 271 ? 5.523 17.672 32.562 1 96 271 ASN B C 1
ATOM 5802 O O . ASN B 1 271 ? 5.27 16.922 31.609 1 96 271 ASN B O 1
ATOM 5806 N N . LEU B 1 272 ? 5.906 18.844 32.406 1 96.19 272 LEU B N 1
ATOM 5807 C CA . LEU B 1 272 ? 6.16 19.391 31.094 1 96.19 272 LEU B CA 1
ATOM 5808 C C . LEU B 1 272 ? 7.5 18.922 30.547 1 96.19 272 LEU B C 1
ATOM 5810 O O . LEU B 1 272 ? 7.828 19.156 29.391 1 96.19 272 LEU B O 1
ATOM 5814 N N . THR B 1 273 ? 8.273 18.156 31.359 1 91.69 273 THR B N 1
ATOM 5815 C CA . THR B 1 273 ? 9.648 17.812 31 1 91.69 273 THR B CA 1
ATOM 5816 C C . THR B 1 273 ? 9.766 16.328 30.672 1 91.69 273 THR B C 1
ATOM 5818 O O . THR B 1 273 ? 10.828 15.875 30.234 1 91.69 273 THR B O 1
ATOM 5821 N N . ASP B 1 274 ? 8.812 15.391 30.781 1 85.06 274 ASP B N 1
ATOM 5822 C CA . ASP B 1 274 ? 8.875 13.93 30.797 1 85.06 274 ASP B CA 1
ATOM 5823 C C . ASP B 1 274 ? 8.914 13.367 29.375 1 85.06 274 ASP B C 1
ATOM 5825 O O . ASP B 1 274 ? 8.906 12.148 29.188 1 85.06 274 ASP B O 1
ATOM 5829 N N . GLY B 1 275 ? 8.969 14.016 28.422 1 80.69 275 GLY B N 1
ATOM 5830 C CA . GLY B 1 275 ? 9.07 13.508 27.062 1 80.69 275 GLY B CA 1
ATOM 5831 C C . GLY B 1 275 ? 7.754 12.984 26.516 1 80.69 275 GLY B C 1
ATOM 5832 O O . GLY B 1 275 ? 7.727 12.336 25.469 1 80.69 275 GLY B O 1
ATOM 5833 N N . GLY B 1 276 ? 6.719 13.094 27.109 1 88.69 276 GLY B N 1
ATOM 5834 C CA . GLY B 1 276 ? 5.43 12.562 26.703 1 88.69 276 GLY B CA 1
ATOM 5835 C C . GLY B 1 276 ? 4.789 13.336 25.562 1 88.69 276 GLY B C 1
ATOM 5836 O O . GLY B 1 276 ? 3.871 12.844 24.906 1 88.69 276 GLY B O 1
ATOM 5837 N N . ALA B 1 277 ? 5.223 14.477 25.391 1 93.44 277 ALA B N 1
ATOM 5838 C CA . ALA B 1 277 ? 4.691 15.305 24.312 1 93.44 277 ALA B CA 1
ATOM 5839 C C . ALA B 1 277 ? 5.453 15.055 23.016 1 93.44 277 ALA B C 1
ATOM 5841 O O . ALA B 1 277 ? 6.648 14.75 23.031 1 93.44 277 ALA B O 1
ATOM 5842 N N . VAL B 1 278 ? 4.773 15.188 21.859 1 94.88 278 VAL B N 1
ATOM 5843 C CA . VAL B 1 278 ? 5.383 14.977 20.547 1 94.88 278 VAL B CA 1
ATOM 5844 C C . VAL B 1 278 ? 6.57 15.922 20.375 1 94.88 278 VAL B C 1
ATOM 5846 O O . VAL B 1 278 ? 7.641 15.5 19.938 1 94.88 278 VAL B O 1
ATOM 5849 N N . VAL B 1 279 ? 6.414 17.156 20.828 1 95.44 279 VAL B N 1
ATOM 5850 C CA . VAL B 1 279 ? 7.402 18.203 20.578 1 95.44 279 VAL B CA 1
ATOM 5851 C C . VAL B 1 279 ? 8.688 17.891 21.344 1 95.44 279 VAL B C 1
ATOM 5853 O O . VAL B 1 279 ? 9.781 18.234 20.906 1 95.44 279 VAL B O 1
ATOM 5856 N N . MET B 1 280 ? 8.57 17.266 22.438 1 92.38 280 MET B N 1
ATOM 5857 C CA . MET B 1 280 ? 9.742 16.938 23.25 1 92.38 280 MET B CA 1
ATOM 5858 C C . MET B 1 280 ? 10.531 15.789 22.625 1 92.38 280 MET B C 1
ATOM 5860 O O . MET B 1 280 ? 11.766 15.75 22.719 1 92.38 280 MET B O 1
ATOM 5864 N N . LYS B 1 281 ? 9.867 14.945 21.953 1 92 281 LYS B N 1
ATOM 5865 C CA . LYS B 1 281 ? 10.5 13.758 21.375 1 92 281 LYS B CA 1
ATOM 5866 C C . LYS B 1 281 ? 10.836 13.992 19.891 1 92 281 LYS B C 1
ATOM 5868 O O . LYS B 1 281 ? 11.883 13.539 19.422 1 92 281 LYS B O 1
ATOM 5873 N N . ARG B 1 282 ? 9.891 14.648 19.203 1 93.5 282 ARG B N 1
ATOM 5874 C CA . ARG B 1 282 ? 10 14.859 17.766 1 93.5 282 ARG B CA 1
ATOM 5875 C C . ARG B 1 282 ? 9.633 16.297 17.391 1 93.5 282 ARG B C 1
ATOM 5877 O O . ARG B 1 282 ? 8.633 16.516 16.703 1 93.5 282 ARG B O 1
ATOM 5884 N N . PRO B 1 283 ? 10.461 17.203 17.703 1 93.62 283 PRO B N 1
ATOM 5885 C CA . PRO B 1 283 ? 10.078 18.609 17.531 1 93.62 283 PRO B CA 1
ATOM 5886 C C . PRO B 1 283 ? 9.766 18.953 16.078 1 93.62 283 PRO B C 1
ATOM 5888 O O . PRO B 1 283 ? 8.891 19.781 15.812 1 93.62 283 PRO B O 1
ATOM 5891 N N . LEU B 1 284 ? 10.406 18.266 15.148 1 92.31 284 LEU B N 1
ATOM 5892 C CA . LEU B 1 284 ? 10.211 18.578 13.742 1 92.31 284 LEU B CA 1
ATOM 5893 C C . LEU B 1 284 ? 8.914 17.984 13.219 1 92.31 284 LEU B C 1
ATOM 5895 O O . LEU B 1 284 ? 8.453 18.328 12.125 1 92.31 284 LEU B O 1
ATOM 5899 N N . HIS B 1 285 ? 8.297 17.109 14.008 1 96.56 285 HIS B N 1
ATOM 5900 C CA . HIS B 1 285 ? 7.066 16.438 13.602 1 96.56 285 HIS B CA 1
ATOM 5901 C C . HIS B 1 285 ? 5.887 16.875 14.461 1 96.56 285 HIS B C 1
ATOM 5903 O O . HIS B 1 285 ? 4.852 16.203 14.492 1 96.56 285 HIS B O 1
ATOM 5909 N N . ALA B 1 286 ? 6.074 18 15.18 1 97.38 286 ALA B N 1
ATOM 5910 C CA . ALA B 1 286 ? 5.059 18.406 16.141 1 97.38 286 ALA B CA 1
ATOM 5911 C C . ALA B 1 286 ? 4.367 19.688 15.719 1 97.38 286 ALA B C 1
ATOM 5913 O O . ALA B 1 286 ? 5.016 20.734 15.562 1 97.38 286 ALA B O 1
ATOM 5914 N N . ALA B 1 287 ? 3.102 19.578 15.469 1 98.44 287 ALA B N 1
ATOM 5915 C CA . ALA B 1 287 ? 2.25 20.766 15.445 1 98.44 287 ALA B CA 1
ATOM 5916 C C . ALA B 1 287 ? 1.621 21 16.812 1 98.44 287 ALA B C 1
ATOM 5918 O O . ALA B 1 287 ? 0.742 20.25 17.25 1 98.44 287 ALA B O 1
ATOM 5919 N N . THR B 1 288 ? 2.066 22.062 17.469 1 98.56 288 THR B N 1
ATOM 5920 C CA . THR B 1 288 ? 1.567 22.328 18.812 1 98.56 288 THR B CA 1
ATOM 5921 C C . THR B 1 288 ? 0.385 23.297 18.766 1 98.56 288 THR B C 1
ATOM 5923 O O . THR B 1 288 ? 0.273 24.109 17.844 1 98.56 288 THR B O 1
ATOM 5926 N N . PHE B 1 289 ? -0.544 23.125 19.719 1 98.69 289 PHE B N 1
ATOM 5927 C CA . PHE B 1 289 ? -1.729 23.984 19.75 1 98.69 289 PHE B CA 1
ATOM 5928 C C . PHE B 1 289 ? -2.283 24.094 21.156 1 98.69 289 PHE B C 1
ATOM 5930 O O . PHE B 1 289 ? -1.92 23.297 22.031 1 98.69 289 PHE B O 1
ATOM 5937 N N . VAL B 1 290 ? -3.07 25.156 21.375 1 98.62 290 VAL B N 1
ATOM 5938 C CA . VAL B 1 290 ? -3.666 25.422 22.672 1 98.62 290 VAL B CA 1
ATOM 5939 C C . VAL B 1 290 ? -5.141 25.016 22.656 1 98.62 290 VAL B C 1
ATOM 5941 O O . VAL B 1 290 ? -5.621 24.359 23.594 1 98.62 290 VAL B O 1
ATOM 5944 N N . ASP B 1 291 ? -5.82 25.406 21.656 1 98.19 291 ASP B N 1
ATOM 5945 C CA . ASP B 1 291 ? -7.207 25 21.422 1 98.19 291 ASP B CA 1
ATOM 5946 C C . ASP B 1 291 ? -7.512 24.922 19.938 1 98.19 291 ASP B C 1
ATOM 5948 O O . ASP B 1 291 ? -6.73 25.391 19.109 1 98.19 291 ASP B O 1
ATOM 5952 N N . ASN B 1 292 ? -8.5 24.188 19.625 1 97.88 292 ASN B N 1
ATOM 5953 C CA . ASN B 1 292 ? -9.008 24.078 18.266 1 97.88 292 ASN B CA 1
ATOM 5954 C C . ASN B 1 292 ? -10.516 23.828 18.25 1 97.88 292 ASN B C 1
ATOM 5956 O O . ASN B 1 292 ? -11.172 23.891 19.297 1 97.88 292 ASN B O 1
ATOM 5960 N N . HIS B 1 293 ? -11.055 23.625 17.109 1 97.06 293 HIS B N 1
ATOM 5961 C CA . HIS B 1 293 ? -12.5 23.547 16.938 1 97.06 293 HIS B CA 1
ATOM 5962 C C . HIS B 1 293 ? -13.062 22.266 17.562 1 97.06 293 HIS B C 1
ATOM 5964 O O . HIS B 1 293 ? -14.266 22.188 17.828 1 97.06 293 HIS B O 1
ATOM 5970 N N . ASP B 1 294 ? -12.258 21.359 17.906 1 94.25 294 ASP B N 1
ATOM 5971 C CA . ASP B 1 294 ? -12.742 20.047 18.344 1 94.25 294 ASP B CA 1
ATOM 5972 C C . ASP B 1 294 ? -12.766 19.953 19.875 1 94.25 294 ASP B C 1
ATOM 5974 O O . ASP B 1 294 ? -13.289 19 20.438 1 94.25 294 ASP B O 1
ATOM 5978 N N . MET B 1 295 ? -12.266 20.844 20.562 1 94.94 295 MET B N 1
ATOM 5979 C CA . MET B 1 295 ? -12.078 20.688 22 1 94.94 295 MET B CA 1
ATOM 5980 C C . MET B 1 295 ? -13.406 20.812 22.734 1 94.94 295 MET B C 1
ATOM 5982 O O . MET B 1 295 ? -13.562 20.266 23.828 1 94.94 295 MET B O 1
ATOM 5986 N N . GLY B 1 296 ? -14.422 21.578 22.188 1 91.81 296 GLY B N 1
ATOM 5987 C CA . GLY B 1 296 ? -15.727 21.703 22.812 1 91.81 296 GLY B CA 1
ATOM 5988 C C . GLY B 1 296 ? -15.648 22.109 24.266 1 91.81 296 GLY B C 1
ATOM 5989 O O . GLY B 1 296 ? -15.031 23.125 24.609 1 91.81 296 GLY B O 1
ATOM 5990 N N . ASP B 1 297 ? -16.141 21.172 25.125 1 92.44 297 ASP B N 1
ATOM 5991 C CA . ASP B 1 297 ? -16.172 21.469 26.547 1 92.44 297 ASP B CA 1
ATOM 5992 C C . ASP B 1 297 ? -14.789 21.297 27.172 1 92.44 297 ASP B C 1
ATOM 5994 O O . ASP B 1 297 ? -14.57 21.688 28.328 1 92.44 297 ASP B O 1
ATOM 5998 N N . ASN B 1 298 ? -13.867 20.891 26.438 1 95.62 298 ASN B N 1
ATOM 5999 C CA . ASN B 1 298 ? -12.523 20.641 26.953 1 95.62 298 ASN B CA 1
ATOM 6000 C C . ASN B 1 298 ? -11.602 21.828 26.703 1 95.62 298 ASN B C 1
ATOM 6002 O O . ASN B 1 298 ? -10.391 21.734 26.906 1 95.62 298 ASN B O 1
ATOM 6006 N N . VAL B 1 299 ? -12.086 22.922 26.375 1 96.81 299 VAL B N 1
ATOM 6007 C CA . VAL B 1 299 ? -11.289 24.109 26.094 1 96.81 299 VAL B CA 1
ATOM 6008 C C . VAL B 1 299 ? -10.617 24.594 27.375 1 96.81 299 VAL B C 1
ATOM 6010 O O . VAL B 1 299 ? -11.102 24.312 28.469 1 96.81 299 VAL B O 1
ATOM 6013 N N . ILE B 1 300 ? -9.523 25.234 27.234 1 98.12 300 ILE B N 1
ATOM 6014 C CA . ILE B 1 300 ? -8.852 25.906 28.344 1 98.12 300 ILE B CA 1
ATOM 6015 C C . ILE B 1 300 ? -9.594 27.172 28.703 1 98.12 300 ILE B C 1
ATOM 6017 O O . ILE B 1 300 ? -9.859 28.016 27.844 1 98.12 300 ILE B O 1
ATOM 6021 N N . VAL B 1 301 ? -9.883 27.359 29.969 1 96.81 301 VAL B N 1
ATOM 6022 C CA . VAL B 1 301 ? -10.773 28.453 30.344 1 96.81 301 VAL B CA 1
ATOM 6023 C C . VAL B 1 301 ? -10.023 29.469 31.203 1 96.81 301 VAL B C 1
ATOM 6025 O O . VAL B 1 301 ? -10.461 30.625 31.344 1 96.81 301 VAL B O 1
ATOM 6028 N N . ASN B 1 302 ? -8.953 29.125 31.766 1 96.31 302 ASN B N 1
ATOM 6029 C CA . ASN B 1 302 ? -8.148 30.031 32.594 1 96.31 302 ASN B CA 1
ATOM 6030 C C . ASN B 1 302 ? -6.746 30.203 32.031 1 96.31 302 ASN B C 1
ATOM 6032 O O . ASN B 1 302 ? -6.203 29.297 31.406 1 96.31 302 ASN B O 1
ATOM 6036 N N . ASP B 1 303 ? -6.195 31.375 32.188 1 96.81 303 ASP B N 1
ATOM 6037 C CA . ASP B 1 303 ? -4.777 31.672 32 1 96.81 303 ASP B CA 1
ATOM 6038 C C . ASP B 1 303 ? -4.258 31.125 30.688 1 96.81 303 ASP B C 1
ATOM 6040 O O . ASP B 1 303 ? -3.174 30.531 30.641 1 96.81 303 ASP B O 1
ATOM 6044 N N . LYS B 1 304 ? -4.984 31.172 29.625 1 97.75 304 LYS B N 1
ATOM 6045 C CA . LYS B 1 304 ? -4.695 30.578 28.312 1 97.75 304 LYS B CA 1
ATOM 6046 C C . LYS B 1 304 ? -3.375 31.109 27.766 1 97.75 304 LYS B C 1
ATOM 6048 O O . LYS B 1 304 ? -2.697 30.422 27 1 97.75 304 LYS B O 1
ATOM 6053 N N . MET B 1 305 ? -2.99 32.281 28.172 1 98.25 305 MET B N 1
ATOM 6054 C CA . MET B 1 305 ? -1.765 32.875 27.656 1 98.25 305 MET B CA 1
ATOM 6055 C C . MET B 1 305 ? -0.537 32.125 28.141 1 98.25 305 MET B C 1
ATOM 6057 O O . MET B 1 305 ? 0.51 32.156 27.5 1 98.25 305 MET B O 1
ATOM 6061 N N . MET B 1 306 ? -0.612 31.438 29.25 1 98.44 306 MET B N 1
ATOM 6062 C CA . MET B 1 306 ? 0.481 30.578 29.703 1 98.44 306 MET B CA 1
ATOM 6063 C C . MET B 1 306 ? 0.739 29.469 28.703 1 98.44 306 MET B C 1
ATOM 6065 O O . MET B 1 306 ? 1.891 29.172 28.375 1 98.44 306 MET B O 1
ATOM 6069 N N . ALA B 1 307 ? -0.365 28.906 28.234 1 98.75 307 ALA B N 1
ATOM 6070 C CA . ALA B 1 307 ? -0.254 27.844 27.234 1 98.75 307 ALA B CA 1
ATOM 6071 C C . ALA B 1 307 ? 0.316 28.375 25.922 1 98.75 307 ALA B C 1
ATOM 6073 O O . ALA B 1 307 ? 1.219 27.766 25.344 1 98.75 307 ALA B O 1
ATOM 6074 N N . TYR B 1 308 ? -0.184 29.484 25.438 1 98.88 308 TYR B N 1
ATOM 6075 C CA . TYR B 1 308 ? 0.318 30.078 24.203 1 98.88 308 TYR B CA 1
ATOM 6076 C C . TYR B 1 308 ? 1.795 30.422 24.328 1 98.88 308 TYR B C 1
ATOM 6078 O O . TYR B 1 308 ? 2.559 30.281 23.375 1 98.88 308 TYR B O 1
ATOM 6086 N N . SER B 1 309 ? 2.189 30.969 25.5 1 98.81 309 SER B N 1
ATOM 6087 C CA . SER B 1 309 ? 3.6 31.297 25.688 1 98.81 309 SER B CA 1
ATOM 6088 C C . SER B 1 309 ? 4.484 30.062 25.531 1 98.81 309 SER B C 1
ATOM 6090 O O . SER B 1 309 ? 5.547 30.141 24.906 1 98.81 309 SER B O 1
ATOM 6092 N N . PHE B 1 310 ? 4.043 28.953 26.047 1 98.62 310 PHE B N 1
ATOM 6093 C CA . PHE B 1 310 ? 4.82 27.719 26 1 98.62 310 PHE B CA 1
ATOM 6094 C C . PHE B 1 310 ? 5.027 27.266 24.547 1 98.62 310 PHE B C 1
ATOM 6096 O O . PHE B 1 310 ? 6.156 27 24.141 1 98.62 310 PHE B O 1
ATOM 6103 N N . ILE B 1 311 ? 3.984 27.219 23.719 1 98.5 311 ILE B N 1
ATOM 6104 C CA . ILE B 1 311 ? 4.105 26.656 22.391 1 98.5 311 ILE B CA 1
ATOM 6105 C C . ILE B 1 311 ? 4.848 27.625 21.469 1 98.5 311 ILE B C 1
ATOM 6107 O O . ILE B 1 311 ? 5.426 27.219 20.453 1 98.5 311 ILE B O 1
ATOM 6111 N N . MET B 1 312 ? 4.918 28.875 21.844 1 98.5 312 MET B N 1
ATOM 6112 C CA . MET B 1 312 ? 5.559 29.875 21 1 98.5 312 MET B CA 1
ATOM 6113 C C . MET B 1 312 ? 7.066 29.891 21.219 1 98.5 312 MET B C 1
ATOM 6115 O O . MET B 1 312 ? 7.824 30.344 20.359 1 98.5 312 MET B O 1
ATOM 6119 N N . VAL B 1 313 ? 7.492 29.422 22.328 1 97.75 313 VAL B N 1
ATOM 6120 C CA . VAL B 1 313 ? 8.922 29.562 22.609 1 97.75 313 VAL B CA 1
ATOM 6121 C C . VAL B 1 313 ? 9.609 28.219 22.406 1 97.75 313 VAL B C 1
ATOM 6123 O O . VAL B 1 313 ? 10.82 28.156 22.172 1 97.75 313 VAL B O 1
ATOM 6126 N N . HIS B 1 314 ? 8.93 27.094 22.516 1 96.88 314 HIS B N 1
ATOM 6127 C CA . HIS B 1 314 ? 9.516 25.781 22.281 1 96.88 314 HIS B CA 1
ATOM 6128 C C . HIS B 1 314 ? 9.547 25.453 20.797 1 96.88 314 HIS B C 1
ATOM 6130 O O . HIS B 1 314 ? 8.906 26.125 20 1 96.88 314 HIS B O 1
ATOM 6136 N N . GLU B 1 315 ? 10.375 24.453 20.516 1 95.06 315 GLU B N 1
ATOM 6137 C CA . GLU B 1 315 ? 10.391 23.969 19.141 1 95.06 315 GLU B CA 1
ATOM 6138 C C . GLU B 1 315 ? 9 23.5 18.703 1 95.06 315 GLU B C 1
ATOM 6140 O O . GLU B 1 315 ? 8.031 23.625 19.453 1 95.06 315 GLU B O 1
ATOM 6145 N N . GLY B 1 316 ? 8.875 23 17.453 1 96.12 316 GLY B N 1
ATOM 6146 C CA . GLY B 1 316 ? 7.582 22.625 16.891 1 96.12 316 GLY B CA 1
ATOM 6147 C C . GLY B 1 316 ? 6.988 23.703 16 1 96.12 316 GLY B C 1
ATOM 6148 O O . GLY B 1 316 ? 7.605 24.75 15.797 1 96.12 316 GLY B O 1
ATOM 6149 N N . TYR B 1 317 ? 5.812 23.406 15.477 1 98 317 TYR B N 1
ATOM 6150 C CA . TYR B 1 317 ? 5.066 24.328 14.617 1 98 317 TYR B CA 1
ATOM 6151 C C . TYR B 1 317 ? 3.781 24.781 15.289 1 98 317 TYR B C 1
ATOM 6153 O O . TYR B 1 317 ? 2.742 24.125 15.18 1 98 317 TYR B O 1
ATOM 6161 N N . PRO B 1 318 ? 3.844 25.938 15.992 1 98.62 318 PRO B N 1
ATOM 6162 C CA . PRO B 1 318 ? 2.693 26.359 16.797 1 98.62 318 PRO B CA 1
ATOM 6163 C C . PRO B 1 318 ? 1.507 26.797 15.945 1 98.62 318 PRO B C 1
ATOM 6165 O O . PRO B 1 318 ? 1.694 27.438 14.906 1 98.62 318 PRO B O 1
ATOM 6168 N N . CYS B 1 319 ? 0.34 26.422 16.438 1 98.81 319 CYS B N 1
ATOM 6169 C CA . CYS B 1 319 ? -0.917 26.781 15.789 1 98.81 319 CYS B CA 1
ATOM 6170 C C . CYS B 1 319 ? -1.776 27.656 16.703 1 98.81 319 CYS B C 1
ATOM 6172 O O . CYS B 1 319 ? -2.125 27.234 17.812 1 98.81 319 CYS B O 1
ATOM 6174 N N . ILE B 1 320 ? -2.09 28.844 16.188 1 98.62 320 ILE B N 1
ATOM 6175 C CA . ILE B 1 320 ? -2.977 29.766 16.891 1 98.62 320 ILE B CA 1
ATOM 6176 C C . ILE B 1 320 ? -4.422 29.516 16.469 1 98.62 320 ILE B C 1
ATOM 6178 O O . ILE B 1 320 ? -4.691 29.156 15.32 1 98.62 320 ILE B O 1
ATOM 6182 N N . PHE B 1 321 ? -5.305 29.672 17.438 1 98.75 321 PHE B N 1
ATOM 6183 C CA . PHE B 1 321 ? -6.727 29.438 17.203 1 98.75 321 PHE B CA 1
ATOM 6184 C C . PHE B 1 321 ? -7.457 30.734 16.938 1 98.75 321 PHE B C 1
ATOM 6186 O O . PHE B 1 321 ? -7.406 31.656 17.75 1 98.75 321 PHE B O 1
ATOM 6193 N N . TRP B 1 322 ? -8.164 30.781 15.852 1 98.75 322 TRP B N 1
ATOM 6194 C CA . TRP B 1 322 ? -8.891 31.984 15.43 1 98.75 322 TRP B CA 1
ATOM 6195 C C . TRP B 1 322 ? -9.742 32.531 16.562 1 98.75 322 TRP B C 1
ATOM 6197 O O . TRP B 1 322 ? -9.719 33.719 16.844 1 98.75 322 TRP B O 1
ATOM 6207 N N . TYR B 1 323 ? -10.508 31.688 17.188 1 98.44 323 TYR B N 1
ATOM 6208 C CA . TYR B 1 323 ? -11.438 32.094 18.234 1 98.44 323 TYR B CA 1
ATOM 6209 C C . TYR B 1 323 ? -10.711 32.781 19.375 1 98.44 323 TYR B C 1
ATOM 6211 O O . TYR B 1 323 ? -11.172 33.781 19.906 1 98.44 323 TYR B O 1
ATOM 6219 N N . ASP B 1 324 ? -9.57 32.312 19.75 1 98.56 324 ASP B N 1
ATOM 6220 C CA . ASP B 1 324 ? -8.773 32.906 20.828 1 98.56 324 ASP B CA 1
ATOM 6221 C C . ASP B 1 324 ? -8.172 34.219 20.391 1 98.56 324 ASP B C 1
ATOM 6223 O O . ASP B 1 324 ? -8.156 35.188 21.172 1 98.56 324 ASP B O 1
ATOM 6227 N N . TYR B 1 325 ? -7.75 34.281 19.234 1 98.75 325 TYR B N 1
ATOM 6228 C CA . TYR B 1 325 ? -7.09 35.469 18.703 1 98.75 325 TYR B CA 1
ATOM 6229 C C . TYR B 1 325 ? -8.07 36.656 18.578 1 98.75 325 TYR B C 1
ATOM 6231 O O . TYR B 1 325 ? -7.793 37.75 19.047 1 98.75 325 TYR B O 1
ATOM 6239 N N . TYR B 1 326 ? -9.227 36.406 18.047 1 98.44 326 TYR B N 1
ATOM 6240 C CA . TYR B 1 326 ? -10.156 37.469 17.734 1 98.44 326 TYR B CA 1
ATOM 6241 C C . TYR B 1 326 ? -11.289 37.531 18.75 1 98.44 326 TYR B C 1
ATOM 6243 O O . TYR B 1 326 ? -11.523 38.562 19.375 1 98.44 326 TYR B O 1
ATOM 6251 N N . ASN B 1 327 ? -12.008 36.438 18.922 1 97.94 327 ASN B N 1
ATOM 6252 C CA . ASN B 1 327 ? -13.227 36.438 19.719 1 97.94 327 ASN B CA 1
ATOM 6253 C C . ASN B 1 327 ? -12.93 36.625 21.203 1 97.94 327 ASN B C 1
ATOM 6255 O O . ASN B 1 327 ? -13.602 37.375 21.891 1 97.94 327 ASN B O 1
ATOM 6259 N N . ASN B 1 328 ? -11.891 35.875 21.656 1 97.81 328 ASN B N 1
ATOM 6260 C CA . ASN B 1 328 ? -11.492 36.031 23.047 1 97.81 328 ASN B CA 1
ATOM 6261 C C . ASN B 1 328 ? -10.578 37.25 23.234 1 97.81 328 ASN B C 1
ATOM 6263 O O . ASN B 1 328 ? -10.203 37.562 24.359 1 97.81 328 ASN B O 1
ATOM 6267 N N . GLY B 1 329 ? -10.117 37.875 22.203 1 98.12 329 GLY B N 1
ATOM 6268 C CA . GLY B 1 329 ? -9.344 39.125 22.266 1 98.12 329 GLY B CA 1
ATOM 6269 C C . GLY B 1 329 ? -7.93 38.906 22.766 1 98.12 329 GLY B C 1
ATOM 6270 O O . GLY B 1 329 ? -7.379 39.75 23.453 1 98.12 329 GLY B O 1
ATOM 6271 N N . LEU B 1 330 ? -7.367 37.781 22.469 1 98.5 330 LEU B N 1
ATOM 6272 C CA . LEU B 1 330 ? -6.066 37.469 23.047 1 98.5 330 LEU B CA 1
ATOM 6273 C C . LEU B 1 330 ? -4.938 37.969 22.141 1 98.5 330 LEU B C 1
ATOM 6275 O O . LEU B 1 330 ? -3.768 37.938 22.531 1 98.5 330 LEU B O 1
ATOM 6279 N N . ALA B 1 331 ? -5.285 38.438 20.953 1 98.62 331 ALA B N 1
ATOM 6280 C CA . ALA B 1 331 ? -4.246 39 20.094 1 98.62 331 ALA B CA 1
ATOM 6281 C C . ALA B 1 331 ? -3.504 40.125 20.812 1 98.62 331 ALA B C 1
ATOM 6283 O O . ALA B 1 331 ? -2.279 40.094 20.938 1 98.62 331 ALA B O 1
ATOM 6284 N N . ARG B 1 332 ? -4.164 41.062 21.281 1 98 332 ARG B N 1
ATOM 6285 C CA . ARG B 1 332 ? -3.707 42.25 22.016 1 98 332 ARG B CA 1
ATOM 6286 C C . ARG B 1 332 ? -2.561 42.938 21.281 1 98 332 ARG B C 1
ATOM 6288 O O . ARG B 1 332 ? -1.467 43.062 21.828 1 98 332 ARG B O 1
ATOM 6295 N N . PRO B 1 333 ? -2.865 43.375 20.062 1 97.25 333 PRO B N 1
ATOM 6296 C CA . PRO B 1 333 ? -1.821 44 19.25 1 97.25 333 PRO B CA 1
ATOM 6297 C C . PRO B 1 333 ? -1.188 45.219 19.922 1 97.25 333 PRO B C 1
ATOM 6299 O O . PRO B 1 333 ? -1.886 46 20.578 1 97.25 333 PRO B O 1
ATOM 6302 N N . GLY B 1 334 ? 0.095 45.312 19.828 1 95.69 334 GLY B N 1
ATOM 6303 C CA . GLY B 1 334 ? 0.811 46.469 20.328 1 95.69 334 GLY B CA 1
ATOM 6304 C C . GLY B 1 334 ? 1.133 46.375 21.812 1 95.69 334 GLY B C 1
ATOM 6305 O O . GLY B 1 334 ? 1.651 47.344 22.391 1 95.69 334 GLY B O 1
ATOM 6306 N N . THR B 1 335 ? 0.775 45.281 22.422 1 96.62 335 THR B N 1
ATOM 6307 C CA . THR B 1 335 ? 1.085 45.094 23.828 1 96.62 335 THR B CA 1
ATOM 6308 C C . THR B 1 335 ? 2.035 43.906 24.016 1 96.62 335 THR B C 1
ATOM 6310 O O . THR B 1 335 ? 2.156 43.062 23.125 1 96.62 335 THR B O 1
ATOM 6313 N N . PRO B 1 336 ? 2.758 43.875 25.109 1 96.75 336 PRO B N 1
ATOM 6314 C CA . PRO B 1 336 ? 3.674 42.781 25.359 1 96.75 336 PRO B CA 1
ATOM 6315 C C . PRO B 1 336 ? 2.967 41.531 25.938 1 96.75 336 PRO B C 1
ATOM 6317 O O . PRO B 1 336 ? 3.611 40.531 26.219 1 96.75 336 PRO B O 1
ATOM 6320 N N . ASN B 1 337 ? 1.633 41.594 26.125 1 96.88 337 ASN B N 1
ATOM 6321 C CA . ASN B 1 337 ? 0.933 40.594 26.906 1 96.88 337 ASN B CA 1
ATOM 6322 C C . ASN B 1 337 ? 0.009 39.75 26.031 1 96.88 337 ASN B C 1
ATOM 6324 O O . ASN B 1 337 ? -0.844 39.031 26.547 1 96.88 337 ASN B O 1
ATOM 6328 N N . GLY B 1 338 ? 0.086 39.906 24.719 1 97.94 338 GLY B N 1
ATOM 6329 C CA . GLY B 1 338 ? -0.817 39.188 23.828 1 97.94 338 GLY B CA 1
ATOM 6330 C C . GLY B 1 338 ? -0.108 38.219 22.922 1 97.94 338 GLY B C 1
ATOM 6331 O O . GLY B 1 338 ? 1.118 38.094 22.969 1 97.94 338 GLY B O 1
ATOM 6332 N N . ILE B 1 339 ? -0.902 37.5 22.109 1 98.81 339 ILE B N 1
ATOM 6333 C CA . ILE B 1 339 ? -0.394 36.5 21.188 1 98.81 339 ILE B CA 1
ATOM 6334 C C . ILE B 1 339 ? 0.547 37.156 20.188 1 98.81 339 ILE B C 1
ATOM 6336 O O . ILE B 1 339 ? 1.552 36.562 19.781 1 98.81 339 ILE B O 1
ATOM 6340 N N . ASP B 1 340 ? 0.28 38.469 19.797 1 98.62 340 ASP B N 1
ATOM 6341 C CA . ASP B 1 340 ? 1.136 39.156 18.844 1 98.62 340 ASP B CA 1
ATOM 6342 C C . ASP B 1 340 ? 2.562 39.281 19.375 1 98.62 340 ASP B C 1
ATOM 6344 O O . ASP B 1 340 ? 3.525 39.094 18.609 1 98.62 340 ASP B O 1
ATOM 6348 N N . ALA B 1 341 ? 2.697 39.594 20.625 1 98.44 341 ALA B N 1
ATOM 6349 C CA . ALA B 1 341 ? 4.027 39.688 21.219 1 98.44 341 ALA B CA 1
ATOM 6350 C C . ALA B 1 341 ? 4.727 38.312 21.234 1 98.44 341 ALA B C 1
ATOM 6352 O O . ALA B 1 341 ? 5.941 38.25 21.047 1 98.44 341 ALA B O 1
ATOM 6353 N N . LEU B 1 342 ? 3.984 37.312 21.469 1 98.75 342 LEU B N 1
ATOM 6354 C CA . LEU B 1 342 ? 4.543 35.969 21.484 1 98.75 342 LEU B CA 1
ATOM 6355 C C . LEU B 1 342 ? 5.004 35.562 20.078 1 98.75 342 LEU B C 1
ATOM 6357 O O . LEU B 1 342 ? 6.027 34.906 19.938 1 98.75 342 LEU B O 1
ATOM 6361 N N . ILE B 1 343 ? 4.223 35.938 19.047 1 98.62 343 ILE B N 1
ATOM 6362 C CA . ILE B 1 343 ? 4.613 35.656 17.672 1 98.62 343 ILE B CA 1
ATOM 6363 C C . ILE B 1 343 ? 5.945 36.344 17.375 1 98.62 343 ILE B C 1
ATOM 6365 O O . ILE B 1 343 ? 6.84 35.75 16.766 1 98.62 343 ILE B O 1
ATOM 6369 N N . LYS B 1 344 ? 6.066 37.531 17.828 1 97 344 LYS B N 1
ATOM 6370 C CA . LYS B 1 344 ? 7.309 38.281 17.625 1 97 344 LYS B CA 1
ATOM 6371 C C . LYS B 1 344 ? 8.477 37.594 18.344 1 97 344 LYS B C 1
ATOM 6373 O O . LYS B 1 344 ? 9.578 37.5 17.797 1 97 344 LYS B O 1
ATOM 6378 N N . ALA B 1 345 ? 8.227 37.219 19.578 1 97.75 345 ALA B N 1
ATOM 6379 C CA . ALA B 1 345 ? 9.258 36.5 20.344 1 97.75 345 ALA B CA 1
ATOM 6380 C C . ALA B 1 345 ? 9.68 35.219 19.609 1 97.75 345 ALA B C 1
ATOM 6382 O O . ALA B 1 345 ? 10.875 34.938 19.531 1 97.75 345 ALA B O 1
ATOM 6383 N N . HIS B 1 346 ? 8.75 34.531 19.109 1 97.69 346 HIS B N 1
ATOM 6384 C CA . HIS B 1 346 ? 9 33.281 18.359 1 97.69 346 HIS B CA 1
ATOM 6385 C C . HIS B 1 346 ? 9.875 33.562 17.141 1 97.69 346 HIS B C 1
ATOM 6387 O O . HIS B 1 346 ? 10.859 32.844 16.906 1 97.69 346 HIS B O 1
ATOM 6393 N N . ASP B 1 347 ? 9.508 34.531 16.359 1 94.94 347 ASP B N 1
ATOM 6394 C CA . ASP B 1 347 ? 10.141 34.844 15.086 1 94.94 347 ASP B CA 1
ATOM 6395 C C . ASP B 1 347 ? 11.57 35.344 15.289 1 94.94 347 ASP B C 1
ATOM 6397 O O . ASP B 1 347 ? 12.492 34.906 14.594 1 94.94 347 ASP B O 1
ATOM 6401 N N . LYS B 1 348 ? 11.781 36.094 16.297 1 94.56 348 LYS B N 1
ATOM 6402 C CA . LYS B 1 348 ? 13.039 36.812 16.406 1 94.56 348 LYS B CA 1
ATOM 6403 C C . LYS B 1 348 ? 14.016 36.094 17.328 1 94.56 348 LYS B C 1
ATOM 6405 O O . LYS B 1 348 ? 15.227 36.219 17.172 1 94.56 348 LYS B O 1
ATOM 6410 N N . TYR B 1 349 ? 13.438 35.312 18.234 1 96.56 349 TYR B N 1
ATOM 6411 C CA . TYR B 1 349 ? 14.352 34.938 19.312 1 96.56 349 TYR B CA 1
ATOM 6412 C C . TYR B 1 349 ? 14.312 33.438 19.594 1 96.56 349 TYR B C 1
ATOM 6414 O O . TYR B 1 349 ? 15.227 32.906 20.219 1 96.56 349 TYR B O 1
ATOM 6422 N N . ALA B 1 350 ? 13.305 32.75 19.219 1 96 350 ALA B N 1
ATOM 6423 C CA . ALA B 1 350 ? 13.133 31.344 19.625 1 96 350 ALA B CA 1
ATOM 6424 C C . ALA B 1 350 ? 13.891 30.406 18.688 1 96 350 ALA B C 1
ATOM 6426 O O . ALA B 1 350 ? 13.305 29.5 18.094 1 96 350 ALA B O 1
ATOM 6427 N N . GLY B 1 351 ? 15.172 30.641 18.625 1 93.81 351 GLY B N 1
ATOM 6428 C CA . GLY B 1 351 ? 16.016 29.797 17.781 1 93.81 351 GLY B CA 1
ATOM 6429 C C . GLY B 1 351 ? 16.891 28.844 18.578 1 93.81 351 GLY B C 1
ATOM 6430 O O . GLY B 1 351 ? 17.172 29.094 19.75 1 93.81 351 GLY B O 1
ATOM 6431 N N . GLY B 1 352 ? 17.266 27.703 17.875 1 93.38 352 GLY B N 1
ATOM 6432 C CA . GLY B 1 352 ? 18.172 26.75 18.5 1 93.38 352 GLY B CA 1
ATOM 6433 C C . GLY B 1 352 ? 17.453 25.797 19.453 1 93.38 352 GLY B C 1
ATOM 6434 O O . GLY B 1 352 ? 16.234 25.844 19.594 1 93.38 352 GLY B O 1
ATOM 6435 N N . ASP B 1 353 ? 18.203 25.016 20.172 1 94.38 353 ASP B N 1
ATOM 6436 C CA . ASP B 1 353 ? 17.656 23.984 21.031 1 94.38 353 ASP B CA 1
ATOM 6437 C C . ASP B 1 353 ? 17.109 24.578 22.328 1 94.38 353 ASP B C 1
ATOM 6439 O O . ASP B 1 353 ? 17.625 25.578 22.828 1 94.38 353 ASP B O 1
ATOM 6443 N N . SER B 1 354 ? 16.062 23.969 22.766 1 95.69 354 SER B N 1
ATOM 6444 C CA . SER B 1 354 ? 15.586 24.266 24.109 1 95.69 354 SER B CA 1
ATOM 6445 C C . SER B 1 354 ? 16.406 23.547 25.172 1 95.69 354 SER B C 1
ATOM 6447 O O . SER B 1 354 ? 16.703 22.359 25.031 1 95.69 354 SER B O 1
ATOM 6449 N N . GLU B 1 355 ? 16.781 24.281 26.156 1 97.06 355 GLU B N 1
ATOM 6450 C CA . GLU B 1 355 ? 17.469 23.719 27.328 1 97.06 355 GLU B CA 1
ATOM 6451 C C . GLU B 1 355 ? 16.766 24.125 28.625 1 97.06 355 GLU B C 1
ATOM 6453 O O . GLU B 1 355 ? 16.656 25.328 28.922 1 97.06 355 GLU B O 1
ATOM 6458 N N . ILE B 1 356 ? 16.344 23.125 29.328 1 97.25 356 ILE B N 1
ATOM 6459 C CA . ILE B 1 356 ? 15.711 23.406 30.609 1 97.25 356 ILE B CA 1
ATOM 6460 C C . ILE B 1 356 ? 16.766 23.766 31.641 1 97.25 356 ILE B C 1
ATOM 6462 O O . ILE B 1 356 ? 17.703 22.984 31.891 1 97.25 356 ILE B O 1
ATOM 6466 N N . LEU B 1 357 ? 16.578 24.891 32.25 1 98.31 357 LEU B N 1
ATOM 6467 C CA . LEU B 1 357 ? 17.547 25.375 33.219 1 98.31 357 LEU B CA 1
ATOM 6468 C C . LEU B 1 357 ? 17.078 25.078 34.625 1 98.31 357 LEU B C 1
ATOM 6470 O O . LEU B 1 357 ? 17.891 24.922 35.562 1 98.31 357 LEU B O 1
ATOM 6474 N N . HIS B 1 358 ? 15.758 25.125 34.781 1 98.19 358 HIS B N 1
ATOM 6475 C CA . HIS B 1 358 ? 15.156 24.844 36.094 1 98.19 358 HIS B CA 1
ATOM 6476 C C . HIS B 1 358 ? 13.719 24.359 35.938 1 98.19 358 HIS B C 1
ATOM 6478 O O . HIS B 1 358 ? 12.969 24.844 35.094 1 98.19 358 HIS B O 1
ATOM 6484 N N . ALA B 1 359 ? 13.344 23.328 36.75 1 97.69 359 ALA B N 1
ATOM 6485 C CA . ALA B 1 359 ? 11.961 22.891 36.844 1 97.69 359 ALA B CA 1
ATOM 6486 C C . ALA B 1 359 ? 11.641 22.375 38.25 1 97.69 359 ALA B C 1
ATOM 6488 O O . ALA B 1 359 ? 12.32 21.484 38.781 1 97.69 359 ALA B O 1
ATOM 6489 N N . ASP B 1 360 ? 10.742 22.922 38.875 1 97 360 ASP B N 1
ATOM 6490 C CA . ASP B 1 360 ? 10.125 22.453 40.094 1 97 360 ASP B CA 1
ATOM 6491 C C . ASP B 1 360 ? 8.602 22.547 40.031 1 97 360 ASP B C 1
ATOM 6493 O O . ASP B 1 360 ? 8.047 22.828 38.969 1 97 360 ASP B O 1
ATOM 6497 N N . PRO B 1 361 ? 7.848 22.25 40.969 1 96.69 361 PRO B N 1
ATOM 6498 C CA . PRO B 1 361 ? 6.391 22.188 40.812 1 96.69 361 PRO B CA 1
ATOM 6499 C C . PRO B 1 361 ? 5.777 23.531 40.406 1 96.69 361 PRO B C 1
ATOM 6501 O O . PRO B 1 361 ? 4.73 23.562 39.781 1 96.69 361 PRO B O 1
ATOM 6504 N N . ASP B 1 362 ? 6.469 24.625 40.719 1 97.19 362 ASP B N 1
ATOM 6505 C CA . ASP B 1 362 ? 5.785 25.906 40.562 1 97.19 362 ASP B CA 1
ATOM 6506 C C . ASP B 1 362 ? 6.527 26.797 39.562 1 97.19 362 ASP B C 1
ATOM 6508 O O . ASP B 1 362 ? 6.004 27.828 39.156 1 97.19 362 ASP B O 1
ATOM 6512 N N . LEU B 1 363 ? 7.742 26.391 39.25 1 98 363 LEU B N 1
ATOM 6513 C CA . LEU B 1 363 ? 8.57 27.266 38.438 1 98 363 LEU B CA 1
ATOM 6514 C C . LEU B 1 363 ? 9.281 26.484 37.344 1 98 363 LEU B C 1
ATOM 6516 O O . LEU B 1 363 ? 9.867 25.422 37.594 1 98 363 LEU B O 1
ATOM 6520 N N . TYR B 1 364 ? 9.172 26.938 36.094 1 98.31 364 TYR B N 1
ATOM 6521 C CA . TYR B 1 364 ? 9.812 26.375 34.906 1 98.31 364 TYR B CA 1
ATOM 6522 C C . TYR B 1 364 ? 10.602 27.438 34.156 1 98.31 364 TYR B C 1
ATOM 6524 O O . TYR B 1 364 ? 10.055 28.469 33.781 1 98.31 364 TYR B O 1
ATOM 6532 N N . ILE B 1 365 ? 11.898 27.281 34.031 1 98.69 365 ILE B N 1
ATOM 6533 C CA . ILE B 1 365 ? 12.766 28.203 33.312 1 98.69 365 ILE B CA 1
ATOM 6534 C C . ILE B 1 365 ? 13.547 27.469 32.219 1 98.69 365 ILE B C 1
ATOM 6536 O O . ILE B 1 365 ? 14.148 26.422 32.5 1 98.69 365 ILE B O 1
ATOM 6540 N N . MET B 1 366 ? 13.539 27.953 31.031 1 98.12 366 MET B N 1
ATOM 6541 C CA . MET B 1 366 ? 14.234 27.344 29.906 1 98.12 366 MET B CA 1
ATOM 6542 C C . MET B 1 366 ? 14.875 28.422 29.031 1 98.12 366 MET B C 1
ATOM 6544 O O . MET B 1 366 ? 14.492 29.578 29.078 1 98.12 366 MET B O 1
ATOM 6548 N N . GLN B 1 367 ? 15.938 28.047 28.344 1 98.31 367 GLN B N 1
ATOM 6549 C CA . GLN B 1 367 ? 16.5 28.953 27.344 1 98.31 367 GLN B CA 1
ATOM 6550 C C . GLN B 1 367 ? 16.453 28.344 25.953 1 98.31 367 GLN B C 1
ATOM 6552 O O . GLN B 1 367 ? 16.484 27.125 25.797 1 98.31 367 GLN B O 1
ATOM 6557 N N . ARG B 1 368 ? 16.156 29.125 24.938 1 97.88 368 ARG B N 1
ATOM 6558 C CA . ARG B 1 368 ? 16.547 28.844 23.562 1 97.88 368 ARG B CA 1
ATOM 6559 C C . ARG B 1 368 ? 17.953 29.375 23.266 1 97.88 368 ARG B C 1
ATOM 6561 O O . ARG B 1 368 ? 18.234 30.547 23.484 1 97.88 368 ARG B O 1
ATOM 6568 N N . VAL B 1 369 ? 18.781 28.531 22.75 1 96.12 369 VAL B N 1
ATOM 6569 C CA . VAL B 1 369 ? 20.219 28.844 22.719 1 96.12 369 VAL B CA 1
ATOM 6570 C C . VAL B 1 369 ? 20.516 29.781 21.562 1 96.12 369 VAL B C 1
ATOM 6572 O O . VAL B 1 369 ? 21.594 30.375 21.5 1 96.12 369 VAL B O 1
ATOM 6575 N N . GLY B 1 370 ? 19.656 29.922 20.672 1 94.06 370 GLY B N 1
ATOM 6576 C CA . GLY B 1 370 ? 19.875 30.766 19.5 1 94.06 370 GLY B CA 1
ATOM 6577 C C . GLY B 1 370 ? 20.328 29.984 18.281 1 94.06 370 GLY B C 1
ATOM 6578 O O . GLY B 1 370 ? 20.688 28.812 18.391 1 94.06 370 GLY B O 1
ATOM 6579 N N . TRP B 1 371 ? 20.156 30.578 17.203 1 90.38 371 TRP B N 1
ATOM 6580 C CA . TRP B 1 371 ? 20.531 29.984 15.914 1 90.38 371 TRP B CA 1
ATOM 6581 C C . TRP B 1 371 ? 20.938 31.062 14.922 1 90.38 371 TRP B C 1
ATOM 6583 O O . TRP B 1 371 ? 20.375 32.156 14.906 1 90.38 371 TRP B O 1
ATOM 6593 N N . LYS B 1 372 ? 22.062 30.781 14.25 1 88.06 372 LYS B N 1
ATOM 6594 C CA . LYS B 1 372 ? 22.516 31.719 13.219 1 88.06 372 LYS B CA 1
ATOM 6595 C C . LYS B 1 372 ? 22.906 30.984 11.945 1 88.06 372 LYS B C 1
ATOM 6597 O O . LYS B 1 372 ? 23.562 29.938 12 1 88.06 372 LYS B O 1
ATOM 6602 N N . ASP B 1 373 ? 22.172 31.391 10.906 1 83.31 373 ASP B N 1
ATOM 6603 C CA . ASP B 1 373 ? 22.672 31 9.586 1 83.31 373 ASP B CA 1
ATOM 6604 C C . ASP B 1 373 ? 22.875 32.219 8.695 1 83.31 373 ASP B C 1
ATOM 6606 O O . ASP B 1 373 ? 22.938 33.344 9.188 1 83.31 373 ASP B O 1
ATOM 6610 N N . GLU B 1 374 ? 23.312 32.094 7.34 1 81.94 374 GLU B N 1
ATOM 6611 C CA . GLU B 1 374 ? 23.641 33.188 6.43 1 81.94 374 GLU B CA 1
ATOM 6612 C C . GLU B 1 374 ? 22.453 34.125 6.23 1 81.94 374 GLU B C 1
ATOM 6614 O O . GLU B 1 374 ? 22.625 35.312 5.93 1 81.94 374 GLU B O 1
ATOM 6619 N N . LYS B 1 375 ? 21.359 33.5 6.504 1 77.5 375 LYS B N 1
ATOM 6620 C CA . LYS B 1 375 ? 20.172 34.219 6.066 1 77.5 375 LYS B CA 1
ATOM 6621 C C . LYS B 1 375 ? 19.406 34.781 7.262 1 77.5 375 LYS B C 1
ATOM 6623 O O . LYS B 1 375 ? 18.641 35.719 7.117 1 77.5 375 LYS B O 1
ATOM 6628 N N . ALA B 1 376 ? 19.531 34.094 8.492 1 78.25 376 ALA B N 1
ATOM 6629 C CA . ALA B 1 376 ? 18.703 34.469 9.641 1 78.25 376 ALA B CA 1
ATOM 6630 C C . ALA B 1 376 ? 19.453 34.25 10.945 1 78.25 376 ALA B C 1
ATOM 6632 O O . ALA B 1 376 ? 20.344 33.406 11.031 1 78.25 376 ALA B O 1
ATOM 6633 N N . GLU B 1 377 ? 19.062 35.25 11.859 1 88.69 377 GLU B N 1
ATOM 6634 C CA . GLU B 1 377 ? 19.641 35.125 13.203 1 88.69 377 GLU B CA 1
ATOM 6635 C C . GLU B 1 377 ? 18.562 35.25 14.273 1 88.69 377 GLU B C 1
ATOM 6637 O O . GLU B 1 377 ? 17.719 36.156 14.227 1 88.69 377 GLU B O 1
ATOM 6642 N N . GLN B 1 378 ? 18.484 34.219 15.086 1 93.81 378 GLN B N 1
ATOM 6643 C CA . GLN B 1 378 ? 17.703 34.25 16.312 1 93.81 378 GLN B CA 1
ATOM 6644 C C . GLN B 1 378 ? 18.594 34.156 17.547 1 93.81 378 GLN B C 1
ATOM 6646 O O . GLN B 1 378 ? 19.25 33.156 17.781 1 93.81 378 GLN B O 1
ATOM 6651 N N . ALA B 1 379 ? 18.547 35.188 18.359 1 93.69 379 ALA B N 1
ATOM 6652 C CA . ALA B 1 379 ? 19.547 35.406 19.406 1 93.69 379 ALA B CA 1
ATOM 6653 C C . ALA B 1 379 ? 19.328 34.438 20.578 1 93.69 379 ALA B C 1
ATOM 6655 O O . ALA B 1 379 ? 20.234 34.25 21.406 1 93.69 379 ALA B O 1
ATOM 6656 N N . GLY B 1 380 ? 18.188 33.875 20.594 1 97.12 380 GLY B N 1
ATOM 6657 C CA . GLY B 1 380 ? 17.844 33.094 21.781 1 97.12 380 GLY B CA 1
ATOM 6658 C C . GLY B 1 380 ? 17 33.875 22.781 1 97.12 380 GLY B C 1
ATOM 6659 O O . GLY B 1 380 ? 16.703 35.031 22.578 1 97.12 380 GLY B O 1
ATOM 6660 N N . LEU B 1 381 ? 16.562 33.156 23.844 1 98.56 381 LEU B N 1
ATOM 6661 C CA . LEU B 1 381 ? 15.719 33.75 24.859 1 98.56 381 LEU B CA 1
ATOM 6662 C C . LEU B 1 381 ? 15.734 32.938 26.156 1 98.56 381 LEU B C 1
ATOM 6664 O O . LEU B 1 381 ? 16.234 31.812 26.172 1 98.56 381 LEU B O 1
ATOM 6668 N N . ILE B 1 382 ? 15.336 33.594 27.219 1 98.69 382 ILE B N 1
ATOM 6669 C CA . ILE B 1 382 ? 15.008 32.938 28.469 1 98.69 382 ILE B CA 1
ATOM 6670 C C . ILE B 1 382 ? 13.492 32.969 28.703 1 98.69 382 ILE B C 1
ATOM 6672 O O . ILE B 1 382 ? 12.875 34.031 28.578 1 98.69 382 ILE B O 1
ATOM 6676 N N . TYR B 1 383 ? 12.93 31.859 28.969 1 98.75 383 TYR B N 1
ATOM 6677 C CA . TYR B 1 383 ? 11.508 31.719 29.234 1 98.75 383 TYR B CA 1
ATOM 6678 C C . TYR B 1 383 ? 11.258 31.297 30.672 1 98.75 383 TYR B C 1
ATOM 6680 O O . TYR B 1 383 ? 11.883 30.359 31.172 1 98.75 383 TYR B O 1
ATOM 6688 N N . VAL B 1 384 ? 10.344 32 31.281 1 98.75 384 VAL B N 1
ATOM 6689 C CA . VAL B 1 384 ? 9.984 31.703 32.656 1 98.75 384 VAL B CA 1
ATOM 6690 C C . VAL B 1 384 ? 8.477 31.5 32.781 1 98.75 384 VAL B C 1
ATOM 6692 O O . VAL B 1 384 ? 7.695 32.344 32.312 1 98.75 384 VAL B O 1
ATOM 6695 N N . LEU B 1 385 ? 8.055 30.406 33.344 1 98.44 385 LEU B N 1
ATOM 6696 C CA . LEU B 1 385 ? 6.668 30.078 33.656 1 98.44 385 LEU B CA 1
ATOM 6697 C C . LEU B 1 385 ? 6.453 29.906 35.156 1 98.44 385 LEU B C 1
ATOM 6699 O O . LEU B 1 385 ? 7.121 29.094 35.781 1 98.44 385 LEU B O 1
ATOM 6703 N N . ASN B 1 386 ? 5.566 30.75 35.688 1 97.69 386 ASN B N 1
ATOM 6704 C CA . ASN B 1 386 ? 5.293 30.781 37.125 1 97.69 386 ASN B CA 1
ATOM 6705 C C . ASN B 1 386 ? 3.871 30.312 37.438 1 97.69 386 ASN B C 1
ATOM 6707 O O . ASN B 1 386 ? 2.902 30.984 37.062 1 97.69 386 ASN B O 1
ATOM 6711 N N . ASN B 1 387 ? 3.713 29.281 38.219 1 96.25 387 ASN B N 1
ATOM 6712 C CA . ASN B 1 387 ? 2.422 28.672 38.531 1 96.25 387 ASN B CA 1
ATOM 6713 C C . ASN B 1 387 ? 1.891 29.156 39.875 1 96.25 387 ASN B C 1
ATOM 6715 O O . ASN B 1 387 ? 0.749 28.875 40.219 1 96.25 387 ASN B O 1
ATOM 6719 N N . LEU B 1 388 ? 2.699 29.906 40.562 1 92.12 388 LEU B N 1
ATOM 6720 C CA . LEU B 1 388 ? 2.234 30.453 41.844 1 92.12 388 LEU B CA 1
ATOM 6721 C C . LEU B 1 388 ? 1.218 31.562 41.625 1 92.12 388 LEU B C 1
ATOM 6723 O O . LEU B 1 388 ? 1.396 32.406 40.75 1 92.12 388 LEU B O 1
ATOM 6727 N N . GLY B 1 389 ? 0.198 31.578 42.406 1 85.88 389 GLY B N 1
ATOM 6728 C CA . GLY B 1 389 ? -0.914 32.469 42.156 1 85.88 389 GLY B CA 1
ATOM 6729 C C . GLY B 1 389 ? -0.782 33.781 42.906 1 85.88 389 GLY B C 1
ATOM 6730 O O . GLY B 1 389 ? -1.488 34.75 42.625 1 85.88 389 GLY B O 1
ATOM 6731 N N . ASP B 1 390 ? 0.233 33.906 43.719 1 86.75 390 ASP B N 1
ATOM 6732 C CA . ASP B 1 390 ? 0.152 35.031 44.656 1 86.75 390 ASP B CA 1
ATOM 6733 C C . ASP B 1 390 ? 1.427 35.875 44.625 1 86.75 390 ASP B C 1
ATOM 6735 O O . ASP B 1 390 ? 1.464 36.969 45.156 1 86.75 390 ASP B O 1
ATOM 6739 N N . LYS B 1 391 ? 2.488 35.406 43.969 1 92.88 391 LYS B N 1
ATOM 6740 C CA . LYS B 1 391 ? 3.727 36.156 44.031 1 92.88 391 LYS B CA 1
ATOM 6741 C C . LYS B 1 391 ? 4.574 35.938 42.781 1 92.88 391 LYS B C 1
ATOM 6743 O O . LYS B 1 391 ? 4.48 34.906 42.125 1 92.88 391 LYS B O 1
ATOM 6748 N N . TRP B 1 392 ? 5.344 36.938 42.5 1 96.5 392 TRP B N 1
ATOM 6749 C CA . TRP B 1 392 ? 6.406 36.781 41.531 1 96.5 392 TRP B CA 1
ATOM 6750 C C . TRP B 1 392 ? 7.379 35.688 41.938 1 96.5 392 TRP B C 1
ATOM 6752 O O . TRP B 1 392 ? 7.629 35.5 43.125 1 96.5 392 TRP B O 1
ATOM 6762 N N . SER B 1 393 ? 7.793 34.938 41 1 96.19 393 SER B N 1
ATOM 6763 C CA . SER B 1 393 ? 8.734 33.875 41.312 1 96.19 393 SER B CA 1
ATOM 6764 C C . SER B 1 393 ? 9.82 33.781 40.25 1 96.19 393 SER B C 1
ATOM 6766 O O . SER B 1 393 ? 9.57 34 39.062 1 96.19 393 SER B O 1
ATOM 6768 N N . GLY B 1 394 ? 11.039 33.531 40.656 1 96.75 394 GLY B N 1
ATOM 6769 C CA . GLY B 1 394 ? 12.242 33.312 39.875 1 96.75 394 GLY B CA 1
ATOM 6770 C C . GLY B 1 394 ? 13.367 32.719 40.688 1 96.75 394 GLY B C 1
ATOM 6771 O O . GLY B 1 394 ? 13.289 32.625 41.906 1 96.75 394 GLY B O 1
ATOM 6772 N N . THR B 1 395 ? 14.297 32.156 40 1 97.5 395 THR B N 1
ATOM 6773 C CA . THR B 1 395 ? 15.5 31.625 40.656 1 97.5 395 THR B CA 1
ATOM 6774 C C . THR B 1 395 ? 16.734 31.859 39.781 1 97.5 395 THR B C 1
ATOM 6776 O O . THR B 1 395 ? 16.609 32.188 38.594 1 97.5 395 THR B O 1
ATOM 6779 N N . SER B 1 396 ? 17.828 31.891 40.469 1 97.94 396 SER B N 1
ATOM 6780 C CA . SER B 1 396 ? 19.062 32.031 39.719 1 97.94 396 SER B CA 1
ATOM 6781 C C . SER B 1 396 ? 19.344 30.766 38.875 1 97.94 396 SER B C 1
ATOM 6783 O O . SER B 1 396 ? 19.266 29.641 39.406 1 97.94 396 SER B O 1
ATOM 6785 N N . VAL B 1 397 ? 19.641 31.016 37.625 1 98.56 397 VAL B N 1
ATOM 6786 C CA . VAL B 1 397 ? 20 29.922 36.719 1 98.56 397 VAL B CA 1
ATOM 6787 C C . VAL B 1 397 ? 21.266 30.281 35.969 1 98.56 397 VAL B C 1
ATOM 6789 O O . VAL B 1 397 ? 21.578 31.469 35.781 1 98.56 397 VAL B O 1
ATOM 6792 N N . LYS B 1 398 ? 21.938 29.234 35.531 1 98.25 398 LYS B N 1
ATOM 6793 C CA . LYS B 1 398 ? 23.094 29.406 34.688 1 98.25 398 LYS B CA 1
ATOM 6794 C C . LYS B 1 398 ? 22.688 29.406 33.219 1 98.25 398 LYS B C 1
ATOM 6796 O O . LYS B 1 398 ? 22.25 28.375 32.688 1 98.25 398 LYS B O 1
ATOM 6801 N N . THR B 1 399 ? 22.891 30.516 32.594 1 98.25 399 THR B N 1
ATOM 6802 C CA . THR B 1 399 ? 22.578 30.625 31.172 1 98.25 399 THR B CA 1
ATOM 6803 C C . THR B 1 399 ? 23.844 30.469 30.328 1 98.25 399 THR B C 1
ATOM 6805 O O . THR B 1 399 ? 24.953 30.375 30.875 1 98.25 399 THR B O 1
ATOM 6808 N N . LYS B 1 400 ? 23.672 30.422 29.016 1 96.94 400 LYS B N 1
ATOM 6809 C CA . LYS B 1 400 ? 24.828 30.312 28.125 1 96.94 400 LYS B CA 1
ATOM 6810 C C . LYS B 1 400 ? 25.5 31.672 27.938 1 96.94 400 LYS B C 1
ATOM 6812 O O . LYS B 1 400 ? 26.594 31.75 27.375 1 96.94 400 LYS B O 1
ATOM 6817 N N . TRP B 1 401 ? 24.922 32.781 28.391 1 97.62 401 TRP B N 1
ATOM 6818 C CA . TRP B 1 401 ? 25.391 34.125 28.125 1 97.62 401 TRP B CA 1
ATOM 6819 C C . TRP B 1 401 ? 26.125 34.719 29.328 1 97.62 401 TRP B C 1
ATOM 6821 O O . TRP B 1 401 ? 25.5 35.125 30.312 1 97.62 401 TRP B O 1
ATOM 6831 N N . PRO B 1 402 ? 27.406 34.906 29.297 1 97.69 402 PRO B N 1
ATOM 6832 C CA . PRO B 1 402 ? 28.109 35.625 30.359 1 97.69 402 PRO B CA 1
ATOM 6833 C C . PRO B 1 402 ? 28.047 37.125 30.172 1 97.69 402 PRO B C 1
ATOM 6835 O O . PRO B 1 402 ? 28.172 37.625 29.047 1 97.69 402 PRO B O 1
ATOM 6838 N N . ASN B 1 403 ? 27.844 37.844 31.203 1 98.06 403 ASN B N 1
ATOM 6839 C CA . ASN B 1 403 ? 27.844 39.312 31.203 1 98.06 403 ASN B CA 1
ATOM 6840 C C . ASN B 1 403 ? 26.891 39.875 30.156 1 98.06 403 ASN B C 1
ATOM 6842 O O . ASN B 1 403 ? 27.281 40.781 29.391 1 98.06 403 ASN B O 1
ATOM 6846 N N . GLN B 1 404 ? 25.734 39.406 30.141 1 98.25 404 GLN B N 1
ATOM 6847 C CA . GLN B 1 404 ? 24.75 39.781 29.141 1 98.25 404 GLN B CA 1
ATOM 6848 C C . GLN B 1 404 ? 23.516 40.406 29.781 1 98.25 404 GLN B C 1
ATOM 6850 O O . GLN B 1 404 ? 22.969 39.875 30.734 1 98.25 404 GLN B O 1
ATOM 6855 N N . LYS B 1 405 ? 23.094 41.531 29.281 1 98.44 405 LYS B N 1
ATOM 6856 C CA . LYS B 1 405 ? 21.844 42.156 29.672 1 98.44 405 LYS B CA 1
ATOM 6857 C C . LYS B 1 405 ? 20.656 41.562 28.922 1 98.44 405 LYS B C 1
ATOM 6859 O O . LYS B 1 405 ? 20.75 41.281 27.734 1 98.44 405 LYS B O 1
ATOM 6864 N N . PHE B 1 406 ? 19.578 41.344 29.656 1 98.44 406 PHE B N 1
ATOM 6865 C CA . PHE B 1 406 ? 18.344 40.812 29.094 1 98.44 406 PHE B CA 1
ATOM 6866 C C . PHE B 1 406 ? 17.203 41.812 29.328 1 98.44 406 PHE B C 1
ATOM 6868 O O . PHE B 1 406 ? 17.078 42.375 30.422 1 98.44 406 PHE B O 1
ATOM 6875 N N . ALA B 1 407 ? 16.375 42 28.328 1 98.25 407 ALA B N 1
ATOM 6876 C CA . ALA B 1 407 ? 15.148 42.781 28.453 1 98.25 407 ALA B CA 1
ATOM 6877 C C . ALA B 1 407 ? 13.914 41.906 28.344 1 98.25 407 ALA B C 1
ATOM 6879 O O . ALA B 1 407 ? 13.883 40.969 27.531 1 98.25 407 ALA B O 1
ATOM 6880 N N . PRO B 1 408 ? 12.914 42.156 29.203 1 98.12 408 PRO B N 1
ATOM 6881 C CA . PRO B 1 408 ? 11.641 41.469 28.984 1 98.12 408 PRO B CA 1
ATOM 6882 C C . PRO B 1 408 ? 10.969 41.906 27.672 1 98.12 408 PRO B C 1
ATOM 6884 O O . PRO B 1 408 ? 10.844 43.094 27.391 1 98.12 408 PRO B O 1
ATOM 6887 N N . ILE B 1 409 ? 10.516 40.938 26.875 1 97.88 409 ILE B N 1
ATOM 6888 C CA . ILE B 1 409 ? 9.969 41.281 25.562 1 97.88 409 ILE B CA 1
ATOM 6889 C C . ILE B 1 409 ? 8.508 40.844 25.484 1 97.88 409 ILE B C 1
ATOM 6891 O O . ILE B 1 409 ? 7.754 41.312 24.641 1 97.88 409 ILE B O 1
ATOM 6895 N N . ALA B 1 410 ? 8.039 39.938 26.312 1 98.44 410 ALA B N 1
ATOM 6896 C CA . ALA B 1 410 ? 6.652 39.5 26.422 1 98.44 410 ALA B CA 1
ATOM 6897 C C . ALA B 1 410 ? 6.363 38.906 27.812 1 98.44 410 ALA B C 1
ATOM 6899 O O . ALA B 1 410 ? 7.195 38.219 28.375 1 98.44 410 ALA B O 1
ATOM 6900 N N . TRP B 1 411 ? 5.246 39.25 28.375 1 98.19 411 TRP B N 1
ATOM 6901 C CA . TRP B 1 411 ? 4.855 38.719 29.672 1 98.19 411 TRP B CA 1
ATOM 6902 C C . TRP B 1 411 ? 3.354 38.906 29.906 1 98.19 411 TRP B C 1
ATOM 6904 O O . TRP B 1 411 ? 2.709 39.719 29.25 1 98.19 411 TRP B O 1
ATOM 6914 N N . ASP B 1 412 ? 2.783 38.094 30.734 1 97.38 412 ASP B N 1
ATOM 6915 C CA . ASP B 1 412 ? 1.403 38.188 31.203 1 97.38 412 ASP B CA 1
ATOM 6916 C C . ASP B 1 412 ? 1.213 37.406 32.5 1 97.38 412 ASP B C 1
ATOM 6918 O O . ASP B 1 412 ? 1.996 36.5 32.812 1 97.38 412 ASP B O 1
ATOM 6922 N N . GLY B 1 413 ? 0.271 37.781 33.312 1 95.94 413 GLY B N 1
ATOM 6923 C CA . GLY B 1 413 ? -0.046 37.125 34.562 1 95.94 413 GLY B CA 1
ATOM 6924 C C . GLY B 1 413 ? -1.011 37.938 35.406 1 95.94 413 GLY B C 1
ATOM 6925 O O . GLY B 1 413 ? -1.684 38.844 34.938 1 95.94 413 GLY B O 1
ATOM 6926 N N . HIS B 1 414 ? -1.093 37.469 36.656 1 94.81 414 HIS B N 1
ATOM 6927 C CA . HIS B 1 414 ? -2.047 38.062 37.594 1 94.81 414 HIS B CA 1
ATOM 6928 C C . HIS B 1 414 ? -1.41 39.25 38.344 1 94.81 414 HIS B C 1
ATOM 6930 O O . HIS B 1 414 ? -1.542 39.344 39.562 1 94.81 414 HIS B O 1
ATOM 6936 N N . ASP B 1 415 ? -0.569 40 37.688 1 90.31 415 ASP B N 1
ATOM 6937 C CA . ASP B 1 415 ? 0.028 41.219 38.188 1 90.31 415 ASP B CA 1
ATOM 6938 C C . ASP B 1 415 ? 0.335 42.188 37.031 1 90.31 415 ASP B C 1
ATOM 6940 O O . ASP B 1 415 ? 0.694 41.75 35.938 1 90.31 415 ASP B O 1
ATOM 6944 N N . THR B 1 416 ? 0.174 43.5 37.312 1 86.06 416 THR B N 1
ATOM 6945 C CA . THR B 1 416 ? 0.33 44.5 36.25 1 86.06 416 THR B CA 1
ATOM 6946 C C . THR B 1 416 ? 1.763 45 36.219 1 86.06 416 THR B C 1
ATOM 6948 O O . THR B 1 416 ? 2.133 45.75 35.281 1 86.06 416 THR B O 1
ATOM 6951 N N . ALA B 1 417 ? 2.537 44.531 37.156 1 86.94 417 ALA B N 1
ATOM 6952 C CA . ALA B 1 417 ? 3.914 45.031 37.219 1 86.94 417 ALA B CA 1
ATOM 6953 C C . ALA B 1 417 ? 4.707 44.531 36 1 86.94 417 ALA B C 1
ATOM 6955 O O . ALA B 1 417 ? 4.465 43.438 35.5 1 86.94 417 ALA B O 1
ATOM 6956 N N . LEU B 1 418 ? 5.641 45.344 35.625 1 91.44 418 LEU B N 1
ATOM 6957 C CA . LEU B 1 418 ? 6.543 45.031 34.5 1 91.44 418 LEU B CA 1
ATOM 6958 C C . LEU B 1 418 ? 7.785 44.312 35.031 1 91.44 418 LEU B C 1
ATOM 6960 O O . LEU B 1 418 ? 8.352 44.688 36.031 1 91.44 418 LEU B O 1
ATOM 6964 N N . PRO B 1 419 ? 8.102 43.25 34.281 1 95.44 419 PRO B N 1
ATOM 6965 C CA . PRO B 1 419 ? 9.383 42.656 34.656 1 95.44 419 PRO B CA 1
ATOM 6966 C C . PRO B 1 419 ? 10.562 43.594 34.406 1 95.44 419 PRO B C 1
ATOM 6968 O O . PRO B 1 419 ? 10.578 44.312 33.406 1 95.44 419 PRO B O 1
ATOM 6971 N N . ASP B 1 420 ? 11.562 43.5 35.281 1 95.12 420 ASP B N 1
ATOM 6972 C CA . ASP B 1 420 ? 12.773 44.312 35.156 1 95.12 420 ASP B CA 1
ATOM 6973 C C . ASP B 1 420 ? 13.797 43.656 34.25 1 95.12 420 ASP B C 1
ATOM 6975 O O . ASP B 1 420 ? 13.797 42.406 34.125 1 95.12 420 ASP B O 1
ATOM 6979 N N . GLU B 1 421 ? 14.648 44.438 33.719 1 97.56 421 GLU B N 1
ATOM 6980 C CA . GLU B 1 421 ? 15.812 43.906 33.031 1 97.56 421 GLU B CA 1
ATOM 6981 C C . GLU B 1 421 ? 16.672 43.062 33.969 1 97.56 421 GLU B C 1
ATOM 6983 O O . GLU B 1 421 ? 16.688 43.281 35.188 1 97.56 421 GLU B O 1
ATOM 6988 N N . ARG B 1 422 ? 17.297 42.125 33.344 1 97.94 422 ARG B N 1
ATOM 6989 C CA . ARG B 1 422 ? 18.203 41.281 34.094 1 97.94 422 ARG B CA 1
ATOM 6990 C C . ARG B 1 422 ? 19.594 41.25 33.438 1 97.94 422 ARG B C 1
ATOM 6992 O O . ARG B 1 422 ? 19.719 41.406 32.219 1 97.94 422 ARG B O 1
ATOM 6999 N N . THR B 1 423 ? 20.656 41 34.281 1 98.38 423 THR B N 1
ATOM 7000 C CA . THR B 1 423 ? 22.016 40.875 33.75 1 98.38 423 THR B CA 1
ATOM 7001 C C . THR B 1 423 ? 22.703 39.656 34.375 1 98.38 423 THR B C 1
ATOM 7003 O O . THR B 1 423 ? 22.703 39.469 35.594 1 98.38 423 THR B O 1
ATOM 7006 N N . THR B 1 424 ? 23.219 38.875 33.5 1 98.44 424 THR B N 1
ATOM 7007 C CA . THR B 1 424 ? 23.969 37.719 34 1 98.44 424 THR B CA 1
ATOM 7008 C C . THR B 1 424 ? 25.359 38.125 34.469 1 98.44 424 THR B C 1
ATOM 7010 O O . THR B 1 424 ? 25.922 39.094 33.938 1 98.44 424 THR B O 1
ATOM 7013 N N . ASP B 1 425 ? 25.922 37.375 35.375 1 98.25 425 ASP B N 1
ATOM 7014 C CA . ASP B 1 425 ? 27.281 37.625 35.812 1 98.25 425 ASP B CA 1
ATOM 7015 C C . ASP B 1 425 ? 28.297 36.969 34.875 1 98.25 425 ASP B C 1
ATOM 7017 O O . ASP B 1 425 ? 27.938 36.5 33.781 1 98.25 425 ASP B O 1
ATOM 7021 N N . GLY B 1 426 ? 29.547 36.969 35.25 1 97.69 426 GLY B N 1
ATOM 7022 C CA . GLY B 1 426 ? 30.625 36.469 34.406 1 97.69 426 GLY B CA 1
ATOM 7023 C C . GLY B 1 426 ? 30.516 35 34.125 1 97.69 426 GLY B C 1
ATOM 7024 O O . GLY B 1 426 ? 31.109 34.5 33.156 1 97.69 426 GLY B O 1
ATOM 7025 N N . GLU B 1 427 ? 29.781 34.281 34.969 1 97.75 427 GLU B N 1
ATOM 7026 C CA . GLU B 1 427 ? 29.594 32.844 34.781 1 97.75 427 GLU B CA 1
ATOM 7027 C C . GLU B 1 427 ? 28.266 32.531 34.094 1 97.75 427 GLU B C 1
ATOM 7029 O O . GLU B 1 427 ? 27.938 31.375 33.875 1 97.75 427 GLU B O 1
ATOM 7034 N N . GLY B 1 428 ? 27.469 33.531 33.75 1 98.19 428 GLY B N 1
ATOM 7035 C CA . GLY B 1 428 ? 26.219 33.375 33.062 1 98.19 428 GLY B CA 1
ATOM 7036 C C . GLY B 1 428 ? 25.031 33.219 33.969 1 98.19 428 GLY B C 1
ATOM 7037 O O . GLY B 1 428 ? 23.953 32.781 33.562 1 98.19 428 GLY B O 1
ATOM 7038 N N . ASN B 1 429 ? 25.188 33.469 35.25 1 98.25 429 ASN B N 1
ATOM 7039 C CA . ASN B 1 429 ? 24.109 33.281 36.219 1 98.25 429 ASN B CA 1
ATOM 7040 C C . ASN B 1 429 ? 23.266 34.562 36.375 1 98.25 429 ASN B C 1
ATOM 7042 O O . ASN B 1 429 ? 23.812 35.656 36.375 1 98.25 429 ASN B O 1
ATOM 7046 N N . ALA B 1 430 ? 21.969 34.438 36.469 1 98.5 430 ALA B N 1
ATOM 7047 C CA . ALA B 1 430 ? 21.047 35.531 36.812 1 98.5 430 ALA B CA 1
ATOM 7048 C C . ALA B 1 430 ? 19.703 34.969 37.281 1 98.5 430 ALA B C 1
ATOM 7050 O O . ALA B 1 430 ? 19.375 33.812 37 1 98.5 430 ALA B O 1
ATOM 7051 N N . GLU B 1 431 ? 19 35.75 38.031 1 98.31 431 GLU B N 1
ATOM 7052 C CA . GLU B 1 431 ? 17.609 35.469 38.375 1 98.31 431 GLU B CA 1
ATOM 7053 C C . GLU B 1 431 ? 16.656 36.031 37.344 1 98.31 431 GLU B C 1
ATOM 7055 O O . GLU B 1 431 ? 16.797 37.188 36.938 1 98.31 431 GLU B O 1
ATOM 7060 N N . PHE B 1 432 ? 15.742 35.281 36.938 1 98.44 432 PHE B N 1
ATOM 7061 C CA . PHE B 1 432 ? 14.703 35.719 36.031 1 98.44 432 PHE B CA 1
ATOM 7062 C C . PHE B 1 432 ? 13.312 35.469 36.594 1 98.44 432 PHE B C 1
ATOM 7064 O O . PHE B 1 432 ? 12.859 34.344 36.688 1 98.44 432 PHE B O 1
ATOM 7071 N N . PRO B 1 433 ? 12.555 36.438 36.969 1 97.62 433 PRO B N 1
ATOM 7072 C CA . PRO B 1 433 ? 11.234 36.25 37.531 1 97.62 433 PRO B CA 1
ATOM 7073 C C . PRO B 1 433 ? 10.109 36.344 36.531 1 97.62 433 PRO B C 1
ATOM 7075 O O . PRO B 1 433 ? 10.297 36.938 35.469 1 97.62 433 PRO B O 1
ATOM 7078 N N . ALA B 1 434 ? 8.969 35.812 36.844 1 98 434 ALA B N 1
ATOM 7079 C CA . ALA B 1 434 ? 7.711 36 36.125 1 98 434 ALA B CA 1
ATOM 7080 C C . ALA B 1 434 ? 6.566 36.312 37.094 1 98 434 ALA B C 1
ATOM 7082 O O . ALA B 1 434 ? 6.637 36.031 38.281 1 98 434 ALA B O 1
ATOM 7083 N N . PRO B 1 435 ? 5.566 37 36.562 1 97.56 435 PRO B N 1
ATOM 7084 C CA . PRO B 1 435 ? 4.43 37.344 37.406 1 97.56 435 PRO B CA 1
ATOM 7085 C C . PRO B 1 435 ? 3.641 36.125 37.875 1 97.56 435 PRO B C 1
ATOM 7087 O O . PRO B 1 435 ? 3.807 35.031 37.344 1 97.56 435 PRO B O 1
ATOM 7090 N N . PRO B 1 436 ? 2.744 36.344 38.969 1 96.38 436 PRO B N 1
ATOM 7091 C CA . PRO B 1 436 ? 1.901 35.219 39.438 1 96.38 436 PRO B CA 1
ATOM 7092 C C . PRO B 1 436 ? 0.994 34.656 38.344 1 96.38 436 PRO B C 1
ATOM 7094 O O . PRO B 1 436 ? 0.355 35.438 37.625 1 96.38 436 PRO B O 1
ATOM 7097 N N . ARG B 1 437 ? 0.922 33.344 38.375 1 96.94 437 ARG B N 1
ATOM 7098 C CA . ARG B 1 437 ? 0.13 32.625 37.344 1 96.94 437 ARG B CA 1
ATOM 7099 C C . ARG B 1 437 ? 0.367 33.219 35.969 1 96.94 437 ARG B C 1
ATOM 7101 O O . ARG B 1 437 ? -0.583 33.594 35.281 1 96.94 437 ARG B O 1
ATOM 7108 N N . GLY B 1 438 ? 1.741 33.25 35.625 1 97.12 438 GLY B N 1
ATOM 7109 C CA . GLY B 1 438 ? 2.094 33.938 34.406 1 97.12 438 GLY B CA 1
ATOM 7110 C C . GLY B 1 438 ? 3.426 33.5 33.844 1 97.12 438 GLY B C 1
ATOM 7111 O O . GLY B 1 438 ? 3.91 32.406 34.156 1 97.12 438 GLY B O 1
ATOM 7112 N N . PHE B 1 439 ? 3.904 34.25 32.844 1 98.38 439 PHE B N 1
ATOM 7113 C CA . PHE B 1 439 ? 5.16 33.969 32.156 1 98.38 439 PHE B CA 1
ATOM 7114 C C . PHE B 1 439 ? 5.902 35.281 31.859 1 98.38 439 PHE B C 1
ATOM 7116 O O . PHE B 1 439 ? 5.32 36.344 31.922 1 98.38 439 PHE B O 1
ATOM 7123 N N . ALA B 1 440 ? 7.121 35.125 31.609 1 98.69 440 ALA B N 1
ATOM 7124 C CA . ALA B 1 440 ? 7.945 36.188 31.062 1 98.69 440 ALA B CA 1
ATOM 7125 C C . ALA B 1 440 ? 9 35.656 30.109 1 98.69 440 ALA B C 1
ATOM 7127 O O . ALA B 1 440 ? 9.578 34.594 30.344 1 98.69 440 ALA B O 1
ATOM 7128 N N . ILE B 1 441 ? 9.211 36.375 29.062 1 98.88 441 ILE B N 1
ATOM 7129 C CA . ILE B 1 441 ? 10.242 36.062 28.078 1 98.88 441 ILE B CA 1
ATOM 7130 C C . ILE B 1 441 ? 11.281 37.156 28.047 1 98.88 441 ILE B C 1
ATOM 7132 O O . ILE B 1 441 ? 10.945 38.344 27.844 1 98.88 441 ILE B O 1
ATOM 7136 N N . TYR B 1 442 ? 12.516 36.781 28.312 1 98.69 442 TYR B N 1
ATOM 7137 C CA . TYR B 1 442 ? 13.633 37.719 28.297 1 98.69 442 TYR B CA 1
ATOM 7138 C C . TYR B 1 442 ? 14.539 37.469 27.094 1 98.69 442 TYR B C 1
ATOM 7140 O O . TYR B 1 442 ? 14.875 36.344 26.781 1 98.69 442 TYR B O 1
ATOM 7148 N N . ALA B 1 443 ? 14.938 38.562 26.391 1 98.25 443 ALA B N 1
ATOM 7149 C CA . ALA B 1 443 ? 15.844 38.438 25.25 1 98.25 443 ALA B CA 1
ATOM 7150 C C . ALA B 1 443 ? 17.141 39.219 25.516 1 98.25 443 ALA B C 1
ATOM 7152 O O . ALA B 1 443 ? 17.125 40.25 26.156 1 98.25 443 ALA B O 1
ATOM 7153 N N . PRO B 1 444 ? 18.172 38.688 24.984 1 97 444 PRO B N 1
ATOM 7154 C CA . PRO B 1 444 ? 19.438 39.438 25.156 1 97 444 PRO B CA 1
ATOM 7155 C C . PRO B 1 444 ? 19.469 40.719 24.375 1 97 444 PRO B C 1
ATOM 7157 O O . PRO B 1 444 ? 18.953 40.812 23.25 1 97 444 PRO B O 1
ATOM 7160 N N . VAL B 1 445 ? 20.031 41.719 25.031 1 94 445 VAL B N 1
ATOM 7161 C CA . VAL B 1 445 ? 20.125 43.031 24.391 1 94 445 VAL B CA 1
ATOM 7162 C C . VAL B 1 445 ? 21.578 43.469 24.297 1 94 445 VAL B C 1
ATOM 7164 O O . VAL B 1 445 ? 22.406 43.094 25.125 1 94 445 VAL B O 1
#